Protein AF-A0A9P1G8L9-F1 (afdb_monomer)

Nearest PDB structures (foldseek):
  6yc7-assembly1_D  TM=3.463E-01  e=6.976E+00  Corynebacterium glutamicum

pLDDT: mean 70.39, std 19.51, range [21.55, 98.19]

Solvent-accessible surface area (backbone atoms only — not comparable to full-atom values): 61218 Å² total; per-residue (Å²): 138,84,86,86,83,90,83,84,93,76,90,81,83,85,87,85,67,85,74,64,67,78,70,70,84,87,84,86,82,92,80,80,90,84,84,86,83,83,81,86,87,84,83,91,85,89,87,85,90,84,83,79,79,57,65,69,50,53,53,49,44,68,73,42,54,93,75,53,59,66,52,57,49,41,47,47,60,55,50,14,64,71,43,99,50,31,71,60,47,26,41,53,48,47,55,57,40,43,45,65,48,100,84,68,49,78,41,82,36,67,81,44,66,70,48,48,54,41,50,74,68,52,66,58,70,54,72,50,82,42,73,50,66,39,46,62,71,59,50,27,50,75,77,42,73,61,37,67,66,64,46,52,50,36,41,74,70,63,65,33,40,82,43,81,75,84,80,89,55,74,23,37,27,36,77,44,78,51,75,55,77,60,86,90,87,87,87,90,90,90,92,88,90,81,94,70,79,55,77,63,56,54,50,54,46,52,53,38,28,57,74,72,69,48,79,87,73,82,56,77,78,62,62,74,48,54,42,91,92,46,70,67,52,70,67,53,53,54,40,42,48,53,50,36,54,50,33,51,51,51,28,53,54,39,50,52,50,63,74,65,57,84,68,68,80,81,37,68,64,55,46,50,50,54,51,50,36,51,50,27,53,53,50,39,53,40,41,49,42,30,67,74,70,36,42,54,54,94,84,45,70,54,40,68,69,54,51,53,50,54,51,44,54,51,37,48,50,51,49,58,48,48,53,50,48,52,56,52,46,44,61,67,63,62,66,76,66,68,79,77,77,68,91,69,74,66,92,81,71,83,78,58,72,68,61,57,47,52,52,48,52,56,50,49,69,72,40,49,42,84,44,96,51,49,82,70,11,49,65,39,40,50,49,46,45,50,52,44,52,51,50,32,58,73,69,72,48,81,74,65,41,48,80,85,67,49,66,69,66,77,64,66,78,56,20,67,80,50,60,56,94,83,26,47,45,74,78,69,58,75,49,68,64,59,47,70,68,37,90,85,50,71,82,29,61,64,59,68,38,92,90,47,49,73,82,78,65,73,68,43,40,39,58,19,40,28,67,39,39,46,23,30,54,52,9,24,52,50,48,42,44,20,72,72,59,41,91,56,56,48,70,61,29,32,49,54,53,39,52,52,35,53,52,40,41,66,74,67,64,52,91,46,66,73,91,76,69,80,53,69,74,44,19,57,56,95,69,50,27,39,38,70,73,53,50,62,32,47,58,56,36,40,63,39,51,40,54,52,45,69,72,60,54,54,84,86,41,66,71,46,47,49,54,52,51,33,40,50,36,55,36,49,58,52,49,57,50,62,74,47,62,88,42,71,31,35,56,65,70,57,16,51,53,46,30,51,42,52,38,52,32,50,49,47,47,51,57,52,20,64,76,28,52,90,76,36,40,43,81,89,51,75,33,51,40,48,45,53,53,43,31,72,38,15,53,75,36,24,58,80,77,40,39,49,65,70,56,52,54,46,51,50,51,50,50,50,49,48,53,52,62,36,60,80,54,60,83,69,84,61,57,89,77,42,64,59,58,45,53,68,32,64,30,43,34,39,38,39,26,58,78,83,59,54,22,59,38,99,83,83,46,75,36,41,62,54,59,44,32,51,72,75,61,39,45,66,44,68,48,55,39,77,77,50,89,54,97,44,61,68,46,15,53,55,54,49,48,52,46,38,60,71,74,42,41,71,65,49,64,75,48,94,51,60,47,52,34,39,43,42,37,64,56,66,47,45,45,98,52,85,78,70,48,73,86,75,64,95,58,43,35,58,55,53,32,50,52,51,48,60,48,47,78,58,45,91,57,84,46,42,37,38,36,37,46,55,62,76,71,78,86,65,90,47,76,56,25,54,46,40,50,54,21,42,54,55,30,43,75,72,73,43,45,43,31,67,67,55,66,69,59,49,53,43,39,68,47,45,76,54,97,83,70,59,101,78,66,56,30,59,51,69,56,38,41,54,50,52,52,50,52,56,50,50,55,50,50,50,58,49,41,73,75,42,60,69,74,44,56,50,32,59,54,60,32,80,88,43,96,50,20,75,47,49,34,62,73,50,11,81,78,26,53,37,70,54,59,71,74,57,51,55,58,42,54,75,69,73,59,58,89,67,51,49,78,44,80,44,79,47,76,44,80,49,103,90,47,78,43,85,44,81,47,74,50,36,28,36,68,82,50,28,62,53,40,32,54,49,47,43,66,75,42,46,88,48,34,43,65,62,44,69,34,90,78,70,54,33,63,59,39,23,30,43,53,16,24,50,44,37,51,27,53,56,50,40,48,33,65,96,75,67,73,58,88,89,40,93,67,57,41,56,57,55,43,50,64,56,32,51,56,56,58,49,51,61,72,75,72,67,71,99,72,79,75,85,80,124

Structure (mmCIF, N/CA/C/O backbone):
data_AF-A0A9P1G8L9-F1
#
_entry.id   AF-A0A9P1G8L9-F1
#
loop_
_atom_site.group_PDB
_atom_site.id
_atom_site.type_symbol
_atom_site.label_atom_id
_atom_site.label_alt_id
_atom_site.label_comp_id
_atom_site.label_asym_id
_atom_site.label_entity_id
_atom_site.label_seq_id
_atom_site.pdbx_PDB_ins_code
_atom_site.Cartn_x
_atom_site.Cartn_y
_atom_site.Cartn_z
_atom_site.occupancy
_atom_site.B_iso_or_equiv
_atom_site.auth_seq_id
_atom_site.auth_comp_id
_atom_site.auth_asym_id
_atom_site.auth_atom_id
_atom_site.pdbx_PDB_model_num
ATOM 1 N N . MET A 1 1 ? -54.704 58.137 37.198 1.00 26.12 1 MET A N 1
ATOM 2 C CA . MET A 1 1 ? -54.567 59.196 36.172 1.00 26.12 1 MET A CA 1
ATOM 3 C C . MET A 1 1 ? -53.340 60.053 36.486 1.00 26.12 1 MET A C 1
ATOM 5 O O . MET A 1 1 ? -53.222 60.488 37.615 1.00 26.12 1 MET A O 1
ATOM 9 N N . LYS A 1 2 ? -52.501 60.288 35.462 1.00 24.58 2 LYS A N 1
ATOM 10 C CA . LYS A 1 2 ? -51.560 61.413 35.222 1.00 24.58 2 LYS A CA 1
ATOM 11 C C . LYS A 1 2 ? -50.394 61.738 36.194 1.00 24.58 2 LYS A C 1
ATOM 13 O O . LYS A 1 2 ? -50.611 62.414 37.184 1.00 24.58 2 LYS A O 1
ATOM 18 N N . LYS A 1 3 ? -49.175 61.491 35.651 1.00 22.75 3 LYS A N 1
ATOM 19 C CA . LYS A 1 3 ? -47.882 62.244 35.734 1.00 22.75 3 LYS A CA 1
ATOM 20 C C . LYS A 1 3 ? -47.232 62.428 37.128 1.00 22.75 3 LYS A C 1
ATOM 22 O O . LYS A 1 3 ? -47.947 62.341 38.111 1.00 22.75 3 LYS A O 1
ATOM 27 N N . PRO A 1 4 ? -45.934 62.814 37.244 1.00 30.16 4 PRO A N 1
ATOM 28 C CA . PRO A 1 4 ? -44.795 62.863 36.293 1.00 30.16 4 PRO A CA 1
ATOM 29 C C . PRO A 1 4 ? -43.488 62.213 36.854 1.00 30.16 4 PRO A C 1
ATOM 31 O O . PRO A 1 4 ? -43.449 61.810 38.007 1.00 30.16 4 PRO A O 1
ATOM 34 N N . GLY A 1 5 ? -42.389 62.185 36.074 1.00 21.55 5 GLY A N 1
ATOM 35 C CA . GLY A 1 5 ? -41.017 62.166 36.638 1.00 21.55 5 GLY A CA 1
ATOM 36 C C . GLY A 1 5 ? -39.968 61.238 35.994 1.00 21.55 5 GLY A C 1
ATOM 37 O O . GLY A 1 5 ? -39.913 60.059 36.303 1.00 21.55 5 GLY A O 1
ATOM 38 N N . MET A 1 6 ? -39.110 61.826 35.148 1.00 22.94 6 MET A N 1
ATOM 39 C CA . MET A 1 6 ? -37.712 61.487 34.779 1.00 22.94 6 MET A CA 1
ATOM 40 C C . MET A 1 6 ? -37.234 60.017 34.665 1.00 22.94 6 MET A C 1
ATOM 42 O O . MET A 1 6 ? -37.011 59.343 35.666 1.00 22.94 6 MET A O 1
ATOM 46 N N . LYS A 1 7 ? -36.816 59.618 33.447 1.00 22.81 7 LYS A N 1
ATOM 47 C CA . LYS A 1 7 ? -35.600 58.806 33.198 1.00 22.81 7 LYS A CA 1
ATOM 48 C C . LYS A 1 7 ? -35.082 58.970 31.750 1.00 22.81 7 LYS A C 1
ATOM 50 O O . LYS A 1 7 ? -35.823 59.340 30.849 1.00 22.81 7 LYS A O 1
ATOM 55 N N . ARG A 1 8 ? -33.766 58.769 31.624 1.00 22.23 8 ARG A N 1
ATOM 56 C CA . ARG A 1 8 ? -32.777 59.076 30.561 1.00 22.23 8 ARG A CA 1
ATOM 57 C C . ARG A 1 8 ? -32.965 58.319 29.211 1.00 22.23 8 ARG A C 1
ATOM 59 O O . ARG A 1 8 ? -33.812 57.436 29.144 1.00 22.23 8 ARG A O 1
ATOM 66 N N . PRO A 1 9 ? -32.232 58.690 28.133 1.00 22.83 9 PRO A N 1
ATOM 67 C CA . PRO A 1 9 ? -32.719 58.683 26.749 1.00 22.83 9 PRO A CA 1
ATOM 68 C C . PRO A 1 9 ? -32.668 57.318 26.052 1.00 22.83 9 PRO A C 1
ATOM 70 O O . PRO A 1 9 ? -31.678 56.595 26.134 1.00 22.83 9 PRO A O 1
ATOM 73 N N . ALA A 1 10 ? -33.722 57.033 25.283 1.00 22.41 10 ALA A N 1
ATOM 74 C CA . ALA A 1 10 ? -33.802 55.949 24.313 1.00 22.41 10 ALA A CA 1
ATOM 75 C C . ALA A 1 10 ? -33.895 56.523 22.886 1.00 22.41 10 ALA A C 1
ATOM 77 O O . ALA A 1 10 ? -34.733 57.379 22.610 1.00 22.41 10 ALA A O 1
ATOM 78 N N . SER A 1 11 ? -33.000 56.041 22.019 1.00 24.95 11 SER A N 1
ATOM 79 C CA . SER A 1 11 ? -33.117 55.865 20.558 1.00 24.95 11 SER A CA 1
ATOM 80 C C . SER A 1 11 ? -34.188 56.690 19.815 1.00 24.95 11 SER A C 1
ATOM 82 O O . SER A 1 11 ? -35.309 56.226 19.603 1.00 24.95 11 SER A O 1
ATOM 84 N N . SER A 1 12 ? -33.822 57.883 19.342 1.00 22.23 12 SER A N 1
ATOM 85 C CA . SER A 1 12 ? -34.651 58.729 18.477 1.00 22.23 12 SER A CA 1
ATOM 86 C C . SER A 1 12 ? -34.354 58.487 16.988 1.00 22.23 12 SER A C 1
ATOM 88 O O . SER A 1 12 ? -33.398 58.992 16.400 1.00 22.23 12 SER A O 1
ATOM 90 N N . SER A 1 13 ? -35.214 57.691 16.363 1.00 25.95 13 SER A N 1
ATOM 91 C CA . SER A 1 13 ? -35.217 57.345 14.942 1.00 25.95 13 SER A CA 1
ATOM 92 C C . SER A 1 13 ? -35.844 58.454 14.084 1.00 25.95 13 SER A C 1
ATOM 94 O O . SER A 1 13 ? -37.048 58.526 13.871 1.00 25.95 13 SER A O 1
ATOM 96 N N . GLY A 1 14 ? -34.965 59.332 13.598 1.00 26.52 14 GLY A N 1
ATOM 97 C CA . GLY A 1 14 ? -34.888 59.847 12.226 1.00 26.52 14 GLY A CA 1
ATOM 98 C C . GLY A 1 14 ? -36.161 59.977 11.385 1.00 26.52 14 GLY A C 1
ATOM 99 O O . GLY A 1 14 ? -36.392 59.167 10.494 1.00 26.52 14 GLY A O 1
ATOM 100 N N . LEU A 1 15 ? -36.881 61.090 11.553 1.00 27.00 15 LEU A N 1
ATOM 101 C CA . LEU A 1 15 ? -37.718 61.691 10.506 1.00 27.00 15 LEU A CA 1
ATOM 102 C C . LEU A 1 15 ? -37.829 63.220 10.697 1.00 27.00 15 LEU A C 1
ATOM 104 O O . LEU A 1 15 ? -38.925 63.745 10.812 1.00 27.00 15 LEU A O 1
ATOM 108 N N . CYS A 1 16 ? -36.708 63.959 10.753 1.00 29.25 16 CYS A N 1
ATOM 109 C CA . CYS A 1 16 ? -36.703 65.416 10.498 1.00 29.25 16 CYS A CA 1
ATOM 110 C C . CYS A 1 16 ? -35.286 66.026 10.370 1.00 29.25 16 CYS A C 1
ATOM 112 O O . CYS A 1 16 ? -34.846 66.746 11.256 1.00 29.25 16 CYS A O 1
ATOM 114 N N . ILE A 1 17 ? -34.556 65.776 9.273 1.00 28.16 17 ILE A N 1
ATOM 115 C CA . ILE A 1 17 ? -33.399 66.627 8.873 1.00 28.16 17 ILE A CA 1
ATOM 116 C C . ILE A 1 17 ? -33.473 67.047 7.386 1.00 28.16 17 ILE A C 1
ATOM 118 O O . ILE A 1 17 ? -32.778 67.955 6.945 1.00 28.16 17 ILE A O 1
ATOM 122 N N . GLN A 1 18 ? -34.423 66.509 6.610 1.00 29.80 18 GLN A N 1
ATOM 123 C CA . GLN A 1 18 ? -34.611 66.868 5.194 1.00 29.80 18 GLN A CA 1
ATOM 124 C C . GLN A 1 18 ? -35.440 68.143 4.933 1.00 29.80 18 GLN A C 1
ATOM 126 O O . GLN A 1 18 ? -35.597 68.518 3.777 1.00 29.80 18 GLN A O 1
ATOM 131 N N . LYS A 1 19 ? -35.950 68.837 5.964 1.00 29.73 19 LYS A N 1
ATOM 132 C CA . LYS A 1 19 ? -36.752 70.076 5.801 1.00 29.73 19 LYS A CA 1
ATOM 133 C C . LYS A 1 19 ? -36.093 71.366 6.310 1.00 29.73 19 LYS A C 1
ATOM 135 O O . LYS A 1 19 ? -36.613 72.446 6.031 1.00 29.73 19 LYS A O 1
ATOM 140 N N . THR A 1 20 ? -34.943 71.278 6.982 1.00 28.62 20 THR A N 1
ATOM 141 C CA . THR A 1 20 ? -34.234 72.455 7.528 1.00 28.62 20 THR A CA 1
ATOM 142 C C . THR A 1 20 ? -33.013 72.845 6.688 1.00 28.62 20 THR A C 1
ATOM 144 O O . THR A 1 20 ? -32.718 74.029 6.567 1.00 28.62 20 THR A O 1
ATOM 147 N N . ILE A 1 21 ? -32.385 71.898 5.979 1.00 33.72 21 ILE A N 1
ATOM 148 C CA . ILE A 1 21 ? -31.283 72.187 5.034 1.00 33.72 21 ILE A CA 1
ATOM 149 C C . ILE A 1 21 ? -31.809 72.795 3.716 1.00 33.72 21 ILE A C 1
ATOM 151 O O . ILE A 1 21 ? -31.111 73.526 3.027 1.00 33.72 21 ILE A O 1
ATOM 155 N N . SER A 1 22 ? -33.099 72.628 3.416 1.00 27.98 22 SER A N 1
ATOM 156 C CA . SER A 1 22 ? -33.787 73.290 2.299 1.00 27.98 22 SER A CA 1
ATOM 157 C C . SER A 1 22 ? -34.132 74.773 2.538 1.00 27.98 22 SER A C 1
ATOM 159 O O . SER A 1 22 ? -34.905 75.338 1.763 1.00 27.98 22 SER A O 1
ATOM 161 N N . LYS A 1 23 ? -33.624 75.418 3.601 1.00 26.81 23 LYS A N 1
ATOM 162 C CA . LYS A 1 23 ? -34.001 76.803 3.955 1.00 26.81 23 LYS A CA 1
ATOM 163 C C . LYS A 1 23 ? -32.869 77.821 4.127 1.00 26.81 23 LYS A C 1
ATOM 165 O O . LYS A 1 23 ? -33.174 78.969 4.428 1.00 26.81 23 LYS A O 1
ATOM 170 N N . MET A 1 24 ? -31.616 77.490 3.836 1.00 24.78 24 MET A N 1
ATOM 171 C CA . MET A 1 24 ? -30.538 78.485 3.721 1.00 24.78 24 MET A CA 1
ATOM 172 C C . MET A 1 24 ? -29.550 77.982 2.657 1.00 24.78 24 MET A C 1
ATOM 174 O O . MET A 1 24 ? -28.929 76.961 2.885 1.00 24.78 24 MET A O 1
ATOM 178 N N . GLN A 1 25 ? -29.366 78.522 1.454 1.00 26.25 25 GLN A N 1
ATOM 179 C CA . GLN A 1 25 ? -29.788 79.747 0.782 1.00 26.25 25 GLN A CA 1
ATOM 180 C C . GLN A 1 25 ? -29.854 79.454 -0.737 1.00 26.25 25 GLN A C 1
ATOM 182 O O . GLN A 1 25 ? -29.190 78.554 -1.249 1.00 26.25 25 GLN A O 1
ATOM 187 N N . ARG A 1 26 ? -30.703 80.199 -1.451 1.00 25.12 26 ARG A N 1
ATOM 188 C CA . ARG A 1 26 ? -30.885 80.180 -2.914 1.00 25.12 26 ARG A CA 1
ATOM 189 C C . ARG A 1 26 ? -29.832 81.051 -3.609 1.00 25.12 26 ARG A C 1
ATOM 191 O O . ARG A 1 26 ? -29.510 82.100 -3.068 1.00 25.12 26 ARG A O 1
ATOM 198 N N . GLY A 1 27 ? -29.535 80.751 -4.880 1.00 25.25 27 GLY A N 1
ATOM 199 C CA . GLY A 1 27 ? -29.495 81.814 -5.896 1.00 25.25 27 GLY A CA 1
ATOM 200 C C . GLY A 1 27 ? -28.488 81.707 -7.050 1.00 25.25 27 GLY A C 1
ATOM 201 O O . GLY A 1 27 ? -27.353 82.110 -6.896 1.00 25.25 27 GLY A O 1
ATOM 202 N N . VAL A 1 28 ? -29.017 81.343 -8.228 1.00 23.45 28 VAL A N 1
ATOM 203 C CA . VAL A 1 28 ? -28.719 81.899 -9.575 1.00 23.45 28 VAL A CA 1
ATOM 204 C C . VAL A 1 28 ? -27.513 81.391 -10.414 1.00 23.45 28 VAL A C 1
ATOM 206 O O . VAL A 1 28 ? -26.353 81.659 -10.155 1.00 23.45 28 VAL A O 1
ATOM 209 N N . SER A 1 29 ? -27.927 80.683 -11.480 1.00 23.62 29 SER A N 1
ATOM 210 C CA . SER A 1 29 ? -27.497 80.505 -12.891 1.00 23.62 29 SER A CA 1
ATOM 211 C C . SER A 1 29 ? -26.047 80.421 -13.411 1.00 23.62 29 SER A C 1
ATOM 213 O O . SER A 1 29 ? -25.240 81.323 -13.249 1.00 23.62 29 SER A O 1
ATOM 215 N N . LYS A 1 30 ? -25.886 79.397 -14.276 1.00 32.19 30 LYS A N 1
ATOM 216 C CA . LYS A 1 30 ? -25.222 79.323 -15.604 1.00 32.19 30 LYS A CA 1
ATOM 217 C C . LYS A 1 30 ? -24.446 80.559 -16.103 1.00 32.19 30 LYS A C 1
ATOM 219 O O . LYS A 1 30 ? -25.089 81.552 -16.419 1.00 32.19 30 LYS A O 1
ATOM 224 N N . ALA A 1 31 ? -23.159 80.369 -16.404 1.00 22.95 31 ALA A N 1
ATOM 225 C CA . ALA A 1 31 ? -22.472 80.596 -17.694 1.00 22.95 31 ALA A CA 1
ATOM 226 C C . ALA A 1 31 ? -20.943 80.623 -17.464 1.00 22.95 31 ALA A C 1
ATOM 228 O O . ALA A 1 31 ? -20.515 80.899 -16.351 1.00 22.95 31 ALA A O 1
ATOM 229 N N . ASP A 1 32 ? -20.171 80.327 -18.515 1.00 24.55 32 ASP A N 1
ATOM 230 C CA . ASP A 1 32 ? -18.746 80.666 -18.705 1.00 24.55 32 ASP A CA 1
ATOM 231 C C . ASP A 1 32 ? -17.730 79.958 -17.774 1.00 24.55 32 ASP A C 1
ATOM 233 O O . ASP A 1 32 ? -17.583 80.248 -16.596 1.00 24.55 32 ASP A O 1
ATOM 237 N N . LEU A 1 33 ? -17.048 78.888 -18.213 1.00 27.33 33 LEU A N 1
ATOM 238 C CA . LEU A 1 33 ? -15.800 78.964 -18.994 1.00 27.33 33 LEU A CA 1
ATOM 239 C C . LEU A 1 33 ? -14.999 80.233 -18.679 1.00 27.33 33 LEU A C 1
ATOM 241 O O . LEU A 1 33 ? -15.436 81.311 -19.049 1.00 27.33 33 LEU A O 1
ATOM 245 N N . VAL A 1 34 ? -13.792 80.068 -18.123 1.00 25.80 34 VAL A N 1
ATOM 246 C CA . VAL A 1 34 ? -12.527 80.664 -18.603 1.00 25.80 34 VAL A CA 1
ATOM 247 C C . VAL A 1 34 ? -11.511 80.824 -17.453 1.00 25.80 34 VAL A C 1
ATOM 249 O O . VAL A 1 34 ? -11.786 81.403 -16.414 1.00 25.80 34 VAL A O 1
ATOM 252 N N . GLN A 1 35 ? -10.299 80.337 -17.745 1.00 25.34 35 GLN A N 1
ATOM 253 C CA . GLN A 1 35 ? -8.983 80.798 -17.277 1.00 25.34 35 GLN A CA 1
ATOM 254 C C . GLN A 1 35 ? -8.397 80.372 -15.919 1.00 25.34 35 GLN A C 1
ATOM 256 O O . GLN A 1 35 ? -8.675 80.916 -14.864 1.00 25.34 35 GLN A O 1
ATOM 261 N N . ASN A 1 36 ? -7.368 79.533 -16.086 1.00 23.81 36 ASN A N 1
ATOM 262 C CA . ASN A 1 36 ? -5.960 79.820 -15.793 1.00 23.81 36 ASN A CA 1
ATOM 263 C C . ASN A 1 36 ? -5.469 79.951 -14.343 1.00 23.81 36 ASN A C 1
ATOM 265 O O . ASN A 1 36 ? -5.773 80.894 -13.628 1.00 23.81 36 ASN A O 1
ATOM 269 N N . LYS A 1 37 ? -4.408 79.153 -14.153 1.00 23.31 37 LYS A N 1
ATOM 270 C CA . LYS A 1 37 ? -3.093 79.485 -13.580 1.00 23.31 37 LYS A CA 1
ATOM 271 C C . LYS A 1 37 ? -2.846 79.174 -12.098 1.00 23.31 37 LYS A C 1
ATOM 273 O O . LYS A 1 37 ? -3.229 79.914 -11.210 1.00 23.31 37 LYS A O 1
ATOM 278 N N . LYS A 1 38 ? -1.963 78.174 -11.982 1.00 24.56 38 LYS A N 1
ATOM 279 C CA . LYS A 1 38 ? -0.626 78.198 -11.361 1.00 24.56 38 LYS A CA 1
ATOM 280 C C . LYS A 1 38 ? -0.493 78.046 -9.844 1.00 24.56 38 LYS A C 1
ATOM 282 O O . LYS A 1 38 ? -0.969 78.856 -9.070 1.00 24.56 38 LYS A O 1
ATOM 287 N N . GLU A 1 39 ? 0.377 77.072 -9.563 1.00 22.75 39 GLU A N 1
ATOM 288 C CA . GLU A 1 39 ? 1.446 77.042 -8.556 1.00 22.75 39 GLU A CA 1
ATOM 289 C C . GLU A 1 39 ? 1.029 76.871 -7.082 1.00 22.75 39 GLU A C 1
ATOM 291 O O . GLU A 1 39 ? 0.601 77.785 -6.394 1.00 22.75 39 GLU A O 1
ATOM 296 N N . THR A 1 40 ? 1.219 75.615 -6.656 1.00 29.69 40 THR A N 1
ATOM 297 C CA . THR A 1 40 ? 1.504 75.040 -5.322 1.00 29.69 40 THR A CA 1
ATOM 298 C C . THR A 1 40 ? 2.103 76.000 -4.280 1.00 29.69 40 THR A C 1
ATOM 300 O O . THR A 1 40 ? 2.925 76.827 -4.678 1.00 29.69 40 THR A O 1
ATOM 303 N N . PRO A 1 41 ? 1.844 75.823 -2.955 1.00 33.78 41 PRO A N 1
ATOM 304 C CA . PRO A 1 41 ? 2.134 74.545 -2.277 1.00 33.78 41 PRO A CA 1
ATOM 305 C C . PRO A 1 41 ? 1.267 74.109 -1.066 1.00 33.78 41 PRO A C 1
ATOM 307 O O . PRO A 1 41 ? 0.615 74.897 -0.396 1.00 33.78 41 PRO A O 1
ATOM 310 N N . ASP A 1 42 ? 1.433 72.814 -0.783 1.00 24.75 42 ASP A N 1
ATOM 311 C CA . ASP A 1 42 ? 1.441 72.121 0.515 1.00 24.75 42 ASP A CA 1
ATOM 312 C C . ASP A 1 42 ? 0.175 71.465 1.120 1.00 24.75 42 ASP A C 1
ATOM 314 O O . ASP A 1 42 ? -0.905 72.038 1.224 1.00 24.75 42 ASP A O 1
ATOM 318 N N . SER A 1 43 ? 0.426 70.247 1.623 1.00 26.59 43 SER A N 1
ATOM 319 C CA . SER A 1 43 ? -0.336 69.379 2.543 1.00 26.59 43 SER A CA 1
ATOM 320 C C . SER A 1 43 ? -1.643 68.668 2.104 1.00 26.59 43 SER A C 1
ATOM 322 O O . SER A 1 43 ? -2.682 69.269 1.871 1.00 26.59 43 SER A O 1
ATOM 324 N N . THR A 1 44 ? -1.534 67.326 2.076 1.00 37.34 44 THR A N 1
ATOM 325 C CA . THR A 1 44 ? -2.486 66.260 2.493 1.00 37.34 44 THR A CA 1
ATOM 326 C C . THR A 1 44 ? -3.989 66.367 2.183 1.00 37.34 44 THR A C 1
ATOM 328 O O . THR A 1 44 ? -4.671 67.170 2.796 1.00 37.34 44 THR A O 1
ATOM 331 N N . GLU A 1 45 ? -4.528 65.418 1.394 1.00 27.28 45 GLU A N 1
ATOM 332 C CA . GLU A 1 45 ? -5.599 64.462 1.786 1.00 27.28 45 GLU A CA 1
ATOM 333 C C . GLU A 1 45 ? -6.116 63.613 0.597 1.00 27.28 45 GLU A C 1
ATOM 335 O O . GLU A 1 45 ? -5.997 63.966 -0.574 1.00 27.28 45 GLU A O 1
ATOM 340 N N . THR A 1 46 ? -6.638 62.433 0.932 1.00 44.12 46 THR A N 1
ATOM 341 C CA . THR A 1 46 ? -7.288 61.407 0.095 1.00 44.12 46 THR A CA 1
ATOM 342 C C . THR A 1 46 ? -8.646 61.840 -0.465 1.00 44.12 46 THR A C 1
ATOM 344 O O . THR A 1 46 ? -9.408 62.416 0.300 1.00 44.12 46 THR A O 1
ATOM 347 N N . ASP A 1 47 ? -9.041 61.411 -1.681 1.00 30.70 47 ASP A N 1
ATOM 348 C CA . ASP A 1 47 ? -10.474 61.176 -1.948 1.00 30.70 47 ASP A CA 1
ATOM 349 C C . ASP A 1 47 ? -10.842 60.261 -3.138 1.00 30.70 47 ASP A C 1
ATOM 351 O O . ASP A 1 47 ? -10.194 60.211 -4.184 1.00 30.70 47 ASP A O 1
ATOM 355 N N . THR A 1 48 ? -11.943 59.534 -2.935 1.00 40.00 48 THR A N 1
ATOM 356 C CA . THR A 1 48 ? -12.676 58.657 -3.865 1.00 40.00 48 THR A CA 1
ATOM 357 C C . THR A 1 48 ? -13.871 59.399 -4.474 1.00 40.00 48 THR A C 1
ATOM 359 O O . THR A 1 48 ? -14.789 59.757 -3.744 1.00 40.00 48 THR A O 1
ATOM 362 N N . GLU A 1 49 ? -13.953 59.551 -5.802 1.00 34.19 49 GLU A N 1
ATOM 363 C CA . GLU A 1 49 ? -15.148 60.127 -6.449 1.00 34.19 49 GLU A CA 1
ATOM 364 C C . GLU A 1 49 ? -16.268 59.094 -6.697 1.00 34.19 49 GLU A C 1
ATOM 366 O O . GLU A 1 49 ? -16.126 58.123 -7.447 1.00 34.19 49 GLU A O 1
ATOM 371 N N . VAL A 1 50 ? -17.437 59.360 -6.107 1.00 38.31 50 VAL A N 1
ATOM 372 C CA . VAL A 1 50 ? -18.713 58.666 -6.337 1.00 38.31 50 VAL A CA 1
ATOM 373 C C . VAL A 1 50 ? -19.477 59.375 -7.463 1.00 38.31 50 VAL A C 1
ATOM 375 O O . VAL A 1 50 ? -19.934 60.503 -7.299 1.00 38.31 50 VAL A O 1
ATOM 378 N N . THR A 1 51 ? -19.681 58.716 -8.608 1.00 48.84 51 THR A N 1
ATOM 379 C CA . THR A 1 51 ? -20.503 59.262 -9.708 1.00 48.84 51 THR A CA 1
ATOM 380 C C . THR A 1 51 ? -21.991 58.932 -9.526 1.00 48.84 51 THR A C 1
ATOM 382 O O . THR A 1 51 ? -22.383 57.779 -9.346 1.00 48.84 51 THR A O 1
ATOM 385 N N . GLY A 1 52 ? -22.849 59.957 -9.585 1.00 54.81 52 GLY A N 1
ATOM 386 C CA . GLY A 1 52 ? -24.305 59.839 -9.443 1.00 54.81 52 GLY A CA 1
ATOM 387 C C . GLY A 1 52 ? -25.019 59.094 -10.590 1.00 54.81 52 GLY A C 1
ATOM 388 O O . GLY A 1 52 ? -24.486 58.866 -11.676 1.00 54.81 52 GLY A O 1
ATOM 389 N N . ARG A 1 53 ? -26.278 58.702 -10.348 1.00 62.06 53 ARG A N 1
ATOM 390 C CA . ARG A 1 53 ? -27.116 57.896 -11.260 1.00 62.06 53 ARG A CA 1
ATOM 391 C C . ARG A 1 53 ? -27.517 58.648 -12.539 1.00 62.06 53 ARG A C 1
ATOM 393 O O . ARG A 1 53 ? -28.312 59.582 -12.466 1.00 62.06 53 ARG A O 1
ATOM 400 N N . ASP A 1 54 ? -27.100 58.168 -13.719 1.00 79.44 54 ASP A N 1
ATOM 401 C CA . ASP A 1 54 ? -27.593 58.681 -15.010 1.00 79.44 54 ASP A CA 1
ATOM 402 C C . ASP A 1 54 ? -29.004 58.127 -15.287 1.00 79.44 54 ASP A C 1
ATOM 404 O O . ASP A 1 54 ? -29.212 56.944 -15.589 1.00 79.44 54 ASP A O 1
ATOM 408 N N . LYS A 1 55 ? -30.011 58.999 -15.156 1.00 77.00 55 LYS A N 1
ATOM 409 C CA . LYS A 1 55 ? -31.433 58.642 -15.285 1.00 77.00 55 LYS A CA 1
ATOM 410 C C . LYS A 1 55 ? -31.787 58.137 -16.690 1.00 77.00 55 LYS A C 1
ATOM 412 O O . LYS A 1 55 ? -32.620 57.238 -16.801 1.00 77.00 55 LYS A O 1
ATOM 417 N N . ALA A 1 56 ? -31.142 58.651 -17.739 1.00 78.62 56 ALA A N 1
ATOM 418 C CA . ALA A 1 56 ? -31.412 58.247 -19.119 1.00 78.62 56 ALA A CA 1
ATOM 419 C C . ALA A 1 56 ? -30.855 56.845 -19.410 1.00 78.62 56 ALA A C 1
ATOM 421 O O . ALA A 1 56 ? -31.548 56.015 -20.006 1.00 78.62 56 ALA A O 1
ATOM 422 N N . LYS A 1 57 ? -29.645 56.541 -18.920 1.00 84.38 57 LYS A N 1
ATOM 423 C CA . LYS A 1 57 ? -29.065 55.187 -18.997 1.00 84.38 57 LYS A CA 1
ATOM 424 C C . LYS A 1 57 ? -29.871 54.184 -18.175 1.00 84.38 57 LYS A C 1
ATOM 426 O O . LYS A 1 57 ? -30.167 53.096 -18.660 1.00 84.38 57 LYS A O 1
ATOM 431 N N . GLY A 1 58 ? -30.316 54.578 -16.980 1.00 79.50 58 GLY A N 1
ATOM 432 C CA . GLY A 1 58 ? -31.187 53.757 -16.137 1.00 79.50 58 GLY A CA 1
ATOM 433 C C . GLY A 1 58 ? -32.541 53.431 -16.779 1.00 79.50 58 GLY A C 1
ATOM 434 O O . GLY A 1 58 ? -32.997 52.293 -16.698 1.00 79.50 58 GLY A O 1
ATOM 435 N N . GLN A 1 59 ? -33.173 54.397 -17.454 1.00 83.12 59 GLN A N 1
ATOM 436 C CA . GLN A 1 59 ? -34.426 54.169 -18.187 1.00 83.12 59 GLN A CA 1
ATOM 437 C C . GLN A 1 59 ? -34.222 53.295 -19.427 1.00 83.12 59 GLN A C 1
ATOM 439 O O . GLN A 1 59 ? -35.058 52.442 -19.721 1.00 83.12 59 GLN A O 1
ATOM 444 N N . LYS A 1 60 ? -33.106 53.471 -20.143 1.00 80.88 60 LYS A N 1
ATOM 445 C CA . LYS A 1 60 ? -32.783 52.634 -21.302 1.00 80.88 60 LYS A CA 1
ATOM 446 C C . LYS A 1 60 ? -32.473 51.193 -20.901 1.00 80.88 60 LYS A C 1
ATOM 448 O O . LYS A 1 60 ? -32.969 50.281 -21.552 1.00 80.88 60 LYS A O 1
ATOM 453 N N . TYR A 1 61 ? -31.744 50.995 -19.802 1.00 85.25 61 TYR A N 1
ATOM 454 C CA . TYR A 1 61 ? -31.556 49.677 -19.200 1.00 85.25 61 TYR A CA 1
ATOM 455 C C . TYR A 1 61 ? -32.900 49.019 -18.884 1.00 85.25 61 TYR A C 1
ATOM 457 O O . TYR A 1 61 ? -33.129 47.895 -19.304 1.00 85.25 61 TYR A O 1
ATOM 465 N N . ALA A 1 62 ? -33.816 49.734 -18.220 1.00 83.56 62 ALA A N 1
ATOM 466 C CA . ALA A 1 62 ? -35.130 49.191 -17.877 1.00 83.56 62 ALA A CA 1
ATOM 467 C C . ALA A 1 62 ? -35.941 48.752 -19.110 1.00 83.56 62 ALA A C 1
ATOM 469 O O . ALA A 1 62 ? -36.651 47.759 -19.031 1.00 83.56 62 ALA A O 1
ATOM 470 N N . LYS A 1 63 ? -35.803 49.450 -20.248 1.00 83.75 63 LYS A N 1
ATOM 471 C CA . LYS A 1 63 ? -36.455 49.074 -21.516 1.00 83.75 63 LYS A CA 1
ATOM 472 C C . LYS A 1 63 ? -35.764 47.927 -22.259 1.00 83.75 63 LYS A C 1
ATOM 474 O O . LYS A 1 63 ? -36.428 47.211 -22.991 1.00 83.75 63 LYS A O 1
ATOM 479 N N . MET A 1 64 ? -34.444 47.790 -22.126 1.00 77.69 64 MET A N 1
ATOM 480 C CA . MET A 1 64 ? -33.651 46.775 -22.837 1.00 77.69 64 MET A CA 1
ATOM 481 C C . MET A 1 64 ? -33.327 45.550 -21.985 1.00 77.69 64 MET A C 1
ATOM 483 O O . MET A 1 64 ? -32.704 44.625 -22.500 1.00 77.69 64 MET A O 1
ATOM 487 N N . LYS A 1 65 ? -33.718 45.538 -20.707 1.00 78.62 65 LYS A N 1
ATOM 488 C CA . LYS A 1 65 ? -33.340 44.517 -19.727 1.00 78.62 65 LYS A CA 1
ATOM 489 C C . LYS A 1 65 ? -33.543 43.104 -20.269 1.00 78.62 65 LYS A C 1
ATOM 491 O O . LYS A 1 65 ? -32.617 42.307 -20.209 1.00 78.62 65 LYS A O 1
ATOM 496 N N . ASP A 1 66 ? -34.687 42.847 -20.888 1.00 71.94 66 ASP A N 1
ATOM 497 C CA . ASP A 1 66 ? -35.060 41.509 -21.361 1.00 71.94 66 ASP A CA 1
ATOM 498 C C . ASP A 1 66 ? -34.352 41.099 -22.667 1.00 71.94 66 ASP A C 1
ATOM 500 O O . ASP A 1 66 ? -34.430 39.953 -23.087 1.00 71.94 66 ASP A O 1
ATOM 504 N N . SER A 1 67 ? -33.623 42.026 -23.298 1.00 71.38 67 SER A N 1
ATOM 505 C CA . SER A 1 67 ? -32.864 41.812 -24.542 1.00 71.38 67 SER A CA 1
ATOM 506 C C . SER A 1 67 ? -31.340 41.772 -24.345 1.00 71.38 67 SER A C 1
ATOM 508 O O . SER A 1 67 ? -30.594 41.668 -25.318 1.00 71.38 67 SER A O 1
ATOM 510 N N . LEU A 1 68 ? -30.852 41.900 -23.105 1.00 79.44 68 LEU A N 1
ATOM 511 C CA . LEU A 1 68 ? -29.417 41.909 -22.798 1.00 79.44 68 LEU A CA 1
ATOM 512 C C . LEU A 1 68 ? -28.864 40.488 -22.580 1.00 79.44 68 LEU A C 1
ATOM 514 O O . LEU A 1 68 ? -29.566 39.646 -22.025 1.00 79.44 68 LEU A O 1
ATOM 518 N N . PRO A 1 69 ? -27.586 40.222 -22.924 1.00 74.56 69 PRO A N 1
ATOM 519 C CA . PRO A 1 69 ? -26.962 38.921 -22.675 1.00 74.56 69 PRO A CA 1
ATOM 520 C C . PRO A 1 69 ? -26.969 38.527 -21.189 1.00 74.56 69 PRO A C 1
ATOM 522 O O . PRO A 1 69 ? -26.707 39.367 -20.323 1.00 74.56 69 PRO A O 1
ATOM 525 N N . GLU A 1 70 ? -27.177 37.242 -20.881 1.00 71.19 70 GLU A N 1
ATOM 526 C CA . GLU A 1 70 ? -27.378 36.783 -19.495 1.00 71.19 70 GLU A CA 1
ATOM 527 C C . GLU A 1 70 ? -26.214 37.118 -18.548 1.00 71.19 70 GLU A C 1
ATOM 529 O O . GLU A 1 70 ? -26.439 37.507 -17.402 1.00 71.19 70 GLU A O 1
ATOM 534 N N . HIS A 1 71 ? -24.968 37.055 -19.030 1.00 76.88 71 HIS A N 1
ATOM 535 C CA . HIS A 1 71 ? -23.788 37.413 -18.232 1.00 76.88 71 HIS A CA 1
ATOM 536 C C . HIS A 1 71 ? -23.776 38.888 -17.801 1.00 76.88 71 HIS A C 1
ATOM 538 O O . HIS A 1 71 ? -23.235 39.219 -16.746 1.00 76.88 71 HIS A O 1
ATOM 544 N N . VAL A 1 72 ? -24.380 39.779 -18.592 1.00 81.81 72 VAL A N 1
ATOM 545 C CA . VAL A 1 72 ? -24.517 41.206 -18.268 1.00 81.81 72 VAL A CA 1
ATOM 546 C C . VAL A 1 72 ? -25.613 41.394 -17.225 1.00 81.81 72 VAL A C 1
ATOM 548 O O . VAL A 1 72 ? -25.439 42.153 -16.272 1.00 81.81 72 VAL A O 1
ATOM 551 N N . LEU A 1 73 ? -26.730 40.675 -17.369 1.00 81.94 73 LEU A N 1
ATOM 552 C CA . LEU A 1 73 ? -27.819 40.699 -16.394 1.00 81.94 73 LEU A CA 1
ATOM 553 C C . LEU A 1 73 ? -27.390 40.130 -15.043 1.00 81.94 73 LEU A C 1
ATOM 555 O O . LEU A 1 73 ? -27.732 40.707 -14.012 1.00 81.94 73 LEU A O 1
ATOM 559 N N . ASP A 1 74 ? -26.605 39.055 -15.023 1.00 81.50 74 ASP A N 1
ATOM 560 C CA . ASP A 1 74 ? -26.051 38.510 -13.785 1.00 81.50 74 ASP A CA 1
ATOM 561 C C . ASP A 1 74 ? -25.151 39.526 -13.080 1.00 81.50 74 ASP A C 1
ATOM 563 O O . ASP A 1 74 ? -25.309 39.747 -11.879 1.00 81.50 74 ASP A O 1
ATOM 567 N N . LEU A 1 75 ? -24.296 40.235 -13.819 1.00 81.12 75 LEU A N 1
ATOM 568 C CA . LEU A 1 75 ? -23.449 41.266 -13.229 1.00 81.12 75 LEU A CA 1
ATOM 569 C C . LEU A 1 75 ? -24.271 42.443 -12.663 1.00 81.12 75 LEU A C 1
ATOM 571 O O . LEU A 1 75 ? -24.063 42.864 -11.519 1.00 81.12 75 LEU A O 1
ATOM 575 N N . VAL A 1 76 ? -25.239 42.953 -13.435 1.00 83.56 76 VAL A N 1
ATOM 576 C CA . VAL A 1 76 ? -26.050 44.130 -13.066 1.00 83.56 76 VAL A CA 1
ATOM 577 C C . VAL A 1 76 ? -27.071 43.828 -11.962 1.00 83.56 76 VAL A C 1
ATOM 579 O O . VAL A 1 76 ? -27.337 44.683 -11.120 1.00 83.56 76 VAL A O 1
ATOM 582 N N . GLU A 1 77 ? -27.673 42.639 -11.946 1.00 84.12 77 GLU A N 1
ATOM 583 C CA . GLU A 1 77 ? -28.761 42.310 -11.014 1.00 84.12 77 GLU A CA 1
ATOM 584 C C . GLU A 1 77 ? -28.298 41.423 -9.855 1.00 84.12 77 GLU A C 1
ATOM 586 O O . GLU A 1 77 ? -28.662 41.679 -8.708 1.00 84.12 77 GLU A O 1
ATOM 591 N N . LYS A 1 78 ? -27.478 40.399 -10.118 1.00 78.06 78 LYS A N 1
ATOM 592 C CA . LYS A 1 78 ? -27.137 39.367 -9.123 1.00 78.06 78 LYS A CA 1
ATOM 593 C C . LYS A 1 78 ? -25.819 39.634 -8.405 1.00 78.06 78 LYS A C 1
ATOM 595 O O . LYS A 1 78 ? -25.771 39.493 -7.186 1.00 78.06 78 LYS A O 1
ATOM 600 N N . GLN A 1 79 ? -24.755 40.015 -9.112 1.00 76.69 79 GLN A N 1
ATOM 601 C CA . GLN A 1 79 ? -23.474 40.332 -8.466 1.00 76.69 79 GLN A CA 1
ATOM 602 C C . GLN A 1 79 ? -23.520 41.691 -7.781 1.00 76.69 79 GLN A C 1
ATOM 604 O O . GLN A 1 79 ? -23.031 41.828 -6.663 1.00 76.69 79 GLN A O 1
ATOM 609 N N . SER A 1 80 ? -24.207 42.661 -8.390 1.00 80.81 80 SER A N 1
ATOM 610 C CA . SER A 1 80 ? -24.448 43.955 -7.753 1.00 80.81 80 SER A CA 1
ATOM 611 C C . SER A 1 80 ? -25.163 43.806 -6.404 1.00 80.81 80 SER A C 1
ATOM 613 O O . SER A 1 80 ? -24.793 44.481 -5.455 1.00 80.81 80 SER A O 1
ATOM 615 N N . ALA A 1 81 ? -26.109 42.867 -6.261 1.00 71.12 81 ALA A N 1
ATOM 616 C CA . ALA A 1 81 ? -26.796 42.592 -4.991 1.00 71.12 81 ALA A CA 1
ATOM 617 C C . ALA A 1 81 ? -25.883 42.048 -3.875 1.00 71.12 81 ALA A C 1
ATOM 619 O O . ALA A 1 81 ? -26.238 42.135 -2.702 1.00 71.12 81 ALA A O 1
ATOM 620 N N . LYS A 1 82 ? -24.726 41.482 -4.233 1.00 70.81 82 LYS A N 1
ATOM 621 C CA . LYS A 1 82 ? -23.743 40.929 -3.290 1.00 70.81 82 LYS A CA 1
ATOM 622 C C . LYS A 1 82 ? -22.632 41.916 -2.937 1.00 70.81 82 LYS A C 1
ATOM 624 O O . LYS A 1 82 ? -21.835 41.621 -2.051 1.00 70.81 82 LYS A O 1
ATOM 629 N N . ALA A 1 83 ? -22.541 43.044 -3.642 1.00 72.88 83 ALA A N 1
ATOM 630 C CA . ALA A 1 83 ? -21.582 44.089 -3.319 1.00 72.88 83 ALA A CA 1
ATOM 631 C C . ALA A 1 83 ? -21.939 44.741 -1.973 1.00 72.88 83 ALA A C 1
ATOM 633 O O . ALA A 1 83 ? -23.106 44.781 -1.588 1.00 72.88 83 ALA A O 1
ATOM 634 N N . SER A 1 84 ? -20.943 45.292 -1.278 1.00 68.81 84 SER A N 1
ATOM 635 C CA . SER A 1 84 ? -21.136 46.008 -0.006 1.00 68.81 84 SER A CA 1
ATOM 636 C C . SER A 1 84 ? -22.130 47.172 -0.122 1.00 68.81 84 SER A C 1
ATOM 638 O O . SER A 1 84 ? -22.894 47.414 0.809 1.00 68.81 84 SER A O 1
ATOM 640 N N . SER A 1 85 ? -22.180 47.823 -1.291 1.00 74.56 85 SER A N 1
ATOM 641 C CA . SER A 1 85 ? -23.124 48.900 -1.624 1.00 74.56 85 SER A CA 1
ATOM 642 C C . SER A 1 85 ? -23.924 48.551 -2.890 1.00 74.56 85 SER A C 1
ATOM 644 O O . SER A 1 85 ? -23.584 49.011 -3.986 1.00 74.56 85 SER A O 1
ATOM 646 N N . PRO A 1 86 ? -25.001 47.742 -2.793 1.00 77.25 86 PRO A N 1
ATOM 647 C CA . PRO A 1 86 ? -25.652 47.169 -3.972 1.00 77.25 86 PRO A CA 1
ATOM 648 C C . PRO A 1 86 ? -26.189 48.181 -4.981 1.00 77.25 86 PRO A C 1
ATOM 650 O O . PRO A 1 86 ? -26.112 47.983 -6.195 1.00 77.25 86 PRO A O 1
ATOM 653 N N . ARG A 1 87 ? -26.749 49.285 -4.478 1.00 73.94 87 ARG A N 1
ATOM 654 C CA . ARG A 1 87 ? -27.384 50.319 -5.300 1.00 73.94 87 ARG A CA 1
ATOM 655 C C . ARG A 1 87 ? -26.360 51.140 -6.082 1.00 73.94 87 ARG A C 1
ATOM 657 O O . ARG A 1 87 ? -26.608 51.457 -7.249 1.00 73.94 87 ARG A O 1
ATOM 664 N N . ASP A 1 88 ? -25.228 51.446 -5.462 1.00 77.00 88 ASP A N 1
ATOM 665 C CA . ASP A 1 88 ? -24.174 52.262 -6.065 1.00 77.00 88 ASP A CA 1
ATOM 666 C C . ASP A 1 88 ? -23.384 51.439 -7.073 1.00 77.00 88 ASP A C 1
ATOM 668 O O . ASP A 1 88 ? -23.179 51.880 -8.203 1.00 77.00 88 ASP A O 1
ATOM 672 N N . TYR A 1 89 ? -23.078 50.184 -6.731 1.00 80.44 89 TYR A N 1
ATOM 673 C CA . TYR A 1 89 ? -22.444 49.258 -7.660 1.00 80.44 89 TYR A CA 1
ATOM 674 C C . TYR A 1 89 ? -23.333 49.020 -8.887 1.00 80.44 89 TYR A C 1
ATOM 676 O O . TYR A 1 89 ? -22.883 49.210 -10.014 1.00 80.44 89 TYR A O 1
ATOM 684 N N . LYS A 1 90 ? -24.632 48.739 -8.698 1.00 85.06 90 LYS A N 1
ATOM 685 C CA . LYS A 1 90 ? -25.582 48.594 -9.815 1.00 85.06 90 LYS A CA 1
ATOM 686 C C . LYS A 1 90 ? -25.633 49.842 -10.701 1.00 85.06 90 LYS A C 1
ATOM 688 O O . LYS A 1 90 ? -25.691 49.737 -11.926 1.00 85.06 90 LYS A O 1
ATOM 693 N N . THR A 1 91 ? -25.600 51.024 -10.088 1.00 83.62 91 THR A N 1
ATOM 694 C CA . THR A 1 91 ? -25.592 52.303 -10.809 1.00 83.62 91 THR A CA 1
ATOM 695 C C . THR A 1 91 ? -24.310 52.474 -11.623 1.00 83.62 91 THR A C 1
ATOM 697 O O . THR A 1 91 ? -24.386 52.818 -12.802 1.00 83.62 91 THR A O 1
ATOM 700 N N . MET A 1 92 ? -23.153 52.153 -11.043 1.00 85.69 92 MET A N 1
ATOM 701 C CA . MET A 1 92 ? -21.861 52.163 -11.730 1.00 85.69 92 MET A CA 1
ATOM 702 C C . MET A 1 92 ? -21.856 51.205 -12.930 1.00 85.69 92 MET A C 1
ATOM 704 O O . MET A 1 92 ? -21.450 51.605 -14.023 1.00 85.69 92 MET A O 1
ATOM 708 N N . VAL A 1 93 ? -22.346 49.970 -12.766 1.00 85.12 93 VAL A N 1
ATOM 709 C CA . VAL A 1 93 ? -22.383 48.987 -13.862 1.00 85.12 93 VAL A CA 1
ATOM 710 C C . VAL A 1 93 ? -23.309 49.458 -14.991 1.00 85.12 93 VAL A C 1
ATOM 712 O O . VAL A 1 93 ? -22.904 49.456 -16.151 1.00 85.12 93 VAL A O 1
ATOM 715 N N . ILE A 1 94 ? -24.517 49.950 -14.687 1.00 87.12 94 ILE A N 1
ATOM 716 C CA . ILE A 1 94 ? -25.442 50.478 -15.712 1.00 87.12 94 ILE A CA 1
ATOM 717 C C . ILE A 1 94 ? -24.856 51.708 -16.423 1.00 87.12 94 ILE A C 1
ATOM 719 O O . ILE A 1 94 ? -25.028 51.862 -17.634 1.00 87.12 94 ILE A O 1
ATOM 723 N N . ASN A 1 95 ? -24.141 52.574 -15.699 1.00 86.12 95 ASN A N 1
ATOM 724 C CA . ASN A 1 95 ? -23.497 53.747 -16.286 1.00 86.12 95 ASN A CA 1
ATOM 725 C C . ASN A 1 95 ? -22.404 53.361 -17.296 1.00 86.12 95 ASN A C 1
ATOM 727 O O . ASN A 1 95 ? -22.262 54.057 -18.306 1.00 86.12 95 ASN A O 1
ATOM 731 N N . LYS A 1 96 ? -21.679 52.259 -17.053 1.00 83.62 96 LYS A N 1
ATOM 732 C CA . LYS A 1 96 ? -20.666 51.706 -17.970 1.00 83.62 96 LYS A CA 1
ATOM 733 C C . LYS A 1 96 ? -21.263 50.903 -19.128 1.00 83.62 96 LYS A C 1
ATOM 735 O O . LYS A 1 96 ? -20.677 50.875 -20.206 1.00 83.62 96 LYS A O 1
ATOM 740 N N . LEU A 1 97 ? -22.445 50.310 -18.938 1.00 85.44 97 LEU A N 1
ATOM 741 C CA . LEU A 1 97 ? -23.128 49.500 -19.953 1.00 85.44 97 LEU A CA 1
ATOM 742 C C . LEU A 1 97 ? -23.537 50.298 -21.199 1.00 85.44 97 LEU A C 1
ATOM 744 O O . LEU A 1 97 ? -23.656 49.730 -22.282 1.00 85.44 97 LEU A O 1
ATOM 748 N N . PHE A 1 98 ? -23.762 51.606 -21.058 1.00 86.38 98 PHE A N 1
ATOM 749 C CA . PHE A 1 98 ? -24.151 52.467 -22.172 1.00 86.38 98 PHE A CA 1
ATOM 750 C C . PHE A 1 98 ? -23.193 53.643 -22.346 1.00 86.38 98 PHE A C 1
ATOM 752 O O . PHE A 1 98 ? -22.950 54.408 -21.409 1.00 86.38 98 PHE A O 1
ATOM 759 N N . THR A 1 99 ? -22.736 53.856 -23.574 1.00 83.56 99 THR A N 1
ATOM 760 C CA . THR A 1 99 ? -21.989 55.048 -24.002 1.00 83.56 99 THR A CA 1
ATOM 761 C C . THR A 1 99 ? -22.872 55.911 -24.906 1.00 83.56 99 THR A C 1
ATOM 763 O O . THR A 1 99 ? -23.872 55.436 -25.438 1.00 83.56 99 THR A O 1
ATOM 766 N N . ARG A 1 100 ? -22.586 57.211 -25.028 1.00 81.81 100 ARG A N 1
ATOM 767 C CA . ARG A 1 100 ? -23.286 58.098 -25.974 1.00 81.81 100 ARG A CA 1
ATOM 768 C C . ARG A 1 100 ? -22.427 58.232 -27.223 1.00 81.81 100 ARG A C 1
ATOM 770 O O . ARG A 1 100 ? -21.228 58.452 -27.093 1.00 81.81 100 ARG A O 1
ATOM 777 N N . ASP A 1 101 ? -23.028 58.089 -28.397 1.00 77.44 101 ASP A N 1
ATOM 778 C CA . ASP A 1 101 ? -22.342 58.394 -29.651 1.00 77.44 101 ASP A CA 1
ATOM 779 C C . ASP A 1 101 ? -22.239 59.910 -29.891 1.00 77.44 101 ASP A C 1
ATOM 781 O O . ASP A 1 101 ? -22.784 60.719 -29.133 1.00 77.44 101 ASP A O 1
ATOM 785 N N . SER A 1 102 ? -21.550 60.299 -30.966 1.00 66.19 102 SER A N 1
ATOM 786 C CA . SER A 1 102 ? -21.361 61.699 -31.372 1.00 66.19 102 SER A CA 1
ATOM 787 C C . SER A 1 102 ? -22.667 62.448 -31.675 1.00 66.19 102 SER A C 1
ATOM 789 O O . SER A 1 102 ? -22.661 63.673 -31.738 1.00 66.19 102 SER A O 1
ATOM 791 N N . LYS A 1 103 ? -23.799 61.741 -31.812 1.00 66.06 103 LYS A N 1
ATOM 792 C CA . LYS A 1 103 ? -25.149 62.306 -31.986 1.00 66.06 103 LYS A CA 1
ATOM 793 C C . LYS A 1 103 ? -25.982 62.241 -30.694 1.00 66.06 103 LYS A C 1
ATOM 795 O O . LYS A 1 103 ? -27.186 62.487 -30.717 1.00 66.06 103 LYS A O 1
ATOM 800 N N . GLY A 1 104 ? -25.365 61.900 -29.560 1.00 68.06 104 GLY A N 1
ATOM 801 C CA . GLY A 1 104 ? -25.994 61.836 -28.239 1.00 68.06 104 GLY A CA 1
ATOM 802 C C . GLY A 1 104 ? -26.872 60.602 -27.999 1.00 68.06 104 GLY A C 1
ATOM 803 O O . GLY A 1 104 ? -27.480 60.488 -26.924 1.00 68.06 104 GLY A O 1
ATOM 804 N N . LYS A 1 105 ? -26.934 59.660 -28.952 1.00 73.88 105 LYS A N 1
ATOM 805 C CA . LYS A 1 105 ? -27.740 58.439 -28.852 1.00 73.88 105 LYS A CA 1
ATOM 806 C C . LYS A 1 105 ? -26.991 57.408 -28.012 1.00 73.88 105 LYS A C 1
ATOM 808 O O . LYS A 1 105 ? -25.804 57.161 -28.195 1.00 73.88 105 LYS A O 1
ATOM 813 N N . LEU A 1 106 ? -27.693 56.800 -27.057 1.00 82.25 106 LEU A N 1
ATOM 814 C CA . LEU A 1 106 ? -27.106 55.771 -26.198 1.00 82.25 106 LEU A CA 1
ATOM 815 C C . LEU A 1 106 ? -26.856 54.487 -27.003 1.00 82.25 106 LEU A C 1
ATOM 817 O O . LEU A 1 106 ? -27.794 53.964 -27.605 1.00 82.25 106 LEU A O 1
ATOM 821 N N . GLN A 1 107 ? -25.645 53.950 -26.967 1.00 78.88 107 GLN A N 1
ATOM 822 C CA . GLN A 1 107 ? -25.258 52.680 -27.579 1.00 78.88 107 GLN A CA 1
ATOM 823 C C . GLN A 1 107 ? -24.772 51.699 -26.507 1.00 78.88 107 GLN A C 1
ATOM 825 O O . GLN A 1 107 ? -24.321 52.109 -25.436 1.00 78.88 107 GLN A O 1
ATOM 830 N N . LEU A 1 108 ? -24.946 50.402 -26.764 1.00 81.81 108 LEU A N 1
ATOM 831 C CA . LEU A 1 108 ? -24.570 49.343 -25.832 1.00 81.81 108 LEU A CA 1
ATOM 832 C C . LEU A 1 108 ? -23.053 49.121 -25.886 1.00 81.81 108 LEU A C 1
ATOM 834 O O . LEU A 1 108 ? -22.514 48.868 -26.959 1.00 81.81 108 LEU A O 1
ATOM 838 N N . ASN A 1 109 ? -22.382 49.180 -24.738 1.00 81.94 109 ASN A N 1
ATOM 839 C CA . ASN A 1 109 ? -20.937 49.008 -24.629 1.00 81.94 109 ASN A CA 1
ATOM 840 C C . ASN A 1 109 ? -20.590 47.715 -23.879 1.00 81.94 109 ASN A C 1
ATOM 842 O O . ASN A 1 109 ? -20.319 47.723 -22.680 1.00 81.94 109 ASN A O 1
ATOM 846 N N . LEU A 1 110 ? -20.587 46.595 -24.601 1.00 79.31 110 LEU A N 1
ATOM 847 C CA . LEU A 1 110 ? -20.172 45.299 -24.050 1.00 79.31 110 LEU A CA 1
ATOM 848 C C . LEU A 1 110 ? -18.651 45.099 -24.065 1.00 79.31 110 LEU A C 1
ATOM 850 O O . LEU A 1 110 ? -18.171 44.107 -23.528 1.00 79.31 110 LEU A O 1
ATOM 854 N N . ASN A 1 111 ? -17.893 46.016 -24.669 1.00 74.12 111 ASN A N 1
ATOM 855 C CA . ASN A 1 111 ? -16.435 45.927 -24.778 1.00 74.12 111 ASN A CA 1
ATOM 856 C C . ASN A 1 111 ? -15.710 46.524 -23.564 1.00 74.12 111 ASN A C 1
ATOM 858 O O . ASN A 1 111 ? -14.491 46.408 -23.472 1.00 74.12 111 ASN A O 1
ATOM 862 N N . ASP A 1 112 ? -16.437 47.142 -22.625 1.00 79.50 112 ASP A N 1
ATOM 863 C CA . ASP A 1 112 ? -15.857 47.558 -21.350 1.00 79.50 112 ASP A CA 1
ATOM 864 C C . ASP A 1 112 ? -15.287 46.333 -20.619 1.00 79.50 112 ASP A C 1
ATOM 866 O O . ASP A 1 112 ? -15.923 45.274 -20.544 1.00 79.50 112 ASP A O 1
ATOM 870 N N . HIS A 1 113 ? -14.075 46.491 -20.085 1.00 74.88 113 HIS A N 1
ATOM 871 C CA . HIS A 1 113 ? -13.318 45.427 -19.427 1.00 74.88 113 HIS A CA 1
ATOM 872 C C . HIS A 1 113 ? -14.146 44.711 -18.351 1.00 74.88 113 HIS A C 1
ATOM 874 O O . HIS A 1 113 ? -14.053 43.494 -18.206 1.00 74.88 113 HIS A O 1
ATOM 880 N N . LEU A 1 114 ? -15.029 45.441 -17.661 1.00 78.50 114 LEU A N 1
ATOM 881 C CA . LEU A 1 114 ? -15.911 44.887 -16.643 1.00 78.50 114 LEU A CA 1
ATOM 882 C C . LEU A 1 114 ? -16.852 43.797 -17.197 1.00 78.50 114 LEU A C 1
ATOM 884 O O . LEU A 1 114 ? -17.043 42.766 -16.551 1.00 78.50 114 LEU A O 1
ATOM 888 N N . PHE A 1 115 ? -17.432 43.998 -18.385 1.00 81.31 115 PHE A N 1
ATOM 889 C CA . PHE A 1 115 ? -18.351 43.023 -18.982 1.00 81.31 115 PHE A CA 1
ATOM 890 C C . PHE A 1 115 ? -17.608 41.883 -19.674 1.00 81.31 115 PHE A C 1
ATOM 892 O O . PHE A 1 115 ? -18.067 40.747 -19.590 1.00 81.31 115 PHE A O 1
ATOM 899 N N . GLN A 1 116 ? -16.453 42.150 -20.290 1.00 75.69 116 GLN A N 1
ATOM 900 C CA . GLN A 1 116 ? -15.625 41.107 -20.910 1.00 75.69 116 GLN A CA 1
ATOM 901 C C . GLN A 1 116 ? -15.050 40.138 -19.870 1.00 75.69 116 GLN A C 1
ATOM 903 O O . GLN A 1 116 ? -15.088 38.923 -20.070 1.00 75.69 116 GLN A O 1
ATOM 908 N N . GLU A 1 117 ? -14.603 40.648 -18.723 1.00 68.81 117 GLU A N 1
ATOM 909 C CA . GLU A 1 117 ? -14.089 39.805 -17.644 1.00 68.81 117 GLU A CA 1
ATOM 910 C C . GLU A 1 117 ? -15.216 39.023 -16.961 1.00 68.81 117 GLU A C 1
ATOM 912 O O . GLU A 1 117 ? -15.098 37.819 -16.728 1.00 68.81 117 GLU A O 1
ATOM 917 N N . HIS A 1 118 ? -16.374 39.655 -16.735 1.00 69.75 118 HIS A N 1
ATOM 918 C CA . HIS A 1 118 ? -17.521 38.918 -16.216 1.00 69.75 118 HIS A CA 1
ATOM 919 C C . HIS A 1 118 ? -18.010 37.857 -17.207 1.00 69.75 118 HIS A C 1
ATOM 921 O O . HIS A 1 118 ? -18.340 36.754 -16.787 1.00 69.75 118 HIS A O 1
ATOM 927 N N . LYS A 1 119 ? -17.987 38.128 -18.519 1.00 72.19 119 LYS A N 1
ATOM 928 C CA . LYS A 1 119 ? -18.303 37.144 -19.567 1.00 72.19 119 LYS A CA 1
ATOM 929 C C . LYS A 1 119 ? -17.378 35.924 -19.513 1.00 72.19 119 LYS A C 1
ATOM 931 O O . LYS A 1 119 ? -17.854 34.814 -19.724 1.00 72.19 119 LYS A O 1
ATOM 936 N N . ARG A 1 120 ? -16.089 36.114 -19.201 1.00 60.00 120 ARG A N 1
ATOM 937 C CA . ARG A 1 120 ? -15.106 35.025 -19.036 1.00 60.00 120 ARG A CA 1
ATOM 938 C C . ARG A 1 120 ? -15.385 34.142 -17.820 1.00 60.00 120 ARG A C 1
ATOM 940 O O . ARG A 1 120 ? -15.153 32.938 -17.876 1.00 60.00 120 ARG A O 1
ATOM 947 N N . ILE A 1 121 ? -15.880 34.728 -16.731 1.00 56.00 121 ILE A N 1
ATOM 948 C CA . ILE A 1 121 ? -16.130 34.021 -15.463 1.00 56.00 121 ILE A CA 1
ATOM 949 C C . ILE A 1 121 ? -17.565 33.467 -15.394 1.00 56.00 121 ILE A C 1
ATOM 951 O O . ILE A 1 121 ? -17.846 32.534 -14.635 1.00 56.00 121 ILE A O 1
ATOM 955 N N . TYR A 1 122 ? -18.484 34.023 -16.183 1.00 54.72 122 TYR A N 1
ATOM 956 C CA . TYR A 1 122 ? -19.899 33.688 -16.151 1.00 54.72 122 TYR A CA 1
ATOM 957 C C . TYR A 1 122 ? -20.155 32.228 -16.554 1.00 54.72 122 TYR A C 1
ATOM 959 O O . TYR A 1 122 ? -19.891 31.809 -17.678 1.00 54.72 122 TYR A O 1
ATOM 967 N N . GLN A 1 123 ? -20.685 31.452 -15.605 1.00 52.16 123 GLN A N 1
ATOM 968 C CA . GLN A 1 123 ? -21.060 30.048 -15.772 1.00 52.16 123 GLN A CA 1
ATOM 969 C C . GLN A 1 123 ? -22.581 29.933 -15.859 1.00 52.16 123 GLN A C 1
ATOM 971 O O . GLN A 1 123 ? -23.278 30.190 -14.874 1.00 52.16 123 GLN A O 1
ATOM 976 N N . GLU A 1 124 ? -23.091 29.467 -16.994 1.00 42.00 124 GLU A N 1
ATOM 977 C CA . GLU A 1 124 ? -24.513 29.166 -17.142 1.00 42.00 124 GLU A CA 1
ATOM 978 C C . GLU A 1 124 ? -24.839 27.855 -16.401 1.00 42.00 124 GLU A C 1
ATOM 980 O O . GLU A 1 124 ? -24.211 26.808 -16.613 1.00 42.00 124 GLU A O 1
ATOM 985 N N . ARG A 1 125 ? -25.798 27.916 -15.470 1.00 40.56 125 ARG A N 1
ATOM 986 C CA . ARG A 1 125 ? -26.346 26.747 -14.770 1.00 40.56 125 ARG A CA 1
ATOM 987 C C . ARG A 1 125 ? -27.768 26.547 -15.257 1.00 40.56 125 ARG A C 1
ATOM 989 O O . ARG A 1 125 ? -28.634 27.336 -14.893 1.00 40.56 125 ARG A O 1
ATOM 996 N N . PHE A 1 126 ? -28.023 25.477 -15.996 1.00 45.84 126 PHE A N 1
ATOM 997 C CA . PHE A 1 126 ? -29.394 25.101 -16.324 1.00 45.84 126 PHE A CA 1
ATOM 998 C C . PHE A 1 126 ? -29.899 24.019 -15.366 1.00 45.84 126 PHE A C 1
ATOM 1000 O O . PHE A 1 126 ? -29.141 23.165 -14.892 1.00 45.84 126 PHE A O 1
ATOM 1007 N N . ALA A 1 127 ? -31.196 24.079 -15.077 1.00 33.03 127 ALA A N 1
ATOM 1008 C CA . ALA A 1 127 ? -31.977 22.976 -14.545 1.00 33.03 127 ALA A CA 1
ATOM 1009 C C . ALA A 1 127 ? -33.073 22.715 -15.576 1.00 33.03 127 ALA A C 1
ATOM 1011 O O . ALA A 1 127 ? -33.889 23.602 -15.813 1.00 33.03 127 ALA A O 1
ATOM 1012 N N . LYS A 1 128 ? -33.046 21.555 -16.233 1.00 41.09 128 LYS A N 1
ATOM 1013 C CA . LYS A 1 128 ? -34.115 21.164 -17.154 1.00 41.09 128 LYS A CA 1
ATOM 1014 C C . LYS A 1 128 ? -34.910 20.041 -16.508 1.00 41.09 128 LYS A C 1
ATOM 1016 O O . LYS A 1 128 ? -34.327 19.077 -16.007 1.00 41.09 128 LYS A O 1
ATOM 1021 N N . GLU A 1 129 ? -36.215 20.238 -16.480 1.00 41.97 129 GLU A N 1
ATOM 1022 C CA . GLU A 1 129 ? -37.200 19.237 -16.113 1.00 41.97 129 GLU A CA 1
ATOM 1023 C C . GLU A 1 129 ? -37.244 18.203 -17.252 1.00 41.97 129 GLU A C 1
ATOM 1025 O O . GLU A 1 129 ? -37.328 18.562 -18.430 1.00 41.97 129 GLU A O 1
ATOM 1030 N N . GLN A 1 130 ? -37.020 16.936 -16.918 1.00 50.84 130 GLN A N 1
ATOM 1031 C CA . GLN A 1 130 ? -37.071 15.807 -17.840 1.00 50.84 130 GLN A CA 1
ATOM 1032 C C . GLN A 1 130 ? -38.087 14.804 -17.311 1.00 50.84 130 GLN A C 1
ATOM 1034 O O . GLN A 1 130 ? -37.893 14.239 -16.230 1.00 50.84 130 GLN A O 1
ATOM 1039 N N . ASP A 1 131 ? -39.123 14.558 -18.104 1.00 54.69 131 ASP A N 1
ATOM 1040 C CA . ASP A 1 131 ? -40.046 13.453 -17.890 1.00 54.69 131 ASP A CA 1
ATOM 1041 C C . ASP A 1 131 ? -39.371 12.163 -18.354 1.00 54.69 131 ASP A C 1
ATOM 1043 O O . ASP A 1 131 ? -39.084 11.978 -19.539 1.00 54.69 131 ASP A O 1
ATOM 1047 N N . ASN A 1 132 ? -39.056 11.286 -17.403 1.00 66.62 132 ASN A N 1
ATOM 1048 C CA . ASN A 1 132 ? -38.513 9.968 -17.699 1.00 66.62 132 ASN A CA 1
ATOM 1049 C C . ASN A 1 132 ? -39.673 8.982 -17.766 1.00 66.62 132 ASN A C 1
ATOM 1051 O O . ASN A 1 132 ? -40.307 8.735 -16.745 1.00 66.62 132 ASN A O 1
ATOM 1055 N N . ALA A 1 133 ? -39.928 8.412 -18.943 1.00 74.94 133 ALA A N 1
ATOM 1056 C CA . ALA A 1 133 ? -40.889 7.331 -19.141 1.00 74.94 133 ALA A CA 1
ATOM 1057 C C . ALA A 1 133 ? -40.170 5.979 -19.206 1.00 74.94 133 ALA A C 1
ATOM 1059 O O . ALA A 1 133 ? -39.170 5.836 -19.911 1.00 74.94 133 ALA A O 1
ATOM 1060 N N . MET A 1 134 ? -40.654 4.990 -18.457 1.00 74.75 134 MET A N 1
ATOM 1061 C CA . MET A 1 134 ? -40.093 3.636 -18.444 1.00 74.75 134 MET A CA 1
ATOM 1062 C C . MET A 1 134 ? -41.170 2.566 -18.210 1.00 74.75 134 MET A C 1
ATOM 1064 O O . MET A 1 134 ? -42.232 2.887 -17.673 1.00 74.75 134 MET A O 1
ATOM 1068 N N . PRO A 1 135 ? -40.923 1.295 -18.589 1.00 80.19 135 PRO A N 1
ATOM 1069 C CA . PRO A 1 135 ? -41.895 0.224 -18.397 1.00 80.19 135 PRO A CA 1
ATOM 1070 C C . PRO A 1 135 ? -42.178 -0.023 -16.913 1.00 80.19 135 PRO A C 1
ATOM 1072 O O . PRO A 1 135 ? -41.287 0.113 -16.068 1.00 80.19 135 PRO A O 1
ATOM 1075 N N . GLU A 1 136 ? -43.399 -0.460 -16.602 1.00 81.81 136 GLU A N 1
ATOM 1076 C CA . GLU A 1 136 ? -43.883 -0.682 -15.232 1.00 81.81 136 GLU A CA 1
ATOM 1077 C C . GLU A 1 136 ? -42.931 -1.537 -14.380 1.00 81.81 136 GLU A C 1
ATOM 1079 O O . GLU A 1 136 ? -42.624 -1.186 -13.240 1.00 81.81 136 GLU A O 1
ATOM 1084 N N . SER A 1 137 ? -42.413 -2.634 -14.942 1.00 78.56 137 SER A N 1
ATOM 1085 C CA . SER A 1 137 ? -41.521 -3.568 -14.242 1.00 78.56 137 SER A CA 1
ATOM 1086 C C . SER A 1 137 ? -40.190 -2.932 -13.830 1.00 78.56 137 SER A C 1
ATOM 1088 O O . SER A 1 137 ? -39.678 -3.206 -12.745 1.00 78.56 137 SER A O 1
ATOM 1090 N N . ILE A 1 138 ? -39.645 -2.041 -14.661 1.00 73.31 138 ILE A N 1
ATOM 1091 C CA . ILE A 1 138 ? -38.379 -1.351 -14.393 1.00 73.31 138 ILE A CA 1
ATOM 1092 C C . ILE A 1 138 ? -38.587 -0.240 -13.363 1.00 73.31 138 ILE A C 1
ATOM 1094 O O . ILE A 1 138 ? -37.795 -0.119 -12.425 1.00 73.31 138 ILE A O 1
ATOM 1098 N N . LEU A 1 139 ? -39.675 0.527 -13.487 1.00 81.81 139 LEU A N 1
ATOM 1099 C CA . LEU A 1 139 ? -40.003 1.598 -12.545 1.00 81.81 139 LEU A CA 1
ATOM 1100 C C . LEU A 1 139 ? -40.249 1.040 -11.136 1.00 81.81 139 LEU A C 1
ATOM 1102 O O . LEU A 1 139 ? -39.689 1.546 -10.159 1.00 81.81 139 LEU A O 1
ATOM 1106 N N . LYS A 1 140 ? -41.010 -0.061 -11.039 1.00 80.25 140 LYS A N 1
ATOM 1107 C CA . LYS A 1 140 ? -41.239 -0.788 -9.783 1.00 80.25 140 LYS A CA 1
ATOM 1108 C C . LYS A 1 140 ? -39.943 -1.296 -9.168 1.00 80.25 140 LYS A C 1
ATOM 1110 O O . LYS A 1 140 ? -39.716 -1.072 -7.981 1.00 80.25 140 LYS A O 1
ATOM 1115 N N . GLY A 1 141 ? -39.085 -1.941 -9.957 1.00 68.25 141 GLY A N 1
ATOM 1116 C CA . GLY A 1 141 ? -37.835 -2.512 -9.459 1.00 68.25 141 GLY A CA 1
ATOM 1117 C C . GLY A 1 141 ? -36.854 -1.467 -8.934 1.00 68.25 141 GLY A C 1
ATOM 1118 O O . GLY A 1 141 ? -36.251 -1.667 -7.880 1.00 68.25 141 GLY A O 1
ATOM 1119 N N . LEU A 1 142 ? -36.717 -0.342 -9.637 1.00 60.94 142 LEU A N 1
ATOM 1120 C CA . LEU A 1 142 ? -35.731 0.684 -9.295 1.00 60.94 142 LEU A CA 1
ATOM 1121 C C . LEU A 1 142 ? -36.183 1.615 -8.168 1.00 60.94 142 LEU A C 1
ATOM 1123 O O . LEU A 1 142 ? -35.362 1.971 -7.325 1.00 60.94 142 LEU A O 1
ATOM 1127 N N . TYR A 1 143 ? -37.458 2.013 -8.150 1.00 73.44 143 TYR A N 1
ATOM 1128 C CA . TYR A 1 143 ? -37.920 3.103 -7.280 1.00 73.44 143 TYR A CA 1
ATOM 1129 C C . TYR A 1 143 ? -38.926 2.671 -6.217 1.00 73.44 143 TYR A C 1
ATOM 1131 O O . TYR A 1 143 ? -39.061 3.351 -5.203 1.00 73.44 143 TYR A O 1
ATOM 1139 N N . PHE A 1 144 ? -39.588 1.532 -6.411 1.00 79.06 144 PHE A N 1
ATOM 1140 C CA . PHE A 1 144 ? -40.560 0.992 -5.459 1.00 79.06 144 PHE A CA 1
ATOM 1141 C C . PHE A 1 144 ? -40.125 -0.361 -4.881 1.00 79.06 144 PHE A C 1
ATOM 1143 O O . PHE A 1 144 ? -40.902 -1.000 -4.186 1.00 79.06 144 PHE A O 1
ATOM 1150 N N . HIS A 1 145 ? -38.894 -0.816 -5.153 1.00 74.19 145 HIS A N 1
ATOM 1151 C CA . HIS A 1 145 ? -38.357 -2.105 -4.690 1.00 74.19 145 HIS A CA 1
ATOM 1152 C C . HIS A 1 145 ? -39.262 -3.318 -5.000 1.00 74.19 145 HIS A C 1
ATOM 1154 O O . HIS A 1 145 ? -39.302 -4.277 -4.233 1.00 74.19 145 HIS A O 1
ATOM 1160 N N . ASN A 1 146 ? -39.969 -3.283 -6.135 1.00 80.00 146 ASN A N 1
ATOM 1161 C CA . ASN A 1 146 ? -40.999 -4.249 -6.547 1.00 80.00 146 ASN A CA 1
ATOM 1162 C C . ASN A 1 146 ? -42.258 -4.307 -5.653 1.00 80.00 146 ASN A C 1
ATOM 1164 O O . ASN A 1 146 ? -43.024 -5.265 -5.751 1.00 80.00 146 ASN A O 1
ATOM 1168 N N . ASP A 1 147 ? -42.516 -3.294 -4.822 1.00 80.75 147 ASP A N 1
ATOM 1169 C CA . ASP A 1 147 ? -43.770 -3.162 -4.074 1.00 80.75 147 ASP A CA 1
ATOM 1170 C C . ASP A 1 147 ? -44.910 -2.675 -4.987 1.00 80.75 147 ASP A C 1
ATOM 1172 O O . ASP A 1 147 ? -44.972 -1.519 -5.422 1.00 80.75 147 ASP A O 1
ATOM 1176 N N . ASP A 1 148 ? -45.837 -3.589 -5.272 1.00 84.06 148 ASP A N 1
ATOM 1177 C CA . ASP A 1 148 ? -46.967 -3.370 -6.172 1.00 84.06 148 ASP A CA 1
ATOM 1178 C C . ASP A 1 148 ? -47.997 -2.369 -5.620 1.00 84.06 148 ASP A C 1
ATOM 1180 O O . ASP A 1 148 ? -48.625 -1.627 -6.383 1.00 84.06 148 ASP A O 1
ATOM 1184 N N . GLN A 1 149 ? -48.174 -2.325 -4.293 1.00 86.50 149 GLN A N 1
ATOM 1185 C CA . GLN A 1 149 ? -49.144 -1.438 -3.650 1.00 86.50 149 GLN A CA 1
ATOM 1186 C C . GLN A 1 149 ? -48.634 0.001 -3.613 1.00 86.50 149 GLN A C 1
ATOM 1188 O O . GLN A 1 149 ? -49.393 0.926 -3.921 1.00 86.50 149 GLN A O 1
ATOM 1193 N N . ALA A 1 150 ? -47.352 0.193 -3.297 1.00 81.69 150 ALA A N 1
ATOM 1194 C CA . ALA A 1 150 ? -46.727 1.513 -3.282 1.00 81.69 150 ALA A CA 1
ATOM 1195 C C . ALA A 1 150 ? -46.741 2.164 -4.677 1.00 81.69 150 ALA A C 1
ATOM 1197 O O . ALA A 1 150 ? -47.072 3.345 -4.806 1.00 81.69 150 ALA A O 1
ATOM 1198 N N . PHE A 1 151 ? -46.477 1.379 -5.727 1.00 88.50 151 PHE A N 1
ATOM 1199 C CA . PHE A 1 151 ? -46.546 1.848 -7.111 1.00 88.50 151 PHE A CA 1
ATOM 1200 C C . PHE A 1 151 ? -47.964 2.276 -7.515 1.00 88.50 151 PHE A C 1
ATOM 1202 O O . PHE A 1 151 ? -48.167 3.386 -8.007 1.00 88.50 151 PHE A O 1
ATOM 1209 N N . LYS A 1 152 ? -48.972 1.432 -7.252 1.00 86.31 152 LYS A N 1
ATOM 1210 C CA . LYS A 1 152 ? -50.381 1.756 -7.544 1.00 86.31 152 LYS A CA 1
ATOM 1211 C C . LYS A 1 152 ? -50.849 3.007 -6.795 1.00 86.31 152 LYS A C 1
ATOM 1213 O O . LYS A 1 152 ? -51.622 3.795 -7.341 1.00 86.31 152 LYS A O 1
ATOM 1218 N N . LEU A 1 153 ? -50.364 3.220 -5.571 1.00 87.31 153 LEU A N 1
ATOM 1219 C CA . LEU A 1 153 ? -50.646 4.425 -4.793 1.00 87.31 153 LEU A CA 1
ATOM 1220 C C . LEU A 1 153 ? -50.029 5.682 -5.434 1.00 87.31 153 LEU A C 1
ATOM 1222 O O . LEU A 1 153 ? -50.702 6.709 -5.491 1.00 87.31 153 LEU A O 1
ATOM 1226 N N . ALA A 1 154 ? -48.791 5.602 -5.933 1.00 80.38 154 ALA A N 1
ATOM 1227 C CA . ALA A 1 154 ? -48.115 6.710 -6.618 1.00 80.38 154 ALA A CA 1
ATOM 1228 C C . ALA A 1 154 ? -48.793 7.075 -7.950 1.00 80.38 154 ALA A C 1
ATOM 1230 O O . ALA A 1 154 ? -48.987 8.258 -8.237 1.00 80.38 154 ALA A O 1
ATOM 1231 N N . VAL A 1 155 ? -49.257 6.071 -8.708 1.00 85.94 155 VAL A N 1
ATOM 1232 C CA . VAL A 1 155 ? -50.075 6.284 -9.915 1.00 85.94 155 VAL A CA 1
ATOM 1233 C C . VAL A 1 155 ? -51.408 6.950 -9.563 1.00 85.94 155 VAL A C 1
ATOM 1235 O O . VAL A 1 155 ? -51.793 7.938 -10.182 1.00 85.94 155 VAL A O 1
ATOM 1238 N N . LYS A 1 156 ? -52.092 6.486 -8.507 1.00 86.62 156 LYS A N 1
ATOM 1239 C CA . LYS A 1 156 ? -53.358 7.083 -8.042 1.00 86.62 156 LYS A CA 1
ATOM 1240 C C . LYS A 1 156 ? -53.198 8.536 -7.578 1.00 86.62 156 LYS A C 1
ATOM 1242 O O . LYS A 1 156 ? -54.127 9.326 -7.722 1.00 86.62 156 LYS A O 1
ATOM 1247 N N . LYS A 1 157 ? -52.044 8.883 -7.005 1.00 80.94 157 LYS A N 1
ATOM 1248 C CA . LYS A 1 157 ? -51.713 10.252 -6.582 1.00 80.94 157 LYS A CA 1
ATOM 1249 C C . LYS A 1 157 ? -51.290 11.167 -7.737 1.00 80.94 157 LYS A C 1
ATOM 1251 O O . LYS A 1 157 ? -51.156 12.365 -7.514 1.00 80.94 157 LYS A O 1
ATOM 1256 N N . GLY A 1 158 ? -51.096 10.629 -8.944 1.00 73.75 158 GLY A N 1
ATOM 1257 C CA . GLY A 1 158 ? -50.674 11.386 -10.125 1.00 73.75 158 GLY A CA 1
ATOM 1258 C C . GLY A 1 158 ? -49.182 11.732 -10.161 1.00 73.75 158 GLY A C 1
ATOM 1259 O O . GLY A 1 158 ? -48.768 12.510 -11.017 1.00 73.75 158 G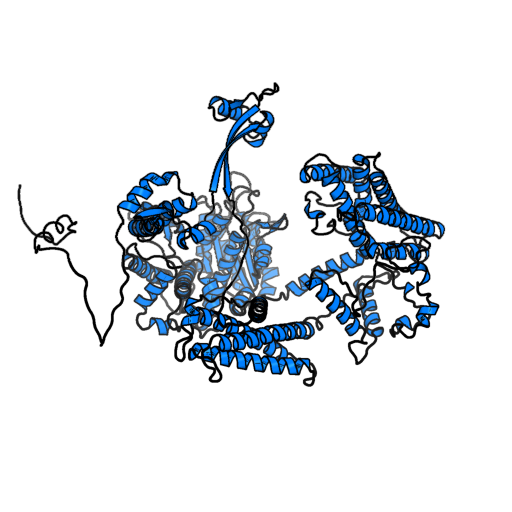LY A O 1
ATOM 1260 N N . GLU A 1 159 ? -48.383 11.159 -9.254 1.00 77.06 159 GLU A N 1
ATOM 1261 C CA . GLU A 1 159 ? -46.924 11.352 -9.172 1.00 77.06 159 GLU A CA 1
ATOM 1262 C C . GLU A 1 159 ? -46.179 10.550 -10.254 1.00 77.06 159 GLU A C 1
ATOM 1264 O O . GLU A 1 159 ? -45.078 10.913 -10.663 1.00 77.06 159 GLU A O 1
ATOM 1269 N N . VAL A 1 160 ? -46.803 9.467 -10.724 1.00 85.06 160 VAL A N 1
ATOM 1270 C CA . VAL A 1 160 ? -46.375 8.648 -11.861 1.00 85.06 160 VAL A CA 1
ATOM 1271 C C . VAL A 1 160 ? -47.565 8.519 -12.809 1.00 85.06 160 VAL A C 1
ATOM 1273 O O . VAL A 1 160 ? -48.670 8.219 -12.358 1.00 85.06 160 VAL A O 1
ATOM 1276 N N . GLN A 1 161 ? -47.371 8.731 -14.109 1.00 83.50 161 GLN A N 1
ATOM 1277 C CA . GLN A 1 161 ? -48.468 8.769 -15.084 1.00 83.50 161 GLN A CA 1
ATOM 1278 C C . GLN A 1 161 ? -48.221 7.806 -16.240 1.00 83.50 161 GLN A C 1
ATOM 1280 O O . GLN A 1 161 ? -47.101 7.685 -16.719 1.00 83.50 161 GLN A O 1
ATOM 1285 N N . ALA A 1 162 ? -49.260 7.106 -16.692 1.00 82.75 162 ALA A N 1
ATOM 1286 C CA . ALA A 1 162 ? -49.154 6.277 -17.887 1.00 82.75 162 ALA A CA 1
ATOM 1287 C C . ALA A 1 162 ? -49.102 7.178 -19.130 1.00 82.75 162 ALA A C 1
ATOM 1289 O O . ALA A 1 162 ? -49.943 8.063 -19.287 1.00 82.75 162 ALA A O 1
ATOM 1290 N N . VAL A 1 163 ? -48.126 6.948 -20.002 1.00 78.56 163 VAL A N 1
ATOM 1291 C CA . VAL A 1 163 ? -47.945 7.667 -21.262 1.00 78.56 163 VAL A CA 1
ATOM 1292 C C . VAL A 1 163 ? -47.919 6.647 -22.389 1.00 78.56 163 VAL A C 1
ATOM 1294 O O . VAL A 1 163 ? -47.166 5.673 -22.346 1.00 78.56 163 VAL A O 1
ATOM 1297 N N . ASP A 1 164 ? -48.764 6.880 -23.388 1.00 73.31 164 ASP A N 1
ATOM 1298 C CA . ASP A 1 164 ? -48.790 6.102 -24.620 1.00 73.31 164 ASP A CA 1
ATOM 1299 C C . ASP A 1 164 ? -47.718 6.642 -25.574 1.00 73.31 164 ASP A C 1
ATOM 1301 O O . ASP A 1 164 ? -47.726 7.823 -25.935 1.00 73.31 164 ASP A O 1
ATOM 1305 N N . CYS A 1 165 ? -46.758 5.791 -25.933 1.00 64.00 165 CYS A N 1
ATOM 1306 C CA . CYS A 1 165 ? -45.643 6.149 -26.807 1.00 64.00 165 CYS A CA 1
ATOM 1307 C C . CYS A 1 165 ? -45.919 5.867 -28.296 1.00 64.00 165 CYS A C 1
ATOM 1309 O O . CYS A 1 165 ? -45.039 6.103 -29.124 1.00 64.00 165 CYS A O 1
ATOM 1311 N N . GLY A 1 166 ? -47.133 5.432 -28.658 1.00 55.34 166 GLY A N 1
ATOM 1312 C CA . GLY A 1 166 ? -47.566 5.278 -30.051 1.00 55.34 166 GLY A CA 1
ATOM 1313 C C . GLY A 1 166 ? -47.125 3.981 -30.741 1.00 55.34 166 GLY A C 1
ATOM 1314 O O . GLY A 1 166 ? -47.407 3.803 -31.923 1.00 55.34 166 GLY A O 1
ATOM 1315 N N . ASP A 1 167 ? -46.471 3.063 -30.026 1.00 53.72 167 ASP A N 1
ATOM 1316 C CA . ASP A 1 167 ? -46.022 1.741 -30.495 1.00 53.72 167 ASP A CA 1
ATOM 1317 C C . ASP A 1 167 ? -46.779 0.566 -29.837 1.00 53.72 167 ASP A C 1
ATOM 1319 O O . ASP A 1 167 ? -46.433 -0.600 -30.033 1.00 53.72 167 ASP A O 1
ATOM 1323 N N . GLY A 1 168 ? -47.846 0.856 -29.082 1.00 61.75 168 GLY A N 1
ATOM 1324 C CA . GLY A 1 168 ? -48.691 -0.146 -28.423 1.00 61.75 168 GLY A CA 1
ATOM 1325 C C . GLY A 1 168 ? -48.159 -0.655 -27.077 1.00 61.75 168 GLY A C 1
ATOM 1326 O O . GLY A 1 168 ? -48.760 -1.568 -26.508 1.00 61.75 168 GLY A O 1
ATOM 1327 N N . GLN A 1 169 ? -47.069 -0.084 -26.545 1.00 58.16 169 GLN A N 1
ATOM 1328 C CA . GLN A 1 169 ? -46.590 -0.351 -25.184 1.00 58.16 169 GLN A CA 1
ATOM 1329 C C . GLN A 1 169 ? -46.864 0.828 -24.243 1.00 58.16 169 GLN A C 1
ATOM 1331 O O . GLN A 1 169 ? -46.414 1.951 -24.461 1.00 58.16 169 GLN A O 1
ATOM 1336 N N . THR A 1 170 ? -47.572 0.552 -23.144 1.00 75.88 170 THR A N 1
ATOM 1337 C CA . THR A 1 170 ? -47.842 1.541 -22.093 1.00 75.88 170 THR A CA 1
ATOM 1338 C C . THR A 1 170 ? -46.605 1.742 -21.219 1.00 75.88 170 THR A C 1
ATOM 1340 O O . THR A 1 170 ? -46.176 0.828 -20.508 1.00 75.88 170 THR A O 1
ATOM 1343 N N . MET A 1 171 ? -46.052 2.953 -21.234 1.00 83.69 171 MET A N 1
ATOM 1344 C CA . MET A 1 171 ? -44.934 3.359 -20.380 1.00 83.69 171 MET A CA 1
ATOM 1345 C C . MET A 1 171 ? -45.440 4.204 -19.211 1.00 83.69 171 MET A C 1
ATOM 1347 O O . MET A 1 171 ? -46.504 4.808 -19.289 1.00 83.69 171 MET A O 1
ATOM 1351 N N . TYR A 1 172 ? -44.677 4.279 -18.122 1.00 83.94 172 TYR A N 1
ATOM 1352 C CA . TYR A 1 172 ? -45.001 5.116 -16.967 1.00 83.94 172 TYR A CA 1
ATOM 1353 C C . TYR A 1 172 ? -43.944 6.205 -16.793 1.00 83.94 172 TYR A C 1
ATOM 1355 O O . TYR A 1 172 ? -42.756 5.910 -16.639 1.00 83.94 172 TYR A O 1
ATOM 1363 N N . SER A 1 173 ? -44.375 7.463 -16.855 1.00 81.19 173 SER A N 1
ATOM 1364 C CA . SER A 1 173 ? -43.534 8.645 -16.740 1.00 81.19 173 SER A CA 1
ATOM 1365 C C . SER A 1 173 ? -43.565 9.262 -15.350 1.00 81.19 173 SER A C 1
ATOM 1367 O O . SER A 1 173 ? -44.571 9.226 -14.640 1.00 81.19 173 SER A O 1
ATOM 1369 N N . PHE A 1 174 ? -42.426 9.823 -14.960 1.00 78.25 174 PHE A N 1
ATOM 1370 C CA . PHE A 1 174 ? -42.278 10.640 -13.766 1.00 78.25 174 PHE A CA 1
ATOM 1371 C C . PHE A 1 174 ? -41.229 11.722 -14.018 1.00 78.25 174 PHE A C 1
ATOM 1373 O O . PHE A 1 174 ? -40.245 11.530 -14.743 1.00 78.25 174 PHE A O 1
ATOM 1380 N N . THR A 1 175 ? -41.444 12.881 -13.416 1.00 70.56 175 THR A N 1
ATOM 1381 C CA . THR A 1 175 ? -40.656 14.074 -13.703 1.00 70.56 175 THR A CA 1
ATOM 1382 C C . THR A 1 175 ? -39.412 14.143 -12.821 1.00 70.56 175 THR A C 1
ATOM 1384 O O . THR A 1 175 ? -39.469 13.983 -11.601 1.00 70.56 175 THR A O 1
ATOM 1387 N N . THR A 1 176 ? -38.253 14.402 -13.428 1.00 54.97 176 THR A N 1
ATOM 1388 C CA . THR A 1 176 ? -36.973 14.560 -12.722 1.00 54.97 176 THR A CA 1
ATOM 1389 C C . THR A 1 176 ? -36.258 15.840 -13.140 1.00 54.97 176 THR A C 1
ATOM 1391 O O . THR A 1 176 ? -36.436 16.341 -14.246 1.00 54.97 176 THR A O 1
ATOM 1394 N N . TYR A 1 177 ? -35.398 16.375 -12.272 1.00 43.53 177 TYR A N 1
ATOM 1395 C CA . TYR A 1 177 ? -34.637 17.594 -12.556 1.00 43.53 177 TYR A CA 1
ATOM 1396 C C . TYR A 1 177 ? -33.142 17.300 -12.684 1.00 43.53 177 TYR A C 1
ATOM 1398 O O . TYR A 1 177 ? -32.505 16.855 -11.726 1.00 43.53 177 TYR A O 1
ATOM 1406 N N . LYS A 1 178 ? -32.546 17.631 -13.836 1.00 38.84 178 LYS A N 1
ATOM 1407 C CA . LYS A 1 178 ? -31.093 17.524 -14.054 1.00 38.84 178 LYS A CA 1
ATOM 1408 C C . LYS A 1 178 ? -30.434 18.904 -14.014 1.00 38.84 178 LYS A C 1
ATOM 1410 O O . LYS A 1 178 ? -30.850 19.809 -14.734 1.00 38.84 178 LYS A O 1
ATOM 1415 N N . LYS A 1 179 ? -29.378 19.060 -13.202 1.00 37.53 179 LYS A N 1
ATOM 1416 C CA . LYS A 1 179 ? -28.538 20.275 -13.130 1.00 37.53 179 LYS A CA 1
ATOM 1417 C C . LYS A 1 179 ? -27.126 20.012 -13.659 1.00 37.53 179 LYS A C 1
ATOM 1419 O O . LYS A 1 179 ? -26.491 19.045 -13.247 1.00 37.53 179 LYS A O 1
ATOM 1424 N N . GLY A 1 180 ? -26.621 20.901 -14.518 1.00 43.03 180 GLY A N 1
ATOM 1425 C CA . GLY A 1 180 ? -25.266 20.845 -15.095 1.00 43.03 180 GLY A CA 1
ATOM 1426 C C . GLY A 1 180 ? -24.644 22.233 -15.334 1.00 43.03 180 GLY A C 1
ATOM 1427 O O . GLY A 1 180 ? -25.305 23.249 -15.117 1.00 43.03 180 GLY A O 1
ATOM 1428 N N . LYS A 1 181 ? -23.363 22.274 -15.747 1.00 37.00 181 LYS A N 1
ATOM 1429 C CA . LYS A 1 181 ? -22.569 23.495 -16.034 1.00 37.00 181 LYS A CA 1
ATOM 1430 C C . LYS A 1 181 ? -21.815 23.366 -17.369 1.00 37.00 181 LYS A C 1
ATOM 1432 O O . LYS A 1 181 ? -21.296 22.285 -17.642 1.00 37.00 181 LYS A O 1
ATOM 1437 N N . LYS A 1 182 ? -21.703 24.446 -18.158 1.00 40.44 182 LYS A N 1
ATOM 1438 C CA . LYS A 1 182 ? -20.925 24.506 -19.421 1.00 40.44 182 LYS A CA 1
ATOM 1439 C C . LYS A 1 182 ? -20.005 25.747 -19.444 1.00 40.44 182 LYS A C 1
ATOM 1441 O O . LYS A 1 182 ? -20.376 26.774 -18.884 1.00 40.44 182 LYS A O 1
ATOM 1446 N N . HIS A 1 183 ? -18.824 25.645 -20.066 1.00 35.78 183 HIS A N 1
ATOM 1447 C CA . HIS A 1 183 ? -17.833 26.730 -20.232 1.00 35.78 183 HIS A CA 1
ATOM 1448 C C . HIS A 1 183 ? -17.653 27.094 -21.719 1.00 35.78 183 HIS A C 1
ATOM 1450 O O . HIS A 1 183 ? -17.875 26.237 -22.573 1.00 35.78 183 HIS A O 1
ATOM 1456 N N . ALA A 1 184 ? -17.249 28.335 -22.025 1.00 35.41 184 ALA A N 1
ATOM 1457 C CA . ALA A 1 184 ? -17.037 28.834 -23.392 1.00 35.41 184 ALA A CA 1
ATOM 1458 C C . ALA A 1 184 ? -15.541 29.038 -23.726 1.00 35.41 184 ALA A C 1
ATOM 1460 O O . ALA A 1 184 ? -14.773 29.473 -22.870 1.00 35.41 184 ALA A O 1
ATOM 1461 N N . THR A 1 185 ? -15.158 28.763 -24.977 1.00 37.03 185 THR A N 1
ATOM 1462 C CA . THR A 1 185 ? -13.789 28.816 -25.539 1.00 37.03 185 THR A CA 1
ATOM 1463 C C . THR A 1 185 ? -13.710 29.873 -26.646 1.00 37.03 185 THR A C 1
ATOM 1465 O O . THR A 1 185 ? -14.592 29.854 -27.498 1.00 37.03 185 THR A O 1
ATOM 1468 N N . VAL A 1 186 ? -12.671 30.729 -26.689 1.00 31.25 186 VAL A N 1
ATOM 1469 C CA . VAL A 1 186 ? -12.246 31.480 -27.903 1.00 31.25 186 VAL A CA 1
ATOM 1470 C C . VAL A 1 186 ? -10.725 31.767 -27.895 1.00 31.25 186 VAL A C 1
ATOM 1472 O O . VAL A 1 186 ? -10.148 32.006 -26.834 1.00 31.25 186 VAL A O 1
ATOM 1475 N N . GLU A 1 187 ? -10.149 31.720 -29.106 1.00 28.47 187 GLU A N 1
ATOM 1476 C CA . GLU A 1 187 ? -8.757 31.821 -29.599 1.00 28.47 187 GLU A CA 1
ATOM 1477 C C . GLU A 1 187 ? -8.105 33.241 -29.620 1.00 28.47 187 GLU A C 1
ATOM 1479 O O . GLU A 1 187 ? -8.712 34.236 -29.231 1.00 28.47 187 GLU A O 1
ATOM 1484 N N . GLU A 1 188 ? -6.829 33.281 -30.047 1.00 26.70 188 GLU A N 1
ATOM 1485 C CA . GLU A 1 188 ? -5.731 34.276 -29.914 1.00 26.70 188 GLU A CA 1
ATOM 1486 C C . GLU A 1 188 ? -5.791 35.626 -30.700 1.00 26.70 188 GLU A C 1
ATOM 1488 O O . GLU A 1 188 ? -6.404 35.693 -31.758 1.00 26.70 188 GLU A O 1
ATOM 1493 N N . GLN A 1 189 ? -5.047 36.676 -30.252 1.00 24.14 189 GLN A N 1
ATOM 1494 C CA . GLN A 1 189 ? -3.777 37.224 -30.849 1.00 24.14 189 GLN A CA 1
ATOM 1495 C C . GLN A 1 189 ? -3.389 38.706 -30.480 1.00 24.14 189 GLN A C 1
ATOM 1497 O O . GLN A 1 189 ? -4.152 39.639 -30.689 1.00 24.14 189 GLN A O 1
ATOM 1502 N N . ILE A 1 190 ? -2.129 38.873 -30.006 1.00 27.33 190 ILE A N 1
ATOM 1503 C CA . ILE A 1 190 ? -1.014 39.823 -30.365 1.00 27.33 190 ILE A CA 1
ATOM 1504 C C . ILE A 1 190 ? -0.950 41.356 -29.983 1.00 27.33 190 ILE A C 1
ATOM 1506 O O . ILE A 1 190 ? -1.553 42.205 -30.623 1.00 27.33 190 ILE A O 1
ATOM 1510 N N . VAL A 1 191 ? -0.019 41.657 -29.030 1.00 26.09 191 VAL A N 1
ATOM 1511 C CA . VAL A 1 191 ? 1.177 42.593 -28.935 1.00 26.09 191 VAL A CA 1
ATOM 1512 C C . VAL A 1 191 ? 1.107 44.153 -28.886 1.00 26.09 191 VAL A C 1
ATOM 1514 O O . VAL A 1 191 ? 0.632 44.786 -29.819 1.00 26.09 191 VAL A O 1
ATOM 1517 N N . LYS A 1 192 ? 1.790 44.761 -27.871 1.00 24.23 192 LYS A N 1
ATOM 1518 C CA . LYS A 1 192 ? 2.970 45.713 -27.904 1.00 24.23 192 LYS A CA 1
ATOM 1519 C C . LYS A 1 192 ? 3.362 46.172 -26.466 1.00 24.23 192 LYS A C 1
ATOM 1521 O O . LYS A 1 192 ? 2.519 46.697 -25.758 1.00 24.23 192 LYS A O 1
ATOM 1526 N N . SER A 1 193 ? 4.480 45.702 -25.886 1.00 26.50 193 SER A N 1
ATOM 1527 C CA . SER A 1 193 ? 5.859 46.262 -25.768 1.00 26.50 193 SER A CA 1
ATOM 1528 C C . SER A 1 193 ? 6.131 47.245 -24.604 1.00 26.50 193 SER A C 1
ATOM 1530 O O . SER A 1 193 ? 5.715 48.394 -24.680 1.00 26.50 193 SER A O 1
ATOM 1532 N N . SER A 1 194 ? 6.961 46.837 -23.630 1.00 26.94 194 SER A N 1
ATOM 1533 C CA . SER A 1 194 ? 8.204 47.538 -23.231 1.00 26.94 194 SER A CA 1
ATOM 1534 C C . SER A 1 194 ? 9.030 46.704 -22.225 1.00 26.94 194 SER A C 1
ATOM 1536 O O . SER A 1 194 ? 8.509 46.166 -21.252 1.00 26.94 194 SER A O 1
ATOM 1538 N N . SER A 1 195 ? 10.318 46.545 -22.554 1.00 39.16 195 SER A N 1
ATOM 1539 C CA . SER A 1 195 ? 11.475 46.225 -21.694 1.00 39.16 195 SER A CA 1
ATOM 1540 C C . SER A 1 195 ? 11.271 45.322 -20.467 1.00 39.16 195 SER A C 1
ATOM 1542 O O . SER A 1 195 ? 11.385 45.817 -19.352 1.00 39.16 195 SER A O 1
ATOM 1544 N N . LYS A 1 196 ? 11.052 44.008 -20.636 1.00 43.00 196 LYS A N 1
ATOM 1545 C CA . LYS A 1 196 ? 11.270 43.002 -19.573 1.00 43.00 196 LYS A CA 1
ATOM 1546 C C . LYS A 1 196 ? 11.725 41.670 -20.171 1.00 43.00 196 LYS A C 1
ATOM 1548 O O . LYS A 1 196 ? 11.330 41.358 -21.292 1.00 43.00 196 LYS A O 1
ATOM 1553 N N . ILE A 1 197 ? 12.574 40.976 -19.405 1.00 46.31 197 ILE A N 1
ATOM 1554 C CA . ILE A 1 197 ? 13.043 39.574 -19.468 1.00 46.31 197 ILE A CA 1
ATOM 1555 C C . ILE A 1 197 ? 12.482 38.749 -20.642 1.00 46.31 197 ILE A C 1
ATOM 1557 O O . ILE A 1 197 ? 11.269 38.682 -20.851 1.00 46.31 197 ILE A O 1
ATOM 1561 N N . SER A 1 198 ? 13.360 38.074 -21.396 1.00 51.00 198 SER A N 1
ATOM 1562 C CA . SER A 1 198 ? 12.941 37.311 -22.580 1.00 51.00 198 SER A CA 1
ATOM 1563 C C . SER A 1 198 ? 11.888 36.248 -22.220 1.00 51.00 198 SER A C 1
ATOM 1565 O O . SER A 1 198 ? 11.898 35.677 -21.128 1.00 51.00 198 SER A O 1
ATOM 1567 N N . LYS A 1 199 ? 10.972 35.932 -23.150 1.00 54.16 199 LYS A N 1
ATOM 1568 C CA . LYS A 1 199 ? 9.971 34.859 -22.954 1.00 54.16 199 LYS A CA 1
ATOM 1569 C C . LYS A 1 199 ? 10.609 33.530 -22.535 1.00 54.16 199 LYS A C 1
ATOM 1571 O O . LYS A 1 199 ? 9.967 32.732 -21.860 1.00 54.16 199 LYS A O 1
ATOM 1576 N N . GLU A 1 200 ? 11.843 33.295 -22.957 1.00 53.81 200 GLU A N 1
ATOM 1577 C CA . GLU A 1 200 ? 12.616 32.104 -22.631 1.00 53.81 200 GLU A CA 1
ATOM 1578 C C . GLU A 1 200 ? 13.125 32.136 -21.188 1.00 53.81 200 GLU A C 1
ATOM 1580 O O . GLU A 1 200 ? 12.896 31.187 -20.446 1.00 53.81 200 GLU A O 1
ATOM 1585 N N . GLN A 1 201 ? 13.662 33.269 -20.733 1.00 52.62 201 GLN A N 1
ATOM 1586 C CA . GLN A 1 201 ? 14.064 33.463 -19.340 1.00 52.62 201 GLN A CA 1
ATOM 1587 C C . GLN A 1 201 ? 12.872 33.373 -18.373 1.00 52.62 201 GLN A C 1
ATOM 1589 O O . GLN A 1 201 ? 12.978 32.702 -17.352 1.00 52.62 201 GLN A O 1
ATOM 1594 N N . CYS A 1 202 ? 11.704 33.943 -18.705 1.00 53.44 202 CYS A N 1
ATOM 1595 C CA . CYS A 1 202 ? 10.498 33.774 -17.880 1.00 53.44 202 CYS A CA 1
ATOM 1596 C C . CYS A 1 202 ? 10.023 32.312 -17.805 1.00 53.44 202 CYS A C 1
ATOM 1598 O O . CYS A 1 202 ? 9.530 31.886 -16.762 1.00 53.44 202 CYS A O 1
ATOM 1600 N N . ARG A 1 203 ? 10.170 31.534 -18.889 1.00 59.28 203 ARG A N 1
ATOM 1601 C CA . ARG A 1 203 ? 9.846 30.097 -18.893 1.00 59.28 203 ARG A CA 1
ATOM 1602 C C . ARG A 1 203 ? 10.832 29.290 -18.055 1.00 59.28 203 ARG A C 1
ATOM 1604 O O . ARG A 1 203 ? 10.395 28.433 -17.296 1.00 59.28 203 ARG A O 1
ATOM 1611 N N . MET A 1 204 ? 12.129 29.580 -18.161 1.00 57.09 204 MET A N 1
ATOM 1612 C CA . MET A 1 204 ? 13.166 28.934 -17.347 1.00 57.09 204 MET A CA 1
ATOM 1613 C C . MET A 1 204 ? 12.958 29.205 -15.856 1.00 57.09 204 MET A C 1
ATOM 1615 O O . MET A 1 204 ? 13.097 28.307 -15.035 1.00 57.09 204 MET A O 1
ATOM 1619 N N . LEU A 1 205 ? 12.564 30.430 -15.521 1.00 56.62 205 LEU A N 1
ATOM 1620 C CA . LEU A 1 205 ? 12.347 30.884 -14.155 1.00 56.62 205 LEU A CA 1
ATOM 1621 C C . LEU A 1 205 ? 11.087 30.263 -13.532 1.00 56.62 205 LEU A C 1
ATOM 1623 O O . LEU A 1 205 ? 11.139 29.768 -12.410 1.00 56.62 205 LEU A O 1
ATOM 1627 N N . ALA A 1 206 ? 9.994 30.167 -14.296 1.00 60.91 206 ALA A N 1
ATOM 1628 C CA . ALA A 1 206 ? 8.806 29.424 -13.877 1.00 60.91 206 ALA A CA 1
ATOM 1629 C C . ALA A 1 206 ? 9.094 27.923 -13.685 1.00 60.91 206 ALA A C 1
ATOM 1631 O O . ALA A 1 206 ? 8.678 27.348 -12.684 1.00 60.91 206 ALA A O 1
ATOM 1632 N N . ALA A 1 207 ? 9.850 27.306 -14.600 1.00 62.09 207 ALA A N 1
ATOM 1633 C CA . ALA A 1 207 ? 10.206 25.891 -14.514 1.00 62.09 207 ALA A CA 1
ATOM 1634 C C . ALA A 1 207 ? 11.131 25.586 -13.322 1.00 62.09 207 ALA A C 1
ATOM 1636 O O . ALA A 1 207 ? 10.926 24.589 -12.631 1.00 62.09 207 ALA A O 1
ATOM 1637 N N . ALA A 1 208 ? 12.120 26.445 -13.050 1.00 57.16 208 ALA A N 1
ATOM 1638 C CA . ALA A 1 208 ? 13.029 26.287 -11.917 1.00 57.16 208 ALA A CA 1
ATOM 1639 C C . ALA A 1 208 ? 12.287 26.390 -10.576 1.00 57.16 208 ALA A C 1
ATOM 1641 O O . ALA A 1 208 ? 12.496 25.552 -9.702 1.00 57.16 208 ALA A O 1
ATOM 1642 N N . PHE A 1 209 ? 11.380 27.363 -10.426 1.00 65.88 209 PHE A N 1
ATOM 1643 C CA . PHE A 1 209 ? 10.586 27.531 -9.205 1.00 65.88 209 PHE A CA 1
ATOM 1644 C C . PHE A 1 209 ? 9.530 26.451 -9.011 1.00 65.88 209 PHE A C 1
ATOM 1646 O O . PHE A 1 209 ? 9.374 25.971 -7.892 1.00 65.88 209 PHE A O 1
ATOM 1653 N N . GLU A 1 210 ? 8.877 25.990 -10.079 1.00 66.94 210 GLU A N 1
ATOM 1654 C CA . GLU A 1 210 ? 7.976 24.838 -10.002 1.00 66.94 210 GLU A CA 1
ATOM 1655 C C . GLU A 1 210 ? 8.723 23.578 -9.536 1.00 66.94 210 GLU A C 1
ATOM 1657 O O . GLU A 1 210 ? 8.214 22.830 -8.701 1.00 66.94 210 GLU A O 1
ATOM 1662 N N . HIS A 1 211 ? 9.961 23.380 -10.002 1.00 60.12 211 HIS A N 1
ATOM 1663 C CA . HIS A 1 211 ? 10.773 22.221 -9.635 1.00 60.12 211 HIS A CA 1
ATOM 1664 C C . HIS A 1 211 ? 11.169 22.196 -8.149 1.00 60.12 211 HIS A C 1
ATOM 1666 O O . HIS A 1 211 ? 11.191 21.126 -7.540 1.00 60.12 211 HIS A O 1
ATOM 1672 N N . VAL A 1 212 ? 11.447 23.360 -7.546 1.00 63.06 212 VAL A N 1
ATOM 1673 C CA . VAL A 1 212 ? 11.774 23.481 -6.108 1.00 63.06 212 VAL A CA 1
ATOM 1674 C C . VAL A 1 212 ? 10.562 23.818 -5.225 1.00 63.06 212 VAL A C 1
ATOM 1676 O O . VAL A 1 212 ? 10.696 23.890 -4.005 1.00 63.06 212 VAL A O 1
ATOM 1679 N N . GLY A 1 213 ? 9.374 23.973 -5.820 1.00 65.50 213 GLY A N 1
ATOM 1680 C CA . GLY A 1 213 ? 8.111 24.223 -5.122 1.00 65.50 213 GLY A CA 1
ATOM 1681 C C . GLY A 1 213 ? 7.912 25.658 -4.624 1.00 65.50 213 GLY A C 1
ATOM 1682 O O . GLY A 1 213 ? 7.192 25.846 -3.648 1.00 65.50 213 GLY A O 1
ATOM 1683 N N . TRP A 1 214 ? 8.548 26.650 -5.251 1.00 75.31 214 TRP A N 1
ATOM 1684 C CA . TRP A 1 214 ? 8.404 28.071 -4.906 1.00 75.31 214 TRP A CA 1
ATOM 1685 C C . TRP A 1 214 ? 7.263 28.716 -5.706 1.00 75.31 214 TRP A C 1
ATOM 1687 O O . TRP A 1 214 ? 7.169 28.551 -6.926 1.00 75.31 214 TRP A O 1
ATOM 1697 N N . SER A 1 215 ? 6.388 29.471 -5.038 1.00 66.19 215 SER A N 1
ATOM 1698 C CA . SER A 1 215 ? 5.222 30.102 -5.666 1.00 66.19 215 SER A CA 1
ATOM 1699 C C . SER A 1 215 ? 5.574 31.457 -6.288 1.00 66.19 215 SER A C 1
ATOM 1701 O O . SER A 1 215 ? 5.658 32.479 -5.609 1.00 66.19 215 SER A O 1
ATOM 1703 N N . TRP A 1 216 ? 5.722 31.490 -7.615 1.00 64.75 216 TRP A N 1
ATOM 1704 C CA . TRP A 1 216 ? 6.085 32.700 -8.359 1.00 64.75 216 TRP A CA 1
ATOM 1705 C C . TRP A 1 216 ? 4.873 33.428 -8.960 1.00 64.75 216 TRP A C 1
ATOM 1707 O O . TRP A 1 216 ? 4.484 33.182 -10.105 1.00 64.75 216 TRP A O 1
ATOM 1717 N N . THR A 1 217 ? 4.269 34.356 -8.209 1.00 57.59 217 THR A N 1
ATOM 1718 C CA . THR A 1 217 ? 3.176 35.211 -8.714 1.00 57.59 217 THR A CA 1
ATOM 1719 C C . THR A 1 217 ? 3.231 36.629 -8.144 1.00 57.59 217 THR A C 1
ATOM 1721 O O . THR A 1 217 ? 3.013 36.824 -6.950 1.00 57.59 217 THR A O 1
ATOM 1724 N N . TYR A 1 218 ? 3.421 37.633 -9.006 1.00 60.78 218 TYR A N 1
ATOM 1725 C CA . TYR A 1 218 ? 3.321 39.056 -8.649 1.00 60.78 218 TYR A CA 1
ATOM 1726 C C . TYR A 1 218 ? 2.187 39.732 -9.417 1.00 60.78 218 TYR A C 1
ATOM 1728 O O . TYR A 1 218 ? 1.911 39.377 -10.564 1.00 60.78 218 TYR A O 1
ATOM 1736 N N . LYS A 1 219 ? 1.542 40.739 -8.818 1.00 57.34 219 LYS A N 1
ATOM 1737 C CA . LYS A 1 219 ? 0.601 41.612 -9.536 1.00 57.34 219 LYS A CA 1
ATOM 1738 C C . LYS A 1 219 ? 1.386 42.770 -10.154 1.00 57.34 219 LYS A C 1
ATOM 1740 O O . LYS A 1 219 ? 2.283 43.307 -9.513 1.00 57.34 219 LYS A O 1
ATOM 1745 N N . ASP A 1 220 ? 1.017 43.229 -11.352 1.00 52.12 220 ASP A N 1
ATOM 1746 C CA . ASP A 1 220 ? 1.722 44.333 -12.040 1.00 52.12 220 ASP A CA 1
ATOM 1747 C C . ASP A 1 220 ? 1.827 45.622 -11.200 1.00 52.12 220 ASP A C 1
ATOM 1749 O O . ASP A 1 220 ? 2.777 46.388 -11.340 1.00 52.12 220 ASP A O 1
ATOM 1753 N N . LYS A 1 221 ? 0.888 45.822 -10.265 1.00 56.78 221 LYS A N 1
ATOM 1754 C CA . LYS A 1 221 ? 0.862 46.940 -9.308 1.00 56.78 221 LYS A CA 1
ATOM 1755 C C . LYS A 1 221 ? 1.944 46.866 -8.219 1.00 56.78 221 LYS A C 1
ATOM 1757 O O . LYS A 1 221 ? 2.285 47.897 -7.640 1.00 56.78 221 LYS A O 1
ATOM 1762 N N . ASP A 1 222 ? 2.461 45.673 -7.932 1.00 56.19 222 ASP A N 1
ATOM 1763 C CA . ASP A 1 222 ? 3.513 45.446 -6.932 1.00 56.19 222 ASP A CA 1
ATOM 1764 C C . ASP A 1 222 ? 4.906 45.696 -7.535 1.00 56.19 222 ASP A C 1
ATOM 1766 O O . ASP A 1 222 ? 5.816 46.140 -6.842 1.00 56.19 222 ASP A O 1
ATOM 1770 N N . VAL A 1 223 ? 5.044 45.519 -8.855 1.00 53.66 223 VAL A N 1
ATOM 1771 C CA . VAL A 1 223 ? 6.277 45.775 -9.621 1.00 53.66 223 VAL A CA 1
ATOM 1772 C C . VAL A 1 223 ? 6.554 47.274 -9.791 1.00 53.66 223 VAL A C 1
ATOM 1774 O O . VAL A 1 223 ? 7.706 47.686 -9.838 1.00 53.66 223 VAL A O 1
ATOM 1777 N N . THR A 1 224 ? 5.519 48.114 -9.841 1.00 53.41 224 THR A N 1
ATOM 1778 C CA . THR A 1 224 ? 5.655 49.583 -9.917 1.00 53.41 224 THR A CA 1
ATOM 1779 C C . THR A 1 224 ? 6.137 50.243 -8.619 1.00 53.41 224 THR A C 1
ATOM 1781 O O . THR A 1 224 ? 6.427 51.434 -8.629 1.00 53.41 224 THR A O 1
ATOM 1784 N N . LYS A 1 225 ? 6.219 49.495 -7.507 1.00 54.03 225 LYS A N 1
ATOM 1785 C CA . LYS A 1 225 ? 6.711 49.982 -6.203 1.00 54.03 225 LYS A CA 1
ATOM 1786 C C . LYS A 1 225 ? 8.201 49.710 -5.968 1.00 54.03 225 LYS A C 1
ATOM 1788 O O . LYS A 1 225 ? 8.734 50.139 -4.955 1.00 54.03 225 LYS A O 1
ATOM 1793 N N . PHE A 1 226 ? 8.858 49.024 -6.900 1.00 57.81 226 PHE A N 1
ATOM 1794 C CA . PHE A 1 226 ? 10.300 48.786 -6.915 1.00 57.81 226 PHE A CA 1
ATOM 1795 C C . PHE A 1 226 ? 11.008 50.041 -7.470 1.00 57.81 226 PHE A C 1
ATOM 1797 O O . PHE A 1 226 ? 11.383 50.101 -8.639 1.00 57.81 226 PHE A O 1
ATOM 1804 N N . LEU A 1 227 ? 11.079 51.099 -6.658 1.00 53.00 227 LEU A N 1
ATOM 1805 C CA . LEU A 1 227 ? 11.859 52.315 -6.927 1.00 53.00 227 LEU A CA 1
ATOM 1806 C C . LEU A 1 227 ? 13.017 52.404 -5.917 1.00 53.00 227 LEU A C 1
ATOM 1808 O O . LEU A 1 227 ? 12.886 51.852 -4.821 1.00 53.00 227 LEU A O 1
ATOM 1812 N N . PRO A 1 228 ? 14.129 53.091 -6.246 1.00 45.22 228 PRO A N 1
ATOM 1813 C CA . PRO A 1 228 ? 15.272 53.226 -5.342 1.00 45.22 228 PRO A CA 1
ATOM 1814 C C . PRO A 1 228 ? 14.820 53.784 -3.982 1.00 45.22 228 PRO A C 1
ATOM 1816 O O . PRO A 1 228 ? 14.319 54.906 -3.915 1.00 45.22 228 PRO A O 1
ATOM 1819 N N . GLY A 1 229 ? 14.949 52.986 -2.915 1.00 50.22 229 GLY A N 1
ATOM 1820 C CA . GLY A 1 229 ? 14.569 53.360 -1.544 1.00 50.22 229 GLY A CA 1
ATOM 1821 C C . GLY A 1 229 ? 13.170 52.932 -1.064 1.00 50.22 229 GLY A C 1
ATOM 1822 O O . GLY A 1 229 ? 12.739 53.400 -0.013 1.00 50.22 229 GLY A O 1
ATOM 1823 N N . ALA A 1 230 ? 12.444 52.070 -1.788 1.00 55.59 230 ALA A N 1
ATOM 1824 C CA . ALA A 1 230 ? 11.135 51.554 -1.362 1.00 55.59 230 ALA A CA 1
ATOM 1825 C C . ALA A 1 230 ? 11.179 50.086 -0.882 1.00 55.59 230 ALA A C 1
ATOM 1827 O O . ALA A 1 230 ? 11.889 49.252 -1.436 1.00 55.59 230 ALA A O 1
ATOM 1828 N N . THR A 1 231 ? 10.374 49.777 0.142 1.00 58.72 231 THR A N 1
ATOM 1829 C CA . THR A 1 231 ? 10.318 48.485 0.847 1.00 58.72 231 THR A CA 1
ATOM 1830 C C . THR A 1 231 ? 9.805 47.318 -0.009 1.00 58.72 231 THR A C 1
ATOM 1832 O O . THR A 1 231 ? 8.881 47.461 -0.814 1.00 58.72 231 THR A O 1
ATOM 1835 N N . ILE A 1 232 ? 10.372 46.124 0.219 1.00 62.94 232 ILE A N 1
ATOM 1836 C CA . ILE A 1 232 ? 10.002 44.868 -0.459 1.00 62.94 232 ILE A CA 1
ATOM 1837 C C . ILE A 1 232 ? 8.500 44.528 -0.259 1.00 62.94 232 ILE A C 1
ATOM 1839 O O . ILE A 1 232 ? 8.044 44.411 0.880 1.00 62.94 232 ILE A O 1
ATOM 1843 N N . PRO A 1 233 ? 7.719 44.309 -1.340 1.00 65.12 233 PRO A N 1
ATOM 1844 C CA . PRO A 1 233 ? 6.309 43.911 -1.283 1.00 65.12 233 PRO A CA 1
ATOM 1845 C C . PRO A 1 233 ? 6.038 42.582 -0.539 1.00 65.12 233 PRO A C 1
ATOM 1847 O O . PRO A 1 233 ? 6.828 41.645 -0.661 1.00 65.12 233 PRO A O 1
ATOM 1850 N N . PRO A 1 234 ? 4.867 42.414 0.114 1.00 66.06 234 PRO A N 1
ATOM 1851 C CA . PRO A 1 234 ? 4.519 41.197 0.866 1.00 66.06 234 PRO A CA 1
ATOM 1852 C C . PRO A 1 234 ? 4.602 39.888 0.063 1.00 66.06 234 PRO A C 1
ATOM 1854 O O . PRO A 1 234 ? 5.067 38.878 0.573 1.00 66.06 234 PRO A O 1
ATOM 1857 N N . ALA A 1 235 ? 4.234 39.908 -1.223 1.00 63.78 235 ALA A N 1
ATOM 1858 C CA . ALA A 1 235 ? 4.329 38.728 -2.090 1.00 63.78 235 ALA A CA 1
ATOM 1859 C C . ALA A 1 235 ? 5.782 38.264 -2.327 1.00 63.78 235 ALA A C 1
ATOM 1861 O O . ALA A 1 235 ? 6.027 37.090 -2.588 1.00 63.78 235 ALA A O 1
ATOM 1862 N N . ILE A 1 236 ? 6.756 39.177 -2.235 1.00 70.56 236 ILE A N 1
ATOM 1863 C CA . ILE A 1 236 ? 8.185 38.844 -2.305 1.00 70.56 236 ILE A CA 1
ATOM 1864 C C . ILE A 1 236 ? 8.668 38.317 -0.948 1.00 70.56 236 ILE A C 1
ATOM 1866 O O . ILE A 1 236 ? 9.494 37.413 -0.920 1.00 70.56 236 ILE A O 1
ATOM 1870 N N . GLN A 1 237 ? 8.120 38.804 0.170 1.00 73.94 237 GLN A N 1
ATOM 1871 C CA . GLN A 1 237 ? 8.435 38.274 1.503 1.00 73.94 237 GLN A CA 1
ATOM 1872 C C . GLN A 1 237 ? 8.003 36.809 1.665 1.00 73.94 237 GLN A C 1
ATOM 1874 O O . GLN A 1 237 ? 8.744 36.020 2.254 1.00 73.94 237 GLN A O 1
ATOM 1879 N N . ASP A 1 238 ? 6.852 36.429 1.105 1.00 76.56 238 ASP A N 1
ATOM 1880 C CA . ASP A 1 238 ? 6.398 35.034 1.087 1.00 76.56 238 ASP A CA 1
ATOM 1881 C C . ASP A 1 238 ? 7.359 34.144 0.285 1.00 76.56 238 ASP A C 1
ATOM 1883 O O . ASP A 1 238 ? 7.779 33.091 0.765 1.00 76.56 238 ASP A O 1
ATOM 1887 N N . LEU A 1 239 ? 7.805 34.611 -0.884 1.00 78.75 239 LEU A N 1
ATOM 1888 C CA . LEU A 1 239 ? 8.794 33.898 -1.690 1.00 78.75 239 LEU A CA 1
ATOM 1889 C C . LEU A 1 239 ? 10.165 33.797 -0.994 1.00 78.75 239 LEU A C 1
ATOM 1891 O O . LEU A 1 239 ? 10.784 32.734 -1.000 1.00 78.75 239 LEU A O 1
ATOM 1895 N N . ILE A 1 240 ? 10.645 34.881 -0.374 1.00 81.00 240 ILE A N 1
ATOM 1896 C CA . ILE A 1 240 ? 11.894 34.888 0.407 1.00 81.00 240 ILE A CA 1
ATOM 1897 C C . ILE A 1 240 ? 11.799 33.873 1.546 1.00 81.00 240 ILE A C 1
ATOM 1899 O O . ILE A 1 240 ? 12.767 33.160 1.817 1.00 81.00 240 ILE A O 1
ATOM 1903 N N . LYS A 1 241 ? 10.638 33.769 2.200 1.00 82.31 241 LYS A N 1
ATOM 1904 C CA . LYS A 1 241 ? 10.396 32.782 3.253 1.00 82.31 241 LYS A CA 1
ATOM 1905 C C . LYS A 1 241 ? 10.450 31.351 2.711 1.00 82.31 241 LYS A C 1
ATOM 1907 O O . LYS A 1 241 ? 11.167 30.534 3.281 1.00 82.31 241 LYS A O 1
ATOM 1912 N N . GLU A 1 242 ? 9.774 31.063 1.599 1.00 80.81 242 GLU A N 1
ATOM 1913 C CA . GLU A 1 242 ? 9.813 29.743 0.947 1.00 80.81 242 GLU A CA 1
ATOM 1914 C C . GLU A 1 242 ? 11.238 29.349 0.522 1.00 80.81 242 GLU A C 1
ATOM 1916 O O . GLU A 1 242 ? 11.679 28.215 0.755 1.00 80.81 242 GLU A O 1
ATOM 1921 N N . ALA A 1 243 ? 11.994 30.299 -0.033 1.00 82.69 243 ALA A N 1
ATOM 1922 C CA . ALA A 1 243 ? 13.392 30.104 -0.395 1.00 82.69 243 ALA A CA 1
ATOM 1923 C C . ALA A 1 243 ? 14.283 29.880 0.835 1.00 82.69 243 ALA A C 1
ATOM 1925 O O . ALA A 1 243 ? 15.127 28.981 0.823 1.00 82.69 243 ALA A O 1
ATOM 1926 N N . THR A 1 244 ? 14.066 30.634 1.918 1.00 85.81 244 THR A N 1
ATOM 1927 C CA . THR A 1 244 ? 14.819 30.492 3.177 1.00 85.81 244 THR A CA 1
ATOM 1928 C C . THR A 1 244 ? 14.588 29.115 3.791 1.00 85.81 244 THR A C 1
ATOM 1930 O O . THR A 1 244 ? 15.553 28.424 4.121 1.00 85.81 244 THR A O 1
ATOM 1933 N N . ASP A 1 245 ? 13.331 28.673 3.873 1.00 82.19 245 ASP A N 1
ATOM 1934 C CA . ASP A 1 245 ? 12.970 27.361 4.417 1.00 82.19 245 ASP A CA 1
ATOM 1935 C C . ASP A 1 245 ? 13.566 26.224 3.567 1.00 82.19 245 ASP A C 1
ATOM 1937 O O . ASP A 1 245 ? 14.090 25.240 4.101 1.00 82.19 245 ASP A O 1
ATOM 1941 N N . SER A 1 246 ? 13.559 26.385 2.239 1.00 82.31 246 SER A N 1
ATOM 1942 C CA . SER A 1 246 ? 14.140 25.421 1.299 1.00 82.31 246 SER A CA 1
ATOM 1943 C C . SER A 1 246 ? 15.660 25.302 1.454 1.00 82.31 246 SER A C 1
ATOM 1945 O O . SER A 1 246 ? 16.174 24.190 1.589 1.00 82.31 246 SER A O 1
ATOM 1947 N N . GLN A 1 247 ? 16.386 26.427 1.497 1.00 87.06 247 GLN A N 1
ATOM 1948 C CA . GLN A 1 247 ? 17.843 26.433 1.691 1.00 87.06 247 GLN A CA 1
ATOM 1949 C C . GLN A 1 247 ? 18.233 25.900 3.079 1.00 87.06 247 GLN A C 1
ATOM 1951 O O . GLN A 1 247 ? 19.180 25.120 3.188 1.00 87.06 247 GLN A O 1
ATOM 1956 N N . ALA A 1 248 ? 17.494 26.264 4.134 1.00 84.81 248 ALA A N 1
ATOM 1957 C CA . ALA A 1 248 ? 17.757 25.817 5.505 1.00 84.81 248 ALA A CA 1
ATOM 1958 C C . ALA A 1 248 ? 17.567 24.306 5.670 1.00 84.81 248 ALA A C 1
ATOM 1960 O O . ALA A 1 248 ? 18.405 23.628 6.276 1.00 84.81 248 ALA A O 1
ATOM 1961 N N . LYS A 1 249 ? 16.499 23.755 5.083 1.00 82.94 249 LYS A N 1
ATOM 1962 C CA . LYS A 1 249 ? 16.269 22.310 5.048 1.00 82.94 249 LYS A CA 1
ATOM 1963 C C . LYS A 1 249 ? 17.410 21.590 4.329 1.00 82.94 249 LYS A C 1
ATOM 1965 O O . LYS A 1 249 ? 17.970 20.638 4.874 1.00 82.94 249 LYS A O 1
ATOM 1970 N N . LEU A 1 250 ? 17.785 22.069 3.143 1.00 82.25 250 LEU A N 1
ATOM 1971 C CA . LEU A 1 250 ? 18.819 21.449 2.316 1.00 82.25 250 LEU A CA 1
ATOM 1972 C C . LEU A 1 250 ? 20.208 21.506 2.976 1.00 82.25 250 LEU A C 1
ATOM 1974 O O . LEU A 1 250 ? 20.937 20.512 2.976 1.00 82.25 250 LEU A O 1
ATOM 1978 N N . ALA A 1 251 ? 20.543 22.628 3.622 1.00 86.31 251 ALA A N 1
ATOM 1979 C CA . ALA A 1 251 ? 21.762 22.781 4.414 1.00 86.31 251 ALA A CA 1
ATOM 1980 C C . ALA A 1 251 ? 21.798 21.795 5.592 1.00 86.31 251 ALA A C 1
ATOM 1982 O O . ALA A 1 251 ? 22.782 21.076 5.772 1.00 86.31 251 ALA A O 1
ATOM 1983 N N . LYS A 1 252 ? 20.712 21.691 6.367 1.00 85.12 252 LYS A N 1
ATOM 1984 C CA . LYS A 1 252 ? 20.620 20.752 7.498 1.00 85.12 252 LYS A CA 1
ATOM 1985 C C . LYS A 1 252 ? 20.808 19.306 7.041 1.00 85.12 252 LYS A C 1
ATOM 1987 O O . LYS A 1 252 ? 21.569 18.544 7.641 1.00 85.12 252 LYS A O 1
ATOM 1992 N N . GLU A 1 253 ? 20.137 18.942 5.959 1.00 81.38 253 GLU A N 1
ATOM 1993 C CA . GLU A 1 253 ? 20.193 17.616 5.359 1.00 81.38 253 GLU A CA 1
ATOM 1994 C C . GLU A 1 253 ? 21.590 17.254 4.847 1.00 81.38 253 GLU A C 1
ATOM 1996 O O . GLU A 1 253 ? 22.099 16.174 5.160 1.00 81.38 253 GLU A O 1
ATOM 2001 N N . ALA A 1 254 ? 22.244 18.168 4.133 1.00 84.81 254 ALA A N 1
ATOM 2002 C CA . ALA A 1 254 ? 23.626 17.999 3.714 1.00 84.81 254 ALA A CA 1
ATOM 2003 C C . ALA A 1 254 ? 24.592 17.909 4.903 1.00 84.81 254 ALA A C 1
ATOM 2005 O O . ALA A 1 254 ? 25.478 17.060 4.902 1.00 84.81 254 ALA A O 1
ATOM 2006 N N . SER A 1 255 ? 24.404 18.727 5.943 1.00 87.56 255 SER A N 1
ATOM 2007 C CA . SER A 1 255 ? 25.243 18.719 7.149 1.00 87.56 255 SER A CA 1
ATOM 2008 C C . SER A 1 255 ? 25.242 17.353 7.838 1.00 87.56 255 SER A C 1
ATOM 2010 O O . SER A 1 255 ? 26.296 16.850 8.228 1.00 87.56 255 SER A O 1
ATOM 2012 N N . MET A 1 256 ? 24.076 16.705 7.934 1.00 80.44 256 MET A N 1
ATOM 2013 C CA . MET A 1 256 ? 23.966 15.348 8.482 1.00 80.44 256 MET A CA 1
ATOM 2014 C C . MET A 1 256 ? 24.737 14.322 7.643 1.00 80.44 256 MET A C 1
ATOM 2016 O O . MET A 1 256 ? 25.420 13.469 8.202 1.00 80.44 256 MET A O 1
ATOM 2020 N N . ILE A 1 257 ? 24.665 14.423 6.313 1.00 80.00 257 ILE A N 1
ATOM 2021 C CA . ILE A 1 257 ? 25.382 13.535 5.385 1.00 80.00 257 ILE A CA 1
ATOM 2022 C C . ILE A 1 257 ? 26.896 13.768 5.474 1.00 80.00 257 ILE A C 1
ATOM 2024 O O . ILE A 1 257 ? 27.646 12.801 5.547 1.00 80.00 257 ILE A O 1
ATOM 2028 N N . ILE A 1 258 ? 27.347 15.026 5.542 1.00 85.00 258 ILE A N 1
ATOM 2029 C CA . ILE A 1 258 ? 28.762 15.390 5.726 1.00 85.00 258 ILE A CA 1
ATOM 2030 C C . ILE A 1 258 ? 29.296 14.811 7.043 1.00 85.00 258 ILE A C 1
ATOM 2032 O O . ILE A 1 258 ? 30.384 14.240 7.057 1.00 85.00 258 ILE A O 1
ATOM 2036 N N . LYS A 1 259 ? 28.536 14.930 8.142 1.00 82.75 259 LYS A N 1
ATOM 2037 C CA . LYS A 1 259 ? 28.914 14.388 9.462 1.00 82.75 259 LYS A CA 1
ATOM 2038 C C . LYS A 1 259 ? 28.958 12.860 9.482 1.00 82.75 259 LYS A C 1
ATOM 2040 O O . LYS A 1 259 ? 29.789 12.294 10.181 1.00 82.75 259 LYS A O 1
ATOM 2045 N N . ALA A 1 260 ? 28.079 12.209 8.724 1.00 73.06 260 ALA A N 1
ATOM 2046 C CA . ALA A 1 260 ? 28.004 10.754 8.611 1.00 73.06 260 ALA A CA 1
ATOM 2047 C C . ALA A 1 260 ? 28.910 10.170 7.506 1.00 73.06 260 ALA A C 1
ATOM 2049 O O . ALA A 1 260 ? 28.872 8.965 7.261 1.00 73.06 260 ALA A O 1
ATOM 2050 N N . TRP A 1 261 ? 29.700 10.997 6.811 1.00 78.56 261 TRP A N 1
ATOM 2051 C CA . TRP A 1 261 ? 30.554 10.547 5.715 1.00 78.56 261 TRP A CA 1
ATOM 2052 C C . TRP A 1 261 ? 31.750 9.750 6.240 1.00 78.56 261 TRP A C 1
ATOM 2054 O O . TRP A 1 261 ? 32.668 10.308 6.839 1.00 78.56 261 TRP A O 1
ATOM 2064 N N . ALA A 1 262 ? 31.752 8.445 5.973 1.00 69.00 262 ALA A N 1
ATOM 2065 C CA . ALA A 1 262 ? 32.845 7.536 6.324 1.00 69.00 262 ALA A CA 1
ATOM 2066 C C . ALA A 1 262 ? 33.838 7.282 5.166 1.00 69.00 262 ALA A C 1
ATOM 2068 O O . ALA A 1 262 ? 34.806 6.550 5.348 1.00 69.00 262 ALA A O 1
ATOM 2069 N N . GLY A 1 263 ? 33.591 7.846 3.975 1.00 66.44 263 GLY A N 1
ATOM 2070 C CA . GLY A 1 263 ? 34.460 7.705 2.798 1.00 66.44 263 GLY A CA 1
ATOM 2071 C C . GLY A 1 263 ? 35.641 8.685 2.785 1.00 66.44 263 GLY A C 1
ATOM 2072 O O . GLY A 1 263 ? 35.774 9.535 3.665 1.00 66.44 263 GLY A O 1
ATOM 2073 N N . ASP A 1 264 ? 36.483 8.614 1.749 1.00 73.81 264 ASP A N 1
ATOM 2074 C CA . ASP A 1 264 ? 37.611 9.541 1.589 1.00 73.81 264 ASP A CA 1
ATOM 2075 C C . ASP A 1 264 ? 37.118 10.996 1.449 1.00 73.81 264 ASP A C 1
ATOM 2077 O O . ASP A 1 264 ? 36.183 11.299 0.704 1.00 73.81 264 ASP A O 1
ATOM 2081 N N . LYS A 1 265 ? 37.761 11.913 2.177 1.00 77.19 265 LYS A N 1
ATOM 2082 C CA . LYS A 1 265 ? 37.496 13.359 2.129 1.00 77.19 265 LYS A CA 1
ATOM 2083 C C . LYS A 1 265 ? 38.009 14.003 0.837 1.00 77.19 265 LYS A C 1
ATOM 2085 O O . LYS A 1 265 ? 37.672 15.155 0.553 1.00 77.19 265 LYS A O 1
ATOM 2090 N N . SER A 1 266 ? 38.824 13.289 0.063 1.00 75.06 266 SER A N 1
ATOM 2091 C CA . SER A 1 266 ? 39.273 13.716 -1.259 1.00 75.06 266 SER A CA 1
ATOM 2092 C C . SER A 1 266 ? 38.216 13.503 -2.360 1.00 75.06 266 SER A C 1
ATOM 2094 O O . SER A 1 266 ? 38.345 14.134 -3.417 1.00 75.06 266 SER A O 1
ATOM 2096 N N . ASP A 1 267 ? 37.161 12.710 -2.093 1.00 80.69 267 ASP A N 1
ATOM 2097 C CA . ASP A 1 267 ? 36.081 12.380 -3.037 1.00 80.69 267 ASP A CA 1
ATOM 2098 C C . ASP A 1 267 ? 35.408 13.653 -3.574 1.00 80.69 267 ASP A C 1
ATOM 2100 O O . ASP A 1 267 ? 35.028 14.567 -2.832 1.00 80.69 267 ASP A O 1
ATOM 2104 N N . GLU A 1 268 ? 35.258 13.713 -4.896 1.00 82.31 268 GLU A N 1
ATOM 2105 C CA . GLU A 1 268 ? 34.683 14.856 -5.602 1.00 82.31 268 GLU A CA 1
ATOM 2106 C C . GLU A 1 268 ? 33.249 15.163 -5.137 1.00 82.31 268 GLU A C 1
ATOM 2108 O O . GLU A 1 268 ? 32.863 16.328 -5.031 1.00 82.31 268 GLU A O 1
ATOM 2113 N N . ARG A 1 269 ? 32.468 14.137 -4.781 1.00 79.50 269 ARG A N 1
ATOM 2114 C CA . ARG A 1 269 ? 31.102 14.285 -4.259 1.00 79.50 269 ARG A CA 1
ATOM 2115 C C . ARG A 1 269 ? 31.109 14.868 -2.860 1.00 79.50 269 ARG A C 1
ATOM 2117 O O . ARG A 1 269 ? 30.313 15.759 -2.593 1.00 79.50 269 ARG A O 1
ATOM 2124 N N . PHE A 1 270 ? 32.027 14.435 -1.995 1.00 83.25 270 PHE A N 1
ATOM 2125 C CA . PHE A 1 270 ? 32.176 15.012 -0.657 1.00 83.25 270 PHE A CA 1
ATOM 2126 C C . PHE A 1 270 ? 32.581 16.490 -0.730 1.00 83.25 270 PHE A C 1
ATOM 2128 O O . PHE A 1 270 ? 32.019 17.326 -0.020 1.00 83.25 270 PHE A O 1
ATOM 2135 N N . LYS A 1 271 ? 33.498 16.836 -1.644 1.00 88.06 271 LYS A N 1
ATOM 2136 C CA . LYS A 1 271 ? 33.876 18.231 -1.921 1.00 88.06 271 LYS A CA 1
ATOM 2137 C C . LYS A 1 271 ? 32.679 19.050 -2.405 1.00 88.06 271 LYS A C 1
ATOM 2139 O O . LYS A 1 271 ? 32.411 20.101 -1.831 1.00 88.06 271 LYS A O 1
ATOM 2144 N N . LYS A 1 272 ? 31.917 18.550 -3.385 1.00 88.06 272 LYS A N 1
ATOM 2145 C CA . LYS A 1 272 ? 30.694 19.210 -3.882 1.00 88.06 272 LYS A CA 1
ATOM 2146 C C . LYS A 1 272 ? 29.623 19.348 -2.793 1.00 88.06 272 LYS A C 1
ATOM 2148 O O . LYS A 1 272 ? 29.001 20.401 -2.702 1.00 88.06 272 LYS A O 1
ATOM 2153 N N . LEU A 1 273 ? 29.469 18.348 -1.922 1.00 87.06 273 LEU A N 1
ATOM 2154 C CA . LEU A 1 273 ? 28.569 18.378 -0.765 1.00 87.06 273 LEU A CA 1
ATOM 2155 C C . LEU A 1 273 ? 28.986 19.472 0.235 1.00 87.06 273 LEU A C 1
ATOM 2157 O O . LEU A 1 273 ? 28.176 20.273 0.686 1.00 87.06 273 LEU A O 1
ATOM 2161 N N . LYS A 1 274 ? 30.277 19.583 0.554 1.00 90.00 274 LYS A N 1
ATOM 2162 C CA . LYS A 1 274 ? 30.763 20.630 1.463 1.00 90.00 274 LYS A CA 1
ATOM 2163 C C . LYS A 1 274 ? 30.622 22.032 0.860 1.00 90.00 274 LYS A C 1
ATOM 2165 O O . LYS A 1 274 ? 30.198 22.951 1.561 1.00 90.00 274 LYS A O 1
ATOM 2170 N N . THR A 1 275 ? 30.945 22.189 -0.423 1.00 90.81 275 THR A N 1
ATOM 2171 C CA . THR A 1 275 ? 30.817 23.465 -1.139 1.00 90.81 275 THR A CA 1
ATOM 2172 C C . THR A 1 275 ? 29.357 23.901 -1.237 1.00 90.81 275 THR A C 1
ATOM 2174 O O . THR A 1 275 ? 29.045 25.023 -0.848 1.00 90.81 275 THR A O 1
ATOM 2177 N N . GLY A 1 276 ? 28.446 23.016 -1.656 1.00 88.69 276 GLY A N 1
ATOM 2178 C CA . GLY A 1 276 ? 27.018 23.335 -1.758 1.00 88.69 276 GLY A CA 1
ATOM 2179 C C . GLY A 1 276 ? 26.370 23.635 -0.403 1.00 88.69 276 GLY A C 1
ATOM 2180 O O . GLY A 1 276 ? 25.568 24.559 -0.300 1.00 88.69 276 GLY A O 1
ATOM 2181 N N . HIS A 1 277 ? 26.797 22.966 0.678 1.00 91.38 277 HIS A N 1
ATOM 2182 C CA . HIS A 1 277 ? 26.402 23.336 2.044 1.00 91.38 277 HIS A CA 1
ATOM 2183 C C . HIS A 1 277 ? 26.835 24.769 2.402 1.00 91.38 277 HIS A C 1
ATOM 2185 O O . HIS A 1 277 ? 26.075 25.507 3.029 1.00 91.38 277 HIS A O 1
ATOM 2191 N N . GLY A 1 278 ? 28.041 25.180 1.994 1.00 89.50 278 GLY A N 1
ATOM 2192 C CA . GLY A 1 278 ? 28.513 26.561 2.135 1.00 89.50 278 GLY A CA 1
ATOM 2193 C C . GLY A 1 278 ? 27.627 27.555 1.382 1.00 89.50 278 GLY A C 1
ATOM 2194 O O . GLY A 1 278 ? 27.169 28.528 1.975 1.00 89.50 278 GLY A O 1
ATOM 2195 N N . VAL A 1 279 ? 27.309 27.259 0.119 1.00 89.88 279 VAL A N 1
ATOM 2196 C CA . VAL A 1 279 ? 26.447 28.103 -0.724 1.00 89.88 279 VAL A CA 1
ATOM 2197 C C . VAL A 1 279 ? 25.033 28.226 -0.147 1.00 89.88 279 VAL A C 1
ATOM 2199 O O . VAL A 1 279 ? 24.492 29.329 -0.119 1.00 89.88 279 VAL A O 1
ATOM 2202 N N . CYS A 1 280 ? 24.446 27.151 0.395 1.00 88.81 280 CYS A N 1
ATOM 2203 C CA . CYS A 1 280 ? 23.151 27.235 1.079 1.00 88.81 280 CYS A CA 1
ATOM 2204 C C . CYS A 1 280 ? 23.194 28.203 2.272 1.00 88.81 280 CYS A C 1
ATOM 2206 O O . CYS A 1 280 ? 22.285 29.013 2.419 1.00 88.81 280 CYS A O 1
ATOM 2208 N N . ASN A 1 281 ? 24.254 28.176 3.089 1.00 90.38 281 ASN A N 1
ATOM 2209 C CA . ASN A 1 281 ? 24.394 29.107 4.216 1.00 90.38 281 ASN A CA 1
ATOM 2210 C C . ASN A 1 281 ? 24.579 30.558 3.754 1.00 90.38 281 ASN A C 1
ATOM 2212 O O . ASN A 1 281 ? 23.991 31.466 4.340 1.00 90.38 281 ASN A O 1
ATOM 2216 N N . THR A 1 282 ? 25.331 30.783 2.673 1.00 90.31 282 THR A N 1
ATOM 2217 C CA . THR A 1 282 ? 25.440 32.107 2.045 1.00 90.31 282 THR A CA 1
ATOM 2218 C C . THR A 1 282 ? 24.086 32.591 1.524 1.00 90.31 282 THR A C 1
ATOM 2220 O O . THR A 1 282 ? 23.718 33.739 1.763 1.00 90.31 282 THR A O 1
ATOM 2223 N N . ASN A 1 283 ? 23.304 31.725 0.874 1.00 89.56 283 ASN A N 1
ATOM 2224 C CA . ASN A 1 283 ? 21.966 32.071 0.390 1.00 89.56 283 ASN A CA 1
ATOM 2225 C C . ASN A 1 283 ? 21.003 32.379 1.545 1.00 89.56 283 ASN A C 1
ATOM 2227 O O . ASN A 1 283 ? 20.251 33.343 1.452 1.00 89.56 283 ASN A O 1
ATOM 2231 N N . ILE A 1 284 ? 21.060 31.629 2.651 1.00 88.25 284 ILE A N 1
ATOM 2232 C CA . ILE A 1 284 ? 20.277 31.915 3.866 1.00 88.25 284 ILE A CA 1
ATOM 2233 C C . ILE A 1 284 ? 20.637 33.295 4.428 1.00 88.25 284 ILE A C 1
ATOM 2235 O O . ILE A 1 284 ? 19.739 34.064 4.757 1.00 88.25 284 ILE A O 1
ATOM 2239 N N . ALA A 1 285 ? 21.926 33.644 4.495 1.00 87.00 285 ALA A N 1
ATOM 2240 C CA . ALA A 1 285 ? 22.356 34.966 4.952 1.00 87.00 285 ALA A CA 1
ATOM 2241 C C . ALA A 1 285 ? 21.829 36.088 4.040 1.00 87.00 285 ALA A C 1
ATOM 2243 O O . ALA A 1 285 ? 21.306 37.085 4.533 1.00 87.00 285 ALA A O 1
ATOM 2244 N N . LYS A 1 286 ? 21.887 35.895 2.715 1.00 86.62 286 LYS A N 1
ATOM 2245 C CA . LYS A 1 286 ? 21.339 36.840 1.729 1.00 86.62 286 LYS A CA 1
ATOM 2246 C C . LYS A 1 286 ? 19.823 37.008 1.856 1.00 86.62 286 LYS A C 1
ATOM 2248 O O . LYS A 1 286 ? 19.332 38.130 1.813 1.00 86.62 286 LYS A O 1
ATOM 2253 N N . LEU A 1 287 ? 19.085 35.917 2.045 1.00 87.56 287 LEU A N 1
ATOM 2254 C CA . LEU A 1 287 ? 1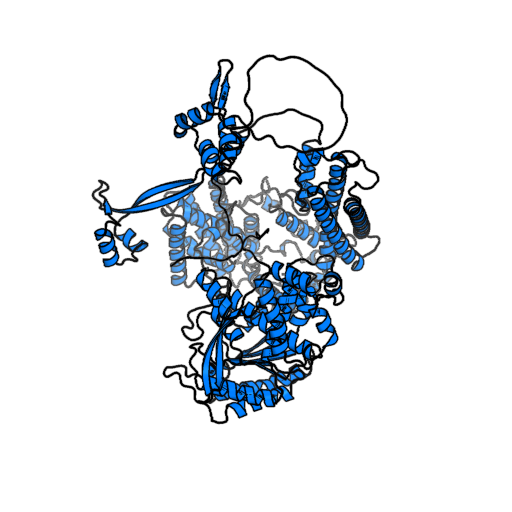7.628 35.945 2.206 1.00 87.56 287 LEU A CA 1
ATOM 2255 C C . LEU A 1 287 ? 17.204 36.566 3.547 1.00 87.56 287 LEU A C 1
ATOM 2257 O O . LEU A 1 287 ? 16.235 37.322 3.590 1.00 87.56 287 LEU A O 1
ATOM 2261 N N . ASN A 1 288 ? 17.955 36.321 4.626 1.00 84.25 288 ASN A N 1
ATOM 2262 C CA . ASN A 1 288 ? 17.734 36.985 5.913 1.00 84.25 288 ASN A CA 1
ATOM 2263 C C . ASN A 1 288 ? 18.024 38.488 5.828 1.00 84.25 288 ASN A C 1
ATOM 2265 O O . ASN A 1 288 ? 17.231 39.271 6.337 1.00 84.25 288 ASN A O 1
ATOM 2269 N N . HIS A 1 289 ? 19.075 38.900 5.109 1.00 83.88 289 HIS A N 1
ATOM 2270 C CA . HIS A 1 289 ? 19.335 40.316 4.839 1.00 83.88 289 HIS A CA 1
ATOM 2271 C C . HIS A 1 289 ? 18.158 40.973 4.101 1.00 83.88 289 HIS A C 1
ATOM 2273 O O . HIS A 1 289 ? 17.674 42.019 4.528 1.00 83.88 289 HIS A O 1
ATOM 2279 N N . MET A 1 290 ? 17.633 40.329 3.049 1.00 81.44 290 MET A N 1
ATOM 2280 C CA . MET A 1 290 ? 16.435 40.820 2.351 1.00 81.44 290 MET A CA 1
ATOM 2281 C C . MET A 1 290 ? 15.221 40.929 3.279 1.00 81.44 290 MET A C 1
ATOM 2283 O O . MET A 1 290 ? 14.418 41.849 3.148 1.00 81.44 290 MET A O 1
ATOM 2287 N N . LYS A 1 291 ? 15.076 39.998 4.223 1.00 78.31 291 LYS A N 1
ATOM 2288 C CA . LYS A 1 291 ? 13.966 39.971 5.178 1.00 78.31 291 LYS A CA 1
ATOM 2289 C C . LYS A 1 291 ? 14.080 41.048 6.262 1.00 78.31 291 LYS A C 1
ATOM 2291 O O . LYS A 1 291 ? 13.064 41.613 6.652 1.00 78.31 291 LYS A O 1
ATOM 2296 N N . GLU A 1 292 ? 15.282 41.298 6.768 1.00 79.06 292 GLU A N 1
ATOM 2297 C CA . GLU A 1 292 ? 15.532 42.231 7.873 1.00 79.06 292 GLU A CA 1
ATOM 2298 C C . GLU A 1 292 ? 15.588 43.677 7.379 1.00 79.06 292 GLU A C 1
ATOM 2300 O O . GLU A 1 292 ? 14.876 44.542 7.892 1.00 79.06 292 GLU A O 1
ATOM 2305 N N . PHE A 1 293 ? 16.368 43.927 6.330 1.00 74.31 293 PHE A N 1
ATOM 2306 C CA . PHE A 1 293 ? 16.643 45.276 5.840 1.00 74.31 293 PHE A CA 1
ATOM 2307 C C . PHE A 1 293 ? 15.703 45.712 4.717 1.00 74.31 293 PHE A C 1
ATOM 2309 O O . PHE A 1 293 ? 15.693 46.881 4.360 1.00 74.31 293 PHE A O 1
ATOM 2316 N N . HIS A 1 294 ? 14.859 44.807 4.206 1.00 69.50 294 HIS A N 1
ATOM 2317 C CA . HIS A 1 294 ? 13.930 45.086 3.105 1.00 69.50 294 HIS A CA 1
ATOM 2318 C C . HIS A 1 294 ? 14.640 45.619 1.844 1.00 69.50 294 HIS A C 1
ATOM 2320 O O . HIS A 1 294 ? 14.061 46.400 1.092 1.00 69.50 294 HIS A O 1
ATOM 2326 N N . GLU A 1 295 ? 15.873 45.161 1.605 1.00 73.50 295 GLU A N 1
ATOM 2327 C CA . GLU A 1 295 ? 16.751 45.560 0.499 1.00 73.50 295 GLU A CA 1
ATOM 2328 C C . GLU A 1 295 ? 17.441 44.335 -0.124 1.00 73.50 295 GLU A C 1
ATOM 2330 O O . GLU A 1 295 ? 17.633 43.306 0.533 1.00 73.50 295 GLU A O 1
ATOM 2335 N N . LEU A 1 296 ? 17.835 44.422 -1.399 1.00 72.88 296 LEU A N 1
ATOM 2336 C CA . LEU A 1 296 ? 18.611 43.358 -2.043 1.00 72.88 296 LEU A CA 1
ATOM 2337 C C . LEU A 1 296 ? 20.034 43.267 -1.445 1.00 72.88 296 LEU A C 1
ATOM 2339 O O . LEU A 1 296 ? 20.617 44.281 -1.069 1.00 72.88 296 LEU A O 1
ATOM 2343 N N . PRO A 1 297 ? 20.614 42.058 -1.340 1.00 71.19 297 PRO A N 1
ATOM 2344 C CA . PRO A 1 297 ? 21.953 41.848 -0.799 1.00 71.19 297 PRO A CA 1
ATOM 2345 C C . PRO A 1 297 ? 23.032 42.379 -1.755 1.00 71.19 297 PRO A C 1
ATOM 2347 O O . PRO A 1 297 ? 22.768 42.652 -2.925 1.00 71.19 297 PRO A O 1
ATOM 2350 N N . ASP A 1 298 ? 24.271 42.461 -1.267 1.00 72.69 298 ASP A N 1
ATOM 2351 C CA . ASP A 1 298 ? 25.465 42.824 -2.050 1.00 72.69 298 ASP A CA 1
ATOM 2352 C C . ASP A 1 298 ? 25.404 44.226 -2.703 1.00 72.69 298 ASP A C 1
ATOM 2354 O O . ASP A 1 298 ? 26.002 44.447 -3.755 1.00 72.69 298 ASP A O 1
ATOM 2358 N N . ASN A 1 299 ? 24.689 45.180 -2.089 1.00 67.56 299 ASN A N 1
ATOM 2359 C CA . ASN A 1 299 ? 24.470 46.546 -2.599 1.00 67.56 299 ASN A CA 1
ATOM 2360 C C . ASN A 1 299 ? 23.804 46.601 -3.989 1.00 67.56 299 ASN A C 1
ATOM 2362 O O . ASN A 1 299 ? 23.978 47.575 -4.725 1.00 67.56 299 ASN A O 1
ATOM 2366 N N . MET A 1 300 ? 23.061 45.561 -4.380 1.00 70.69 300 MET A N 1
ATOM 2367 C CA . MET A 1 300 ? 22.345 45.569 -5.653 1.00 70.69 300 MET A CA 1
ATOM 2368 C C . MET A 1 300 ? 21.215 46.599 -5.628 1.00 70.69 300 MET A C 1
ATOM 2370 O O . MET A 1 300 ? 20.440 46.672 -4.673 1.00 70.69 300 MET A O 1
ATOM 2374 N N . GLU A 1 301 ? 21.068 47.357 -6.716 1.00 70.06 301 GLU A N 1
ATOM 2375 C CA . GLU A 1 301 ? 19.910 48.233 -6.880 1.00 70.06 301 GLU A CA 1
ATOM 2376 C C . GLU A 1 301 ? 18.626 47.405 -6.813 1.00 70.06 301 GLU A C 1
ATOM 2378 O O . GLU A 1 301 ? 18.520 46.368 -7.479 1.00 70.06 301 GLU A O 1
ATOM 2383 N N . SER A 1 302 ? 17.654 47.883 -6.030 1.00 67.88 302 SER A N 1
ATOM 2384 C CA . SER A 1 302 ? 16.337 47.265 -5.851 1.00 67.88 302 SER A CA 1
ATOM 2385 C C . SER A 1 302 ? 15.515 47.380 -7.134 1.00 67.88 302 SER A C 1
ATOM 2387 O O . SER A 1 302 ? 14.595 48.189 -7.240 1.00 67.88 302 SER A O 1
ATOM 2389 N N . THR A 1 303 ? 15.879 46.566 -8.125 1.00 70.56 303 THR A N 1
ATOM 2390 C CA . THR A 1 303 ? 15.208 46.390 -9.415 1.00 70.56 303 THR A CA 1
ATOM 2391 C C . THR A 1 303 ? 14.634 44.980 -9.506 1.00 70.56 303 THR A C 1
ATOM 2393 O O . THR A 1 303 ? 15.127 44.035 -8.880 1.00 70.56 303 THR A O 1
ATOM 2396 N N . LYS A 1 304 ? 13.565 44.825 -10.292 1.00 70.25 304 LYS A N 1
ATOM 2397 C CA . LYS A 1 304 ? 12.929 43.520 -10.497 1.00 70.25 304 LYS A CA 1
ATOM 2398 C C . LYS A 1 304 ? 13.904 42.545 -11.160 1.00 70.25 304 LYS A C 1
ATOM 2400 O O . LYS A 1 304 ? 13.967 41.381 -10.792 1.00 70.25 304 LYS A O 1
ATOM 2405 N N . GLU A 1 305 ? 14.674 43.032 -12.121 1.00 71.94 305 GLU A N 1
ATOM 2406 C CA . GLU A 1 305 ? 15.625 42.240 -12.887 1.00 71.94 305 GLU A CA 1
ATOM 2407 C C . GLU A 1 305 ? 16.717 41.637 -11.987 1.00 71.94 305 GLU A C 1
ATOM 2409 O O . GLU A 1 305 ? 17.035 40.456 -12.135 1.00 71.94 305 GLU A O 1
ATOM 2414 N N . ASN A 1 306 ? 17.226 42.397 -11.010 1.00 75.06 306 ASN A N 1
ATOM 2415 C CA . ASN A 1 306 ? 18.225 41.907 -10.054 1.00 75.06 306 ASN A CA 1
ATOM 2416 C C . ASN A 1 306 ? 17.639 40.879 -9.071 1.00 75.06 306 ASN A C 1
ATOM 2418 O O . ASN A 1 306 ? 18.283 39.869 -8.782 1.00 75.06 306 ASN A O 1
ATOM 2422 N N . LEU A 1 307 ? 16.406 41.092 -8.594 1.00 76.31 307 LEU A N 1
ATOM 2423 C CA . LEU A 1 307 ? 15.702 40.118 -7.751 1.00 76.31 307 LEU A CA 1
ATOM 2424 C C . LEU A 1 307 ? 15.449 38.805 -8.508 1.00 76.31 307 LEU A C 1
ATOM 2426 O O . LEU A 1 307 ? 15.738 37.726 -7.988 1.00 76.31 307 LEU A O 1
ATOM 2430 N N . ASP A 1 308 ? 14.949 38.895 -9.742 1.00 74.62 308 ASP A N 1
ATOM 2431 C CA . ASP A 1 308 ? 14.645 37.741 -10.590 1.00 74.62 308 ASP A CA 1
ATOM 2432 C C . ASP A 1 308 ? 15.921 36.922 -10.867 1.00 74.62 308 ASP A C 1
ATOM 2434 O O . ASP A 1 308 ? 15.905 35.693 -10.766 1.00 74.62 308 ASP A O 1
ATOM 2438 N N . GLN A 1 309 ? 17.052 37.584 -11.137 1.00 78.94 309 GLN A N 1
ATOM 2439 C CA . GLN A 1 309 ? 18.346 36.916 -11.321 1.00 78.94 309 GLN A CA 1
ATOM 2440 C C . GLN A 1 309 ? 18.869 36.258 -10.038 1.00 78.94 309 GLN A C 1
ATOM 2442 O O . GLN A 1 309 ? 19.332 35.113 -10.082 1.00 78.94 309 GLN A O 1
ATOM 2447 N N . ALA A 1 310 ? 18.773 36.942 -8.894 1.00 78.00 310 ALA A N 1
ATOM 2448 C CA . ALA A 1 310 ? 19.202 36.395 -7.609 1.00 78.00 310 ALA A CA 1
ATOM 2449 C C . ALA A 1 310 ? 18.393 35.141 -7.237 1.00 78.00 310 ALA A C 1
ATOM 2451 O O . ALA A 1 310 ? 18.974 34.105 -6.904 1.00 78.00 310 ALA A O 1
ATOM 2452 N N . MET A 1 311 ? 17.064 35.195 -7.368 1.00 81.06 311 MET A N 1
ATOM 2453 C CA . MET A 1 311 ? 16.185 34.069 -7.044 1.00 81.06 311 MET A CA 1
ATOM 2454 C C . MET A 1 311 ? 16.358 32.899 -8.022 1.00 81.06 311 MET A C 1
ATOM 2456 O O . MET A 1 311 ? 16.381 31.748 -7.586 1.00 81.06 311 MET A O 1
ATOM 2460 N N . LEU A 1 312 ? 16.556 33.165 -9.320 1.00 79.81 312 LEU A N 1
ATOM 2461 C CA . LEU A 1 312 ? 16.825 32.125 -10.321 1.00 79.81 312 LEU A CA 1
ATOM 2462 C C . LEU A 1 312 ? 18.123 31.366 -10.027 1.00 79.81 312 LEU A C 1
ATOM 2464 O O . LEU A 1 312 ? 18.148 30.134 -10.079 1.00 79.81 312 LEU A O 1
ATOM 2468 N N . SER A 1 313 ? 19.190 32.095 -9.697 1.00 81.06 313 SER A N 1
ATOM 2469 C CA . SER A 1 313 ? 20.476 31.502 -9.319 1.00 81.06 313 SER A CA 1
ATOM 2470 C C . SER A 1 313 ? 20.327 30.605 -8.085 1.00 81.06 313 SER A C 1
ATOM 2472 O O . SER A 1 313 ? 20.775 29.456 -8.081 1.00 81.06 313 SER A O 1
ATOM 2474 N N . MET A 1 314 ? 19.595 31.079 -7.069 1.00 85.94 314 MET A N 1
ATOM 2475 C CA . MET A 1 314 ? 19.334 30.310 -5.851 1.00 85.94 314 MET A CA 1
ATOM 2476 C C . MET A 1 314 ? 18.494 29.054 -6.103 1.00 85.94 314 MET A C 1
ATOM 2478 O O . MET A 1 314 ? 18.843 27.999 -5.577 1.00 85.94 314 MET A O 1
ATOM 2482 N N . ALA A 1 315 ? 17.426 29.134 -6.903 1.00 77.75 315 ALA A N 1
ATOM 2483 C CA . ALA A 1 315 ? 16.588 27.975 -7.220 1.00 77.75 315 ALA A CA 1
ATOM 2484 C C . ALA A 1 315 ? 17.320 26.935 -8.070 1.00 77.75 315 ALA A C 1
ATOM 2486 O O . ALA A 1 315 ? 17.195 25.739 -7.809 1.00 77.75 315 ALA A O 1
ATOM 2487 N N . THR A 1 316 ? 18.126 27.380 -9.039 1.00 79.19 316 THR A N 1
ATOM 2488 C CA . THR A 1 316 ? 18.939 26.483 -9.875 1.00 79.19 316 THR A CA 1
ATOM 2489 C C . THR A 1 316 ? 19.937 25.718 -9.008 1.00 79.19 316 THR A C 1
ATOM 2491 O O . THR A 1 316 ? 19.963 24.488 -9.040 1.00 79.19 316 THR A O 1
ATOM 2494 N N . HIS A 1 317 ? 20.660 26.423 -8.128 1.00 86.44 317 HIS A N 1
ATOM 2495 C CA . HIS A 1 317 ? 21.549 25.783 -7.160 1.00 86.44 317 HIS A CA 1
ATOM 2496 C C . HIS A 1 317 ? 20.795 24.827 -6.223 1.00 86.44 317 HIS A C 1
ATOM 2498 O O . HIS A 1 317 ? 21.244 23.708 -6.002 1.00 86.44 317 HIS A O 1
ATOM 2504 N N . THR A 1 318 ? 19.644 25.229 -5.672 1.00 80.75 318 THR A N 1
ATOM 2505 C CA . THR A 1 318 ? 18.830 24.367 -4.795 1.00 80.75 318 THR A CA 1
ATOM 2506 C C . THR A 1 318 ? 18.394 23.089 -5.498 1.00 80.75 318 THR A C 1
ATOM 2508 O O . THR A 1 318 ? 18.454 22.025 -4.888 1.00 80.75 318 THR A O 1
ATOM 2511 N N . SER A 1 319 ? 17.999 23.177 -6.766 1.00 77.12 319 SER A N 1
ATOM 2512 C CA . SER A 1 319 ? 17.612 22.024 -7.576 1.00 77.12 319 SER A CA 1
ATOM 2513 C C . SER A 1 319 ? 18.780 21.054 -7.772 1.00 77.12 319 SER A C 1
ATOM 2515 O O . SER A 1 319 ? 18.684 19.885 -7.394 1.00 77.12 319 SER A O 1
ATOM 2517 N N . GLU A 1 320 ? 19.902 21.543 -8.307 1.00 78.81 320 GLU A N 1
ATOM 2518 C CA . GLU A 1 320 ? 21.098 20.729 -8.575 1.00 78.81 320 GLU A CA 1
ATOM 2519 C C . GLU A 1 320 ? 21.672 20.121 -7.288 1.00 78.81 320 GLU A C 1
ATOM 2521 O O . GLU A 1 320 ? 22.075 18.956 -7.239 1.00 78.81 320 GLU A O 1
ATOM 2526 N N . TYR A 1 321 ? 21.675 20.901 -6.208 1.00 85.00 321 TYR A N 1
ATOM 2527 C CA . TYR A 1 321 ? 22.219 20.466 -4.934 1.00 85.00 321 TYR A CA 1
ATOM 2528 C C . TYR A 1 321 ? 21.310 19.456 -4.221 1.00 85.00 321 TYR A C 1
ATOM 2530 O O . TYR A 1 321 ? 21.808 18.528 -3.581 1.00 85.00 321 TYR A O 1
ATOM 2538 N N . ASN A 1 322 ? 19.988 19.569 -4.375 1.00 78.00 322 ASN A N 1
ATOM 2539 C CA . ASN A 1 322 ? 19.039 18.580 -3.867 1.00 78.00 322 ASN A CA 1
ATOM 2540 C C . ASN A 1 322 ? 19.201 17.220 -4.554 1.00 78.00 322 ASN A C 1
ATOM 2542 O O . ASN A 1 322 ? 19.207 16.194 -3.874 1.00 78.00 322 ASN A O 1
ATOM 2546 N N . GLU A 1 323 ? 19.427 17.203 -5.869 1.00 75.81 323 GLU A N 1
ATOM 2547 C CA . GLU A 1 323 ? 19.760 15.969 -6.587 1.00 75.81 323 GLU A CA 1
ATOM 2548 C C . GLU A 1 323 ? 21.042 15.329 -6.030 1.00 75.81 323 GLU A C 1
ATOM 2550 O O . GLU A 1 323 ? 21.056 14.139 -5.699 1.00 75.81 323 GLU A O 1
ATOM 2555 N N . LEU A 1 324 ? 22.100 16.124 -5.830 1.00 77.56 324 LEU A N 1
ATOM 2556 C CA . LEU A 1 324 ? 23.350 15.638 -5.242 1.00 77.56 324 LEU A CA 1
ATOM 2557 C C . LEU A 1 324 ? 23.143 15.070 -3.827 1.00 77.56 324 LEU A C 1
ATOM 2559 O O . LEU A 1 324 ? 23.673 13.999 -3.517 1.00 77.56 324 LEU A O 1
ATOM 2563 N N . VAL A 1 325 ? 22.384 15.759 -2.970 1.00 74.06 325 VAL A N 1
ATOM 2564 C CA . VAL A 1 325 ? 22.077 15.331 -1.594 1.00 74.06 325 VAL A CA 1
ATOM 2565 C C . VAL A 1 325 ? 21.306 14.010 -1.586 1.00 74.06 325 VAL A C 1
ATOM 2567 O O . VAL A 1 325 ? 21.665 13.116 -0.817 1.00 74.06 325 VAL A O 1
ATOM 2570 N N . GLU A 1 326 ? 20.308 13.841 -2.453 1.00 71.12 326 GLU A N 1
ATOM 2571 C CA . GLU A 1 326 ? 19.510 12.612 -2.543 1.00 71.12 326 GLU A CA 1
ATOM 2572 C C . GLU A 1 326 ? 20.307 11.428 -3.099 1.00 71.12 326 GLU A C 1
ATOM 2574 O O . GLU A 1 326 ? 20.278 10.337 -2.522 1.00 71.12 326 GLU A O 1
ATOM 2579 N N . VAL A 1 327 ? 21.099 11.635 -4.156 1.00 63.12 327 VAL A N 1
ATOM 2580 C CA . VAL A 1 327 ? 21.992 10.596 -4.696 1.00 63.12 327 VAL A CA 1
ATOM 2581 C C . VAL A 1 327 ? 23.009 10.166 -3.637 1.00 63.12 327 VAL A C 1
ATOM 2583 O O . VAL A 1 327 ? 23.208 8.972 -3.400 1.00 63.12 327 VAL A O 1
ATOM 2586 N N . THR A 1 328 ? 23.612 11.129 -2.939 1.00 66.50 328 THR A N 1
ATOM 2587 C CA . THR A 1 328 ? 24.614 10.865 -1.896 1.00 66.50 328 THR A CA 1
ATOM 2588 C C . THR A 1 328 ? 23.994 10.172 -0.679 1.00 66.50 328 THR A C 1
ATOM 2590 O O . THR A 1 328 ? 24.565 9.227 -0.135 1.00 66.50 328 THR A O 1
ATOM 2593 N N . ARG A 1 329 ? 22.782 10.570 -0.281 1.00 64.06 329 ARG A N 1
ATOM 2594 C CA . ARG A 1 329 ? 21.990 9.900 0.760 1.00 64.06 329 ARG A CA 1
ATOM 2595 C C . ARG A 1 329 ? 21.656 8.463 0.380 1.00 64.06 329 ARG A C 1
ATOM 2597 O O . ARG A 1 329 ? 21.765 7.587 1.235 1.00 64.06 329 ARG A O 1
ATOM 2604 N N . GLY A 1 330 ? 21.271 8.223 -0.872 1.00 53.31 330 GLY A N 1
ATOM 2605 C CA . GLY A 1 330 ? 21.026 6.886 -1.408 1.00 53.31 330 GLY A CA 1
ATOM 2606 C C . GLY A 1 330 ? 22.258 5.992 -1.284 1.00 53.31 330 GLY A C 1
ATOM 2607 O O . GLY A 1 330 ? 22.152 4.879 -0.777 1.00 53.31 330 GLY A O 1
ATOM 2608 N N . LEU A 1 331 ? 23.436 6.511 -1.636 1.00 56.28 331 LEU A N 1
ATOM 2609 C CA . LEU A 1 331 ? 24.706 5.790 -1.512 1.00 56.28 331 LEU A CA 1
ATOM 2610 C C . LEU A 1 331 ? 25.058 5.448 -0.054 1.00 56.28 331 LEU A C 1
ATOM 2612 O O . LEU A 1 331 ? 25.467 4.325 0.222 1.00 56.28 331 LEU A O 1
ATOM 2616 N N . ILE A 1 332 ? 24.859 6.380 0.885 1.00 56.84 332 ILE A N 1
ATOM 2617 C CA . ILE A 1 332 ? 25.204 6.172 2.305 1.00 56.84 332 ILE A CA 1
ATOM 2618 C C . ILE A 1 332 ? 24.175 5.291 3.035 1.00 56.84 332 ILE A C 1
ATOM 2620 O O . ILE A 1 332 ? 24.554 4.477 3.875 1.00 56.84 332 ILE A O 1
ATOM 2624 N N . LYS A 1 333 ? 22.871 5.446 2.754 1.00 47.78 333 LYS A N 1
ATOM 2625 C CA . LYS A 1 333 ? 21.793 4.764 3.499 1.00 47.78 333 LYS A CA 1
ATOM 2626 C C . LYS A 1 333 ? 21.295 3.471 2.856 1.00 47.78 333 LYS A C 1
ATOM 2628 O O . LYS A 1 333 ? 20.912 2.563 3.588 1.00 47.78 333 LYS A O 1
ATOM 2633 N N . ALA A 1 334 ? 21.243 3.374 1.528 1.00 42.94 334 ALA A N 1
ATOM 2634 C CA . ALA A 1 334 ? 20.612 2.230 0.865 1.00 42.94 334 ALA A CA 1
ATOM 2635 C C . ALA A 1 334 ? 21.580 1.065 0.609 1.00 42.94 334 ALA A C 1
ATOM 2637 O O . ALA A 1 334 ? 21.122 -0.061 0.438 1.00 42.94 334 ALA A O 1
ATOM 2638 N N . TRP A 1 335 ? 22.897 1.299 0.570 1.00 43.31 335 TRP A N 1
ATOM 2639 C CA . TRP A 1 335 ? 23.864 0.269 0.151 1.00 43.31 335 TRP A CA 1
ATOM 2640 C C . TRP A 1 335 ? 24.630 -0.387 1.307 1.00 43.31 335 TRP A C 1
ATOM 2642 O O . TRP A 1 335 ? 25.319 -1.375 1.086 1.00 43.31 335 TRP A O 1
ATOM 2652 N N . CYS A 1 336 ? 24.440 0.070 2.549 1.00 36.88 336 CYS A N 1
ATOM 2653 C CA . CYS A 1 336 ? 25.009 -0.572 3.744 1.00 36.88 336 CYS A CA 1
ATOM 2654 C C . CYS A 1 336 ? 24.051 -1.566 4.435 1.00 36.88 336 CYS A C 1
ATOM 2656 O O . CYS A 1 336 ? 24.465 -2.283 5.338 1.00 36.88 336 CYS A O 1
ATOM 2658 N N . ALA A 1 337 ? 22.786 -1.649 4.008 1.00 37.22 337 ALA A N 1
ATOM 2659 C CA . ALA A 1 337 ? 21.783 -2.583 4.538 1.00 37.22 337 ALA A CA 1
ATOM 2660 C C . ALA A 1 337 ? 21.404 -3.658 3.502 1.00 37.22 337 ALA A C 1
ATOM 2662 O O . ALA A 1 337 ? 20.230 -3.981 3.310 1.00 37.22 337 ALA A O 1
ATOM 2663 N N . LEU A 1 338 ? 22.407 -4.183 2.791 1.00 42.28 338 LEU A N 1
ATOM 2664 C CA . LEU A 1 338 ? 22.259 -5.271 1.825 1.00 42.28 338 LEU A CA 1
ATOM 2665 C C . LEU A 1 338 ? 21.795 -6.555 2.540 1.00 42.28 338 LEU A C 1
ATOM 2667 O O . LEU A 1 338 ? 22.588 -7.438 2.844 1.00 42.28 338 LEU A O 1
ATOM 2671 N N . MET A 1 339 ? 20.480 -6.733 2.704 1.00 35.91 339 MET A N 1
ATOM 2672 C CA . MET A 1 339 ? 19.907 -8.061 2.467 1.00 35.91 339 MET A CA 1
ATOM 2673 C C . MET A 1 339 ? 20.008 -8.314 0.965 1.00 35.91 339 MET A C 1
ATOM 2675 O O . MET A 1 339 ? 19.044 -8.150 0.216 1.00 35.91 339 MET A O 1
ATOM 2679 N N . ALA A 1 340 ? 21.207 -8.679 0.520 1.00 41.72 340 ALA A N 1
ATOM 2680 C CA . ALA A 1 340 ? 21.414 -9.266 -0.785 1.00 41.72 340 ALA A CA 1
ATOM 2681 C C . ALA A 1 340 ? 20.663 -10.604 -0.816 1.00 41.72 340 ALA A C 1
ATOM 2683 O O . ALA A 1 340 ? 21.182 -11.654 -0.452 1.00 41.72 340 ALA A O 1
ATOM 2684 N N . THR A 1 341 ? 19.383 -10.554 -1.173 1.00 38.88 341 THR A N 1
ATOM 2685 C CA . THR A 1 341 ? 18.616 -11.753 -1.490 1.00 38.88 341 THR A CA 1
ATOM 2686 C C . THR A 1 341 ? 18.928 -12.066 -2.942 1.00 38.88 341 THR A C 1
ATOM 2688 O O . THR A 1 341 ? 18.314 -11.518 -3.857 1.00 38.88 341 THR A O 1
ATOM 2691 N N . PHE A 1 342 ? 19.941 -12.897 -3.165 1.00 41.72 342 PHE A N 1
ATOM 2692 C CA . PHE A 1 342 ? 20.178 -13.447 -4.488 1.00 41.72 342 PHE A CA 1
ATOM 2693 C C . PHE A 1 342 ? 19.131 -14.527 -4.734 1.00 41.72 342 PHE A C 1
ATOM 2695 O O . PHE A 1 342 ? 19.117 -15.563 -4.077 1.00 41.72 342 PHE A O 1
ATOM 2702 N N . SER A 1 343 ? 18.250 -14.297 -5.708 1.00 42.28 343 SER A N 1
ATOM 2703 C CA . SER A 1 343 ? 17.373 -15.337 -6.258 1.00 42.28 343 SER A CA 1
ATOM 2704 C C . SER A 1 343 ? 18.179 -16.297 -7.143 1.00 42.28 343 SER A C 1
ATOM 2706 O O . SER A 1 343 ? 17.813 -16.565 -8.283 1.00 42.28 343 SER A O 1
ATOM 2708 N N . MET A 1 344 ? 19.317 -16.777 -6.649 1.00 42.62 344 MET A N 1
ATOM 2709 C CA . MET A 1 344 ? 19.947 -17.962 -7.199 1.00 42.62 344 MET A CA 1
ATOM 2710 C C . MET A 1 344 ? 19.444 -19.123 -6.352 1.00 42.62 344 MET A C 1
ATOM 2712 O O . MET A 1 344 ? 19.505 -19.089 -5.127 1.00 42.62 344 MET A O 1
ATOM 2716 N N . CYS A 1 345 ? 18.864 -20.114 -7.006 1.00 45.59 345 CYS A N 1
ATOM 2717 C CA . CYS A 1 345 ? 18.502 -21.393 -6.423 1.00 45.59 345 CYS A CA 1
ATOM 2718 C C . CYS A 1 345 ? 19.170 -22.453 -7.290 1.00 45.59 345 CYS A C 1
ATOM 2720 O O . CYS A 1 345 ? 19.036 -22.429 -8.512 1.00 45.59 345 CYS A O 1
ATOM 2722 N N . SER A 1 346 ? 19.931 -23.354 -6.673 1.00 42.72 346 SER A N 1
ATOM 2723 C CA . SER A 1 346 ? 20.470 -24.499 -7.399 1.00 42.72 346 SER A CA 1
ATOM 2724 C C . SER A 1 346 ? 19.312 -25.420 -7.786 1.00 42.72 346 SER A C 1
ATOM 2726 O O . SER A 1 346 ? 18.529 -25.825 -6.928 1.00 42.72 346 SER A O 1
ATOM 2728 N N . MET A 1 347 ? 19.211 -25.748 -9.076 1.00 40.84 347 MET A N 1
ATOM 2729 C CA . MET A 1 347 ? 18.149 -26.591 -9.654 1.00 40.84 347 MET A CA 1
ATOM 2730 C C . MET A 1 347 ? 18.191 -28.043 -9.151 1.00 40.84 347 MET A C 1
ATOM 2732 O O . MET A 1 347 ? 17.256 -28.804 -9.378 1.00 40.84 347 MET A O 1
ATOM 2736 N N . VAL A 1 348 ? 19.270 -28.417 -8.457 1.00 42.06 348 VAL A N 1
ATOM 2737 C CA . VAL A 1 348 ? 19.522 -29.757 -7.909 1.00 42.06 348 VAL A CA 1
ATOM 2738 C C . VAL A 1 348 ? 19.662 -29.766 -6.383 1.00 42.06 348 VAL A C 1
ATOM 2740 O O . VAL A 1 348 ? 19.827 -30.833 -5.790 1.00 42.06 348 VAL A O 1
ATOM 2743 N N . ALA A 1 349 ? 19.605 -28.605 -5.722 1.00 50.53 349 ALA A N 1
ATOM 2744 C CA . ALA A 1 349 ? 19.777 -28.542 -4.277 1.00 50.53 349 ALA A CA 1
ATOM 2745 C C . ALA A 1 349 ? 18.550 -29.101 -3.543 1.00 50.53 349 ALA A C 1
ATOM 2747 O O . ALA A 1 349 ? 17.410 -28.711 -3.791 1.00 50.53 349 ALA A O 1
ATOM 2748 N N . LYS A 1 350 ? 18.811 -30.011 -2.602 1.00 47.59 350 LYS A N 1
ATOM 2749 C CA . LYS A 1 350 ? 17.836 -30.541 -1.646 1.00 47.59 350 LYS A CA 1
ATOM 2750 C C . LYS A 1 350 ? 18.254 -30.068 -0.253 1.00 47.59 350 LYS A C 1
ATOM 2752 O O . LYS A 1 350 ? 19.388 -30.314 0.144 1.00 47.59 350 LYS A O 1
ATOM 2757 N N . GLY A 1 351 ? 17.374 -29.380 0.472 1.00 58.28 351 GLY A N 1
ATOM 2758 C CA . GLY A 1 351 ? 17.665 -28.880 1.820 1.00 58.28 351 GLY A CA 1
ATOM 2759 C C . GLY A 1 351 ? 16.719 -27.768 2.271 1.00 58.28 351 GLY A C 1
ATOM 2760 O O . GLY A 1 351 ? 15.844 -27.339 1.515 1.00 58.28 351 GLY A O 1
ATOM 2761 N N . GLU A 1 352 ? 16.887 -27.294 3.507 1.00 49.06 352 GLU A N 1
ATOM 2762 C CA . GLU A 1 352 ? 16.145 -26.135 4.002 1.00 49.06 352 GLU A CA 1
ATOM 2763 C C . GLU A 1 352 ? 16.585 -24.859 3.274 1.00 49.06 352 GLU A C 1
ATOM 2765 O O . GLU A 1 352 ? 17.759 -24.645 2.969 1.00 49.06 352 GLU A O 1
ATOM 2770 N N . THR A 1 353 ? 15.626 -23.971 3.008 1.00 51.41 353 THR A N 1
ATOM 2771 C CA . THR A 1 353 ? 15.850 -22.715 2.282 1.00 51.41 353 THR A CA 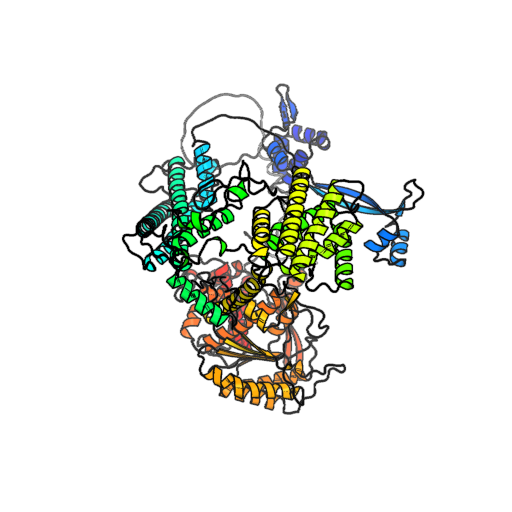1
ATOM 2772 C C . THR A 1 353 ? 16.993 -21.882 2.865 1.00 51.41 353 THR A C 1
ATOM 2774 O O . THR A 1 353 ? 17.745 -21.271 2.109 1.00 51.41 353 THR A O 1
ATOM 2777 N N . ARG A 1 354 ? 17.137 -21.868 4.195 1.00 49.34 354 ARG A N 1
ATOM 2778 C CA . ARG A 1 354 ? 18.204 -21.142 4.892 1.00 49.34 354 ARG A CA 1
ATOM 2779 C C . ARG A 1 354 ? 19.587 -21.621 4.453 1.00 49.34 354 ARG A C 1
ATOM 2781 O O . ARG A 1 354 ? 20.433 -20.801 4.112 1.00 49.34 354 ARG A O 1
ATOM 2788 N N . ASP A 1 355 ? 19.788 -22.930 4.428 1.00 53.38 355 ASP A N 1
ATOM 2789 C CA . ASP A 1 355 ? 21.102 -23.532 4.215 1.00 53.38 355 ASP A CA 1
ATOM 2790 C C . ASP A 1 355 ? 21.511 -23.428 2.738 1.00 53.38 355 ASP A C 1
ATOM 2792 O O . ASP A 1 355 ? 22.653 -23.092 2.420 1.00 53.38 355 ASP A O 1
ATOM 2796 N N . MET A 1 356 ? 20.543 -23.582 1.824 1.00 55.00 356 MET A N 1
ATOM 2797 C CA . MET A 1 356 ? 20.755 -23.334 0.394 1.00 55.00 356 MET A CA 1
ATOM 2798 C C . MET A 1 356 ? 21.147 -21.874 0.119 1.00 55.00 356 MET A C 1
ATOM 2800 O O . MET A 1 356 ? 22.083 -21.615 -0.633 1.00 55.00 356 MET A O 1
ATOM 2804 N N . GLN A 1 357 ? 20.466 -20.911 0.749 1.00 53.19 357 GLN A N 1
ATOM 2805 C CA . GLN A 1 357 ? 20.750 -19.481 0.577 1.00 53.19 357 GLN A CA 1
ATOM 2806 C C . GLN A 1 357 ? 22.094 -19.066 1.184 1.00 53.19 357 GLN A C 1
ATOM 2808 O O . GLN A 1 357 ? 22.790 -18.235 0.606 1.00 53.19 357 GLN A O 1
ATOM 2813 N N . PHE A 1 358 ? 22.490 -19.663 2.311 1.00 50.62 358 PHE A N 1
ATOM 2814 C CA . PHE A 1 358 ? 23.784 -19.399 2.940 1.00 50.62 358 PHE A CA 1
ATOM 2815 C C . PHE A 1 358 ? 24.956 -19.842 2.047 1.00 50.62 358 PHE A C 1
ATOM 2817 O O . PHE A 1 358 ? 25.894 -19.075 1.830 1.00 50.62 358 PHE A O 1
ATOM 2824 N N . MET A 1 359 ? 24.860 -21.035 1.448 1.00 51.88 359 MET A N 1
ATOM 2825 C CA . MET A 1 359 ? 25.821 -21.523 0.448 1.00 51.88 359 MET A CA 1
ATOM 2826 C C . MET A 1 359 ? 25.895 -20.602 -0.777 1.00 51.88 359 MET A C 1
ATOM 2828 O O . MET A 1 359 ? 26.979 -20.214 -1.205 1.00 51.88 359 MET A O 1
ATOM 2832 N N . ILE A 1 360 ? 24.742 -20.196 -1.311 1.00 52.78 360 ILE A N 1
ATOM 2833 C CA . ILE A 1 360 ? 24.648 -19.315 -2.484 1.00 52.78 360 ILE A CA 1
ATOM 2834 C C . ILE A 1 360 ? 25.251 -17.931 -2.206 1.00 52.78 360 ILE A C 1
ATOM 2836 O O . ILE A 1 360 ? 25.942 -17.379 -3.063 1.00 52.78 360 ILE A O 1
ATOM 2840 N N . TYR A 1 361 ? 25.047 -17.393 -1.002 1.00 51.53 361 TYR A N 1
ATOM 2841 C CA . TYR A 1 361 ? 25.655 -16.134 -0.573 1.00 51.53 361 TYR A CA 1
ATOM 2842 C C . TYR A 1 361 ? 27.186 -16.235 -0.483 1.00 51.53 361 TYR A C 1
ATOM 2844 O O . TYR A 1 361 ? 27.893 -15.361 -0.989 1.00 51.53 361 TYR A O 1
ATOM 2852 N N . GLY A 1 362 ? 27.705 -17.324 0.097 1.00 48.72 362 GLY A N 1
ATOM 2853 C CA . GLY A 1 362 ? 29.146 -17.586 0.164 1.00 48.72 362 GLY A CA 1
ATOM 2854 C C . GLY A 1 362 ? 29.793 -17.693 -1.220 1.00 48.72 362 GLY A C 1
ATOM 2855 O O . GLY A 1 362 ? 30.859 -17.118 -1.448 1.00 48.72 362 GLY A O 1
ATOM 2856 N N . VAL A 1 363 ? 29.109 -18.352 -2.160 1.00 53.97 363 VAL A N 1
ATOM 2857 C CA . VAL A 1 363 ? 29.528 -18.472 -3.563 1.00 53.97 363 VAL A CA 1
ATOM 2858 C C . VAL A 1 363 ? 29.525 -17.107 -4.262 1.00 53.97 363 VAL A C 1
ATOM 2860 O O . VAL A 1 363 ? 30.514 -16.760 -4.901 1.00 53.97 363 VAL A O 1
ATOM 2863 N N . PHE A 1 364 ? 28.480 -16.287 -4.107 1.00 54.06 364 PHE A N 1
ATOM 2864 C CA . PHE A 1 364 ? 28.416 -14.961 -4.739 1.00 54.06 364 PHE A CA 1
ATOM 2865 C C . PHE A 1 364 ? 29.592 -14.054 -4.343 1.00 54.06 364 PHE A C 1
ATOM 2867 O O . PHE A 1 364 ? 30.219 -13.455 -5.218 1.00 54.06 364 PHE A O 1
ATOM 2874 N N . GLU A 1 365 ? 29.931 -13.973 -3.052 1.00 57.22 365 GLU A N 1
ATOM 2875 C CA . GLU A 1 365 ? 31.053 -13.130 -2.611 1.00 57.22 365 GLU A CA 1
ATOM 2876 C C . GLU A 1 365 ? 32.418 -13.615 -3.114 1.00 57.22 365 GLU A C 1
ATOM 2878 O O . GLU A 1 365 ? 33.318 -12.802 -3.339 1.00 57.22 365 GLU A O 1
ATOM 2883 N N . HIS A 1 366 ? 32.568 -14.920 -3.348 1.00 58.78 366 HIS A N 1
ATOM 2884 C CA . HIS A 1 366 ? 33.783 -15.491 -3.936 1.00 58.78 366 HIS A CA 1
ATOM 2885 C C . HIS A 1 366 ? 33.840 -15.330 -5.461 1.00 58.78 366 HIS A C 1
ATOM 2887 O O . HIS A 1 366 ? 34.925 -15.239 -6.030 1.00 58.78 366 HIS A O 1
ATOM 2893 N N . LEU A 1 367 ? 32.688 -15.266 -6.131 1.00 56.00 367 LEU A N 1
ATOM 2894 C CA . LEU A 1 367 ? 32.586 -15.104 -7.585 1.00 56.00 367 LEU A CA 1
ATOM 2895 C C . LEU A 1 367 ? 32.575 -13.641 -8.045 1.00 56.00 367 LEU A C 1
ATOM 2897 O O . LEU A 1 367 ? 32.657 -13.365 -9.247 1.00 56.00 367 LEU A O 1
ATOM 2901 N N . ARG A 1 368 ? 32.471 -12.696 -7.108 1.00 64.69 368 ARG A N 1
ATOM 2902 C CA . ARG A 1 368 ? 32.493 -11.264 -7.387 1.00 64.69 368 ARG A CA 1
ATOM 2903 C C . ARG A 1 368 ? 33.838 -10.857 -7.988 1.00 64.69 368 ARG A C 1
ATOM 2905 O O . ARG A 1 368 ? 34.880 -10.994 -7.351 1.00 64.69 368 ARG A O 1
ATOM 2912 N N . VAL A 1 369 ? 33.817 -10.265 -9.181 1.00 69.88 369 VAL A N 1
ATOM 2913 C CA . VAL A 1 369 ? 34.978 -9.536 -9.709 1.00 69.88 369 VAL A CA 1
ATOM 2914 C C . VAL A 1 369 ? 35.081 -8.228 -8.940 1.00 69.88 369 VAL A C 1
ATOM 2916 O O . VAL A 1 369 ? 34.199 -7.375 -9.068 1.00 69.88 369 VAL A O 1
ATOM 2919 N N . LYS A 1 370 ? 36.133 -8.119 -8.125 1.00 74.19 370 LYS A N 1
ATOM 2920 C CA . LYS A 1 370 ? 36.494 -6.916 -7.374 1.00 74.19 370 LYS A CA 1
ATOM 2921 C C . LYS A 1 370 ? 37.451 -6.096 -8.230 1.00 74.19 370 LYS A C 1
ATOM 2923 O O . LYS A 1 370 ? 38.544 -6.569 -8.530 1.00 74.19 370 LYS A O 1
ATOM 2928 N N . ASP A 1 371 ? 37.037 -4.899 -8.627 1.00 73.81 371 ASP A N 1
ATOM 2929 C CA . ASP A 1 371 ? 37.854 -3.981 -9.428 1.00 73.81 371 ASP A CA 1
ATOM 2930 C C . ASP A 1 371 ? 37.903 -2.605 -8.738 1.00 73.81 371 ASP A C 1
ATOM 2932 O O . ASP A 1 371 ? 36.883 -2.168 -8.197 1.00 73.81 371 ASP A O 1
ATOM 2936 N N . PRO A 1 372 ? 39.061 -1.918 -8.709 1.00 70.62 372 PRO A N 1
ATOM 2937 C CA . PRO A 1 372 ? 39.160 -0.563 -8.165 1.00 70.62 372 PRO A CA 1
ATOM 2938 C C . PRO A 1 372 ? 38.263 0.452 -8.883 1.00 70.62 372 PRO A C 1
ATOM 2940 O O . PRO A 1 372 ? 37.854 1.437 -8.269 1.00 70.62 372 PRO A O 1
ATOM 2943 N N . ASP A 1 373 ? 37.962 0.234 -10.168 1.00 69.94 373 ASP A N 1
ATOM 2944 C CA . ASP A 1 373 ? 36.980 1.012 -10.916 1.00 69.94 373 ASP A CA 1
ATOM 2945 C C . ASP A 1 373 ? 35.571 0.448 -10.650 1.00 69.94 373 ASP A C 1
ATOM 2947 O O . ASP A 1 373 ? 35.243 -0.651 -11.115 1.00 69.94 373 ASP A O 1
ATOM 2951 N N . PRO A 1 374 ? 34.676 1.198 -9.975 1.00 61.56 374 PRO A N 1
ATOM 2952 C CA . PRO A 1 374 ? 33.316 0.741 -9.702 1.00 61.56 374 PRO A CA 1
ATOM 2953 C C . PRO A 1 374 ? 32.530 0.407 -10.976 1.00 61.56 374 PRO A C 1
ATOM 2955 O O . PRO A 1 374 ? 31.578 -0.362 -10.933 1.00 61.56 374 PRO A O 1
ATOM 2958 N N . LYS A 1 375 ? 32.905 0.948 -12.141 1.00 61.41 375 LYS A N 1
ATOM 2959 C CA . LYS A 1 375 ? 32.242 0.609 -13.411 1.00 61.41 375 LYS A CA 1
ATOM 2960 C C . LYS A 1 375 ? 32.636 -0.770 -13.949 1.00 61.41 375 LYS A C 1
ATOM 2962 O O . LYS A 1 375 ? 31.995 -1.246 -14.885 1.00 61.41 375 LYS A O 1
ATOM 2967 N N . LYS A 1 376 ? 33.679 -1.387 -13.392 1.00 63.97 376 LYS A N 1
ATOM 2968 C CA . LYS A 1 376 ? 34.196 -2.717 -13.749 1.00 63.97 376 LYS A CA 1
ATOM 2969 C C . LYS A 1 376 ? 34.000 -3.741 -12.627 1.00 63.97 376 LYS A C 1
ATOM 2971 O O . LYS A 1 376 ? 34.010 -4.939 -12.902 1.00 63.97 376 LYS A O 1
ATOM 2976 N N . ASP A 1 377 ? 33.770 -3.281 -11.397 1.00 76.06 377 ASP A N 1
ATOM 2977 C CA . ASP A 1 377 ? 33.366 -4.114 -10.263 1.00 76.06 377 ASP A CA 1
ATOM 2978 C C . ASP A 1 377 ? 31.963 -4.711 -10.474 1.00 76.06 377 ASP A C 1
ATOM 2980 O O . ASP A 1 377 ? 31.051 -4.060 -10.986 1.00 76.06 377 ASP A O 1
ATOM 2984 N N . THR A 1 378 ? 31.766 -5.960 -10.051 1.00 65.06 378 THR A N 1
ATOM 2985 C CA . THR A 1 378 ? 30.494 -6.682 -10.254 1.00 65.06 378 THR A CA 1
ATOM 2986 C C . THR A 1 378 ? 29.302 -5.979 -9.596 1.00 65.06 378 THR A C 1
ATOM 2988 O O . THR A 1 378 ? 28.230 -5.894 -10.202 1.00 65.06 378 THR A O 1
ATOM 2991 N N . LEU A 1 379 ? 29.465 -5.448 -8.379 1.00 63.75 379 LEU A N 1
ATOM 2992 C CA . LEU A 1 379 ? 28.399 -4.712 -7.695 1.00 63.75 379 LEU A CA 1
ATOM 2993 C C . LEU A 1 379 ? 28.212 -3.331 -8.311 1.00 63.75 379 LEU A C 1
ATOM 2995 O O . LEU A 1 379 ? 27.076 -2.888 -8.465 1.00 63.75 379 LEU A O 1
ATOM 2999 N N . GLY A 1 380 ? 29.287 -2.657 -8.709 1.00 67.69 380 GLY A N 1
ATOM 3000 C CA . GLY A 1 380 ? 29.156 -1.347 -9.338 1.00 67.69 380 GLY A CA 1
ATOM 3001 C C . GLY A 1 380 ? 28.526 -1.397 -10.743 1.00 67.69 380 GLY A C 1
ATOM 3002 O O . GLY A 1 380 ? 27.708 -0.531 -11.073 1.00 67.69 380 GLY A O 1
ATOM 3003 N N . VAL A 1 381 ? 28.750 -2.464 -11.524 1.00 69.81 381 VAL A N 1
ATOM 3004 C CA . VAL A 1 381 ? 27.983 -2.751 -12.755 1.00 69.81 381 VAL A CA 1
ATOM 3005 C C . VAL A 1 381 ? 26.513 -3.022 -12.428 1.00 69.81 381 VAL A C 1
ATOM 3007 O O . VAL A 1 381 ? 25.627 -2.425 -13.043 1.00 69.81 381 VAL A O 1
ATOM 3010 N N . PHE A 1 382 ? 26.233 -3.869 -11.432 1.00 61.88 382 PHE A N 1
ATOM 3011 C CA . PHE A 1 382 ? 24.866 -4.154 -10.985 1.00 61.88 382 PHE A CA 1
ATOM 3012 C C . PHE A 1 382 ? 24.112 -2.877 -10.577 1.00 61.88 382 PHE A C 1
ATOM 3014 O O . PHE A 1 382 ? 22.999 -2.632 -11.047 1.00 61.88 382 PHE A O 1
ATOM 3021 N N . PHE A 1 383 ? 24.729 -2.019 -9.764 1.00 58.91 383 PHE A N 1
ATOM 3022 C CA . PHE A 1 383 ? 24.129 -0.756 -9.340 1.00 58.91 383 PHE A CA 1
ATOM 3023 C C . PHE A 1 383 ? 23.981 0.246 -10.486 1.00 58.91 383 PHE A C 1
ATOM 3025 O O . PHE A 1 383 ? 23.027 1.023 -10.482 1.00 58.91 383 PHE A O 1
ATOM 3032 N N . SER A 1 384 ? 24.849 0.198 -11.497 1.00 62.78 384 SER A N 1
ATOM 3033 C CA . SER A 1 384 ? 24.687 0.996 -12.718 1.00 62.78 384 SER A CA 1
ATOM 3034 C C . SER A 1 384 ? 23.440 0.574 -13.506 1.00 62.78 384 SER A C 1
ATOM 3036 O O . SER A 1 384 ? 22.657 1.426 -13.929 1.00 62.78 384 SER A O 1
ATOM 3038 N N . ILE A 1 385 ? 23.194 -0.736 -13.634 1.00 60.56 385 ILE A N 1
ATOM 3039 C CA . ILE A 1 385 ? 21.979 -1.290 -14.260 1.00 60.56 385 ILE A CA 1
ATOM 3040 C C . ILE A 1 385 ? 20.731 -0.937 -13.439 1.00 60.56 385 ILE A C 1
ATOM 3042 O O . ILE A 1 385 ? 19.696 -0.554 -13.996 1.00 60.56 385 ILE A O 1
ATOM 3046 N N . LEU A 1 386 ? 20.817 -1.035 -12.110 1.00 53.53 386 LEU A N 1
ATOM 3047 C CA . LEU A 1 386 ? 19.718 -0.687 -11.210 1.00 53.53 386 LEU A CA 1
ATOM 3048 C C . LEU A 1 386 ? 19.393 0.812 -11.278 1.00 53.53 386 LEU A C 1
ATOM 3050 O O . LEU A 1 386 ? 18.226 1.177 -11.406 1.00 53.53 386 LEU A O 1
ATOM 3054 N N . GLY A 1 387 ? 20.411 1.675 -11.268 1.00 58.19 387 GLY A N 1
ATOM 3055 C CA . GLY A 1 387 ? 20.266 3.121 -11.433 1.00 58.19 387 GLY A CA 1
ATOM 3056 C C . GLY A 1 387 ? 19.640 3.492 -12.779 1.00 58.19 387 GLY A C 1
ATOM 3057 O O . GLY A 1 387 ? 18.711 4.298 -12.822 1.00 58.19 387 GLY A O 1
ATOM 3058 N N . TRP A 1 388 ? 20.063 2.839 -13.867 1.00 77.19 388 TRP A N 1
ATOM 3059 C CA . TRP A 1 388 ? 19.416 2.967 -15.177 1.00 77.19 388 TRP A CA 1
ATOM 3060 C C . TRP A 1 388 ? 17.935 2.557 -15.124 1.00 77.19 388 TRP A C 1
ATOM 3062 O O . TRP A 1 388 ? 17.075 3.302 -15.591 1.00 77.19 388 TRP A O 1
ATOM 3072 N N . SER A 1 389 ? 17.619 1.422 -14.495 1.00 49.69 389 SER A N 1
ATOM 3073 C CA . SER A 1 389 ? 16.243 0.910 -14.397 1.00 49.69 389 SER A CA 1
ATOM 3074 C C . SER A 1 389 ? 15.332 1.866 -13.620 1.00 49.69 389 SER A C 1
ATOM 3076 O O . SER A 1 389 ? 14.215 2.159 -14.048 1.00 49.69 389 SER A O 1
ATOM 3078 N N . LEU A 1 390 ? 15.818 2.388 -12.489 1.00 50.72 390 LEU A N 1
ATOM 3079 C CA . LEU A 1 390 ? 15.083 3.332 -11.645 1.00 50.72 390 LEU A CA 1
ATOM 3080 C C . LEU A 1 390 ? 14.882 4.685 -12.329 1.00 50.72 390 LEU A C 1
ATOM 3082 O O . LEU A 1 390 ? 13.812 5.275 -12.193 1.00 50.72 390 LEU A O 1
ATOM 3086 N N . ARG A 1 391 ? 15.862 5.149 -13.113 1.00 53.72 391 ARG A N 1
ATOM 3087 C CA . ARG A 1 391 ? 15.738 6.366 -13.923 1.00 53.72 391 ARG A CA 1
ATOM 3088 C C . ARG A 1 391 ? 14.588 6.259 -14.924 1.00 53.72 391 ARG A C 1
ATOM 3090 O O . ARG A 1 391 ? 13.752 7.154 -14.981 1.00 53.72 391 ARG A O 1
ATOM 3097 N N . TRP A 1 392 ? 14.504 5.166 -15.680 1.00 54.03 392 TRP A N 1
ATOM 3098 C CA . TRP A 1 392 ? 13.410 4.967 -16.641 1.00 54.03 392 TRP A CA 1
ATOM 3099 C C . TRP A 1 392 ? 12.052 4.772 -15.967 1.00 54.03 392 TRP A C 1
ATOM 3101 O O . TRP A 1 392 ? 11.042 5.286 -16.450 1.00 54.03 392 TRP A O 1
ATOM 3111 N N . LEU A 1 393 ? 12.031 4.107 -14.808 1.00 45.97 393 LEU A N 1
ATOM 3112 C CA . LEU A 1 393 ? 10.828 3.981 -13.988 1.00 45.97 393 LEU A CA 1
ATOM 3113 C C . LEU A 1 393 ? 10.329 5.345 -13.488 1.00 45.97 393 LEU A C 1
ATOM 3115 O O . LEU A 1 393 ? 9.131 5.608 -13.558 1.00 45.97 393 LEU A O 1
ATOM 3119 N N . TYR A 1 394 ? 11.236 6.208 -13.021 1.00 48.22 394 TYR A N 1
ATOM 3120 C CA . TYR A 1 394 ? 10.927 7.576 -12.600 1.00 48.22 394 TYR A CA 1
ATOM 3121 C C . TYR A 1 394 ? 10.360 8.413 -13.753 1.00 48.22 394 TYR A C 1
ATOM 3123 O O . TYR A 1 394 ? 9.354 9.097 -13.584 1.00 48.22 394 TYR A O 1
ATOM 3131 N N . LEU A 1 395 ? 10.953 8.296 -14.945 1.00 48.25 395 LEU A N 1
ATOM 3132 C CA . LEU A 1 395 ? 10.481 8.981 -16.151 1.00 48.25 395 LEU A CA 1
ATOM 3133 C C . LEU A 1 395 ? 9.147 8.426 -16.682 1.00 48.25 395 LEU A C 1
ATOM 3135 O O . LEU A 1 395 ? 8.500 9.073 -17.503 1.00 48.25 395 LEU A O 1
ATOM 3139 N N . GLY A 1 396 ? 8.728 7.234 -16.242 1.00 40.34 396 GLY A N 1
ATOM 3140 C CA . GLY A 1 396 ? 7.493 6.588 -16.692 1.00 40.34 396 GLY A CA 1
ATOM 3141 C C . GLY A 1 396 ? 7.508 6.181 -18.170 1.00 40.34 396 GLY A C 1
ATOM 3142 O O . GLY A 1 396 ? 6.443 6.027 -18.770 1.00 40.34 396 GLY A O 1
ATOM 3143 N N . GLN A 1 397 ? 8.694 6.021 -18.762 1.00 48.47 397 GLN A N 1
ATOM 3144 C CA . GLN A 1 397 ? 8.901 5.710 -20.179 1.00 48.47 397 GLN A CA 1
ATOM 3145 C C . GLN A 1 397 ? 9.618 4.366 -20.342 1.00 48.47 397 GLN A C 1
ATOM 3147 O O . GLN A 1 397 ? 10.397 3.953 -19.482 1.00 48.47 397 GLN A O 1
ATOM 3152 N N . TRP A 1 398 ? 9.362 3.677 -21.457 1.00 46.47 398 TRP A N 1
ATOM 3153 C CA . TRP A 1 398 ? 10.141 2.492 -21.816 1.00 46.47 398 TRP A CA 1
ATOM 3154 C C . TRP A 1 398 ? 11.550 2.909 -22.260 1.00 46.47 398 TRP A C 1
ATOM 3156 O O . TRP A 1 398 ? 11.659 3.866 -23.027 1.00 46.47 398 TRP A O 1
ATOM 3166 N N . PRO A 1 399 ? 12.611 2.205 -21.824 1.00 53.03 399 PRO A N 1
ATOM 3167 C CA . PRO A 1 399 ? 13.970 2.552 -22.209 1.00 53.03 399 PRO A CA 1
ATOM 3168 C C . PRO A 1 399 ? 14.171 2.430 -23.719 1.00 53.03 399 PRO A C 1
ATOM 3170 O O . PRO A 1 399 ? 14.021 1.347 -24.286 1.00 53.03 399 PRO A O 1
ATOM 3173 N N . ASP A 1 400 ? 14.552 3.527 -24.368 1.00 50.00 400 ASP A N 1
ATOM 3174 C CA . ASP A 1 400 ? 14.950 3.529 -25.781 1.00 50.00 400 ASP A CA 1
ATOM 3175 C C . ASP A 1 400 ? 16.414 3.084 -25.968 1.00 50.00 400 ASP A C 1
ATOM 3177 O O . ASP A 1 400 ? 16.848 2.763 -27.080 1.00 50.00 400 ASP A O 1
ATOM 3181 N N . ARG A 1 401 ? 17.174 3.046 -24.867 1.00 56.34 401 ARG A N 1
ATOM 3182 C CA . ARG A 1 401 ? 18.581 2.658 -24.787 1.00 56.34 401 ARG A CA 1
ATOM 3183 C C . ARG A 1 401 ? 18.837 1.772 -23.579 1.00 56.34 401 ARG A C 1
ATOM 3185 O O . ARG A 1 401 ? 18.302 2.037 -22.504 1.00 56.34 401 ARG A O 1
ATOM 3192 N N . ASP A 1 402 ? 19.686 0.767 -23.746 1.00 68.31 402 ASP A N 1
ATOM 3193 C CA . ASP A 1 402 ? 20.157 -0.088 -22.661 1.00 68.31 402 ASP A CA 1
ATOM 3194 C C . ASP A 1 402 ? 21.010 0.686 -21.636 1.00 68.31 402 ASP A C 1
ATOM 3196 O O . ASP A 1 402 ? 21.291 1.882 -21.778 1.00 68.31 402 ASP A O 1
ATOM 3200 N N . TRP A 1 403 ? 21.432 0.001 -20.573 1.00 66.69 403 TRP A N 1
ATOM 3201 C CA . TRP A 1 403 ? 22.251 0.583 -19.505 1.00 66.69 403 TRP A CA 1
ATOM 3202 C C . TRP A 1 403 ? 23.657 1.014 -19.955 1.00 66.69 403 TRP A C 1
ATOM 3204 O O . TRP A 1 403 ? 24.338 1.726 -19.219 1.00 66.69 403 TRP A O 1
ATOM 3214 N N . LYS A 1 404 ? 24.076 0.636 -21.170 1.00 66.81 404 LYS A N 1
ATOM 3215 C CA . LYS A 1 404 ? 25.313 1.077 -21.830 1.00 66.81 404 LYS A CA 1
ATOM 3216 C C . LYS A 1 404 ? 25.070 2.205 -22.843 1.00 66.81 404 LYS A C 1
ATOM 3218 O O . LYS A 1 404 ? 26.004 2.631 -23.519 1.00 66.81 404 LYS A O 1
ATOM 3223 N N . GLY A 1 405 ? 23.837 2.705 -22.961 1.00 54.62 405 GLY A N 1
ATOM 3224 C CA . GLY A 1 405 ? 23.464 3.779 -23.882 1.00 54.62 405 GLY A CA 1
ATOM 3225 C C . GLY A 1 405 ? 23.227 3.330 -25.330 1.00 54.62 405 GLY A C 1
ATOM 3226 O O . GLY A 1 405 ? 23.008 4.182 -26.204 1.00 54.62 405 GLY A O 1
ATOM 3227 N N . GLN A 1 406 ? 23.232 2.024 -25.608 1.00 56.94 406 GLN A N 1
ATOM 3228 C CA . GLN A 1 406 ? 22.976 1.474 -26.938 1.00 56.94 406 GLN A CA 1
ATOM 3229 C C . GLN A 1 406 ? 21.473 1.408 -27.204 1.00 56.94 406 GLN A C 1
ATOM 3231 O O . GLN A 1 406 ? 20.708 0.954 -26.360 1.00 56.94 406 GLN A O 1
ATOM 3236 N N . LYS A 1 407 ? 21.022 1.857 -28.382 1.00 46.25 407 LYS A N 1
ATOM 3237 C CA . LYS A 1 407 ? 19.599 1.780 -28.747 1.00 46.25 407 LYS A CA 1
ATOM 3238 C C . LYS A 1 407 ? 19.163 0.321 -28.894 1.00 46.25 407 LYS A C 1
ATOM 3240 O O . LYS A 1 407 ? 19.697 -0.386 -29.747 1.00 46.25 407 LYS A O 1
ATOM 3245 N N . CYS A 1 408 ? 18.140 -0.088 -28.150 1.00 48.22 408 CYS A N 1
ATOM 3246 C CA . CYS A 1 408 ? 17.484 -1.380 -28.341 1.00 48.22 408 CYS A CA 1
ATOM 3247 C C . CYS A 1 408 ? 16.677 -1.330 -29.648 1.00 48.22 408 CYS A C 1
ATOM 3249 O O . CYS A 1 408 ? 15.618 -0.707 -29.701 1.00 48.22 408 CYS A O 1
ATOM 3251 N N . LYS A 1 409 ? 17.168 -1.939 -30.733 1.00 49.09 409 LYS A N 1
ATOM 3252 C CA . LYS A 1 409 ? 16.465 -1.915 -32.027 1.00 49.09 409 LYS A CA 1
ATOM 3253 C C . LYS A 1 409 ? 15.574 -3.152 -32.171 1.00 49.09 409 LYS A C 1
ATOM 3255 O O . LYS A 1 409 ? 16.071 -4.263 -32.283 1.00 49.09 409 LYS A O 1
ATOM 3260 N N . GLY A 1 410 ? 14.254 -2.955 -32.182 1.00 51.31 410 GLY A N 1
ATOM 3261 C CA . GLY A 1 410 ? 13.251 -3.993 -32.486 1.00 51.31 410 GLY A CA 1
ATOM 3262 C C . GLY A 1 410 ? 12.957 -4.189 -33.977 1.00 51.31 410 GLY A C 1
ATOM 3263 O O . GLY A 1 410 ? 11.887 -4.674 -34.316 1.00 51.31 410 GLY A O 1
ATOM 3264 N N . HIS A 1 411 ? 13.860 -3.750 -34.858 1.00 57.34 411 HIS A N 1
ATOM 3265 C CA . HIS A 1 411 ? 13.699 -3.791 -36.314 1.00 57.34 411 HIS A CA 1
ATOM 3266 C C . HIS A 1 411 ? 15.060 -4.068 -36.973 1.00 57.34 411 HIS A C 1
ATOM 3268 O O . HIS A 1 411 ? 16.088 -3.603 -36.471 1.00 57.34 411 HIS A O 1
ATOM 3274 N N . GLY A 1 412 ? 15.068 -4.785 -38.102 1.00 65.75 412 GLY A N 1
ATOM 3275 C CA . GLY A 1 412 ? 16.274 -5.131 -38.869 1.00 65.75 412 GLY A CA 1
ATOM 3276 C C . GLY A 1 412 ? 16.441 -6.641 -39.108 1.00 65.75 412 GLY A C 1
ATOM 3277 O O . GLY A 1 412 ? 15.596 -7.423 -38.673 1.00 65.75 412 GLY A O 1
ATOM 3278 N N . PRO A 1 413 ? 17.530 -7.071 -39.776 1.00 67.00 413 PRO A N 1
ATOM 3279 C CA . PRO A 1 413 ? 17.747 -8.473 -40.164 1.00 67.00 413 PRO A CA 1
ATOM 3280 C C . PRO A 1 413 ? 17.893 -9.445 -38.978 1.00 67.00 413 PRO A C 1
ATOM 3282 O O . PRO A 1 413 ? 17.695 -10.642 -39.144 1.00 67.00 413 PRO A O 1
ATOM 3285 N N . VAL A 1 414 ? 18.190 -8.939 -37.776 1.00 71.50 414 VAL A N 1
ATOM 3286 C CA . VAL A 1 414 ? 18.289 -9.706 -36.517 1.00 71.50 414 VAL A CA 1
ATOM 3287 C C . VAL A 1 414 ? 17.195 -9.314 -35.514 1.00 71.50 414 VAL A C 1
ATOM 3289 O O . VAL A 1 414 ? 17.421 -9.298 -34.306 1.00 71.50 414 VAL A O 1
ATOM 3292 N N . SER A 1 415 ? 16.011 -8.927 -36.001 1.00 77.50 415 SER A N 1
ATOM 3293 C CA . SER A 1 415 ? 14.920 -8.487 -35.126 1.00 77.50 415 SER A CA 1
ATOM 3294 C C . SER A 1 415 ? 14.469 -9.589 -34.167 1.00 77.50 415 SER A C 1
ATOM 3296 O O . SER A 1 415 ? 14.120 -10.686 -34.594 1.00 77.50 415 SER A O 1
ATOM 3298 N N . TRP A 1 416 ? 14.378 -9.269 -32.875 1.00 79.31 416 TRP A N 1
ATOM 3299 C CA . TRP A 1 416 ? 13.878 -10.190 -31.848 1.00 79.31 416 TRP A CA 1
ATOM 3300 C C . TRP A 1 416 ? 12.369 -10.477 -31.969 1.00 79.31 416 TRP A C 1
ATOM 3302 O O . TRP A 1 416 ? 11.868 -11.395 -31.324 1.00 79.31 416 TRP A O 1
ATOM 3312 N N . THR A 1 417 ? 11.640 -9.711 -32.789 1.00 83.31 417 THR A N 1
ATOM 3313 C CA . THR A 1 417 ? 10.212 -9.927 -33.088 1.00 83.31 417 THR A CA 1
ATOM 3314 C C . THR A 1 417 ? 9.964 -10.945 -34.207 1.00 83.31 417 THR A C 1
ATOM 3316 O O . THR A 1 417 ? 8.813 -11.304 -34.448 1.00 83.31 417 THR A O 1
ATOM 3319 N N . ASP A 1 418 ? 11.010 -11.417 -34.896 1.00 86.06 418 ASP A N 1
ATOM 3320 C CA . ASP A 1 418 ? 10.889 -12.439 -35.937 1.00 86.06 418 ASP A CA 1
ATOM 3321 C C . ASP A 1 418 ? 10.965 -13.842 -35.324 1.00 86.06 418 ASP A C 1
ATOM 3323 O O . ASP A 1 418 ? 12.029 -14.285 -34.904 1.00 86.06 418 ASP A O 1
ATOM 3327 N N . PHE A 1 419 ? 9.846 -14.563 -35.267 1.00 90.31 419 PHE A N 1
ATOM 3328 C CA . PHE A 1 419 ? 9.795 -15.899 -34.657 1.00 90.31 419 PHE A CA 1
ATOM 3329 C C . PHE A 1 419 ? 9.981 -17.048 -35.655 1.00 90.31 419 PHE A C 1
ATOM 3331 O O . PHE A 1 419 ? 9.946 -18.211 -35.252 1.00 90.31 419 PHE A O 1
ATOM 3338 N N . ARG A 1 420 ? 10.204 -16.759 -36.945 1.00 89.88 420 ARG A N 1
ATOM 3339 C CA . ARG A 1 420 ? 10.381 -17.793 -37.977 1.00 89.88 420 ARG A CA 1
ATOM 3340 C C . ARG A 1 420 ? 11.607 -18.663 -37.683 1.00 89.88 420 ARG A C 1
ATOM 3342 O O . ARG A 1 420 ? 12.576 -18.225 -37.063 1.00 89.88 420 ARG A O 1
ATOM 3349 N N . THR A 1 421 ? 11.591 -19.896 -38.177 1.00 85.88 421 THR A N 1
ATOM 3350 C CA . THR A 1 421 ? 12.721 -20.834 -38.050 1.00 85.88 421 THR A CA 1
ATOM 3351 C C . THR A 1 421 ? 13.999 -20.305 -38.708 1.00 85.88 421 THR A C 1
ATOM 3353 O O . THR A 1 421 ? 15.085 -20.552 -38.201 1.00 85.88 421 THR A O 1
ATOM 3356 N N . GLY A 1 422 ? 13.873 -19.510 -39.777 1.00 85.81 422 GLY A N 1
ATOM 3357 C CA . GLY A 1 422 ? 14.982 -18.822 -40.450 1.00 85.81 422 GLY A CA 1
ATOM 3358 C C . GLY A 1 422 ? 15.287 -17.405 -39.944 1.00 85.81 422 GLY A C 1
ATOM 3359 O O . GLY A 1 422 ? 15.928 -16.642 -40.665 1.00 85.81 422 GLY A O 1
ATOM 3360 N N . ALA A 1 423 ? 14.794 -17.001 -38.768 1.00 85.38 423 ALA A N 1
ATOM 3361 C CA . ALA A 1 423 ? 15.012 -15.650 -38.248 1.00 85.38 423 ALA A CA 1
ATOM 3362 C C . ALA A 1 423 ? 16.507 -15.362 -38.013 1.00 85.38 423 ALA A C 1
ATOM 3364 O O . ALA A 1 423 ? 17.210 -16.156 -37.388 1.00 85.38 423 ALA A O 1
ATOM 3365 N N . GLY A 1 424 ? 16.993 -14.196 -38.452 1.00 79.94 424 GLY A N 1
ATOM 3366 C CA . GLY A 1 424 ? 18.429 -13.886 -38.443 1.00 79.94 424 GLY A CA 1
ATOM 3367 C C . GLY A 1 424 ? 19.076 -13.876 -37.054 1.00 79.94 424 GLY A C 1
ATOM 3368 O O . GLY A 1 424 ? 20.263 -14.168 -36.939 1.00 79.94 424 GLY A O 1
ATOM 3369 N N . TRP A 1 425 ? 18.311 -13.620 -35.984 1.00 80.25 425 TRP A N 1
ATOM 3370 C CA . TRP A 1 425 ? 18.836 -13.692 -34.615 1.00 80.25 425 TRP A CA 1
ATOM 3371 C C . TRP A 1 425 ? 19.226 -15.120 -34.194 1.00 80.25 425 TRP A C 1
ATOM 3373 O O . TRP A 1 425 ? 20.085 -15.282 -33.330 1.00 80.25 425 TRP A O 1
ATOM 3383 N N . ARG A 1 426 ? 18.631 -16.161 -34.801 1.00 82.31 426 ARG A N 1
ATOM 3384 C CA . ARG A 1 426 ? 18.982 -17.564 -34.523 1.00 82.31 426 ARG A CA 1
ATOM 3385 C C . ARG A 1 426 ? 20.401 -17.895 -35.000 1.00 82.31 426 ARG A C 1
ATOM 3387 O O . ARG A 1 426 ? 21.067 -18.705 -34.372 1.00 82.31 426 ARG A O 1
ATOM 3394 N N . ASN A 1 427 ? 20.886 -17.209 -36.038 1.00 79.25 427 ASN A N 1
ATOM 3395 C CA . ASN A 1 427 ? 22.218 -17.425 -36.619 1.00 79.25 427 ASN A CA 1
ATOM 3396 C C . ASN A 1 427 ? 23.339 -16.647 -35.913 1.00 79.25 427 ASN A C 1
ATOM 3398 O O . ASN A 1 427 ? 24.507 -16.880 -36.193 1.00 79.25 427 ASN A O 1
ATOM 3402 N N . VAL A 1 428 ? 22.997 -15.701 -35.034 1.00 73.75 428 VAL A N 1
ATOM 3403 C CA . VAL A 1 428 ? 23.971 -14.872 -34.295 1.00 73.75 428 VAL A CA 1
ATOM 3404 C C . VAL A 1 428 ? 24.026 -15.235 -32.810 1.00 73.75 428 VAL A C 1
ATOM 3406 O O . VAL A 1 428 ? 24.549 -14.476 -31.994 1.00 73.75 428 VAL A O 1
ATOM 3409 N N . GLN A 1 429 ? 23.443 -16.378 -32.439 1.00 71.69 429 GLN A N 1
ATOM 3410 C CA . GLN A 1 429 ? 23.552 -16.917 -31.091 1.00 71.69 429 GLN A CA 1
ATOM 3411 C C . GLN A 1 429 ? 24.993 -17.347 -30.824 1.00 71.69 429 GLN A C 1
ATOM 3413 O O . GLN A 1 429 ? 25.607 -18.025 -31.637 1.00 71.69 429 GLN A O 1
ATOM 3418 N N . TRP A 1 430 ? 25.513 -16.981 -29.658 1.00 68.25 430 TRP A N 1
ATOM 3419 C CA . TRP A 1 430 ? 26.859 -17.358 -29.244 1.00 68.25 430 TRP A CA 1
ATOM 3420 C C . TRP A 1 430 ? 26.984 -18.864 -29.049 1.00 68.25 430 TRP A C 1
ATOM 3422 O O . TRP A 1 430 ? 26.357 -19.391 -28.139 1.00 68.25 430 TRP A O 1
ATOM 3432 N N . THR A 1 431 ? 27.863 -19.570 -29.755 1.00 77.44 431 THR A N 1
ATOM 3433 C CA . THR A 1 431 ? 28.234 -20.913 -29.279 1.00 77.44 431 THR A CA 1
ATOM 3434 C C . THR A 1 431 ? 29.015 -20.816 -27.962 1.00 77.44 431 THR A C 1
ATOM 3436 O O . THR A 1 431 ? 29.636 -19.794 -27.650 1.00 77.44 431 THR A O 1
ATOM 3439 N N . ALA A 1 432 ? 29.007 -21.887 -27.157 1.00 73.25 432 ALA A N 1
ATOM 3440 C CA . ALA A 1 432 ? 29.809 -21.928 -25.930 1.00 73.25 432 ALA A CA 1
ATOM 3441 C C . ALA A 1 432 ? 31.304 -21.690 -26.220 1.00 73.25 432 ALA A C 1
ATOM 3443 O O . ALA A 1 432 ? 31.985 -21.031 -25.439 1.00 73.25 432 ALA A O 1
ATOM 3444 N N . HIS A 1 433 ? 31.793 -22.185 -27.361 1.00 81.12 433 HIS A N 1
ATOM 3445 C CA . HIS A 1 433 ? 33.166 -21.990 -27.811 1.00 81.12 433 HIS A CA 1
ATOM 3446 C C . HIS A 1 433 ? 33.451 -20.533 -28.204 1.00 81.12 433 HIS A C 1
ATOM 3448 O O . HIS A 1 433 ? 34.366 -19.927 -27.649 1.00 81.12 433 HIS A O 1
ATOM 3454 N N . GLU A 1 434 ? 32.643 -19.936 -29.085 1.00 77.38 434 GLU A N 1
ATOM 3455 C CA . GLU A 1 434 ? 32.833 -18.545 -29.526 1.00 77.38 434 GLU A CA 1
ATOM 3456 C C . GLU A 1 434 ? 32.751 -17.559 -28.360 1.00 77.38 434 GLU A C 1
ATOM 3458 O O . GLU A 1 434 ? 33.560 -16.639 -28.272 1.00 77.38 434 GLU A O 1
ATOM 3463 N N . TRP A 1 435 ? 31.828 -17.769 -27.415 1.00 76.38 435 TRP A N 1
ATOM 3464 C CA . TRP A 1 435 ? 31.740 -16.906 -26.239 1.00 76.38 435 TRP A CA 1
ATOM 3465 C C . TRP A 1 435 ? 32.970 -17.024 -25.332 1.00 76.38 435 TRP A C 1
ATOM 3467 O O . TRP A 1 435 ? 33.378 -16.039 -24.718 1.00 76.38 435 TRP A O 1
ATOM 3477 N N . ARG A 1 436 ? 33.598 -18.204 -25.249 1.00 76.31 436 ARG A N 1
ATOM 3478 C CA . ARG A 1 436 ? 34.851 -18.374 -24.494 1.00 76.31 436 ARG A CA 1
ATOM 3479 C C . ARG A 1 436 ? 36.025 -17.667 -25.157 1.00 76.31 436 ARG A C 1
ATOM 3481 O O . ARG A 1 436 ? 36.903 -17.184 -24.451 1.00 76.31 436 ARG A O 1
ATOM 3488 N N . LEU A 1 437 ? 36.028 -17.592 -26.482 1.00 80.69 437 LEU A N 1
ATOM 3489 C CA . LEU A 1 437 ? 37.036 -16.856 -27.244 1.00 80.69 437 LEU A CA 1
ATOM 3490 C C . LEU A 1 437 ? 36.755 -15.350 -27.308 1.00 80.69 437 LEU A C 1
ATOM 3492 O O . LEU A 1 437 ? 37.589 -14.592 -27.791 1.00 80.69 437 LEU A O 1
ATOM 3496 N N . TRP A 1 438 ? 35.598 -14.894 -26.826 1.00 77.62 438 TRP A N 1
ATOM 3497 C CA . TRP A 1 438 ? 35.259 -13.482 -26.843 1.00 77.62 438 TRP A CA 1
ATOM 3498 C C . TRP A 1 438 ? 36.056 -12.705 -25.790 1.00 77.62 438 TRP A C 1
ATOM 3500 O O . TRP A 1 438 ? 35.801 -12.820 -24.591 1.00 77.62 438 TRP A O 1
ATOM 3510 N N . ASP A 1 439 ? 36.958 -11.833 -26.244 1.00 74.75 439 ASP A N 1
ATOM 3511 C CA . ASP A 1 439 ? 37.800 -10.986 -25.381 1.00 74.75 439 ASP A CA 1
ATOM 3512 C C . ASP A 1 439 ? 37.000 -10.117 -24.392 1.00 74.75 439 ASP A C 1
ATOM 3514 O O . ASP A 1 439 ? 37.492 -9.748 -23.324 1.00 74.75 439 ASP A O 1
ATOM 3518 N N . GLY A 1 440 ? 35.746 -9.796 -24.732 1.00 70.25 440 GLY A N 1
ATOM 3519 C CA . GLY A 1 440 ? 34.830 -9.013 -23.901 1.00 70.25 440 GLY A CA 1
ATOM 3520 C C . GLY A 1 440 ? 34.040 -9.816 -22.861 1.00 70.25 440 GLY A C 1
ATOM 3521 O O . GLY A 1 440 ? 33.202 -9.228 -22.169 1.00 70.25 440 GLY A O 1
ATOM 3522 N N . ARG A 1 441 ? 34.252 -11.137 -22.750 1.00 67.38 441 ARG A N 1
ATOM 3523 C CA . ARG A 1 441 ? 33.511 -11.994 -21.811 1.00 67.38 441 ARG A CA 1
ATOM 3524 C C . ARG A 1 441 ? 33.764 -11.604 -20.354 1.00 67.38 441 ARG A C 1
ATOM 3526 O O . ARG A 1 441 ? 34.801 -11.048 -19.993 1.00 67.38 441 ARG A O 1
ATOM 3533 N N . SER A 1 442 ? 32.798 -11.922 -19.493 1.00 65.75 442 SER A N 1
ATOM 3534 C CA . SER A 1 442 ? 32.898 -11.629 -18.062 1.00 65.75 442 SER A CA 1
ATOM 3535 C C . SER A 1 442 ? 34.111 -12.325 -17.439 1.00 65.75 442 SER A C 1
ATOM 3537 O O . SER A 1 442 ? 34.299 -13.529 -17.599 1.00 65.75 442 SER A O 1
ATOM 3539 N N . LYS A 1 443 ? 34.903 -11.567 -16.674 1.00 72.31 443 LYS A N 1
ATOM 3540 C CA . LYS A 1 443 ? 36.075 -12.069 -15.937 1.00 72.31 443 LYS A CA 1
ATOM 3541 C C . LYS A 1 443 ? 35.713 -12.774 -14.624 1.00 72.31 443 LYS A C 1
ATOM 3543 O O . LYS A 1 443 ? 36.597 -13.069 -13.828 1.00 72.31 443 LYS A O 1
ATOM 3548 N N . CYS A 1 444 ? 34.424 -13.021 -14.376 1.00 65.44 444 CYS A N 1
ATOM 3549 C CA . CYS A 1 444 ? 33.968 -13.783 -13.215 1.00 65.44 444 CYS A CA 1
ATOM 3550 C C . CYS A 1 444 ? 34.655 -15.159 -13.193 1.00 65.44 444 CYS A C 1
ATOM 3552 O O . CYS A 1 444 ? 34.633 -15.828 -14.229 1.00 65.44 444 CYS A O 1
ATOM 3554 N N . PRO A 1 445 ? 35.213 -15.606 -12.050 1.00 67.50 445 PRO A N 1
ATOM 3555 C CA . PRO A 1 445 ? 35.850 -16.918 -11.934 1.00 67.50 445 PRO A CA 1
ATOM 3556 C C . PRO A 1 445 ? 34.955 -18.073 -12.402 1.00 67.50 445 PRO A C 1
ATOM 3558 O O . PRO A 1 445 ? 35.439 -18.985 -13.060 1.00 67.50 445 PRO A O 1
ATOM 3561 N N . LEU A 1 446 ? 33.638 -17.980 -12.174 1.00 62.91 446 LEU A N 1
ATOM 3562 C CA . LEU A 1 446 ? 32.657 -18.966 -12.644 1.00 62.91 446 LEU A CA 1
ATOM 3563 C C . LEU A 1 446 ? 32.681 -19.133 -14.166 1.00 62.91 446 LEU A C 1
ATOM 3565 O O . LEU A 1 446 ? 32.508 -20.223 -14.679 1.00 62.91 446 LEU A O 1
ATOM 3569 N N . PHE A 1 447 ? 32.896 -18.041 -14.894 1.00 67.88 447 PHE A N 1
ATOM 3570 C CA . PHE A 1 447 ? 32.913 -18.001 -16.354 1.00 67.88 447 PHE A CA 1
ATOM 3571 C C . PHE A 1 447 ? 34.303 -18.265 -16.952 1.00 67.88 447 PHE A C 1
ATOM 3573 O O . PHE A 1 447 ? 34.446 -18.270 -18.177 1.00 67.88 447 PHE A O 1
ATOM 3580 N N . GLN A 1 448 ? 35.315 -18.483 -16.102 1.00 73.19 448 GLN A N 1
ATOM 3581 C CA . GLN A 1 448 ? 36.627 -18.997 -16.505 1.00 73.19 448 GLN A CA 1
ATOM 3582 C C . GLN A 1 448 ? 36.671 -20.529 -16.514 1.00 73.19 448 GLN A C 1
ATOM 3584 O O . GLN A 1 448 ? 37.548 -21.102 -17.157 1.00 73.19 448 GLN A O 1
ATOM 3589 N N . ASP A 1 449 ? 35.727 -21.180 -15.833 1.00 74.25 449 ASP A N 1
ATOM 3590 C CA . ASP A 1 449 ? 35.618 -22.631 -15.795 1.00 74.25 449 ASP A CA 1
ATOM 3591 C C . ASP A 1 449 ? 35.180 -23.191 -17.172 1.00 74.25 449 ASP A C 1
ATOM 3593 O O . ASP A 1 449 ? 34.231 -22.673 -17.781 1.00 74.25 449 ASP A O 1
ATOM 3597 N N . PRO A 1 450 ? 35.865 -24.225 -17.704 1.00 74.81 450 PRO A N 1
ATOM 3598 C CA . PRO A 1 450 ? 35.565 -24.817 -19.006 1.00 74.81 450 PRO A CA 1
ATOM 3599 C C . PRO A 1 450 ? 34.240 -25.590 -19.060 1.00 74.81 450 PRO A C 1
ATOM 3601 O O . PRO A 1 450 ? 33.824 -25.955 -20.161 1.00 74.81 450 PRO A O 1
ATOM 3604 N N . ASP A 1 451 ? 33.544 -25.791 -17.945 1.00 73.50 451 ASP A N 1
ATOM 3605 C CA . ASP A 1 451 ? 32.204 -26.383 -17.912 1.00 73.50 451 ASP A CA 1
ATOM 3606 C C . ASP A 1 451 ? 31.101 -25.313 -17.876 1.00 73.50 451 ASP A C 1
ATOM 3608 O O . ASP A 1 451 ? 29.927 -25.604 -18.115 1.00 73.50 451 ASP A O 1
ATOM 3612 N N . PHE A 1 452 ? 31.464 -24.038 -17.691 1.00 67.25 452 PHE A N 1
ATOM 3613 C CA . PHE A 1 452 ? 30.517 -22.927 -17.660 1.00 67.25 452 PHE A CA 1
ATOM 3614 C C . PHE A 1 452 ? 30.413 -22.176 -18.998 1.00 67.25 452 PHE A C 1
ATOM 3616 O O . PHE A 1 452 ? 31.366 -22.028 -19.772 1.00 67.25 452 PHE A O 1
ATOM 3623 N N . SER A 1 453 ? 29.199 -21.712 -19.307 1.00 69.50 453 SER A N 1
ATOM 3624 C CA . SER A 1 453 ? 28.893 -20.849 -20.455 1.00 69.50 453 SER A CA 1
ATOM 3625 C C . SER A 1 453 ? 27.612 -20.032 -20.195 1.00 69.50 453 SER A C 1
ATOM 3627 O O . SER A 1 453 ? 26.870 -20.356 -19.262 1.00 69.50 453 SER A O 1
ATOM 3629 N N . PRO A 1 454 ? 27.293 -19.000 -21.004 1.00 61.31 454 PRO A N 1
ATOM 3630 C CA . PRO A 1 454 ? 26.068 -18.213 -20.863 1.00 61.31 454 PRO A CA 1
ATOM 3631 C C . PRO A 1 454 ? 24.805 -19.048 -21.011 1.00 61.31 454 PRO A C 1
ATOM 3633 O O . PRO A 1 454 ? 23.767 -18.656 -20.500 1.00 61.31 454 PRO A O 1
ATOM 3636 N N . TRP A 1 455 ? 24.895 -20.203 -21.671 1.00 67.25 455 TRP A N 1
ATOM 3637 C CA . TRP A 1 455 ? 23.779 -21.126 -21.850 1.00 67.25 455 TRP A CA 1
ATOM 3638 C C . TRP A 1 455 ? 23.299 -21.761 -20.542 1.00 67.25 455 TRP A C 1
ATOM 3640 O O . TRP A 1 455 ? 22.167 -22.229 -20.475 1.00 67.25 455 TRP A O 1
ATOM 3650 N N . LEU A 1 456 ? 24.115 -21.723 -19.482 1.00 65.12 456 LEU A N 1
ATOM 3651 C CA . LEU A 1 456 ? 23.686 -22.095 -18.130 1.00 65.12 456 LEU A CA 1
ATOM 3652 C C . LEU A 1 456 ? 22.815 -21.013 -17.471 1.00 65.12 456 LEU A C 1
ATOM 3654 O O . LEU A 1 456 ? 22.138 -21.282 -16.480 1.00 65.12 456 LEU A O 1
ATOM 3658 N N . VAL A 1 457 ? 22.803 -19.791 -18.013 1.00 64.69 457 VAL A N 1
ATOM 3659 C CA . VAL A 1 457 ? 21.923 -18.708 -17.569 1.00 64.69 457 VAL A CA 1
ATOM 3660 C C . VAL A 1 457 ? 20.618 -18.806 -18.350 1.00 64.69 457 VAL A C 1
ATOM 3662 O O . VAL A 1 457 ? 20.501 -18.350 -19.484 1.00 64.69 457 VAL A O 1
ATOM 3665 N N . SER A 1 458 ? 19.624 -19.428 -17.729 1.00 66.50 458 SER A N 1
ATOM 3666 C CA . SER A 1 458 ? 18.314 -19.634 -18.338 1.00 66.50 458 SER A CA 1
ATOM 3667 C C . SER A 1 458 ? 17.322 -18.528 -17.974 1.00 66.50 458 SER A C 1
ATOM 3669 O O . SER A 1 458 ? 17.356 -17.961 -16.881 1.00 66.50 458 SER A O 1
ATOM 3671 N N . MET A 1 459 ? 16.421 -18.223 -18.908 1.00 75.25 459 MET A N 1
ATOM 3672 C CA . MET A 1 459 ? 15.396 -17.195 -18.728 1.00 75.25 459 MET A CA 1
ATOM 3673 C C . MET A 1 459 ? 14.219 -17.734 -17.916 1.00 75.25 459 MET A C 1
ATOM 3675 O O . MET A 1 459 ? 13.741 -18.841 -18.155 1.00 75.25 459 MET A O 1
ATOM 3679 N N . ASP A 1 460 ? 13.711 -16.926 -16.986 1.00 81.81 460 ASP A N 1
ATOM 3680 C CA . ASP A 1 460 ? 12.593 -17.338 -16.140 1.00 81.81 460 ASP A CA 1
ATOM 3681 C C . ASP A 1 460 ? 11.274 -17.412 -16.921 1.00 81.81 460 ASP A C 1
ATOM 3683 O O . ASP A 1 460 ? 10.715 -16.400 -17.368 1.00 81.81 460 ASP A O 1
ATOM 3687 N N . TRP A 1 461 ? 10.736 -18.629 -17.009 1.00 88.44 461 TRP A N 1
ATOM 3688 C CA . TRP A 1 461 ? 9.463 -18.914 -17.661 1.00 88.44 461 TRP A CA 1
ATOM 3689 C C . TRP A 1 461 ? 8.291 -18.171 -17.010 1.00 88.44 461 TRP A C 1
ATOM 3691 O O . TRP A 1 461 ? 7.399 -17.691 -17.711 1.00 88.44 461 TRP A O 1
ATOM 3701 N N . MET A 1 462 ? 8.286 -18.014 -15.681 1.00 90.50 462 MET A N 1
ATOM 3702 C CA . MET A 1 462 ? 7.177 -17.382 -14.961 1.00 90.50 462 MET A CA 1
ATOM 3703 C C . MET A 1 462 ? 7.027 -15.903 -15.334 1.00 90.50 462 MET A C 1
ATOM 3705 O O . MET A 1 462 ? 5.922 -15.434 -15.640 1.00 90.50 462 MET A O 1
ATOM 3709 N N . HIS A 1 463 ? 8.135 -15.159 -15.317 1.00 87.12 463 HIS A N 1
ATOM 3710 C CA . HIS A 1 463 ? 8.144 -13.749 -15.683 1.00 87.12 463 HIS A CA 1
ATOM 3711 C C . HIS A 1 463 ? 8.020 -13.526 -17.186 1.00 87.12 463 HIS A C 1
ATOM 3713 O O . HIS A 1 463 ? 7.451 -12.495 -17.568 1.00 87.12 463 HIS A O 1
ATOM 3719 N N . ALA A 1 464 ? 8.551 -14.427 -18.020 1.00 86.94 464 ALA A N 1
ATOM 3720 C CA . ALA A 1 464 ? 8.463 -14.324 -19.473 1.00 86.94 464 ALA A CA 1
ATOM 3721 C C . ALA A 1 464 ? 7.040 -14.629 -19.968 1.00 86.94 464 ALA A C 1
ATOM 3723 O O . ALA A 1 464 ? 6.418 -13.779 -20.611 1.00 86.94 464 ALA A O 1
ATOM 3724 N N . LYS A 1 465 ? 6.487 -15.784 -19.580 1.00 93.62 465 LYS A N 1
ATOM 3725 C CA . LYS A 1 465 ? 5.160 -16.237 -19.998 1.00 93.62 465 LYS A CA 1
ATOM 3726 C C . LYS A 1 465 ? 4.041 -15.596 -19.187 1.00 93.62 465 LYS A C 1
ATOM 3728 O O . LYS A 1 465 ? 3.369 -14.705 -19.696 1.00 93.62 465 LYS A O 1
ATOM 3733 N N . TYR A 1 466 ? 3.863 -15.962 -17.918 1.00 94.94 466 TYR A N 1
ATOM 3734 C CA . TYR A 1 466 ? 2.655 -15.580 -17.171 1.00 94.94 466 TYR A CA 1
ATOM 3735 C C . TYR A 1 466 ? 2.578 -14.076 -16.877 1.00 94.94 466 TYR A C 1
ATOM 3737 O O . TYR A 1 466 ? 1.598 -13.419 -17.218 1.00 94.94 466 TYR A O 1
ATOM 3745 N N . LEU A 1 467 ? 3.613 -13.493 -16.262 1.00 91.19 467 LEU A N 1
ATOM 3746 C CA . LEU A 1 467 ? 3.629 -12.061 -15.893 1.00 91.19 467 LEU A CA 1
ATOM 3747 C C . LEU A 1 467 ? 4.075 -11.137 -17.038 1.00 91.19 467 LEU A C 1
ATOM 3749 O O . LEU A 1 467 ? 4.159 -9.912 -16.882 1.00 91.19 467 LEU A O 1
ATOM 3753 N N . GLY A 1 468 ? 4.438 -11.727 -18.172 1.00 88.06 468 GLY A N 1
ATOM 3754 C CA . GLY A 1 468 ? 4.969 -11.037 -19.332 1.00 88.06 468 GLY A CA 1
ATOM 3755 C C . GLY A 1 468 ? 3.999 -11.047 -20.490 1.00 88.06 468 GLY A C 1
ATOM 3756 O O . GLY A 1 468 ? 3.338 -10.042 -20.747 1.00 88.06 468 GLY A O 1
ATOM 3757 N N . HIS A 1 469 ? 3.967 -12.188 -21.166 1.00 92.62 469 HIS A N 1
ATOM 3758 C CA . HIS A 1 469 ? 3.197 -12.445 -22.369 1.00 92.62 469 HIS A CA 1
ATOM 3759 C C . HIS A 1 469 ? 1.696 -12.606 -22.081 1.00 92.62 469 HIS A C 1
ATOM 3761 O O . HIS A 1 469 ? 0.899 -11.784 -22.530 1.00 92.62 469 HIS A O 1
ATOM 3767 N N . ASP A 1 470 ? 1.312 -13.582 -21.255 1.00 96.25 470 ASP A N 1
ATOM 3768 C CA . ASP A 1 470 ? -0.090 -13.959 -21.029 1.00 96.25 470 ASP A CA 1
ATOM 3769 C C . ASP A 1 470 ? -0.909 -12.813 -20.423 1.00 96.25 470 ASP A C 1
ATOM 3771 O O . ASP A 1 470 ? -2.040 -12.572 -20.833 1.00 96.25 470 ASP A O 1
ATOM 3775 N N . GLN A 1 471 ? -0.346 -12.035 -19.490 1.00 95.88 471 GLN A N 1
ATOM 3776 C CA . GLN A 1 471 ? -1.040 -10.859 -18.950 1.00 95.88 471 GLN A CA 1
ATOM 3777 C C . GLN A 1 471 ? -1.412 -9.827 -20.019 1.00 95.88 471 GLN A C 1
ATOM 3779 O O . GLN A 1 471 ? -2.452 -9.177 -19.884 1.00 95.88 471 GLN A O 1
ATOM 3784 N N . GLN A 1 472 ? -0.568 -9.629 -21.036 1.00 93.75 472 GLN A N 1
ATOM 3785 C CA . GLN A 1 472 ? -0.895 -8.710 -22.125 1.00 93.75 472 GLN A CA 1
ATOM 3786 C C . GLN A 1 472 ? -1.964 -9.336 -23.009 1.00 93.75 472 GLN A C 1
ATOM 3788 O O . GLN A 1 472 ? -3.057 -8.784 -23.099 1.00 93.75 472 GLN A O 1
ATOM 3793 N N . THR A 1 473 ? -1.721 -10.540 -23.529 1.00 95.62 473 THR A N 1
ATOM 3794 C CA . THR A 1 473 ? -2.648 -11.167 -24.474 1.00 95.62 473 THR A CA 1
ATOM 3795 C C . THR A 1 473 ? -4.025 -11.432 -23.867 1.00 95.62 473 THR A C 1
ATOM 3797 O O . THR A 1 473 ? -5.042 -11.139 -24.493 1.00 95.62 473 THR A O 1
ATOM 3800 N N . TYR A 1 474 ? -4.106 -11.909 -22.622 1.00 97.81 474 TYR A N 1
ATOM 3801 C CA . TYR A 1 474 ? -5.392 -12.099 -21.939 1.00 97.81 474 TYR A CA 1
ATOM 3802 C C . TYR A 1 474 ? -6.093 -10.772 -21.663 1.00 97.81 474 TYR A C 1
ATOM 3804 O O . TYR A 1 474 ? -7.319 -10.701 -21.737 1.00 97.81 474 TYR A O 1
ATOM 3812 N N . GLY A 1 475 ? -5.336 -9.708 -21.380 1.00 96.88 475 GLY A N 1
ATOM 3813 C CA . GLY A 1 475 ? -5.892 -8.363 -21.272 1.00 96.88 475 GLY A CA 1
ATOM 3814 C C . GLY A 1 475 ? -6.548 -7.913 -22.578 1.00 96.88 475 GLY A C 1
ATOM 3815 O O . GLY A 1 475 ? -7.663 -7.390 -22.548 1.00 96.88 475 GLY A O 1
ATOM 3816 N N . SER A 1 476 ? -5.893 -8.164 -23.711 1.00 97.31 476 SER A N 1
ATOM 3817 C CA . SER A 1 476 ? -6.380 -7.837 -25.056 1.00 97.31 476 SER A CA 1
ATOM 3818 C C . SER A 1 476 ? -7.628 -8.633 -25.424 1.00 97.31 476 SER A C 1
ATOM 3820 O O . SER A 1 476 ? -8.623 -8.051 -25.850 1.00 97.31 476 SER A O 1
ATOM 3822 N N . VAL A 1 477 ? -7.619 -9.945 -25.173 1.00 97.81 477 VAL A N 1
ATOM 3823 C CA . VAL A 1 477 ? -8.769 -10.832 -25.413 1.00 97.81 477 VAL A CA 1
ATOM 3824 C C . VAL A 1 477 ? -9.976 -10.411 -24.572 1.00 97.81 477 VAL A C 1
ATOM 3826 O O . VAL A 1 477 ? -11.086 -10.326 -25.095 1.00 97.81 477 VAL A O 1
ATOM 3829 N N . LEU A 1 478 ? -9.778 -10.089 -23.288 1.00 97.81 478 LEU A N 1
ATOM 3830 C CA . LEU A 1 478 ? -10.852 -9.571 -22.434 1.00 97.81 478 LEU A CA 1
ATOM 3831 C C . LEU A 1 478 ? -11.371 -8.216 -22.931 1.00 97.81 478 LEU A C 1
ATOM 3833 O O . LEU A 1 478 ? -12.577 -7.990 -22.909 1.00 97.81 478 LEU A O 1
ATOM 3837 N N . SER A 1 479 ? -10.489 -7.337 -23.417 1.00 96.69 479 SER A N 1
ATOM 3838 C CA . SER A 1 479 ? -10.891 -6.058 -24.010 1.00 96.69 479 SER A CA 1
ATOM 3839 C C . SER A 1 479 ? -11.735 -6.259 -25.270 1.00 96.69 479 SER A C 1
ATOM 3841 O O . SER A 1 479 ? -12.778 -5.625 -25.403 1.00 96.69 479 SER A O 1
ATOM 3843 N N . LEU A 1 480 ? -11.346 -7.186 -26.150 1.00 96.56 480 LEU A N 1
ATOM 3844 C CA . LEU A 1 480 ? -12.148 -7.554 -27.317 1.00 96.56 480 LEU A CA 1
ATOM 3845 C C . LEU A 1 480 ? -13.521 -8.087 -26.912 1.00 96.56 480 LEU A C 1
ATOM 3847 O O . LEU A 1 480 ? -14.538 -7.580 -27.383 1.00 96.56 480 LEU A O 1
ATOM 3851 N N . LEU A 1 481 ? -13.559 -9.068 -26.005 1.00 97.38 481 LEU A N 1
ATOM 3852 C CA . LEU A 1 481 ? -14.808 -9.677 -25.547 1.00 97.38 481 LEU A CA 1
ATOM 3853 C C . LEU A 1 481 ? -15.789 -8.640 -24.996 1.00 97.38 481 LEU A C 1
ATOM 3855 O O . LEU A 1 481 ? -16.981 -8.695 -25.289 1.00 97.38 481 LEU A O 1
ATOM 3859 N N . VAL A 1 482 ? -15.272 -7.704 -24.204 1.00 97.12 482 VAL A N 1
ATOM 3860 C CA . VAL A 1 482 ? -16.073 -6.725 -23.473 1.00 97.12 482 VAL A CA 1
ATOM 3861 C C . VAL A 1 482 ? -16.539 -5.560 -24.344 1.00 97.12 482 VAL A C 1
ATOM 3863 O O . VAL A 1 482 ? -17.667 -5.111 -24.157 1.00 97.12 482 VAL A O 1
ATOM 3866 N N . HIS A 1 483 ? -15.700 -5.063 -25.257 1.00 94.69 483 HIS A N 1
ATOM 3867 C CA . HIS A 1 483 ? -15.992 -3.840 -26.024 1.00 94.69 483 HIS A CA 1
ATOM 3868 C C . HIS A 1 483 ? -16.503 -4.094 -27.439 1.00 94.69 483 HIS A C 1
ATOM 3870 O O . HIS A 1 483 ? -17.165 -3.224 -27.994 1.00 94.69 483 HIS A O 1
ATOM 3876 N N . PHE A 1 484 ? -16.194 -5.252 -28.027 1.00 93.50 484 PHE A N 1
ATOM 3877 C CA . PHE A 1 484 ? -16.410 -5.480 -29.459 1.00 93.50 484 PHE A CA 1
ATOM 3878 C C . PHE A 1 484 ? -17.177 -6.765 -29.784 1.00 93.50 484 PHE A C 1
ATOM 3880 O O . PHE A 1 484 ? -17.848 -6.819 -30.810 1.00 93.50 484 PHE A O 1
ATOM 3887 N N . VAL A 1 485 ? -17.084 -7.809 -28.951 1.00 95.25 485 VAL A N 1
ATOM 3888 C CA . VAL A 1 485 ? -17.728 -9.105 -29.243 1.00 95.25 485 VAL A CA 1
ATOM 3889 C C . VAL A 1 485 ? -19.113 -9.220 -28.615 1.00 95.25 485 VAL A C 1
ATOM 3891 O O . VAL A 1 485 ? -20.058 -9.625 -29.288 1.00 95.25 485 VAL A O 1
ATOM 3894 N N . LEU A 1 486 ? -19.249 -8.906 -27.325 1.00 95.31 486 LEU A N 1
ATOM 3895 C CA . LEU A 1 486 ? -20.537 -8.978 -26.641 1.00 95.31 486 LEU A CA 1
ATOM 3896 C C . LEU A 1 486 ? -21.356 -7.690 -26.861 1.00 95.31 486 LEU A C 1
ATOM 3898 O O . LEU A 1 486 ? -20.790 -6.599 -26.840 1.00 95.31 486 LEU A O 1
ATOM 3902 N N . PRO A 1 487 ? -22.689 -7.790 -27.030 1.00 92.00 487 PRO A N 1
ATOM 3903 C CA . PRO A 1 487 ? -23.527 -6.659 -27.444 1.00 92.00 487 PRO A CA 1
ATOM 3904 C C . PRO A 1 487 ? -23.916 -5.692 -26.312 1.00 92.00 487 PRO A C 1
ATOM 3906 O O . PRO A 1 487 ? -24.491 -4.641 -26.583 1.00 92.00 487 PRO A O 1
ATOM 3909 N N . GLY A 1 488 ? -23.683 -6.052 -25.045 1.00 93.12 488 GLY A N 1
ATOM 3910 C CA . GLY A 1 488 ? -24.062 -5.235 -23.891 1.00 93.12 488 GLY A CA 1
ATOM 3911 C C . GLY A 1 488 ? -23.083 -4.096 -23.597 1.00 93.12 488 GLY A C 1
ATOM 3912 O O . GLY A 1 488 ? -22.099 -3.893 -24.303 1.00 93.12 488 GLY A O 1
ATOM 3913 N N . GLN A 1 489 ? -23.337 -3.361 -22.512 1.00 94.50 489 GLN A N 1
ATOM 3914 C CA . GLN A 1 489 ? -22.367 -2.392 -21.995 1.00 94.50 489 GLN A CA 1
ATOM 3915 C C . GLN A 1 489 ? -21.140 -3.115 -21.413 1.00 94.50 489 GLN A C 1
ATOM 3917 O O . GLN A 1 489 ? -21.293 -4.219 -20.877 1.00 94.50 489 GLN A O 1
ATOM 3922 N N . PRO A 1 490 ? -19.939 -2.508 -21.458 1.00 95.44 490 PRO A N 1
ATOM 3923 C CA . PRO A 1 490 ? -18.701 -3.147 -21.022 1.00 95.44 490 PRO A CA 1
ATOM 3924 C C . PRO A 1 490 ? -18.759 -3.808 -19.634 1.00 95.44 490 PRO A C 1
ATOM 3926 O O . PRO A 1 490 ? -18.295 -4.934 -19.441 1.00 95.44 490 PRO A O 1
ATOM 3929 N N . GLU A 1 491 ? -19.356 -3.143 -18.649 1.00 95.25 491 GLU A N 1
ATOM 3930 C CA . GLU A 1 491 ? -19.503 -3.672 -17.293 1.00 95.25 491 GLU A CA 1
ATOM 3931 C C . GLU A 1 491 ? -20.402 -4.916 -17.256 1.00 95.25 491 GLU A C 1
ATOM 3933 O O . GLU A 1 491 ? -20.023 -5.927 -16.664 1.00 95.25 491 GLU A O 1
ATOM 3938 N N . SER A 1 492 ? -21.545 -4.881 -17.946 1.00 95.94 492 SER A N 1
ATOM 3939 C CA . SER A 1 492 ? -22.474 -6.015 -18.037 1.00 95.94 492 SER A CA 1
ATOM 3940 C C . SER A 1 492 ? -21.866 -7.193 -18.804 1.00 95.94 492 SER A C 1
ATOM 3942 O O . SER A 1 492 ? -22.015 -8.347 -18.402 1.00 95.94 492 SER A O 1
ATOM 3944 N N . ASN A 1 493 ? -21.117 -6.917 -19.874 1.00 97.69 493 ASN A N 1
ATOM 3945 C CA . ASN A 1 493 ? -20.389 -7.939 -20.626 1.00 97.69 493 ASN A CA 1
ATOM 3946 C C . ASN A 1 493 ? -19.339 -8.628 -19.747 1.00 97.69 493 ASN A C 1
ATOM 3948 O O . ASN A 1 493 ? -19.205 -9.853 -19.777 1.00 97.69 493 ASN A O 1
ATOM 3952 N N . LEU A 1 494 ? -18.628 -7.861 -18.913 1.00 97.56 494 LEU A N 1
ATOM 3953 C CA . LEU A 1 494 ? -17.660 -8.417 -17.972 1.00 97.56 494 LEU A CA 1
ATOM 3954 C C . LEU A 1 494 ? -18.323 -9.308 -16.911 1.00 97.56 494 LEU A C 1
ATOM 3956 O O . LEU A 1 494 ? -17.749 -10.334 -16.546 1.00 97.56 494 LEU A O 1
ATOM 3960 N N . GLU A 1 495 ? -19.522 -8.969 -16.435 1.00 96.38 495 GLU A N 1
ATOM 3961 C CA . GLU A 1 495 ? -20.281 -9.823 -15.510 1.00 96.38 495 GLU A CA 1
ATOM 3962 C C . GLU A 1 495 ? -20.651 -11.173 -16.140 1.00 96.38 495 GLU A C 1
ATOM 3964 O O . GLU A 1 495 ? -20.493 -12.216 -15.496 1.00 96.38 495 GLU A O 1
ATOM 3969 N N . ILE A 1 496 ? -21.070 -11.173 -17.411 1.00 96.88 496 ILE A N 1
ATOM 3970 C CA . ILE A 1 496 ? -21.367 -12.396 -18.175 1.00 96.88 496 ILE A CA 1
ATOM 3971 C C . ILE A 1 496 ? -20.108 -13.262 -18.304 1.00 96.88 496 ILE A C 1
ATOM 3973 O O . ILE A 1 496 ? -20.126 -14.446 -17.954 1.00 96.88 496 ILE A O 1
ATOM 3977 N N . ILE A 1 497 ? -18.998 -12.660 -18.743 1.00 97.56 497 ILE A N 1
ATOM 3978 C CA . ILE A 1 497 ? -17.700 -13.336 -18.876 1.00 97.56 497 ILE A CA 1
ATOM 3979 C C . ILE A 1 497 ? -17.260 -13.925 -17.533 1.00 97.56 497 ILE A C 1
ATOM 3981 O O . ILE A 1 497 ? -16.840 -15.082 -17.461 1.00 97.56 497 ILE A O 1
ATOM 3985 N N . TRP A 1 498 ? -17.375 -13.152 -16.452 1.00 97.44 498 TRP A N 1
ATOM 3986 C CA . TRP A 1 498 ? -16.961 -13.599 -15.128 1.00 97.44 498 TRP A CA 1
ATOM 3987 C C . TRP A 1 498 ? -17.793 -14.785 -14.634 1.00 97.44 498 TRP A C 1
ATOM 3989 O O . TRP A 1 498 ? -17.231 -15.745 -14.101 1.00 97.44 498 TRP A O 1
ATOM 3999 N N . LYS A 1 499 ? -19.108 -14.777 -14.877 1.00 96.94 499 LYS A N 1
ATOM 4000 C CA . LYS A 1 499 ? -19.997 -15.899 -14.547 1.00 96.94 499 LYS A CA 1
ATOM 4001 C C . LYS A 1 499 ? -19.615 -17.179 -15.299 1.00 96.94 499 LYS A C 1
ATOM 4003 O O . LYS A 1 499 ? -19.622 -18.263 -14.705 1.00 96.94 499 LYS A O 1
ATOM 4008 N N . ASP A 1 500 ? -19.241 -17.071 -16.572 1.00 97.12 500 ASP A N 1
ATOM 4009 C CA . ASP A 1 500 ? -18.778 -18.216 -17.364 1.00 97.12 500 ASP A CA 1
ATOM 4010 C C . ASP A 1 500 ? -17.435 -18.763 -16.850 1.00 97.12 500 ASP A C 1
ATOM 4012 O O . ASP A 1 500 ? -17.290 -19.978 -16.680 1.00 97.12 500 ASP A O 1
ATOM 4016 N N . ILE A 1 501 ? -16.492 -17.883 -16.490 1.00 97.50 501 ILE A N 1
ATOM 4017 C CA . ILE A 1 501 ? -15.217 -18.271 -15.861 1.00 97.50 501 ILE A CA 1
ATOM 4018 C C . ILE A 1 501 ? -15.462 -18.990 -14.526 1.00 97.50 501 ILE A C 1
ATOM 4020 O O . ILE A 1 501 ? -14.903 -20.062 -14.287 1.00 97.50 501 ILE A O 1
ATOM 4024 N N . GLN A 1 502 ? -16.332 -18.457 -13.662 1.00 96.25 502 GLN A N 1
ATOM 4025 C CA . GLN A 1 502 ? -16.684 -19.098 -12.388 1.00 96.25 502 GLN A CA 1
ATOM 4026 C C . GLN A 1 502 ? -17.324 -20.478 -12.596 1.00 96.25 502 GLN A C 1
ATOM 4028 O O . GLN A 1 502 ? -17.020 -21.428 -11.867 1.00 96.25 502 GLN A O 1
ATOM 4033 N N . SER A 1 503 ? -18.173 -20.606 -13.615 1.00 96.12 503 SER A N 1
ATOM 4034 C CA . SER A 1 503 ? -18.813 -21.873 -13.978 1.00 96.12 503 SER A CA 1
ATOM 4035 C C . SER A 1 503 ? -17.796 -22.898 -14.484 1.00 96.12 503 SER A C 1
ATOM 4037 O O . SER A 1 503 ? -17.903 -24.084 -14.165 1.00 96.12 503 SER A O 1
ATOM 4039 N N . TYR A 1 504 ? -16.783 -22.459 -15.234 1.00 97.00 504 TYR A N 1
ATOM 4040 C CA . TYR A 1 504 ? -15.661 -23.305 -15.639 1.00 97.00 504 TYR A CA 1
ATOM 4041 C C . TYR A 1 504 ? -14.829 -23.756 -14.433 1.00 97.00 504 TYR A C 1
ATOM 4043 O O . TYR A 1 504 ? -14.561 -24.949 -14.292 1.00 97.00 504 TYR A O 1
ATOM 4051 N N . TYR A 1 505 ? -14.475 -22.836 -13.529 1.00 96.50 505 TYR A N 1
ATOM 4052 C CA . TYR A 1 505 ? -13.717 -23.155 -12.315 1.00 96.50 505 TYR A CA 1
ATOM 4053 C C . TYR A 1 505 ? -14.418 -24.190 -11.431 1.00 96.50 505 TYR A C 1
ATOM 4055 O O . TYR A 1 505 ? -13.751 -25.048 -10.849 1.00 96.50 505 TYR A O 1
ATOM 4063 N N . LYS A 1 506 ? -15.752 -24.114 -11.320 1.00 92.75 506 LYS A N 1
ATOM 4064 C CA . LYS A 1 506 ? -16.547 -25.080 -10.552 1.00 92.75 506 LYS A CA 1
ATOM 4065 C C . LYS A 1 506 ? -16.535 -26.466 -11.201 1.00 92.75 506 LYS A C 1
ATOM 4067 O O . LYS A 1 506 ? -16.361 -27.446 -10.487 1.00 92.75 506 LYS A O 1
ATOM 4072 N N . ARG A 1 507 ? -16.703 -26.540 -12.526 1.00 95.81 507 ARG A N 1
ATOM 4073 C CA . ARG A 1 507 ? -16.756 -27.811 -13.269 1.00 95.81 507 ARG A CA 1
ATOM 4074 C C . ARG A 1 507 ? -15.407 -28.524 -13.333 1.00 95.81 507 ARG A C 1
ATOM 4076 O O . ARG A 1 507 ? -15.359 -29.722 -13.105 1.00 95.81 507 ARG A O 1
ATOM 4083 N N . ASN A 1 508 ? -14.329 -27.790 -13.597 1.00 92.81 508 ASN A N 1
ATOM 4084 C CA . ASN A 1 508 ? -13.010 -28.368 -13.886 1.00 92.81 508 ASN A CA 1
ATOM 4085 C C . ASN A 1 508 ? -12.058 -28.377 -12.680 1.00 92.81 508 ASN A C 1
ATOM 4087 O O . ASN A 1 508 ? -10.861 -28.571 -12.852 1.00 92.81 508 ASN A O 1
ATOM 4091 N N . GLN A 1 509 ? -12.562 -28.089 -11.473 1.00 90.25 509 GLN A N 1
ATOM 4092 C CA . GLN A 1 509 ? -11.786 -28.079 -10.224 1.00 90.25 509 GLN A CA 1
ATOM 4093 C C . GLN A 1 509 ? -10.443 -27.331 -10.325 1.00 90.25 509 GLN A C 1
ATOM 4095 O O . GLN A 1 509 ? -9.435 -27.750 -9.765 1.00 90.25 509 GLN A O 1
ATOM 4100 N N . THR A 1 510 ? -10.428 -26.184 -11.012 1.00 90.69 510 THR A N 1
ATOM 4101 C CA . THR A 1 510 ? -9.182 -25.471 -11.322 1.00 90.69 510 THR A CA 1
ATOM 4102 C C . THR A 1 510 ? -8.383 -25.153 -10.044 1.00 90.69 510 THR A C 1
ATOM 4104 O O . THR A 1 510 ? -8.977 -24.551 -9.134 1.00 90.69 510 THR A O 1
ATOM 4107 N N . PRO A 1 511 ? -7.080 -25.516 -9.967 1.00 88.12 511 PRO A N 1
ATOM 4108 C CA . PRO A 1 511 ? -6.293 -25.446 -8.731 1.00 88.12 511 PRO A CA 1
ATOM 4109 C C . PRO A 1 511 ? -6.172 -24.042 -8.135 1.00 88.12 511 PRO A C 1
ATOM 4111 O O . PRO A 1 511 ? -6.400 -23.846 -6.943 1.00 88.12 511 PRO A O 1
ATOM 4114 N N . VAL A 1 512 ? -5.840 -23.047 -8.963 1.00 92.50 512 VAL A N 1
ATOM 4115 C CA . VAL A 1 512 ? -5.733 -21.641 -8.552 1.00 92.50 512 VAL A CA 1
ATOM 4116 C C . VAL A 1 512 ? -6.701 -20.815 -9.382 1.00 92.50 512 VAL A C 1
ATOM 4118 O O . VAL A 1 512 ? -6.812 -20.993 -10.592 1.00 92.50 512 VAL A O 1
ATOM 4121 N N . ARG A 1 513 ? -7.434 -19.915 -8.724 1.00 94.81 513 ARG A N 1
ATOM 4122 C CA . ARG A 1 513 ? -8.535 -19.159 -9.327 1.00 94.81 513 ARG A CA 1
ATOM 4123 C C . ARG A 1 513 ? -8.360 -17.682 -9.046 1.00 94.81 513 ARG A C 1
ATOM 4125 O O . ARG A 1 513 ? -7.951 -17.303 -7.947 1.00 94.81 513 ARG A O 1
ATOM 4132 N N . TYR A 1 514 ? -8.764 -16.849 -9.997 1.00 94.81 514 TYR A N 1
ATOM 4133 C CA . TYR A 1 514 ? -8.978 -15.438 -9.709 1.00 94.81 514 TYR A CA 1
ATOM 4134 C C . TYR A 1 514 ? -10.034 -15.278 -8.609 1.00 94.81 514 TYR A C 1
ATOM 4136 O O . TYR A 1 514 ? -11.079 -15.927 -8.633 1.00 94.81 514 TYR A O 1
ATOM 4144 N N . LYS A 1 515 ? -9.782 -14.390 -7.640 1.00 87.31 515 LYS A N 1
ATOM 4145 C CA . LYS A 1 515 ? -10.776 -14.072 -6.599 1.00 87.31 515 LYS A CA 1
ATOM 4146 C C . LYS A 1 515 ? -11.894 -13.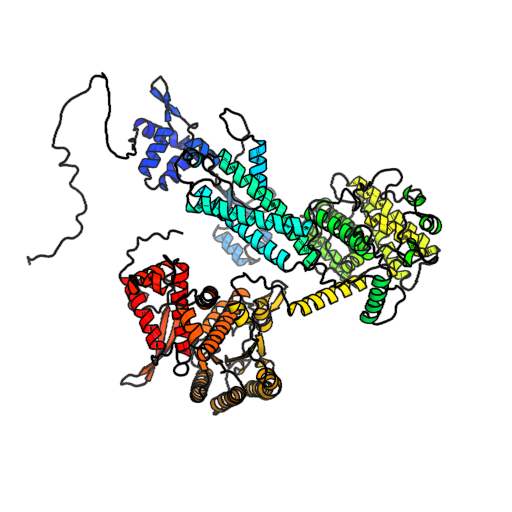171 -7.134 1.00 87.31 515 LYS A C 1
ATOM 4148 O O . LYS A 1 515 ? -13.031 -13.269 -6.683 1.00 87.31 515 LYS A O 1
ATOM 4153 N N . TYR A 1 516 ? -11.555 -12.270 -8.051 1.00 89.38 516 TYR A N 1
ATOM 4154 C CA . TYR A 1 516 ? -12.482 -11.349 -8.700 1.00 89.38 516 TYR A CA 1
ATOM 4155 C C . TYR A 1 516 ? -11.929 -10.919 -10.063 1.00 89.38 516 TYR A C 1
ATOM 4157 O O . TYR A 1 516 ? -10.737 -10.642 -10.191 1.00 89.38 516 TYR A O 1
ATOM 4165 N N . LEU A 1 517 ? -12.811 -10.818 -11.057 1.00 91.00 517 LEU A N 1
ATOM 4166 C CA . LEU A 1 517 ? -12.543 -10.223 -12.369 1.00 91.00 517 LEU A CA 1
ATOM 4167 C C . LEU A 1 517 ? -13.789 -9.445 -12.824 1.00 91.00 517 LEU A C 1
ATOM 4169 O O . LEU A 1 517 ? -14.398 -9.743 -13.838 1.00 91.00 517 LEU A O 1
ATOM 4173 N N . ASN A 1 518 ? -14.214 -8.480 -12.009 1.00 86.25 518 ASN A N 1
ATOM 4174 C CA . ASN A 1 518 ? -15.489 -7.768 -12.162 1.00 86.25 518 ASN A CA 1
ATOM 4175 C C . ASN A 1 518 ? -15.324 -6.251 -12.357 1.00 86.25 518 ASN A C 1
ATOM 4177 O O . ASN A 1 518 ? -16.255 -5.487 -12.131 1.00 86.25 518 ASN A O 1
ATOM 4181 N N . ARG A 1 519 ? -14.118 -5.786 -12.701 1.00 92.88 519 ARG A N 1
ATOM 4182 C CA . ARG A 1 519 ? -13.834 -4.368 -12.963 1.00 92.88 519 ARG A CA 1
ATOM 4183 C C . ARG A 1 519 ? -12.993 -4.227 -14.221 1.00 92.88 519 ARG A C 1
ATOM 4185 O O . ARG A 1 519 ? -11.960 -4.885 -14.327 1.00 92.88 519 ARG A O 1
ATOM 4192 N N . LEU A 1 520 ? -13.359 -3.297 -15.104 1.00 94.19 520 LEU A N 1
ATOM 4193 C CA . LEU A 1 520 ? -12.615 -3.026 -16.342 1.00 94.19 520 LEU A CA 1
ATOM 4194 C C . LEU A 1 520 ? -11.150 -2.624 -16.085 1.00 94.19 520 LEU A C 1
ATOM 4196 O O . LEU A 1 520 ? -10.244 -3.006 -16.823 1.00 94.19 520 LEU A O 1
ATOM 4200 N N . SER A 1 521 ? -10.879 -1.948 -14.962 1.00 93.38 521 SER A N 1
ATOM 4201 C CA . SER A 1 521 ? -9.524 -1.550 -14.544 1.00 93.38 521 SER A CA 1
ATOM 4202 C C . SER A 1 521 ? -8.561 -2.724 -14.284 1.00 93.38 521 SER A C 1
ATOM 4204 O O . SER A 1 521 ? -7.339 -2.518 -14.187 1.00 93.38 521 SER A O 1
ATOM 4206 N N . MET A 1 522 ? -9.080 -3.956 -14.202 1.00 94.56 522 MET A N 1
ATOM 4207 C CA . MET A 1 522 ? -8.276 -5.177 -14.121 1.00 94.56 522 MET A CA 1
ATOM 4208 C C . MET A 1 522 ? -7.420 -5.378 -15.369 1.00 94.56 522 MET A C 1
ATOM 4210 O O . MET A 1 522 ? -6.274 -5.794 -15.219 1.00 94.56 522 MET A O 1
ATOM 4214 N N . PHE A 1 523 ? -7.912 -5.022 -16.557 1.00 94.62 523 PHE A N 1
ATOM 4215 C CA . PHE A 1 523 ? -7.197 -5.226 -17.822 1.00 94.62 523 PHE A CA 1
ATOM 4216 C C . PHE A 1 523 ? -7.061 -3.964 -18.685 1.00 94.62 523 PHE A C 1
ATOM 4218 O O . PHE A 1 523 ? -6.164 -3.918 -19.518 1.00 94.62 523 PHE A O 1
ATOM 4225 N N . GLN A 1 524 ? -7.834 -2.902 -18.452 1.00 91.38 524 GLN A N 1
ATOM 4226 C CA . GLN A 1 524 ? -7.664 -1.643 -19.187 1.00 91.38 524 GLN A CA 1
ATOM 4227 C C . GLN A 1 524 ? -6.470 -0.810 -18.681 1.00 91.38 524 GLN A C 1
ATOM 4229 O O . GLN A 1 524 ? -6.286 -0.595 -17.472 1.00 91.38 524 GLN A O 1
ATOM 4234 N N . ARG A 1 525 ? -5.656 -0.311 -19.618 1.00 87.44 525 ARG A N 1
ATOM 4235 C CA . ARG A 1 525 ? -4.530 0.618 -19.399 1.00 87.44 525 ARG A CA 1
ATOM 4236 C C . ARG A 1 525 ? -4.557 1.718 -20.459 1.00 87.44 525 ARG A C 1
ATOM 4238 O O . ARG A 1 525 ? -5.314 1.627 -21.411 1.00 87.44 525 ARG A O 1
ATOM 4245 N N . LYS A 1 526 ? -3.718 2.745 -20.278 1.00 78.06 526 LYS A N 1
ATOM 4246 C CA . LYS A 1 526 ? -3.604 3.879 -21.210 1.00 78.06 526 LYS A CA 1
ATOM 4247 C C . LYS A 1 526 ? -3.008 3.506 -22.573 1.00 78.06 526 LYS A C 1
ATOM 4249 O O . LYS A 1 526 ? -3.290 4.199 -23.534 1.00 78.06 526 LYS A O 1
ATOM 4254 N N . THR A 1 527 ? -2.149 2.488 -22.622 1.00 84.69 527 THR A N 1
ATOM 4255 C CA . THR A 1 527 ? -1.460 2.056 -23.846 1.00 84.69 527 THR A CA 1
ATOM 4256 C C . THR A 1 527 ? -2.074 0.761 -24.366 1.00 84.69 527 THR A C 1
ATOM 4258 O O . THR A 1 527 ? -3.063 0.814 -25.076 1.00 84.69 527 THR A O 1
ATOM 4261 N N . TYR A 1 528 ? -1.557 -0.390 -23.936 1.00 90.69 528 TYR A N 1
ATOM 4262 C CA . TYR A 1 528 ? -2.072 -1.710 -24.298 1.00 90.69 528 TYR A CA 1
ATOM 4263 C C . TYR A 1 528 ? -2.845 -2.331 -23.133 1.00 90.69 528 TYR A C 1
ATOM 4265 O O . TYR A 1 528 ? -2.407 -2.199 -21.979 1.00 90.69 528 TYR A O 1
ATOM 4273 N N . PRO A 1 529 ? -3.952 -3.052 -23.387 1.00 94.94 529 PRO A N 1
ATOM 4274 C CA . PRO A 1 529 ? -4.600 -3.865 -22.371 1.00 94.94 529 PRO A CA 1
ATOM 4275 C C . PRO A 1 529 ? -3.599 -4.792 -21.661 1.00 94.94 529 PRO A C 1
ATOM 4277 O O . PRO A 1 529 ? -2.771 -5.456 -22.278 1.00 94.94 529 PRO A O 1
ATOM 4280 N N . LYS A 1 530 ? -3.654 -4.824 -20.327 1.00 95.25 530 LYS A N 1
ATOM 4281 C CA . LYS A 1 530 ? -2.818 -5.697 -19.496 1.00 95.25 530 LYS A CA 1
ATOM 4282 C C . LYS A 1 530 ? -3.553 -6.125 -18.236 1.00 95.25 530 LYS A C 1
ATOM 4284 O O . LYS A 1 530 ? -3.798 -5.309 -17.330 1.00 95.25 530 LYS A O 1
ATOM 4289 N N . LEU A 1 531 ? -3.828 -7.423 -18.165 1.00 96.56 531 LEU A N 1
ATOM 4290 C CA . LEU A 1 531 ? -4.470 -8.087 -17.043 1.00 96.56 531 LEU A CA 1
ATOM 4291 C C . LEU A 1 531 ? -3.592 -8.021 -15.787 1.00 96.56 531 LEU A C 1
ATOM 4293 O O . LEU A 1 531 ? -2.417 -8.377 -15.795 1.00 96.56 531 LEU A O 1
ATOM 4297 N N . ARG A 1 532 ? -4.180 -7.576 -14.677 1.00 93.81 532 ARG A N 1
ATOM 4298 C CA . ARG A 1 532 ? -3.600 -7.702 -13.337 1.00 93.81 532 ARG A CA 1
ATOM 4299 C C . ARG A 1 532 ? -3.913 -9.079 -12.772 1.00 93.81 532 ARG A C 1
ATOM 4301 O O . ARG A 1 532 ? -5.057 -9.516 -12.807 1.00 93.81 532 ARG A O 1
ATOM 4308 N N . GLY A 1 533 ? -2.916 -9.715 -12.179 1.00 90.69 533 GLY A N 1
ATOM 4309 C CA . GLY A 1 533 ? -3.073 -10.936 -11.397 1.00 90.69 533 GLY A CA 1
ATOM 4310 C C . GLY A 1 533 ? -1.725 -11.501 -10.988 1.00 90.69 533 GLY A C 1
ATOM 4311 O O . GLY A 1 533 ? -0.687 -11.064 -11.489 1.00 90.69 533 GLY A O 1
ATOM 4312 N N . LYS A 1 534 ? -1.735 -12.459 -10.066 1.00 91.50 534 LYS A N 1
ATOM 4313 C CA . LYS A 1 534 ? -0.534 -13.227 -9.715 1.00 91.50 534 LYS A CA 1
ATOM 4314 C C . LYS A 1 534 ? -0.204 -14.213 -10.831 1.00 91.50 534 LYS A C 1
ATOM 4316 O O . LYS A 1 534 ? -1.113 -14.684 -11.510 1.00 91.50 534 LYS A O 1
ATOM 4321 N N . ALA A 1 535 ? 1.065 -14.598 -10.958 1.00 90.69 535 ALA A N 1
ATOM 4322 C CA . ALA A 1 535 ? 1.507 -15.546 -11.982 1.00 90.69 535 ALA A CA 1
ATOM 4323 C C . ALA A 1 535 ? 0.680 -16.844 -11.974 1.00 90.69 535 ALA A C 1
ATOM 4325 O O . ALA A 1 535 ? 0.258 -17.314 -13.024 1.00 90.69 535 ALA A O 1
ATOM 4326 N N . ALA A 1 536 ? 0.366 -17.371 -10.784 1.00 91.19 536 ALA A N 1
ATOM 4327 C CA . ALA A 1 536 ? -0.419 -18.594 -10.644 1.00 91.19 536 ALA A CA 1
ATOM 4328 C C . ALA A 1 536 ? -1.877 -18.401 -11.095 1.00 91.19 536 ALA A C 1
ATOM 4330 O O . ALA A 1 536 ? -2.437 -19.272 -11.746 1.00 91.19 536 ALA A O 1
ATOM 4331 N N . GLU A 1 537 ? -2.490 -17.252 -10.797 1.00 95.06 537 GLU A N 1
ATOM 4332 C CA . GLU A 1 537 ? -3.853 -16.945 -11.255 1.00 95.06 537 GLU A CA 1
ATOM 4333 C C . GLU A 1 537 ? -3.900 -16.838 -12.786 1.00 95.06 537 GLU A C 1
ATOM 4335 O O . GLU A 1 537 ? -4.819 -17.367 -13.406 1.00 95.06 537 GLU A O 1
ATOM 4340 N N . VAL A 1 538 ? -2.887 -16.204 -13.391 1.00 96.25 538 VAL A N 1
ATOM 4341 C CA . VAL A 1 538 ? -2.762 -16.053 -14.850 1.00 96.25 538 VAL A CA 1
ATOM 4342 C C . VAL A 1 538 ? -2.530 -17.404 -15.527 1.00 96.25 538 VAL A C 1
ATOM 4344 O O . VAL A 1 538 ? -3.234 -17.717 -16.483 1.00 96.25 538 VAL A O 1
ATOM 4347 N N . LYS A 1 539 ? -1.614 -18.233 -15.006 1.00 94.62 539 LYS A N 1
ATOM 4348 C CA . LYS A 1 539 ? -1.334 -19.585 -15.518 1.00 94.62 539 LYS A CA 1
ATOM 4349 C C . LYS A 1 539 ? -2.618 -20.401 -15.687 1.00 94.62 539 LYS A C 1
ATOM 4351 O O . LYS A 1 539 ? -2.905 -20.915 -16.762 1.00 94.62 539 LYS A O 1
ATOM 4356 N N . TYR A 1 540 ? -3.429 -20.474 -14.633 1.00 95.50 540 TYR A N 1
ATOM 4357 C CA . TYR A 1 540 ? -4.656 -21.276 -14.629 1.00 95.50 540 TYR A CA 1
ATOM 4358 C C . TYR A 1 540 ? -5.865 -20.583 -15.291 1.00 95.50 540 TYR A C 1
ATOM 4360 O O . TYR A 1 540 ? -6.969 -21.132 -15.278 1.00 95.50 540 TYR A O 1
ATOM 4368 N N . LEU A 1 541 ? -5.688 -19.394 -15.884 1.00 96.94 541 LEU A N 1
ATOM 4369 C CA . LEU A 1 541 ? -6.737 -18.700 -16.638 1.00 96.94 541 LEU A CA 1
ATOM 4370 C C . LEU A 1 541 ? -6.828 -19.152 -18.107 1.00 96.94 541 LEU A C 1
ATOM 4372 O O . LEU A 1 541 ? -7.874 -18.937 -18.715 1.00 96.94 541 LEU A O 1
ATOM 4376 N N . ALA A 1 542 ? -5.800 -19.816 -18.652 1.00 95.50 542 ALA A N 1
ATOM 4377 C CA . ALA A 1 542 ? -5.756 -20.256 -20.052 1.00 95.50 542 ALA A CA 1
ATOM 4378 C C . ALA A 1 542 ? -7.016 -21.042 -20.472 1.00 95.50 542 ALA A C 1
ATOM 4380 O O . ALA A 1 542 ? -7.738 -20.632 -21.381 1.00 95.50 542 ALA A O 1
ATOM 4381 N N . GLY A 1 543 ? -7.340 -22.118 -19.743 1.00 96.81 543 GLY A N 1
ATOM 4382 C CA . GLY A 1 543 ? -8.523 -22.951 -19.996 1.00 96.81 543 GLY A CA 1
ATOM 4383 C C . GLY A 1 543 ? -9.860 -22.199 -19.888 1.00 96.81 543 GLY A C 1
ATOM 4384 O O . GLY A 1 543 ? -10.643 -22.221 -20.840 1.00 96.81 543 GLY A O 1
ATOM 4385 N N . PRO A 1 544 ? -10.144 -21.490 -18.776 1.00 97.62 544 PRO A N 1
ATOM 4386 C CA . PRO A 1 544 ? -11.362 -20.691 -18.657 1.00 97.62 544 PRO A CA 1
ATOM 4387 C C . PRO A 1 544 ? -11.513 -19.622 -19.749 1.00 97.62 544 PRO A C 1
ATOM 4389 O O . PRO A 1 544 ? -12.619 -19.419 -20.246 1.00 97.62 544 PRO A O 1
ATOM 4392 N N . LEU A 1 545 ? -10.431 -18.939 -20.136 1.00 97.88 545 LEU A N 1
ATOM 4393 C CA . LEU A 1 545 ? -10.493 -17.898 -21.163 1.00 97.88 545 LEU A CA 1
ATOM 4394 C C . LEU A 1 545 ? -10.723 -18.491 -22.558 1.00 97.88 545 LEU A C 1
ATOM 4396 O O . LEU A 1 545 ? -11.534 -17.951 -23.311 1.00 97.88 545 LEU A O 1
ATOM 4400 N N . LEU A 1 546 ? -10.087 -19.626 -22.873 1.00 98.12 546 LEU A N 1
ATOM 4401 C CA . LEU A 1 546 ? -10.373 -20.394 -24.086 1.00 98.12 546 LEU A CA 1
ATOM 4402 C C . LEU A 1 546 ? -11.852 -20.799 -24.145 1.00 98.12 546 LEU A C 1
ATOM 4404 O O . LEU A 1 546 ? -12.491 -20.612 -25.178 1.00 98.12 546 LEU A O 1
ATOM 4408 N N . HIS A 1 547 ? -12.415 -21.284 -23.034 1.00 97.69 547 HIS A N 1
ATOM 4409 C CA . HIS A 1 547 ? -13.829 -21.658 -22.956 1.00 97.69 547 HIS A CA 1
ATOM 4410 C C . HIS A 1 547 ? -14.768 -20.478 -23.244 1.00 97.69 547 HIS A C 1
ATOM 4412 O O . HIS A 1 547 ? -15.728 -20.615 -24.003 1.00 97.69 547 HIS A O 1
ATOM 4418 N N . VAL A 1 548 ? -14.483 -19.306 -22.669 1.00 97.88 548 VAL A N 1
ATOM 4419 C CA . VAL A 1 548 ? -15.267 -18.089 -22.924 1.00 97.88 548 VAL A CA 1
ATOM 4420 C C . VAL A 1 548 ? -15.132 -17.647 -24.380 1.00 97.88 548 VAL A C 1
ATOM 4422 O O . VAL A 1 548 ? -16.138 -17.340 -25.018 1.00 97.88 548 VAL A O 1
ATOM 4425 N N . TRP A 1 549 ? -13.917 -17.638 -24.933 1.00 98.12 549 TRP A N 1
ATOM 4426 C CA . TRP A 1 549 ? -13.704 -17.240 -26.325 1.00 98.12 549 TRP A CA 1
ATOM 4427 C C . TRP A 1 549 ? -14.427 -18.180 -27.294 1.00 98.12 549 TRP A C 1
ATOM 4429 O O . TRP A 1 549 ? -15.140 -17.719 -28.180 1.00 98.12 549 TRP A O 1
ATOM 4439 N N . GLN A 1 550 ? -14.340 -19.495 -27.079 1.00 97.50 550 GLN A N 1
ATOM 4440 C CA . GLN A 1 550 ? -15.075 -20.492 -27.864 1.00 97.50 550 GLN A CA 1
ATOM 4441 C C . GLN A 1 550 ? -16.580 -20.223 -27.887 1.00 97.50 550 GLN A C 1
ATOM 4443 O O . GLN A 1 550 ? -17.201 -20.366 -28.937 1.00 97.50 550 GLN A O 1
ATOM 4448 N N . LYS A 1 551 ? -17.150 -19.789 -26.760 1.00 97.31 551 LYS A N 1
ATOM 4449 C CA . LYS A 1 551 ? -18.581 -19.508 -26.636 1.00 97.31 551 LYS A CA 1
ATOM 4450 C C . LYS A 1 551 ? -19.034 -18.280 -27.433 1.00 97.31 551 LYS A C 1
ATOM 4452 O O . LYS A 1 551 ? -20.142 -18.298 -27.958 1.00 97.31 551 LYS A O 1
ATOM 4457 N N . TYR A 1 552 ? -18.211 -17.232 -27.512 1.00 97.50 552 TYR A N 1
ATOM 4458 C CA . TYR A 1 552 ? -18.643 -15.930 -28.045 1.00 97.50 552 TYR A CA 1
ATOM 4459 C C . TYR A 1 552 ? -17.962 -15.493 -29.345 1.00 97.50 552 TYR A C 1
ATOM 4461 O O . TYR A 1 552 ? -18.423 -14.547 -29.978 1.00 97.50 552 TYR A O 1
ATOM 4469 N N . HIS A 1 553 ? -16.870 -16.134 -29.765 1.00 96.81 553 HIS A N 1
ATOM 4470 C CA . HIS A 1 553 ? -16.190 -15.747 -30.998 1.00 96.81 553 HIS A CA 1
ATOM 4471 C C . HIS A 1 553 ? -17.084 -15.943 -32.234 1.00 96.81 553 HIS A C 1
ATOM 4473 O O . HIS A 1 553 ? -17.899 -16.861 -32.301 1.00 96.81 553 HIS A O 1
ATOM 4479 N N . ASN A 1 554 ? -16.887 -15.103 -33.252 1.00 95.44 554 ASN A N 1
ATOM 4480 C CA . ASN A 1 554 ? -17.552 -15.258 -34.536 1.00 95.44 554 ASN A CA 1
ATOM 4481 C C . ASN A 1 554 ? -16.701 -16.152 -35.458 1.00 95.44 554 ASN A C 1
ATOM 4483 O O . ASN A 1 554 ? -15.647 -15.706 -35.922 1.00 95.44 554 ASN A O 1
ATOM 4487 N N . PRO A 1 555 ? -17.143 -17.379 -35.791 1.00 94.94 555 PRO A N 1
ATOM 4488 C CA . PRO A 1 555 ? -16.357 -18.307 -36.598 1.00 94.94 555 PRO A CA 1
ATOM 4489 C C . PRO A 1 555 ? -16.212 -17.864 -38.056 1.00 94.94 555 PRO A C 1
ATOM 4491 O O . PRO A 1 555 ? -15.397 -18.441 -38.771 1.00 94.94 555 PRO A O 1
ATOM 4494 N N . ARG A 1 556 ? -16.966 -16.859 -38.527 1.00 95.50 556 ARG A N 1
ATOM 4495 C CA . ARG A 1 556 ? -16.843 -16.324 -39.895 1.00 95.50 556 ARG A CA 1
ATOM 4496 C C . ARG A 1 556 ? -15.642 -15.388 -40.048 1.00 95.50 556 ARG A C 1
ATOM 4498 O O . ARG A 1 556 ? -15.089 -15.311 -41.143 1.00 95.50 556 ARG A O 1
ATOM 4505 N N . LEU A 1 557 ? -15.196 -14.745 -38.967 1.00 94.94 557 LEU A N 1
ATOM 4506 C CA . LEU A 1 557 ? -14.072 -13.807 -38.981 1.00 94.94 557 LEU A CA 1
ATOM 4507 C C . LEU A 1 557 ? -12.737 -14.551 -38.841 1.00 94.94 557 LEU A C 1
ATOM 4509 O O . LEU A 1 557 ? -12.526 -15.283 -37.875 1.00 94.94 557 LEU A O 1
ATOM 4513 N N . SER A 1 558 ? -11.817 -14.343 -39.789 1.00 95.50 558 SER A N 1
ATOM 4514 C CA . SER A 1 558 ? -10.484 -14.970 -39.778 1.00 95.50 558 SER A CA 1
ATOM 4515 C C . SER A 1 558 ? -9.702 -14.640 -38.509 1.00 95.50 558 SER A C 1
ATOM 4517 O O . SER A 1 558 ? -9.221 -15.555 -37.850 1.00 95.50 558 SER A O 1
ATOM 4519 N N . ILE A 1 559 ? -9.680 -13.369 -38.101 1.00 96.19 559 ILE A N 1
ATOM 4520 C CA . ILE A 1 559 ? -8.961 -12.929 -36.901 1.00 96.19 559 ILE A CA 1
ATOM 4521 C C . ILE A 1 559 ? -9.492 -13.583 -35.613 1.00 96.19 559 ILE A C 1
ATOM 4523 O O . ILE A 1 559 ? -8.722 -13.928 -34.721 1.00 96.19 559 ILE A O 1
ATOM 4527 N N . HIS A 1 560 ? -10.801 -13.848 -35.522 1.00 97.50 560 HIS A N 1
ATOM 4528 C CA . HIS A 1 560 ? -11.376 -14.555 -34.373 1.00 97.50 560 HIS A CA 1
ATOM 4529 C C . HIS A 1 560 ? -10.942 -16.023 -34.318 1.00 97.50 560 HIS A C 1
ATOM 4531 O O . HIS A 1 560 ? -10.735 -16.560 -33.224 1.00 97.50 560 HIS A O 1
ATOM 4537 N N . ARG A 1 561 ? -10.806 -16.666 -35.487 1.00 97.38 561 ARG A N 1
ATOM 4538 C CA . ARG A 1 561 ? -10.267 -18.027 -35.606 1.00 97.38 561 ARG A CA 1
ATOM 4539 C C . ARG A 1 561 ? -8.779 -18.063 -35.257 1.00 97.38 561 ARG A C 1
ATOM 4541 O O . ARG A 1 561 ? -8.367 -18.979 -34.553 1.00 97.38 561 ARG A O 1
ATOM 4548 N N . ASP A 1 562 ? -8.014 -17.050 -35.663 1.00 97.00 562 ASP A N 1
ATOM 4549 C CA . ASP A 1 562 ? -6.597 -16.915 -35.306 1.00 97.00 562 ASP A CA 1
ATOM 4550 C C . ASP A 1 562 ? -6.425 -16.767 -33.779 1.00 97.00 562 ASP A C 1
ATOM 4552 O O . ASP A 1 562 ? -5.634 -17.495 -33.181 1.00 97.00 562 ASP A O 1
ATOM 4556 N N . ILE A 1 563 ? -7.230 -15.921 -33.112 1.00 97.88 563 ILE A N 1
ATOM 4557 C CA . ILE A 1 563 ? -7.228 -15.789 -31.637 1.00 97.88 563 ILE A CA 1
ATOM 4558 C C . ILE A 1 563 ? -7.643 -17.102 -30.959 1.00 97.88 563 ILE A C 1
ATOM 4560 O O . ILE A 1 563 ? -7.052 -17.497 -29.952 1.00 97.88 563 ILE A O 1
ATOM 4564 N N . LEU A 1 564 ? -8.644 -17.805 -31.502 1.00 98.12 564 LEU A N 1
ATOM 4565 C CA . LEU A 1 564 ? -9.061 -19.103 -30.972 1.00 98.12 564 LEU A CA 1
ATOM 4566 C C . LEU A 1 564 ? -7.920 -20.129 -31.050 1.00 98.12 564 LEU A C 1
ATOM 4568 O O . LEU A 1 564 ? -7.687 -20.850 -30.080 1.00 98.12 564 LEU A O 1
ATOM 4572 N N . LEU A 1 565 ? -7.222 -20.199 -32.185 1.00 97.88 565 LEU A N 1
ATOM 4573 C CA . LEU A 1 565 ? -6.086 -21.100 -32.373 1.00 97.88 565 LEU A CA 1
ATOM 4574 C C . LEU A 1 565 ? -4.917 -20.724 -31.455 1.00 97.88 565 LEU A C 1
ATOM 4576 O O . LEU A 1 565 ? -4.347 -21.607 -30.819 1.00 97.88 565 LEU A O 1
ATOM 4580 N N . TYR A 1 566 ? -4.628 -19.429 -31.305 1.00 98.00 566 TYR A N 1
ATOM 4581 C CA . TYR A 1 566 ? -3.643 -18.938 -30.342 1.00 98.00 566 TYR A CA 1
ATOM 4582 C C . TYR A 1 566 ? -3.963 -19.409 -28.912 1.00 98.00 566 TYR A C 1
ATOM 4584 O O . TYR A 1 566 ? -3.089 -19.944 -28.235 1.00 98.00 566 TYR A O 1
ATOM 4592 N N . LEU A 1 567 ? -5.214 -19.266 -28.449 1.00 98.19 567 LEU A N 1
ATOM 4593 C CA . LEU A 1 567 ? -5.610 -19.687 -27.097 1.00 98.19 567 LEU A CA 1
ATOM 4594 C C . LEU A 1 567 ? -5.523 -21.209 -26.905 1.00 98.19 567 LEU A C 1
ATOM 4596 O O . LEU A 1 567 ? -5.190 -21.659 -25.810 1.00 98.19 567 LEU A O 1
ATOM 4600 N N . LYS A 1 568 ? -5.790 -21.998 -27.956 1.00 98.12 568 LYS A N 1
ATOM 4601 C CA . LYS A 1 568 ? -5.591 -23.456 -27.936 1.00 98.12 568 LYS A CA 1
ATOM 4602 C C . LYS A 1 568 ? -4.115 -23.818 -27.789 1.00 98.12 568 LYS A C 1
ATOM 4604 O O . LYS A 1 568 ? -3.786 -24.599 -26.905 1.00 98.12 568 LYS A O 1
ATOM 4609 N N . LEU A 1 569 ? -3.242 -23.216 -28.598 1.00 98.00 569 LEU A N 1
ATOM 4610 C CA . LEU A 1 569 ? -1.796 -23.448 -28.523 1.00 98.00 569 LEU A CA 1
ATOM 4611 C C . LEU A 1 569 ? -1.225 -23.008 -27.170 1.00 98.00 569 LEU A C 1
ATOM 4613 O O . LEU A 1 569 ? -0.409 -23.716 -26.591 1.00 98.00 569 LEU A O 1
ATOM 4617 N N . ASN A 1 570 ? -1.695 -21.882 -26.624 1.00 97.12 570 ASN A N 1
ATOM 4618 C CA . ASN A 1 570 ? -1.275 -21.412 -25.303 1.00 97.12 570 ASN A CA 1
ATOM 4619 C C . ASN A 1 570 ? -1.628 -22.427 -24.198 1.00 97.12 570 ASN A C 1
ATOM 4621 O O . ASN A 1 570 ? -0.789 -22.724 -23.349 1.00 97.12 570 ASN A O 1
ATOM 4625 N N . LEU A 1 571 ? -2.833 -23.011 -24.234 1.00 96.56 571 LEU A N 1
ATOM 4626 C CA . LEU A 1 571 ? -3.215 -24.077 -23.302 1.00 96.56 571 LEU A CA 1
ATOM 4627 C C . LEU A 1 571 ? -2.399 -25.362 -23.524 1.00 96.56 571 LEU A C 1
ATOM 4629 O O . LEU A 1 571 ? -1.923 -25.939 -22.552 1.00 96.56 571 LEU A O 1
ATOM 4633 N N . GLN A 1 572 ? -2.179 -25.762 -24.778 1.00 97.00 572 GLN A N 1
ATOM 4634 C CA . GLN A 1 572 ? -1.387 -26.947 -25.122 1.00 97.00 572 GLN A CA 1
ATOM 4635 C C . GLN A 1 572 ? 0.052 -26.855 -24.590 1.00 97.00 572 GLN A C 1
ATOM 4637 O O . GLN A 1 572 ? 0.577 -27.828 -24.062 1.00 97.00 572 GLN A O 1
ATOM 4642 N N . ILE A 1 573 ? 0.679 -25.677 -24.665 1.00 96.38 573 ILE A N 1
ATOM 4643 C CA . ILE A 1 573 ? 2.014 -25.424 -24.095 1.00 96.38 573 ILE A CA 1
ATOM 4644 C C . ILE A 1 573 ? 2.023 -25.674 -22.577 1.00 96.38 573 ILE A C 1
ATOM 4646 O O . ILE A 1 573 ? 2.995 -26.206 -22.043 1.00 96.38 573 ILE A O 1
ATOM 4650 N N . GLU A 1 574 ? 0.951 -25.314 -21.863 1.00 94.50 574 GLU A N 1
ATOM 4651 C CA . GLU A 1 574 ? 0.832 -25.604 -20.428 1.00 94.50 574 GLU A CA 1
ATOM 4652 C C . GLU A 1 574 ? 0.670 -27.098 -20.149 1.00 94.50 574 GLU A C 1
ATOM 4654 O O . GLU A 1 574 ? 1.288 -27.610 -19.214 1.00 94.50 574 GLU A O 1
ATOM 4659 N N . GLU A 1 575 ? -0.133 -27.790 -20.955 1.00 94.50 575 GLU A N 1
ATOM 4660 C CA . GLU A 1 575 ? -0.344 -29.238 -20.859 1.00 94.50 575 GLU A CA 1
ATOM 4661 C C . GLU A 1 575 ? 0.966 -29.994 -21.107 1.00 94.50 575 GLU A C 1
ATOM 4663 O O . GLU A 1 575 ? 1.367 -30.787 -20.262 1.00 94.50 575 GLU A O 1
ATOM 4668 N N . GLN A 1 576 ? 1.733 -29.623 -22.137 1.00 95.12 576 GLN A N 1
ATOM 4669 C CA . GLN A 1 576 ? 3.054 -30.202 -22.421 1.00 95.12 576 GLN A CA 1
ATOM 4670 C C . GLN A 1 576 ? 4.033 -30.070 -21.237 1.00 95.12 576 GLN A C 1
ATOM 4672 O O . GLN A 1 576 ? 4.806 -30.990 -20.962 1.00 95.12 576 GLN A O 1
ATOM 4677 N N . ILE A 1 577 ? 3.991 -28.957 -20.491 1.00 93.62 577 ILE A N 1
ATOM 4678 C CA . ILE A 1 577 ? 4.798 -28.774 -19.268 1.00 93.62 577 ILE A CA 1
ATOM 4679 C C . ILE A 1 577 ? 4.288 -29.643 -18.110 1.00 93.62 577 ILE A C 1
ATOM 4681 O O . ILE A 1 577 ? 5.081 -30.096 -17.281 1.00 93.62 577 ILE A O 1
ATOM 4685 N N . VAL A 1 578 ? 2.974 -29.851 -18.013 1.00 91.81 578 VAL A N 1
ATOM 4686 C CA . VAL A 1 578 ? 2.352 -30.704 -16.987 1.00 91.81 578 VAL A CA 1
ATOM 4687 C C . VAL A 1 578 ? 2.584 -32.190 -17.269 1.00 91.81 578 VAL A C 1
ATOM 4689 O O . VAL A 1 578 ? 2.781 -32.954 -16.324 1.00 91.81 578 VAL A O 1
ATOM 4692 N N . ASP A 1 579 ? 2.622 -32.592 -18.531 1.00 93.25 579 ASP A N 1
ATOM 4693 C CA . ASP A 1 579 ? 2.885 -33.974 -18.931 1.00 93.25 579 ASP A CA 1
ATOM 4694 C C . ASP A 1 579 ? 4.357 -34.339 -18.690 1.00 93.25 579 ASP A C 1
ATOM 4696 O O . ASP A 1 579 ? 4.665 -35.415 -18.185 1.00 93.25 579 ASP A O 1
ATOM 4700 N N . ASN A 1 580 ? 5.271 -33.389 -18.917 1.00 92.19 580 ASN A N 1
ATOM 4701 C CA . ASN A 1 580 ? 6.716 -33.552 -18.706 1.00 92.19 580 ASN A CA 1
ATOM 4702 C C . ASN A 1 580 ? 7.198 -33.022 -17.346 1.00 92.19 580 ASN A C 1
ATOM 4704 O O . ASN A 1 580 ? 8.343 -32.588 -17.185 1.00 92.19 580 ASN A O 1
ATOM 4708 N N . LYS A 1 581 ? 6.317 -33.006 -16.344 1.00 87.56 581 LYS A N 1
ATOM 4709 C CA . LYS A 1 581 ? 6.550 -32.265 -15.099 1.00 87.56 581 LYS A CA 1
ATOM 4710 C C . LYS A 1 581 ? 7.727 -32.798 -14.270 1.00 87.56 581 LYS A C 1
ATOM 4712 O O . LYS A 1 581 ? 8.304 -32.024 -13.507 1.00 87.56 581 LYS A O 1
ATOM 4717 N N . ASP A 1 582 ? 8.034 -34.087 -14.372 1.00 87.00 582 ASP A N 1
ATOM 4718 C CA . ASP A 1 582 ? 9.056 -34.763 -13.561 1.00 87.00 582 ASP A CA 1
ATOM 4719 C C . ASP A 1 582 ? 10.393 -34.918 -14.315 1.00 87.00 582 ASP A C 1
ATOM 4721 O O . ASP A 1 582 ? 11.385 -35.368 -13.742 1.00 87.00 582 ASP A O 1
ATOM 4725 N N . SER A 1 583 ? 10.443 -34.496 -15.582 1.00 87.19 583 SER A N 1
ATOM 4726 C CA . SER A 1 583 ? 11.622 -34.601 -16.440 1.00 87.19 583 SER A CA 1
ATOM 4727 C C . SER A 1 583 ? 12.586 -33.431 -16.214 1.00 87.19 583 SER A C 1
ATOM 4729 O O . SER A 1 583 ? 12.175 -32.268 -16.187 1.00 87.19 583 SER A O 1
ATOM 4731 N N . LEU A 1 584 ? 13.888 -33.724 -16.089 1.00 86.81 584 LEU A N 1
ATOM 4732 C CA . LEU A 1 584 ? 14.937 -32.695 -15.985 1.00 86.81 584 LEU A CA 1
ATOM 4733 C C . LEU A 1 584 ? 15.056 -31.865 -17.268 1.00 86.81 584 LEU A C 1
ATOM 4735 O O . LEU A 1 584 ? 15.255 -30.654 -17.209 1.00 86.81 584 LEU A O 1
ATOM 4739 N N . ALA A 1 585 ? 14.874 -32.520 -18.409 1.00 91.56 585 ALA A N 1
ATOM 4740 C CA . ALA A 1 585 ? 14.738 -31.939 -19.732 1.00 91.56 585 ALA A CA 1
ATOM 4741 C C . ALA A 1 585 ? 13.647 -32.702 -20.489 1.00 91.56 585 ALA A C 1
ATOM 4743 O O . ALA A 1 585 ? 13.338 -33.843 -20.139 1.00 91.56 585 ALA A O 1
ATOM 4744 N N . PHE A 1 586 ? 13.025 -32.076 -21.483 1.00 92.62 586 PHE A N 1
ATOM 4745 C CA . PHE A 1 586 ? 11.999 -32.750 -22.274 1.00 92.62 586 PHE A CA 1
ATOM 4746 C C . PHE A 1 586 ? 12.648 -33.836 -23.145 1.00 92.62 586 PHE A C 1
ATOM 4748 O O . PHE A 1 586 ? 13.735 -33.598 -23.677 1.00 92.62 586 PHE A O 1
ATOM 4755 N N . PRO A 1 587 ? 12.004 -35.007 -23.317 1.00 94.31 587 PRO A N 1
ATOM 4756 C CA . PRO A 1 587 ? 12.406 -35.971 -24.338 1.00 94.31 587 PRO A CA 1
ATOM 4757 C C . PRO A 1 587 ? 12.510 -35.290 -25.706 1.00 94.31 587 PRO A C 1
ATOM 4759 O O . PRO A 1 587 ? 11.700 -34.413 -25.994 1.00 94.31 587 PRO A O 1
ATOM 4762 N N . GLU A 1 588 ? 13.460 -35.699 -26.550 1.00 92.81 588 GLU A N 1
ATOM 4763 C CA . GLU A 1 588 ? 13.768 -35.005 -27.815 1.00 92.81 588 GLU A CA 1
ATOM 4764 C C . GLU A 1 588 ? 12.513 -34.739 -28.665 1.00 92.81 588 GLU A C 1
ATOM 4766 O O . GLU A 1 588 ? 12.275 -33.610 -29.089 1.00 92.81 588 GLU A O 1
ATOM 4771 N N . GLU A 1 589 ? 11.647 -35.743 -28.836 1.00 94.44 589 GLU A N 1
ATOM 4772 C CA . GLU A 1 589 ? 10.394 -35.583 -29.583 1.00 94.44 589 GLU A CA 1
ATOM 4773 C C . GLU A 1 589 ? 9.436 -34.564 -28.951 1.00 94.44 589 GLU A C 1
ATOM 4775 O O . GLU A 1 589 ? 8.837 -33.752 -29.653 1.00 94.44 589 GLU A O 1
ATOM 4780 N N . GLU A 1 590 ? 9.281 -34.591 -27.627 1.00 94.94 590 GLU A N 1
ATOM 4781 C CA . GLU A 1 590 ? 8.409 -33.658 -26.905 1.00 94.94 590 GLU A CA 1
ATOM 4782 C C . GLU A 1 590 ? 8.999 -32.244 -26.882 1.00 94.94 590 GLU A C 1
ATOM 4784 O O . GLU A 1 590 ? 8.256 -31.265 -26.932 1.00 94.94 590 GLU A O 1
ATOM 4789 N N . ALA A 1 591 ? 10.328 -32.113 -26.862 1.00 95.06 591 ALA A N 1
ATOM 4790 C CA . ALA A 1 591 ? 11.020 -30.834 -26.959 1.00 95.06 591 ALA A CA 1
ATOM 4791 C C . ALA A 1 591 ? 10.800 -30.179 -28.331 1.00 95.06 591 ALA A C 1
ATOM 4793 O O . ALA A 1 591 ? 10.483 -28.990 -28.386 1.00 95.06 591 ALA A O 1
ATOM 4794 N N . VAL A 1 592 ? 10.888 -30.954 -29.420 1.00 95.56 592 VAL A N 1
ATOM 4795 C CA . VAL A 1 592 ? 10.575 -30.478 -30.779 1.00 95.56 592 VAL A CA 1
ATOM 4796 C C . VAL A 1 592 ? 9.114 -30.039 -30.867 1.00 95.56 592 VAL A C 1
ATOM 4798 O O . VAL A 1 592 ? 8.839 -28.906 -31.262 1.00 95.56 592 VAL A O 1
ATOM 4801 N N . ARG A 1 593 ? 8.173 -30.874 -30.403 1.00 95.88 593 ARG A N 1
ATOM 4802 C CA . ARG A 1 593 ? 6.742 -30.517 -30.384 1.00 95.88 593 ARG A CA 1
ATOM 4803 C C . ARG A 1 593 ? 6.466 -29.274 -29.538 1.00 95.88 593 ARG A C 1
ATOM 4805 O O . ARG A 1 593 ? 5.585 -28.483 -29.868 1.00 95.88 593 ARG A O 1
ATOM 4812 N N . PHE A 1 594 ? 7.183 -29.091 -28.433 1.00 96.50 594 PHE A N 1
ATOM 4813 C CA . PHE A 1 594 ? 7.062 -27.905 -27.590 1.00 96.50 594 PHE A CA 1
ATOM 4814 C C . PHE A 1 594 ? 7.595 -26.647 -28.293 1.00 96.50 594 PHE A C 1
ATOM 4816 O O . PHE A 1 594 ? 6.925 -25.610 -28.277 1.00 96.50 594 PHE A O 1
ATOM 4823 N N . GLU A 1 595 ? 8.754 -26.730 -28.958 1.00 95.31 595 GLU A N 1
ATOM 4824 C CA . GLU A 1 595 ? 9.284 -25.635 -29.781 1.00 95.31 595 GLU A CA 1
ATOM 4825 C C . GLU A 1 595 ? 8.305 -25.253 -30.897 1.00 95.31 595 GLU A C 1
ATOM 4827 O O . GLU A 1 595 ? 8.033 -24.065 -31.096 1.00 95.31 595 GLU A O 1
ATOM 4832 N N . GLU A 1 596 ? 7.746 -26.234 -31.603 1.00 95.88 596 GLU A N 1
ATOM 4833 C CA . GLU A 1 596 ? 6.776 -26.016 -32.678 1.00 95.88 596 GLU A CA 1
ATOM 4834 C C . GLU A 1 596 ? 5.501 -25.332 -32.173 1.00 95.88 596 GLU A C 1
ATOM 4836 O O . GLU A 1 596 ? 5.042 -24.362 -32.789 1.00 95.88 596 GLU A O 1
ATOM 4841 N N . SER A 1 597 ? 4.962 -25.769 -31.028 1.00 97.19 597 SER A N 1
ATOM 4842 C CA . SER A 1 597 ? 3.800 -25.144 -30.382 1.00 97.19 597 SER A CA 1
ATOM 4843 C C . SER A 1 597 ? 4.065 -23.680 -30.025 1.00 97.19 597 SER A C 1
ATOM 4845 O O . SER A 1 597 ? 3.261 -22.806 -30.363 1.00 97.19 597 SER A O 1
ATOM 4847 N N . VAL A 1 598 ? 5.203 -23.388 -29.379 1.00 96.38 598 VAL A N 1
ATOM 4848 C CA . VAL A 1 598 ? 5.585 -22.017 -28.993 1.00 96.38 598 VAL A CA 1
ATOM 4849 C C . VAL A 1 598 ? 5.800 -21.150 -30.233 1.00 96.38 598 VAL A C 1
ATOM 4851 O O . VAL A 1 598 ? 5.245 -20.054 -30.312 1.00 96.38 598 VAL A O 1
ATOM 4854 N N . THR A 1 599 ? 6.526 -21.657 -31.229 1.00 95.75 599 THR A N 1
ATOM 4855 C CA . THR A 1 599 ? 6.798 -20.945 -32.485 1.00 95.75 599 THR A CA 1
ATOM 4856 C C . THR A 1 599 ? 5.499 -20.606 -33.213 1.00 95.75 599 THR A C 1
ATOM 4858 O O . THR A 1 599 ? 5.272 -19.454 -33.585 1.00 95.75 599 THR A O 1
ATOM 4861 N N . SER A 1 600 ? 4.605 -21.586 -33.361 1.00 96.44 600 SER A N 1
ATOM 4862 C CA . SER A 1 600 ? 3.307 -21.409 -34.020 1.00 96.44 600 SER A CA 1
ATOM 4863 C C . SER A 1 600 ? 2.433 -20.398 -33.280 1.00 96.44 600 SER A C 1
ATOM 4865 O O . SER A 1 600 ? 1.833 -19.520 -33.905 1.00 96.44 600 SER A O 1
ATOM 4867 N N . MET A 1 601 ? 2.403 -20.468 -31.945 1.00 97.19 601 MET A N 1
ATOM 4868 C CA . MET A 1 601 ? 1.677 -19.515 -31.107 1.00 97.19 601 MET A CA 1
ATOM 4869 C C . MET A 1 601 ? 2.207 -18.085 -31.291 1.00 97.19 601 MET A C 1
ATOM 4871 O O . MET A 1 601 ? 1.416 -17.148 -31.410 1.00 97.19 601 MET A O 1
ATOM 4875 N N . LEU A 1 602 ? 3.530 -17.900 -31.330 1.00 95.81 602 LEU A N 1
ATOM 4876 C CA . LEU A 1 602 ? 4.143 -16.580 -31.475 1.00 95.81 602 LEU A CA 1
ATOM 4877 C C . LEU A 1 602 ? 3.986 -16.002 -32.887 1.00 95.81 602 LEU A C 1
ATOM 4879 O O . LEU A 1 602 ? 3.714 -14.811 -33.011 1.00 95.81 602 LEU A O 1
ATOM 4883 N N . LEU A 1 603 ? 4.063 -16.826 -33.936 1.00 94.94 603 LEU A N 1
ATOM 4884 C CA . LEU A 1 603 ? 3.767 -16.398 -35.310 1.00 94.94 603 LEU A CA 1
ATOM 4885 C C . LEU A 1 603 ? 2.302 -15.965 -35.472 1.00 94.94 603 LEU A C 1
ATOM 4887 O O . LEU A 1 603 ? 2.024 -14.944 -36.105 1.00 94.94 603 LEU A O 1
ATOM 4891 N N . LEU A 1 604 ? 1.367 -16.697 -34.856 1.00 95.12 604 LEU A N 1
ATOM 4892 C CA . LEU A 1 604 ? -0.040 -16.294 -34.795 1.00 95.12 604 LEU A CA 1
ATOM 4893 C C . LEU A 1 604 ? -0.214 -14.972 -34.051 1.00 95.12 604 LEU A C 1
ATOM 4895 O O . LEU A 1 604 ? -0.952 -14.109 -34.522 1.00 95.12 604 LEU A O 1
ATOM 4899 N N . LEU A 1 605 ? 0.484 -14.781 -32.926 1.00 95.38 605 LEU A N 1
ATOM 4900 C CA . LEU A 1 605 ? 0.447 -13.505 -32.216 1.00 95.38 605 LEU A CA 1
ATOM 4901 C C . LEU A 1 605 ? 0.975 -12.361 -33.083 1.00 95.38 605 LEU A C 1
ATOM 4903 O O . LEU A 1 605 ? 0.372 -11.294 -33.052 1.00 95.38 605 LEU A O 1
ATOM 4907 N N . THR A 1 606 ? 2.047 -12.561 -33.857 1.00 92.50 606 THR A N 1
ATOM 4908 C CA . THR A 1 606 ? 2.563 -11.526 -34.766 1.00 92.50 606 THR A CA 1
ATOM 4909 C C . THR A 1 606 ? 1.483 -11.069 -35.737 1.00 92.50 606 THR A C 1
ATOM 4911 O O . THR A 1 606 ? 1.189 -9.879 -35.806 1.00 92.50 606 THR A O 1
ATOM 4914 N N . ARG A 1 607 ? 0.797 -12.016 -36.384 1.00 93.88 607 ARG A N 1
ATOM 4915 C CA . ARG A 1 607 ? -0.314 -11.715 -37.295 1.00 93.88 607 ARG A CA 1
ATOM 4916 C C . ARG A 1 607 ? -1.484 -11.011 -36.596 1.00 93.88 607 ARG A C 1
ATOM 4918 O O . ARG A 1 607 ? -2.072 -10.090 -37.158 1.00 93.88 607 ARG A O 1
ATOM 4925 N N . ILE A 1 608 ? -1.834 -11.431 -35.376 1.00 96.06 608 ILE A N 1
ATOM 4926 C CA . ILE A 1 608 ? -2.902 -10.796 -34.585 1.00 96.06 608 ILE A CA 1
ATOM 4927 C C . ILE A 1 608 ? -2.506 -9.367 -34.181 1.00 96.06 608 ILE A C 1
ATOM 4929 O O . ILE A 1 608 ? -3.333 -8.461 -34.244 1.00 96.06 608 ILE A O 1
ATOM 4933 N N . ALA A 1 609 ? -1.255 -9.154 -33.774 1.00 93.19 609 ALA A N 1
ATOM 4934 C CA . ALA A 1 609 ? -0.739 -7.848 -33.379 1.00 93.19 609 ALA A CA 1
ATOM 4935 C C . ALA A 1 609 ? -0.671 -6.873 -34.558 1.00 93.19 609 ALA A C 1
ATOM 4937 O O . ALA A 1 609 ? -1.060 -5.721 -34.403 1.00 93.19 609 ALA A O 1
ATOM 4938 N N . GLU A 1 610 ? -0.255 -7.340 -35.736 1.00 91.94 610 GLU A N 1
ATOM 4939 C CA . GLU A 1 610 ? -0.285 -6.552 -36.973 1.00 91.94 610 GLU A CA 1
ATOM 4940 C C . GLU A 1 610 ? -1.709 -6.122 -37.344 1.00 91.94 610 GLU A C 1
ATOM 4942 O O . GLU A 1 610 ? -1.915 -4.976 -37.734 1.00 91.94 610 GLU A O 1
ATOM 4947 N N . HIS A 1 611 ? -2.701 -7.005 -37.173 1.00 93.25 611 HIS A N 1
ATOM 4948 C CA . HIS A 1 611 ? -4.101 -6.680 -37.455 1.00 93.25 611 HIS A CA 1
ATOM 4949 C C . HIS A 1 611 ? -4.664 -5.580 -36.544 1.00 93.25 611 HIS A C 1
ATOM 4951 O O . HIS A 1 611 ? -5.483 -4.796 -37.004 1.00 93.25 611 HIS A O 1
ATOM 4957 N N . PHE A 1 612 ? -4.234 -5.522 -35.278 1.00 93.00 612 PHE A N 1
ATOM 4958 C CA . PHE A 1 612 ? -4.737 -4.568 -34.279 1.00 93.00 612 PHE A CA 1
ATOM 4959 C C . PHE A 1 612 ? -3.726 -3.473 -33.897 1.00 93.00 612 PHE A C 1
ATOM 4961 O O . PHE A 1 612 ? -3.709 -2.989 -32.753 1.00 93.00 612 PHE A O 1
ATOM 4968 N N . LEU A 1 613 ? -2.822 -3.137 -34.819 1.00 87.06 613 LEU A N 1
ATOM 4969 C CA . LEU A 1 613 ? -1.738 -2.194 -34.560 1.00 87.06 613 LEU A CA 1
ATOM 4970 C C . LEU A 1 613 ? -2.268 -0.771 -34.317 1.00 87.06 613 LEU A C 1
ATOM 4972 O O . LEU A 1 613 ? -1.780 -0.082 -33.421 1.00 87.06 613 LEU A O 1
ATOM 4976 N N . GLU A 1 614 ? -3.285 -0.345 -35.070 1.00 85.56 614 GLU A N 1
ATOM 4977 C CA . GLU A 1 614 ? -3.871 0.999 -34.964 1.00 85.56 614 GLU A CA 1
ATOM 4978 C C . GLU A 1 614 ? -4.654 1.178 -33.654 1.00 85.56 614 GLU A C 1
ATOM 4980 O O . GLU A 1 614 ? -4.555 2.209 -32.983 1.00 85.56 614 GLU A O 1
ATOM 4985 N N . GLU A 1 615 ? -5.371 0.139 -33.228 1.00 86.62 615 GLU A N 1
ATOM 4986 C CA . GLU A 1 615 ? -6.179 0.129 -32.009 1.00 86.62 615 GLU A CA 1
ATOM 4987 C C . GLU A 1 615 ? -5.348 -0.097 -30.740 1.00 86.62 615 GLU A C 1
ATOM 4989 O O . GLU A 1 615 ? -5.882 -0.008 -29.632 1.00 86.62 615 GLU A O 1
ATOM 4994 N N . ASN A 1 616 ? -4.048 -0.389 -30.879 1.00 88.00 616 ASN A N 1
ATOM 4995 C CA . ASN A 1 616 ? -3.148 -0.737 -29.779 1.00 88.00 616 ASN A CA 1
ATOM 4996 C C . ASN A 1 616 ? -3.728 -1.841 -28.869 1.00 88.00 616 ASN A C 1
ATOM 4998 O O . ASN A 1 616 ? -3.636 -1.772 -27.637 1.00 88.00 616 ASN A O 1
ATOM 5002 N N . LEU A 1 617 ? -4.353 -2.872 -29.458 1.00 90.00 617 LEU A N 1
ATOM 5003 C CA . LEU A 1 617 ? -4.964 -3.951 -28.673 1.00 90.00 617 LEU A CA 1
ATOM 5004 C C . LEU A 1 617 ? -3.981 -5.075 -28.362 1.00 90.00 617 LEU A C 1
ATOM 5006 O O . LEU A 1 617 ? -3.945 -5.513 -27.216 1.00 90.00 617 LEU A O 1
ATOM 5010 N N . PHE A 1 618 ? -3.176 -5.534 -29.322 1.00 93.50 618 PHE A N 1
ATOM 5011 C CA . PHE A 1 618 ? -2.221 -6.636 -29.135 1.00 93.50 618 PHE A CA 1
ATOM 5012 C C . PHE A 1 618 ? -0.785 -6.157 -29.335 1.00 93.50 618 PHE A C 1
ATOM 5014 O O . PHE A 1 618 ? -0.518 -5.324 -30.191 1.00 93.50 618 PHE A O 1
ATOM 5021 N N . ASN A 1 619 ? 0.144 -6.689 -28.537 1.00 88.38 619 ASN A N 1
ATOM 5022 C CA . ASN A 1 619 ? 1.541 -6.261 -28.530 1.00 88.38 619 ASN A CA 1
ATOM 5023 C C . ASN A 1 619 ? 2.499 -7.458 -28.504 1.00 88.38 619 ASN A C 1
ATOM 5025 O O . ASN A 1 619 ? 2.268 -8.434 -27.785 1.00 88.38 619 ASN A O 1
ATOM 5029 N N . ILE A 1 620 ? 3.618 -7.340 -29.221 1.00 88.12 620 ILE A N 1
ATOM 5030 C CA . ILE A 1 620 ? 4.723 -8.302 -29.186 1.00 88.12 620 ILE A CA 1
ATOM 5031 C C . ILE A 1 620 ? 5.776 -7.788 -28.204 1.00 88.12 620 ILE A C 1
ATOM 5033 O O . ILE A 1 620 ? 6.376 -6.732 -28.383 1.00 88.12 620 ILE A O 1
ATOM 5037 N N . THR A 1 621 ? 6.021 -8.550 -27.141 1.00 85.75 621 THR A N 1
ATOM 5038 C CA . THR A 1 621 ? 6.962 -8.155 -26.083 1.00 85.75 621 THR A CA 1
ATOM 5039 C C . THR A 1 621 ? 8.292 -8.884 -26.219 1.00 85.75 621 THR A C 1
ATOM 5041 O O . THR A 1 621 ? 8.326 -10.027 -26.663 1.00 85.75 621 THR A O 1
ATOM 5044 N N . GLN A 1 622 ? 9.386 -8.291 -25.729 1.00 82.88 622 GLN A N 1
ATOM 5045 C CA . GLN A 1 622 ? 10.689 -8.980 -25.628 1.00 82.88 622 GLN A CA 1
ATOM 5046 C C . GLN A 1 622 ? 10.598 -10.291 -24.835 1.00 82.88 622 GLN A C 1
ATOM 5048 O O . GLN A 1 622 ? 11.345 -11.234 -25.061 1.00 82.88 622 GLN A O 1
ATOM 5053 N N . LYS A 1 623 ? 9.628 -10.383 -23.923 1.00 86.00 623 LYS A N 1
ATOM 5054 C CA . LYS A 1 623 ? 9.372 -11.594 -23.150 1.00 86.00 623 LYS A CA 1
ATOM 5055 C C . LYS A 1 623 ? 8.838 -12.748 -24.000 1.00 86.00 623 LYS A C 1
ATOM 5057 O O . LYS A 1 623 ? 9.138 -13.890 -23.681 1.00 86.00 623 LYS A O 1
ATOM 5062 N N . ALA A 1 624 ? 8.128 -12.464 -25.094 1.00 85.56 624 ALA A N 1
ATOM 5063 C CA . ALA A 1 624 ? 7.754 -13.477 -26.081 1.00 85.56 624 ALA A CA 1
ATOM 5064 C C . ALA A 1 624 ? 8.998 -14.081 -26.754 1.00 85.56 624 ALA A C 1
ATOM 5066 O O . ALA A 1 624 ? 9.108 -15.292 -26.895 1.00 85.56 624 ALA A O 1
ATOM 5067 N N . HIS A 1 625 ? 9.989 -13.247 -27.073 1.00 86.62 625 HIS A N 1
ATOM 5068 C CA . HIS A 1 625 ? 11.278 -13.707 -27.586 1.00 86.62 625 HIS A CA 1
ATOM 5069 C C . HIS A 1 625 ? 12.051 -14.553 -26.566 1.00 86.62 625 HIS A C 1
ATOM 5071 O O . HIS A 1 625 ? 12.589 -15.604 -26.907 1.00 86.62 625 HIS A O 1
ATOM 5077 N N . PHE A 1 626 ? 12.027 -14.177 -25.288 1.00 85.75 626 PHE A N 1
ATOM 5078 C CA . PHE A 1 626 ? 12.617 -15.008 -24.237 1.00 85.75 626 PHE A CA 1
ATOM 5079 C C . PHE A 1 626 ? 11.911 -16.360 -24.079 1.00 85.75 626 PHE A C 1
ATOM 5081 O O . PHE A 1 626 ? 12.585 -17.361 -23.858 1.00 85.75 626 PHE A O 1
ATOM 5088 N N . MET A 1 627 ? 10.587 -16.426 -24.258 1.00 89.19 627 MET A N 1
ATOM 5089 C CA . MET A 1 627 ? 9.870 -17.707 -24.291 1.00 89.19 627 MET A CA 1
ATOM 5090 C C . MET A 1 627 ? 10.340 -18.601 -25.443 1.00 89.19 627 MET A C 1
ATOM 5092 O O . MET A 1 627 ? 10.509 -19.798 -25.233 1.00 89.19 627 MET A O 1
ATOM 5096 N N . GLN A 1 628 ? 10.601 -18.032 -26.625 1.00 89.81 628 GLN A N 1
ATOM 5097 C CA . GLN A 1 628 ? 11.138 -18.786 -27.762 1.00 89.81 628 GLN A CA 1
ATOM 5098 C C . GLN A 1 628 ? 12.509 -19.402 -27.442 1.00 89.81 628 GLN A C 1
ATOM 5100 O O . GLN A 1 628 ? 12.761 -20.556 -27.779 1.00 89.81 628 GLN A O 1
ATOM 5105 N N . HIS A 1 629 ? 13.383 -18.662 -26.753 1.00 85.00 629 HIS A N 1
ATOM 5106 C CA . HIS A 1 629 ? 14.665 -19.194 -26.282 1.00 85.00 629 HIS A CA 1
ATOM 5107 C C . HIS A 1 629 ? 14.501 -20.319 -25.255 1.00 85.00 629 HIS A C 1
ATOM 5109 O O . HIS A 1 629 ? 15.214 -21.315 -25.332 1.00 85.00 629 HIS A O 1
ATOM 5115 N N . VAL A 1 630 ? 13.556 -20.196 -24.318 1.00 87.81 630 VAL A N 1
ATOM 5116 C CA . VAL A 1 630 ? 13.279 -21.278 -23.358 1.00 87.81 630 VAL A CA 1
ATOM 5117 C C . VAL A 1 630 ? 12.759 -22.527 -24.073 1.00 87.81 630 VAL A C 1
ATOM 5119 O O . VAL A 1 630 ? 13.151 -23.631 -23.715 1.00 87.81 630 VAL A O 1
ATOM 5122 N N . ALA A 1 631 ? 11.940 -22.368 -25.116 1.00 91.75 631 ALA A N 1
ATOM 5123 C CA . ALA A 1 631 ? 11.456 -23.491 -25.913 1.00 91.75 631 ALA A CA 1
ATOM 5124 C C . ALA A 1 631 ? 12.594 -24.225 -26.645 1.00 91.75 631 ALA A C 1
ATOM 5126 O O . ALA A 1 631 ? 12.666 -25.447 -26.579 1.00 91.75 631 ALA A O 1
ATOM 5127 N N . LEU A 1 632 ? 13.542 -23.488 -27.237 1.00 87.75 632 LEU A N 1
ATOM 5128 C CA . LEU A 1 632 ? 14.749 -24.052 -27.866 1.00 87.75 632 LEU A CA 1
ATOM 5129 C C . LEU A 1 632 ? 15.622 -24.865 -26.896 1.00 87.75 632 LEU A C 1
ATOM 5131 O O . LEU A 1 632 ? 16.286 -25.827 -27.295 1.00 87.75 632 LEU A O 1
ATOM 5135 N N . LEU A 1 633 ? 15.642 -24.448 -25.628 1.00 87.25 633 LEU A N 1
ATOM 5136 C CA . LEU A 1 633 ? 16.413 -25.078 -24.560 1.00 87.25 633 LEU A CA 1
ATOM 5137 C C . LEU A 1 633 ? 15.643 -26.192 -23.839 1.00 87.25 633 LEU A C 1
ATOM 5139 O O . LEU A 1 633 ? 16.239 -26.851 -22.993 1.00 87.25 633 LEU A O 1
ATOM 5143 N N . ALA A 1 634 ? 14.377 -26.456 -24.182 1.00 90.94 634 ALA A N 1
ATOM 5144 C CA . ALA A 1 634 ? 13.543 -27.441 -23.486 1.00 90.94 634 ALA A CA 1
ATOM 5145 C C . ALA A 1 634 ? 14.145 -28.862 -23.493 1.00 90.94 634 ALA A C 1
ATOM 5147 O O . ALA A 1 634 ? 14.005 -29.594 -22.513 1.00 90.94 634 ALA A O 1
ATOM 5148 N N . ARG A 1 635 ? 14.877 -29.222 -24.559 1.00 91.44 635 ARG A N 1
ATOM 5149 C CA . ARG A 1 635 ? 15.656 -30.475 -24.685 1.00 91.44 635 ARG A CA 1
ATOM 5150 C C . ARG A 1 635 ? 16.858 -30.574 -23.744 1.00 91.44 635 ARG A C 1
ATOM 5152 O O . ARG A 1 635 ? 17.329 -31.665 -23.456 1.00 91.44 635 ARG A O 1
ATOM 5159 N N . CYS A 1 636 ? 17.362 -29.437 -23.269 1.00 86.12 636 CYS A N 1
ATOM 5160 C CA . CYS A 1 636 ? 18.486 -29.362 -22.336 1.00 86.12 636 CYS A CA 1
ATOM 5161 C C . CYS A 1 636 ? 18.006 -29.160 -20.896 1.00 86.12 636 CYS A C 1
ATOM 5163 O O . CYS A 1 636 ? 18.647 -29.628 -19.958 1.00 86.12 636 CYS A O 1
ATOM 5165 N N . ILE A 1 637 ? 16.896 -28.442 -20.714 1.00 87.12 637 ILE A N 1
ATOM 5166 C CA . ILE A 1 637 ? 16.324 -28.133 -19.411 1.00 87.12 637 ILE A CA 1
ATOM 5167 C C . ILE A 1 637 ? 14.818 -27.883 -19.496 1.00 87.12 637 ILE A C 1
ATOM 5169 O O . ILE A 1 637 ? 14.332 -27.095 -20.302 1.00 87.12 637 ILE A O 1
ATOM 5173 N N . SER A 1 638 ? 14.069 -28.513 -18.598 1.00 89.62 638 SER A N 1
ATOM 5174 C CA . SER A 1 638 ? 12.625 -28.340 -18.499 1.00 89.62 638 SER A CA 1
ATOM 5175 C C . SER A 1 638 ? 12.266 -26.891 -18.131 1.00 89.62 638 SER A C 1
ATOM 5177 O O . SER A 1 638 ? 12.744 -26.389 -17.106 1.00 89.62 638 SER A O 1
ATOM 5179 N N . PRO A 1 639 ? 11.347 -26.224 -18.866 1.00 89.12 639 PRO A N 1
ATOM 5180 C CA . PRO A 1 639 ? 10.839 -24.894 -18.508 1.00 89.12 639 PRO A CA 1
ATOM 5181 C C . PRO A 1 639 ? 10.252 -24.831 -17.091 1.00 89.12 639 PRO A C 1
ATOM 5183 O O . PRO A 1 639 ? 10.235 -23.773 -16.460 1.00 89.12 639 PRO A O 1
ATOM 5186 N N . ARG A 1 640 ? 9.799 -25.979 -16.563 1.00 86.38 640 ARG A N 1
ATOM 5187 C CA . ARG A 1 640 ? 9.305 -26.117 -15.189 1.00 86.38 640 ARG A CA 1
ATOM 5188 C C . ARG A 1 640 ? 10.388 -25.842 -14.150 1.00 86.38 640 ARG A C 1
ATOM 5190 O O . ARG A 1 640 ? 10.081 -25.338 -13.080 1.00 86.38 640 ARG A O 1
ATOM 5197 N N . LEU A 1 641 ? 11.642 -26.175 -14.430 1.00 81.94 641 LEU A N 1
ATOM 5198 C CA . LEU A 1 641 ? 12.747 -25.943 -13.496 1.00 81.94 641 LEU A CA 1
ATOM 5199 C C . LEU A 1 641 ? 13.226 -24.489 -13.517 1.00 81.94 641 LEU A C 1
ATOM 5201 O O . LEU A 1 641 ? 13.884 -24.045 -12.582 1.00 81.94 641 LEU A O 1
ATOM 5205 N N . LEU A 1 642 ? 12.845 -23.742 -14.553 1.00 78.88 642 LEU A N 1
ATOM 5206 C CA . LEU A 1 642 ? 13.244 -22.356 -14.764 1.00 78.88 642 LEU A CA 1
ATOM 5207 C C . LEU A 1 642 ? 12.288 -21.339 -14.138 1.00 78.88 642 LEU A C 1
ATOM 5209 O O . LEU A 1 642 ? 12.571 -20.146 -14.179 1.00 78.88 642 LEU A O 1
ATOM 5213 N N . TRP A 1 643 ? 11.145 -21.772 -13.596 1.00 82.69 643 TRP A N 1
ATOM 5214 C CA . TRP A 1 643 ? 10.124 -20.852 -13.105 1.00 82.69 643 TRP A CA 1
ATOM 5215 C C . TRP A 1 643 ? 10.375 -20.344 -11.669 1.00 82.69 643 TRP A C 1
ATOM 5217 O O . TRP A 1 643 ? 10.719 -21.090 -10.754 1.00 82.69 643 TRP A O 1
ATOM 5227 N N . CYS A 1 644 ? 10.131 -19.062 -11.409 1.00 79.19 644 CYS A N 1
ATOM 5228 C CA . CYS A 1 644 ? 10.445 -18.454 -10.105 1.00 79.19 644 CYS A CA 1
ATOM 5229 C C . CYS A 1 644 ? 9.325 -18.515 -9.039 1.00 79.19 644 CYS A C 1
ATOM 5231 O O . CYS A 1 644 ? 9.359 -17.742 -8.083 1.00 79.19 644 CYS A O 1
ATOM 5233 N N . PHE A 1 645 ? 8.345 -19.426 -9.140 1.00 79.75 645 PHE A N 1
ATOM 5234 C CA . PHE A 1 645 ? 7.209 -19.482 -8.196 1.00 79.75 645 PHE A CA 1
ATOM 5235 C C . PHE A 1 645 ? 7.637 -19.623 -6.726 1.00 79.75 645 PHE A C 1
ATOM 5237 O O . PHE A 1 645 ? 7.169 -18.874 -5.869 1.00 79.75 645 PHE A O 1
ATOM 5244 N N . MET A 1 646 ? 8.549 -20.557 -6.432 1.00 67.50 646 MET A N 1
ATOM 5245 C CA . MET A 1 646 ? 9.060 -20.760 -5.068 1.00 67.50 646 MET A CA 1
ATOM 5246 C C . MET A 1 646 ? 9.879 -19.557 -4.585 1.00 67.50 646 MET A C 1
ATOM 5248 O O . MET A 1 646 ? 9.794 -19.178 -3.416 1.00 67.50 646 MET A O 1
ATOM 5252 N N . GLY A 1 647 ? 10.637 -18.939 -5.497 1.00 64.81 647 GLY A N 1
ATOM 5253 C CA . GLY A 1 647 ? 11.424 -17.739 -5.230 1.00 64.81 647 GLY A CA 1
ATOM 5254 C C . GLY A 1 647 ? 10.551 -16.542 -4.857 1.00 64.81 647 GLY A C 1
ATOM 5255 O O . GLY A 1 647 ? 10.834 -15.878 -3.864 1.00 64.81 647 GLY A O 1
ATOM 5256 N N . GLU A 1 648 ? 9.447 -16.299 -5.572 1.00 68.50 648 GLU A N 1
ATOM 5257 C CA . GLU A 1 648 ? 8.501 -15.225 -5.229 1.00 68.50 648 GLU A CA 1
ATOM 5258 C C . GLU A 1 648 ? 7.791 -15.468 -3.892 1.00 68.50 648 GLU A C 1
ATOM 5260 O O . GLU A 1 648 ? 7.644 -14.540 -3.089 1.00 68.50 648 GLU A O 1
ATOM 5265 N N . ASP A 1 649 ? 7.369 -16.705 -3.616 1.00 66.31 649 ASP A N 1
ATOM 5266 C CA . ASP A 1 649 ? 6.756 -17.044 -2.331 1.00 66.31 649 ASP A CA 1
ATOM 5267 C C . ASP A 1 649 ? 7.741 -16.834 -1.178 1.00 66.31 649 ASP A C 1
ATOM 5269 O O . ASP A 1 649 ? 7.381 -16.248 -0.148 1.00 66.31 649 ASP A O 1
ATOM 5273 N N . MET A 1 650 ? 9.000 -17.239 -1.364 1.00 59.34 650 MET A N 1
ATOM 5274 C CA . MET A 1 650 ? 10.075 -16.961 -0.419 1.00 59.34 650 MET A CA 1
ATOM 5275 C C . MET A 1 650 ? 10.310 -15.456 -0.280 1.00 59.34 650 MET A C 1
ATOM 5277 O O . MET A 1 650 ? 10.300 -14.963 0.843 1.00 59.34 650 MET A O 1
ATOM 5281 N N . GLN A 1 651 ? 10.464 -14.702 -1.371 1.00 59.62 651 GLN A N 1
ATOM 5282 C CA . GLN A 1 651 ? 10.669 -13.251 -1.334 1.00 59.62 651 GLN A CA 1
ATOM 5283 C C . GLN A 1 651 ? 9.520 -12.556 -0.605 1.00 59.62 651 GLN A C 1
ATOM 5285 O O . GLN A 1 651 ? 9.747 -11.630 0.171 1.00 59.62 651 GLN A O 1
ATOM 5290 N N . LYS A 1 652 ? 8.277 -13.004 -0.793 1.00 56.50 652 LYS A N 1
ATOM 5291 C CA . LYS A 1 652 ? 7.120 -12.468 -0.078 1.00 56.50 652 LYS A CA 1
ATOM 5292 C C . LYS A 1 652 ? 7.158 -12.813 1.409 1.00 56.50 652 LYS A C 1
ATOM 5294 O O . LYS A 1 652 ? 6.872 -11.933 2.226 1.00 56.50 652 LYS A O 1
ATOM 5299 N N . ARG A 1 653 ? 7.508 -14.051 1.777 1.00 54.06 653 ARG A N 1
ATOM 5300 C CA . ARG A 1 653 ? 7.690 -14.467 3.180 1.00 54.06 653 ARG A CA 1
ATOM 5301 C C . ARG A 1 653 ? 8.828 -13.692 3.836 1.00 54.06 653 ARG A C 1
ATOM 5303 O O . ARG A 1 653 ? 8.603 -13.109 4.886 1.00 54.06 653 ARG A O 1
ATOM 5310 N N . MET A 1 654 ? 9.975 -13.575 3.175 1.00 48.91 654 MET A N 1
ATOM 5311 C CA . MET A 1 654 ? 11.132 -12.792 3.610 1.00 48.91 654 MET A CA 1
ATOM 5312 C C . MET A 1 654 ? 10.822 -11.303 3.676 1.00 48.91 654 MET A C 1
ATOM 5314 O O . MET A 1 654 ? 11.175 -10.668 4.651 1.00 48.91 654 MET A O 1
ATOM 5318 N N . SER A 1 655 ? 10.101 -10.730 2.712 1.00 47.28 655 SER A N 1
ATOM 5319 C CA . SER A 1 655 ? 9.641 -9.338 2.771 1.00 47.28 655 SER A CA 1
ATOM 5320 C C . SER A 1 655 ? 8.689 -9.131 3.940 1.00 47.28 655 SER A C 1
ATOM 5322 O O . SER A 1 655 ? 8.746 -8.095 4.586 1.00 47.28 655 SER A O 1
ATOM 5324 N N . THR A 1 656 ? 7.815 -10.096 4.228 1.00 47.03 656 THR A N 1
ATOM 5325 C CA . THR A 1 656 ? 6.896 -10.035 5.372 1.00 47.03 656 THR A CA 1
ATOM 5326 C C . THR A 1 656 ? 7.654 -10.167 6.690 1.00 47.03 656 THR A C 1
ATOM 5328 O O . THR A 1 656 ? 7.402 -9.380 7.597 1.00 47.03 656 THR A O 1
ATOM 5331 N N . LEU A 1 657 ? 8.617 -11.089 6.765 1.00 45.09 657 LEU A N 1
ATOM 5332 C CA . LEU A 1 657 ? 9.497 -11.303 7.909 1.00 45.09 657 LEU A CA 1
ATOM 5333 C C . LEU A 1 657 ? 10.384 -10.080 8.145 1.00 45.09 657 LEU A C 1
ATOM 5335 O O . LEU A 1 657 ? 10.380 -9.529 9.233 1.00 45.09 657 LEU A O 1
ATOM 5339 N N . ALA A 1 658 ? 11.051 -9.573 7.114 1.00 43.09 658 ALA A N 1
ATOM 5340 C CA . ALA A 1 658 ? 11.810 -8.332 7.152 1.00 43.09 658 ALA A CA 1
ATOM 5341 C C . ALA A 1 658 ? 10.903 -7.165 7.546 1.00 43.09 658 ALA A C 1
ATOM 5343 O O . ALA A 1 658 ? 11.240 -6.434 8.458 1.00 43.09 658 ALA A O 1
ATOM 5344 N N . LYS A 1 659 ? 9.697 -7.029 6.981 1.00 42.53 659 LYS A N 1
ATOM 5345 C CA . LYS A 1 659 ? 8.715 -6.033 7.446 1.00 42.53 659 LYS A CA 1
ATOM 5346 C C . LYS A 1 659 ? 8.332 -6.230 8.910 1.00 42.53 659 LYS A C 1
ATOM 5348 O O . LYS A 1 659 ? 8.008 -5.240 9.546 1.00 42.53 659 LYS A O 1
ATOM 5353 N N . SER A 1 660 ? 8.345 -7.451 9.448 1.00 40.31 660 SER A N 1
ATOM 5354 C CA . SER A 1 660 ? 8.116 -7.705 10.875 1.00 40.31 660 SER A CA 1
ATOM 5355 C C . SER A 1 660 ? 9.345 -7.447 11.752 1.00 40.31 660 SER A C 1
ATOM 5357 O O . SER A 1 660 ? 9.192 -6.900 12.836 1.00 40.31 660 SER A O 1
ATOM 5359 N N . CYS A 1 661 ? 10.559 -7.700 11.268 1.00 36.47 661 CYS A N 1
ATOM 5360 C CA . CYS A 1 661 ? 11.802 -7.346 11.958 1.00 36.47 661 CYS A CA 1
ATOM 5361 C C . CYS A 1 661 ? 12.009 -5.820 11.955 1.00 36.47 661 CYS A C 1
ATOM 5363 O O . CYS A 1 661 ? 12.367 -5.223 12.961 1.00 36.47 661 CYS A O 1
ATOM 5365 N N . VAL A 1 662 ? 11.646 -5.165 10.851 1.00 34.97 662 VAL A N 1
ATOM 5366 C CA . VAL A 1 662 ? 11.577 -3.707 10.681 1.00 34.97 662 VAL A CA 1
ATOM 5367 C C . VAL A 1 662 ? 10.280 -3.146 11.292 1.00 34.97 662 VAL A C 1
ATOM 5369 O O . VAL A 1 662 ? 10.127 -1.941 11.411 1.00 34.97 662 VAL A O 1
ATOM 5372 N N . ARG A 1 663 ? 9.329 -3.967 11.770 1.00 35.84 663 ARG A N 1
ATOM 5373 C CA . ARG A 1 663 ? 8.261 -3.465 12.663 1.00 35.84 663 ARG A CA 1
ATOM 5374 C C . ARG A 1 663 ? 8.810 -3.154 14.053 1.00 35.84 663 ARG A C 1
ATOM 5376 O O . ARG A 1 663 ? 8.244 -2.276 14.691 1.00 35.84 663 ARG A O 1
ATOM 5383 N N . GLY A 1 664 ? 9.920 -3.781 14.460 1.00 32.66 664 GLY A N 1
ATOM 5384 C CA . GLY A 1 664 ? 10.716 -3.346 15.613 1.00 32.66 664 GLY A CA 1
ATOM 5385 C C . GLY A 1 664 ? 11.479 -2.034 15.371 1.00 32.66 664 GLY A C 1
ATOM 5386 O O . GLY A 1 664 ? 11.851 -1.360 16.321 1.00 32.66 664 GLY A O 1
ATOM 5387 N N . GLN A 1 665 ? 11.661 -1.629 14.107 1.00 33.91 665 GLN A N 1
ATOM 5388 C CA . GLN A 1 665 ? 12.279 -0.360 13.706 1.00 33.91 665 GLN A CA 1
ATOM 5389 C C . GLN A 1 665 ? 11.588 0.227 12.466 1.00 33.91 665 GLN A C 1
ATOM 5391 O O . GLN A 1 665 ? 12.142 0.228 11.365 1.00 33.91 665 GLN A O 1
ATOM 5396 N N . ARG A 1 666 ? 10.352 0.731 12.588 1.00 28.61 666 ARG A N 1
ATOM 5397 C CA . ARG A 1 666 ? 9.816 1.562 11.495 1.00 28.61 666 ARG A CA 1
ATOM 5398 C C . ARG A 1 666 ? 10.689 2.823 11.408 1.00 28.61 666 ARG A C 1
ATOM 5400 O O . ARG A 1 666 ? 11.054 3.349 12.461 1.00 28.61 666 ARG A O 1
ATOM 5407 N N . PRO A 1 667 ? 10.954 3.388 10.211 1.00 31.88 667 PRO A N 1
ATOM 5408 C CA . PRO A 1 667 ? 11.240 4.805 10.141 1.00 31.88 667 PRO A CA 1
ATOM 5409 C C . PRO A 1 667 ? 9.984 5.474 10.679 1.00 31.88 667 PRO A C 1
ATOM 5411 O O . PRO A 1 667 ? 8.944 5.526 10.017 1.00 31.88 667 PRO A O 1
ATOM 5414 N N . LEU A 1 668 ? 10.063 5.921 11.928 1.00 35.25 668 LEU A N 1
ATOM 5415 C CA . LEU A 1 668 ? 9.229 6.998 12.398 1.00 35.25 668 LEU A CA 1
ATOM 5416 C C . LEU A 1 668 ? 9.312 8.041 11.285 1.00 35.25 668 LEU A C 1
ATOM 5418 O O . LEU A 1 668 ? 10.379 8.611 11.051 1.00 35.25 668 LEU A O 1
ATOM 5422 N N . VAL A 1 669 ? 8.204 8.340 10.613 1.00 31.94 669 VAL A N 1
ATOM 5423 C CA . VAL A 1 669 ? 8.027 9.716 10.164 1.00 31.94 669 VAL A CA 1
ATOM 5424 C C . VAL A 1 669 ? 7.886 10.506 11.463 1.00 31.94 669 VAL A C 1
ATOM 5426 O O . VAL A 1 669 ? 6.794 10.871 11.882 1.00 31.94 669 VAL A O 1
ATOM 5429 N N . ARG A 1 670 ? 9.014 10.686 12.164 1.00 35.34 670 ARG A N 1
ATOM 5430 C CA . ARG A 1 670 ? 9.194 11.730 13.146 1.00 35.34 670 ARG A CA 1
ATOM 5431 C C . ARG A 1 670 ? 9.022 12.974 12.299 1.00 35.34 670 ARG A C 1
ATOM 5433 O O . ARG A 1 670 ? 9.923 13.371 11.565 1.00 35.34 670 ARG A O 1
ATOM 5440 N N . LYS A 1 671 ? 7.852 13.602 12.399 1.00 35.66 671 LYS A N 1
ATOM 5441 C CA . LYS A 1 671 ? 7.887 15.059 12.401 1.00 35.66 671 LYS A CA 1
ATOM 5442 C C . LYS A 1 671 ? 8.911 15.382 13.484 1.00 35.66 671 LYS A C 1
ATOM 5444 O O . LYS A 1 671 ? 8.784 14.860 14.586 1.00 35.66 671 LYS A O 1
ATOM 5449 N N . GLU A 1 672 ? 9.963 16.131 13.162 1.00 34.72 672 GLU A N 1
ATOM 5450 C CA . GLU A 1 672 ? 11.057 16.434 14.106 1.00 34.72 672 GLU A CA 1
ATOM 5451 C C . GLU A 1 672 ? 10.535 16.953 15.461 1.00 34.72 672 GLU A C 1
ATOM 5453 O O . GLU A 1 672 ? 11.192 16.811 16.482 1.00 34.72 672 GLU A O 1
ATOM 5458 N N . LYS A 1 673 ? 9.292 17.445 15.475 1.00 39.69 673 LYS A N 1
ATOM 5459 C CA . LYS A 1 673 ? 8.482 17.816 16.629 1.00 39.69 673 LYS A CA 1
ATOM 5460 C C . LYS A 1 673 ? 7.670 16.661 17.271 1.00 39.69 673 LYS A C 1
ATOM 5462 O O . LYS A 1 673 ? 6.516 16.889 17.588 1.00 39.69 673 LYS A O 1
ATOM 5467 N N . ASP A 1 674 ? 8.153 15.427 17.428 1.00 42.25 674 ASP A N 1
ATOM 5468 C CA . ASP A 1 674 ? 7.375 14.364 18.133 1.00 42.25 674 ASP A CA 1
ATOM 5469 C C . ASP A 1 674 ? 8.257 13.387 18.938 1.00 42.25 674 ASP A C 1
ATOM 5471 O O . ASP A 1 674 ? 7.968 12.199 19.066 1.00 42.25 674 ASP A O 1
ATOM 5475 N N . VAL A 1 675 ? 9.403 13.855 19.443 1.00 43.44 675 VAL A N 1
ATOM 5476 C CA . VAL A 1 675 ? 10.370 13.002 20.158 1.00 43.44 675 VAL A CA 1
ATOM 5477 C C . VAL A 1 675 ? 9.864 12.631 21.557 1.00 43.44 675 VAL A C 1
ATOM 5479 O O . VAL A 1 675 ? 9.853 11.449 21.885 1.00 43.44 675 VAL A O 1
ATOM 5482 N N . LEU A 1 676 ? 9.378 13.594 22.352 1.00 47.16 676 LEU A N 1
ATOM 5483 C CA . LEU A 1 676 ? 8.896 13.332 23.716 1.00 47.16 676 LEU A CA 1
ATOM 5484 C C . LEU A 1 676 ? 7.539 12.613 23.748 1.00 47.16 676 LEU A C 1
ATOM 5486 O O . LEU A 1 676 ? 7.395 11.638 24.476 1.00 47.16 676 LEU A O 1
ATOM 5490 N N . ALA A 1 677 ? 6.558 13.016 22.933 1.00 46.97 677 ALA A N 1
ATOM 5491 C CA . ALA A 1 677 ? 5.308 12.258 22.803 1.00 46.97 677 ALA A CA 1
ATOM 5492 C C . ALA A 1 677 ? 5.546 10.879 22.154 1.00 46.97 677 ALA A C 1
ATOM 5494 O O . ALA A 1 677 ? 4.900 9.906 22.539 1.00 46.97 677 ALA A O 1
ATOM 5495 N N . GLY A 1 678 ? 6.558 10.745 21.290 1.00 49.78 678 GLY A N 1
ATOM 5496 C CA . GLY A 1 678 ? 7.123 9.458 20.881 1.00 49.78 678 GLY A CA 1
ATOM 5497 C C . GLY A 1 678 ? 7.664 8.624 22.051 1.00 49.78 678 GLY A C 1
ATOM 5498 O O . GLY A 1 678 ? 7.346 7.442 22.128 1.00 49.78 678 GLY A O 1
ATOM 5499 N N . ASN A 1 679 ? 8.401 9.222 22.993 1.00 50.41 679 ASN A N 1
ATOM 5500 C CA . ASN A 1 679 ? 8.883 8.542 24.204 1.00 50.41 679 ASN A CA 1
ATOM 5501 C C . ASN A 1 679 ? 7.722 8.136 25.135 1.00 50.41 679 ASN A C 1
ATOM 5503 O O . ASN A 1 679 ? 7.693 7.008 25.622 1.00 50.41 679 ASN A O 1
ATOM 5507 N N . PHE A 1 680 ? 6.704 8.991 25.310 1.00 55.34 680 PHE A N 1
ATOM 5508 C CA . PHE A 1 680 ? 5.481 8.638 26.045 1.00 55.34 680 PHE A CA 1
ATOM 5509 C C . PHE A 1 680 ? 4.658 7.553 25.340 1.00 55.34 680 PHE A C 1
ATOM 5511 O O . PHE A 1 680 ? 3.983 6.787 26.020 1.00 55.34 680 PHE A O 1
ATOM 5518 N N . ARG A 1 681 ? 4.703 7.446 24.006 1.00 58.00 681 ARG A N 1
ATOM 5519 C CA . ARG A 1 681 ? 4.085 6.350 23.230 1.00 58.00 681 ARG A CA 1
ATOM 5520 C C . ARG A 1 681 ? 4.922 5.067 23.219 1.00 58.00 681 ARG A C 1
ATOM 5522 O O . ARG A 1 681 ? 4.360 4.002 22.986 1.00 58.00 681 ARG A O 1
ATOM 5529 N N . TYR A 1 682 ? 6.227 5.163 23.483 1.00 55.53 682 TYR A N 1
ATOM 5530 C CA . TYR A 1 682 ? 7.165 4.037 23.483 1.00 55.53 682 TYR A CA 1
ATOM 5531 C C . TYR A 1 682 ? 6.968 3.096 24.678 1.00 55.53 682 TYR A C 1
ATOM 5533 O O . TYR A 1 682 ? 7.235 1.903 24.565 1.00 55.53 682 TYR A O 1
ATOM 5541 N N . GLY A 1 683 ? 6.461 3.605 25.807 1.00 66.94 683 GLY A N 1
ATOM 5542 C CA . GLY A 1 683 ? 6.123 2.753 26.945 1.00 66.94 683 GLY A CA 1
ATOM 5543 C C . GLY A 1 683 ? 5.053 1.714 26.590 1.00 66.94 683 GLY A C 1
ATOM 5544 O O . GLY A 1 683 ? 4.103 2.005 25.856 1.00 66.94 683 GLY A O 1
ATOM 5545 N N . LYS A 1 684 ? 5.153 0.503 27.130 1.00 78.81 684 LYS A N 1
ATOM 5546 C CA . LYS A 1 684 ? 4.182 -0.573 26.884 1.00 78.81 684 LYS A CA 1
ATOM 5547 C C . LYS A 1 684 ? 2.982 -0.408 27.821 1.00 78.81 684 LYS A C 1
ATOM 5549 O O . LYS A 1 684 ? 3.145 -0.319 29.034 1.00 78.81 684 LYS A O 1
ATOM 5554 N N . THR A 1 685 ? 1.763 -0.314 27.288 1.00 85.88 685 THR A N 1
ATOM 5555 C CA . THR A 1 685 ? 0.544 -0.364 28.123 1.00 85.88 685 THR A CA 1
ATOM 5556 C C . THR A 1 685 ? 0.024 -1.786 28.170 1.00 85.88 685 THR A C 1
ATOM 5558 O O . THR A 1 685 ? -0.193 -2.389 27.126 1.00 85.88 685 THR A O 1
ATOM 5561 N N . ILE A 1 686 ? -0.251 -2.305 29.360 1.00 89.38 686 ILE A N 1
ATOM 5562 C CA . ILE A 1 686 ? -0.979 -3.563 29.526 1.00 89.38 686 ILE A CA 1
ATOM 5563 C C . ILE A 1 686 ? -2.389 -3.206 29.969 1.00 89.38 686 ILE A C 1
ATOM 5565 O O . ILE A 1 686 ? -2.587 -2.636 31.042 1.00 89.38 686 ILE A O 1
ATOM 5569 N N . MET A 1 687 ? -3.353 -3.477 29.096 1.00 91.75 687 MET A N 1
ATOM 5570 C CA . MET A 1 687 ? -4.756 -3.133 29.284 1.00 91.75 687 MET A CA 1
ATOM 5571 C C . MET A 1 687 ? -5.561 -4.399 29.535 1.00 91.75 687 MET A C 1
ATOM 5573 O O . MET A 1 687 ? -5.652 -5.266 28.670 1.00 91.75 687 MET A O 1
ATOM 5577 N N . ILE A 1 688 ? -6.178 -4.474 30.704 1.00 93.62 688 ILE A N 1
ATOM 5578 C CA . ILE A 1 688 ? -7.076 -5.548 31.104 1.00 93.62 688 ILE A CA 1
ATOM 5579 C C . ILE A 1 688 ? -8.497 -5.034 30.935 1.00 93.62 688 ILE A C 1
ATOM 5581 O O . ILE A 1 688 ? -8.864 -4.028 31.546 1.00 93.62 688 ILE A O 1
ATOM 5585 N N . THR A 1 689 ? -9.287 -5.678 30.080 1.00 91.50 689 THR A N 1
ATOM 5586 C CA . THR A 1 689 ? -10.624 -5.176 29.750 1.00 91.50 689 THR A CA 1
ATOM 5587 C C . THR A 1 689 ? -11.591 -6.273 29.331 1.00 91.50 689 THR A C 1
ATOM 5589 O O . THR A 1 689 ? -11.188 -7.320 28.838 1.00 91.50 689 THR A O 1
ATOM 5592 N N . ASP A 1 690 ? -12.882 -6.020 29.510 1.00 85.81 690 ASP A N 1
ATOM 5593 C CA . ASP A 1 690 ? -13.991 -6.800 28.954 1.00 85.81 690 ASP A CA 1
ATOM 5594 C C . ASP A 1 690 ? -14.626 -6.125 27.719 1.00 85.81 690 ASP A C 1
ATOM 5596 O O . ASP A 1 690 ? -15.625 -6.615 27.187 1.00 85.81 690 ASP A O 1
ATOM 5600 N N . LEU A 1 691 ? -14.051 -5.009 27.246 1.00 81.69 691 LEU A N 1
ATOM 5601 C CA . LEU A 1 691 ? -14.493 -4.300 26.047 1.00 81.69 691 LEU A CA 1
ATOM 5602 C C . LEU A 1 691 ? -14.183 -5.084 24.767 1.00 81.69 691 LEU A C 1
ATOM 5604 O O . LEU A 1 691 ? -13.032 -5.400 24.470 1.00 81.69 691 LEU A O 1
ATOM 5608 N N . MET A 1 692 ? -15.205 -5.278 23.931 1.00 70.19 692 MET A N 1
ATOM 5609 C CA . MET A 1 692 ? -15.104 -6.032 22.679 1.00 70.19 692 MET A CA 1
ATOM 5610 C C . MET A 1 692 ? -15.483 -5.178 21.466 1.00 70.19 692 MET A C 1
ATOM 5612 O O . MET A 1 692 ? -16.524 -5.378 20.843 1.00 70.19 692 MET A O 1
ATOM 5616 N N . TYR A 1 693 ? -14.608 -4.241 21.081 1.00 69.25 693 TYR A N 1
ATOM 5617 C CA . TYR A 1 693 ? -14.770 -3.496 19.828 1.00 69.25 693 TYR A CA 1
ATOM 5618 C C . TYR A 1 693 ? -14.204 -4.260 18.631 1.00 69.25 693 TYR A C 1
ATOM 5620 O O . TYR A 1 693 ? -13.035 -4.651 18.595 1.00 69.25 693 TYR A O 1
ATOM 5628 N N . LYS A 1 694 ? -15.051 -4.422 17.614 1.00 63.56 694 LYS A N 1
ATOM 5629 C CA . LYS A 1 694 ? -14.724 -4.998 16.311 1.00 63.56 694 LYS A CA 1
ATOM 5630 C C . LYS A 1 694 ? -15.041 -3.956 15.241 1.00 63.56 694 LYS A C 1
ATOM 5632 O O . LYS A 1 694 ? -16.204 -3.662 14.993 1.00 63.56 694 LYS A O 1
ATOM 5637 N N . CYS A 1 695 ? -14.012 -3.375 14.627 1.00 62.91 695 CYS A N 1
ATOM 5638 C CA . CYS A 1 695 ? -14.170 -2.325 13.613 1.00 62.91 695 CYS A CA 1
ATOM 5639 C C . CYS A 1 695 ? -13.931 -2.874 12.199 1.00 62.91 695 CYS A C 1
ATOM 5641 O O . CYS A 1 695 ? -13.113 -3.779 11.999 1.00 62.91 695 CYS A O 1
ATOM 5643 N N . ASN A 1 696 ? -14.604 -2.288 11.204 1.00 56.38 696 ASN A N 1
ATOM 5644 C CA . ASN A 1 696 ? -14.365 -2.587 9.790 1.00 56.38 696 ASN A CA 1
ATOM 5645 C C . ASN A 1 696 ? -12.966 -2.108 9.367 1.00 56.38 696 ASN A C 1
ATOM 5647 O O . ASN A 1 696 ? -12.627 -0.934 9.532 1.00 56.38 696 ASN A O 1
ATOM 5651 N N . SER A 1 697 ? -12.159 -2.998 8.786 1.00 55.50 697 SER A N 1
ATOM 5652 C CA . SER A 1 697 ? -10.877 -2.636 8.175 1.00 55.50 697 SER A CA 1
ATOM 5653 C C . SER A 1 697 ? -11.014 -2.382 6.671 1.00 55.50 697 SER A C 1
ATOM 5655 O O . SER A 1 697 ? -11.783 -3.051 5.976 1.00 55.50 697 SER A O 1
ATOM 5657 N N . ASN A 1 698 ? -10.170 -1.494 6.132 1.00 46.81 698 ASN A N 1
ATOM 5658 C CA . ASN A 1 698 ? -10.050 -1.215 4.693 1.00 46.81 698 ASN A CA 1
ATOM 5659 C C . ASN A 1 698 ? -9.718 -2.470 3.854 1.00 46.81 698 ASN A C 1
ATOM 5661 O O . ASN A 1 698 ? -9.897 -2.475 2.637 1.00 46.81 698 ASN A O 1
ATOM 5665 N N . SER A 1 699 ? -9.247 -3.548 4.492 1.00 47.09 699 SER A N 1
ATOM 5666 C CA . SER A 1 699 ? -8.881 -4.825 3.866 1.00 47.09 699 SER A CA 1
ATOM 5667 C C . SER A 1 699 ? -9.956 -5.925 3.954 1.00 47.09 699 SER A C 1
ATOM 5669 O O . SER A 1 699 ? -9.650 -7.080 3.656 1.00 47.09 699 SER A O 1
ATOM 5671 N N . LYS A 1 700 ? -11.212 -5.597 4.310 1.00 43.22 700 LYS A N 1
ATOM 5672 C CA . LYS A 1 700 ? -12.317 -6.558 4.559 1.00 43.22 700 LYS A CA 1
ATOM 5673 C C . LYS A 1 700 ? -12.101 -7.491 5.768 1.00 43.22 700 LYS A C 1
ATOM 5675 O O . LYS A 1 700 ? -12.787 -8.502 5.881 1.00 43.22 700 LYS A O 1
ATOM 5680 N N . GLY A 1 701 ? -11.139 -7.178 6.639 1.00 53.41 701 GLY A N 1
ATOM 5681 C CA . GLY A 1 701 ? -10.922 -7.856 7.921 1.00 53.41 701 GLY A CA 1
ATOM 5682 C C . GLY A 1 701 ? -11.575 -7.115 9.090 1.00 53.41 701 GLY A C 1
ATOM 5683 O O . GLY A 1 701 ? -12.003 -5.970 8.945 1.00 53.41 701 GLY A O 1
ATOM 5684 N N . MET A 1 702 ? -11.617 -7.762 10.252 1.00 58.44 702 MET A N 1
ATOM 5685 C CA . MET A 1 702 ? -12.109 -7.179 11.499 1.00 58.44 702 MET A CA 1
ATOM 5686 C C . MET A 1 702 ? -10.914 -6.787 12.373 1.00 58.44 702 MET A C 1
ATOM 5688 O O . MET A 1 702 ? -10.054 -7.625 12.638 1.00 58.44 702 MET A O 1
ATOM 5692 N N . THR A 1 703 ? -10.840 -5.522 12.784 1.00 67.44 703 THR A N 1
ATOM 5693 C CA . THR A 1 703 ? -9.763 -5.010 13.645 1.00 67.44 703 THR A CA 1
ATOM 5694 C C . THR A 1 703 ? -10.244 -4.980 15.098 1.00 67.44 703 THR A C 1
ATOM 5696 O O . THR A 1 703 ? -11.271 -4.361 15.378 1.00 67.44 703 THR A O 1
ATOM 5699 N N . ASN A 1 704 ? -9.519 -5.644 16.005 1.00 78.25 704 ASN A N 1
ATOM 5700 C CA . ASN A 1 704 ? -9.741 -5.577 17.457 1.00 78.25 704 ASN A CA 1
ATOM 5701 C C . ASN A 1 704 ? -8.985 -4.385 18.084 1.00 78.25 704 ASN A C 1
ATOM 5703 O O . ASN A 1 704 ? -8.201 -3.726 17.402 1.00 78.25 704 ASN A O 1
ATOM 5707 N N . ILE A 1 705 ? -9.219 -4.108 19.373 1.00 81.12 705 ILE A N 1
ATOM 5708 C CA . ILE A 1 705 ? -8.608 -2.973 20.096 1.00 81.12 705 ILE A CA 1
ATOM 5709 C C . ILE A 1 705 ? -7.077 -2.998 19.991 1.00 81.12 705 ILE A C 1
ATOM 5711 O O . ILE A 1 705 ? -6.484 -1.987 19.627 1.00 81.12 705 ILE A O 1
ATOM 5715 N N . GLN A 1 706 ? -6.461 -4.162 20.222 1.00 83.44 706 GLN A N 1
ATOM 5716 C CA . GLN A 1 706 ? -5.016 -4.374 20.098 1.00 83.44 706 GLN A CA 1
ATOM 5717 C C . GLN A 1 706 ? -4.490 -3.901 18.737 1.00 83.44 706 GLN A C 1
ATOM 5719 O O . GLN A 1 706 ? -3.700 -2.966 18.655 1.00 83.44 706 GLN A O 1
ATOM 5724 N N . TYR A 1 707 ? -4.990 -4.498 17.652 1.00 77.00 707 TYR A N 1
ATOM 5725 C CA . TYR A 1 707 ? -4.515 -4.195 16.305 1.00 77.00 707 TYR A CA 1
ATOM 5726 C C . TYR A 1 707 ? -4.859 -2.760 15.882 1.00 77.00 707 TYR A C 1
ATOM 5728 O O . TYR A 1 707 ? -4.099 -2.133 15.149 1.00 77.00 707 TYR A O 1
ATOM 5736 N N . GLY A 1 708 ? -5.989 -2.220 16.348 1.00 75.44 708 GLY A N 1
ATOM 5737 C CA . GLY A 1 708 ? -6.404 -0.848 16.064 1.00 75.44 708 GLY A CA 1
ATOM 5738 C C . GLY A 1 708 ? -5.488 0.195 16.699 1.00 75.44 708 GLY A C 1
ATOM 5739 O O . GLY A 1 708 ? -5.155 1.184 16.044 1.00 75.44 708 GLY A O 1
ATOM 5740 N N . LEU A 1 709 ? -5.052 -0.050 17.936 1.00 77.81 709 LEU A N 1
ATOM 5741 C CA . LEU A 1 709 ? -4.112 0.802 18.663 1.00 77.81 709 LEU A CA 1
ATOM 5742 C C . LEU A 1 709 ? -2.674 0.655 18.140 1.00 77.81 709 LEU A C 1
ATOM 5744 O O . LEU A 1 709 ? -1.993 1.661 17.927 1.00 77.81 709 LEU A O 1
ATOM 5748 N N . ASP A 1 710 ? -2.259 -0.565 17.785 1.00 72.50 710 ASP A N 1
ATOM 5749 C CA . ASP A 1 710 ? -0.974 -0.817 17.114 1.00 72.50 710 ASP A CA 1
ATOM 5750 C C . ASP A 1 710 ? -0.889 -0.104 15.749 1.00 72.50 710 ASP A C 1
ATOM 5752 O O . ASP A 1 710 ? 0.169 0.378 15.330 1.00 72.50 710 ASP A O 1
ATOM 5756 N N . GLU A 1 711 ? -2.013 -0.010 15.030 1.00 67.69 711 GLU A N 1
ATOM 5757 C CA . GLU A 1 711 ? -2.109 0.699 13.754 1.00 67.69 711 GLU A CA 1
ATOM 5758 C C . GLU A 1 711 ? -1.978 2.221 13.894 1.00 67.69 711 GLU A C 1
ATOM 5760 O O . GLU A 1 711 ? -1.439 2.849 12.979 1.00 67.69 711 GLU A O 1
ATOM 5765 N N . VAL A 1 712 ? -2.429 2.809 15.010 1.00 66.56 712 VAL A N 1
ATOM 5766 C CA . VAL A 1 712 ? -2.233 4.242 15.319 1.00 66.56 712 VAL A CA 1
ATOM 5767 C C . VAL A 1 712 ? -0.910 4.523 16.044 1.00 66.56 712 VAL A C 1
ATOM 5769 O O . VAL A 1 712 ? -0.606 5.678 16.327 1.00 66.56 712 VAL A O 1
ATOM 5772 N N . GLY A 1 713 ? -0.084 3.494 16.265 1.00 64.94 713 GLY A N 1
ATOM 5773 C CA . GLY A 1 713 ? 1.271 3.628 16.802 1.00 64.94 713 GLY A CA 1
ATOM 5774 C C . GLY A 1 713 ? 1.352 3.699 18.326 1.00 64.94 713 GLY A C 1
ATOM 5775 O O . GLY A 1 713 ? 2.332 4.234 18.840 1.00 64.94 713 GLY A O 1
ATOM 5776 N N . TYR A 1 714 ? 0.351 3.182 19.041 1.00 73.56 714 TYR A N 1
ATOM 5777 C CA . TYR A 1 714 ? 0.346 3.113 20.501 1.00 73.56 714 TYR A CA 1
ATOM 5778 C C . TYR A 1 714 ? 0.672 1.686 20.963 1.00 73.56 714 TYR A C 1
ATOM 5780 O O . TYR A 1 714 ? -0.101 0.766 20.703 1.00 73.56 714 TYR A O 1
ATOM 5788 N N . ALA A 1 715 ? 1.814 1.495 21.634 1.00 78.25 715 ALA A N 1
ATOM 5789 C CA . ALA A 1 715 ? 2.269 0.177 22.076 1.00 78.25 715 ALA A CA 1
ATOM 5790 C C . ALA A 1 715 ? 1.403 -0.352 23.232 1.00 78.25 715 ALA A C 1
ATOM 5792 O O . ALA A 1 715 ? 1.483 0.132 24.368 1.00 78.25 715 ALA A O 1
ATOM 5793 N N . ILE A 1 716 ? 0.575 -1.359 22.949 1.00 85.25 716 ILE A N 1
ATOM 5794 C CA . ILE A 1 716 ? -0.353 -1.937 23.924 1.00 85.25 716 ILE A CA 1
ATOM 5795 C C . ILE A 1 716 ? -0.302 -3.467 23.928 1.00 85.25 716 ILE A C 1
ATOM 5797 O O . ILE A 1 716 ? 0.126 -4.097 22.969 1.00 85.25 716 ILE A O 1
ATOM 5801 N N . THR A 1 717 ? -0.722 -4.082 25.024 1.00 88.25 717 THR A N 1
ATOM 5802 C CA . THR A 1 717 ? -1.057 -5.501 25.133 1.00 88.25 717 THR A CA 1
ATOM 5803 C C . THR A 1 717 ? -2.417 -5.596 25.808 1.00 88.25 717 THR A C 1
ATOM 5805 O O . THR A 1 717 ? -2.560 -5.216 26.969 1.00 88.25 717 THR A O 1
ATOM 5808 N N . VAL A 1 718 ? -3.427 -6.046 25.068 1.00 89.38 718 VAL A N 1
ATOM 5809 C CA . VAL A 1 718 ? -4.803 -6.177 25.556 1.00 89.38 718 VAL A CA 1
ATOM 5810 C C . VAL A 1 718 ? -5.043 -7.600 26.053 1.00 89.38 718 VAL A C 1
ATOM 5812 O O . VAL A 1 718 ? -4.913 -8.556 25.289 1.00 89.38 718 VAL A O 1
ATOM 5815 N N . ILE A 1 719 ? -5.435 -7.727 27.318 1.00 90.50 719 ILE A N 1
ATOM 5816 C CA . ILE A 1 719 ? -5.871 -8.975 27.945 1.00 90.50 719 ILE A CA 1
ATOM 5817 C C . ILE A 1 719 ? -7.394 -8.911 28.080 1.00 90.50 719 ILE A C 1
ATOM 5819 O O . ILE A 1 719 ? -7.928 -8.143 28.882 1.00 90.50 719 ILE A O 1
ATOM 5823 N N . ASP A 1 720 ? -8.085 -9.693 27.247 1.00 89.62 720 ASP A N 1
ATOM 5824 C CA . ASP A 1 720 ? -9.549 -9.755 27.203 1.00 89.62 720 ASP A CA 1
ATOM 5825 C C . ASP A 1 720 ? -10.087 -10.714 28.271 1.00 89.62 720 ASP A C 1
ATOM 5827 O O . ASP A 1 720 ? -9.856 -11.926 28.200 1.00 89.62 720 ASP A O 1
ATOM 5831 N N . ILE A 1 721 ? -10.857 -10.183 29.223 1.00 89.44 721 ILE A N 1
ATOM 5832 C CA . ILE A 1 721 ? -11.487 -10.956 30.304 1.00 89.44 721 ILE A CA 1
ATOM 5833 C C . ILE A 1 721 ? -12.412 -12.046 29.737 1.00 89.44 721 ILE A C 1
ATOM 5835 O O . ILE A 1 721 ? -12.508 -13.142 30.290 1.00 89.44 721 ILE A O 1
ATOM 5839 N N . ASN A 1 722 ? -13.061 -11.800 28.594 1.00 84.25 722 ASN A N 1
ATOM 5840 C CA . ASN A 1 722 ? -13.992 -12.758 27.996 1.00 84.25 722 ASN A CA 1
ATOM 5841 C C . ASN A 1 722 ? -13.298 -13.987 27.392 1.00 84.25 722 ASN A C 1
ATOM 5843 O O . ASN A 1 722 ? -13.968 -15.001 27.174 1.00 84.25 722 ASN A O 1
ATOM 5847 N N . SER A 1 723 ? -11.987 -13.909 27.136 1.00 85.75 723 SER A N 1
ATOM 5848 C CA . SER A 1 723 ? -11.204 -14.985 26.517 1.00 85.75 723 SER A CA 1
ATOM 5849 C C . SER A 1 723 ? -10.894 -16.154 27.464 1.00 85.75 723 SER A C 1
ATOM 5851 O O . SER A 1 723 ? -10.575 -17.251 26.998 1.00 85.75 723 SER A O 1
ATOM 5853 N N . PHE A 1 724 ? -11.043 -15.956 28.778 1.00 85.25 724 PHE A N 1
ATOM 5854 C CA . PHE A 1 724 ? -10.789 -16.974 29.795 1.00 85.25 724 PHE A CA 1
ATOM 5855 C C . PHE A 1 724 ? -11.991 -17.918 29.952 1.00 85.25 724 PHE A C 1
ATOM 5857 O O . PHE A 1 724 ? -13.155 -17.500 30.004 1.00 85.25 724 PHE A O 1
ATOM 5864 N N . LYS A 1 725 ? -11.702 -19.224 30.001 1.00 83.31 725 LYS A N 1
ATOM 5865 C CA . LYS A 1 725 ? -12.687 -20.280 30.262 1.00 83.31 725 LYS A CA 1
ATOM 5866 C C . LYS A 1 725 ? -12.667 -20.606 31.754 1.00 83.31 725 LYS A C 1
ATOM 5868 O O . LYS A 1 725 ? -11.702 -21.202 32.217 1.00 83.31 725 LYS A O 1
ATOM 5873 N N . SER A 1 726 ? -13.740 -20.264 32.459 1.00 80.69 726 SER A N 1
ATOM 5874 C CA . SER A 1 726 ? -13.844 -20.397 33.918 1.00 80.69 726 SER A CA 1
ATOM 5875 C C . SER A 1 726 ? -15.183 -21.007 34.325 1.00 80.69 726 SER A C 1
ATOM 5877 O O . SER A 1 726 ? -16.121 -21.042 33.526 1.00 80.69 726 SER A O 1
ATOM 5879 N N . THR A 1 727 ? -15.273 -21.478 35.570 1.00 74.00 727 THR A N 1
ATOM 5880 C CA . THR A 1 727 ? -16.474 -22.115 36.140 1.00 74.00 727 THR A CA 1
ATOM 5881 C C . THR A 1 727 ? -17.670 -21.165 36.226 1.00 74.00 727 THR A C 1
ATOM 5883 O O . THR A 1 727 ? -18.794 -21.573 35.944 1.00 74.00 727 THR A O 1
ATOM 5886 N N . SER A 1 728 ? -17.438 -19.892 36.558 1.00 82.81 728 SER A N 1
ATOM 5887 C CA . SER A 1 728 ? -18.457 -18.837 36.580 1.00 82.81 728 SER A CA 1
ATOM 5888 C C . SER A 1 728 ? -18.005 -17.601 35.793 1.00 82.81 728 SER A C 1
ATOM 5890 O O . SER A 1 728 ? -16.817 -17.415 35.522 1.00 82.81 728 SER A O 1
ATOM 5892 N N . LYS A 1 729 ? -18.955 -16.730 35.413 1.00 82.44 729 LYS A N 1
ATOM 5893 C CA . LYS A 1 729 ? -18.641 -15.457 34.736 1.00 82.44 729 LYS A CA 1
ATOM 5894 C C . LYS A 1 729 ? -17.765 -14.555 35.615 1.00 82.44 729 LYS A C 1
ATOM 5896 O O . LYS A 1 729 ? -16.817 -13.979 35.097 1.00 82.44 729 LYS A O 1
ATOM 5901 N N . ALA A 1 730 ? -18.034 -14.499 36.922 1.00 85.50 730 ALA A N 1
ATOM 5902 C CA . ALA A 1 730 ? -17.226 -13.771 37.903 1.00 85.50 730 ALA A CA 1
ATOM 5903 C C . ALA A 1 730 ? -15.796 -14.332 38.013 1.00 85.50 730 ALA A C 1
ATOM 5905 O O . ALA A 1 730 ? -14.835 -13.565 38.008 1.00 85.50 730 ALA A O 1
ATOM 5906 N N . GLN A 1 731 ? -15.651 -15.665 37.994 1.00 88.69 731 GLN A N 1
ATOM 5907 C CA . GLN A 1 731 ? -14.354 -16.341 38.098 1.00 88.69 731 GLN A CA 1
ATOM 5908 C C . GLN A 1 731 ? -13.392 -15.984 36.957 1.00 88.69 731 GLN A C 1
ATOM 5910 O O . GLN A 1 731 ? -12.181 -15.962 37.165 1.00 88.69 731 GLN A O 1
ATOM 5915 N N . LYS A 1 732 ? -13.909 -15.612 35.777 1.00 89.75 732 LYS A N 1
ATOM 5916 C CA . LYS A 1 732 ? -13.076 -15.153 34.653 1.00 89.75 732 LYS A CA 1
ATOM 5917 C C . LYS A 1 732 ? -12.148 -14.007 35.037 1.00 89.75 732 LYS A C 1
ATOM 5919 O O . LYS A 1 732 ? -11.003 -13.986 34.602 1.00 89.75 732 LYS A O 1
ATOM 5924 N N . PHE A 1 733 ? -12.627 -13.063 35.848 1.00 91.75 733 PHE A N 1
ATOM 5925 C CA . PHE A 1 733 ? -11.806 -11.941 36.292 1.00 91.75 733 PHE A CA 1
ATOM 5926 C C . PHE A 1 733 ? -10.665 -12.402 37.206 1.00 91.75 733 PHE A C 1
ATOM 5928 O O . PHE A 1 733 ? -9.521 -11.992 37.019 1.00 91.75 733 PHE A O 1
ATOM 5935 N N . PHE A 1 734 ? -10.949 -13.292 38.156 1.00 93.31 734 PHE A N 1
ATOM 5936 C CA . PHE A 1 734 ? -9.934 -13.818 39.068 1.00 93.31 734 PHE A CA 1
ATOM 5937 C C . PHE A 1 734 ? -8.887 -14.665 38.340 1.00 93.31 734 PHE A C 1
ATOM 5939 O O . PHE A 1 734 ? -7.697 -14.523 38.612 1.00 93.31 734 PHE A O 1
ATOM 5946 N N . ASP A 1 735 ? -9.293 -15.454 37.345 1.00 91.94 735 ASP A N 1
ATOM 5947 C CA . ASP A 1 735 ? -8.365 -16.231 36.517 1.00 91.94 735 ASP A CA 1
ATOM 5948 C C . ASP A 1 735 ? -7.455 -15.322 35.672 1.00 91.94 735 ASP A C 1
ATOM 5950 O O . ASP A 1 735 ? -6.263 -15.602 35.517 1.00 91.94 735 ASP A O 1
ATOM 5954 N N . VAL A 1 736 ? -7.984 -14.195 35.172 1.00 93.06 736 VAL A N 1
ATOM 5955 C CA . VAL A 1 736 ? -7.186 -13.147 34.511 1.00 93.06 736 VAL A CA 1
ATOM 5956 C C . VAL A 1 736 ? -6.172 -12.552 35.486 1.00 93.06 736 VAL A C 1
ATOM 5958 O O . VAL A 1 736 ? -5.004 -12.403 35.132 1.00 93.06 736 VAL A O 1
ATOM 5961 N N . VAL A 1 737 ? -6.587 -12.226 36.713 1.00 92.38 737 VAL A N 1
ATOM 5962 C CA . VAL A 1 737 ? -5.693 -11.671 37.740 1.00 92.38 737 VAL A CA 1
ATOM 5963 C C . VAL A 1 737 ? -4.599 -12.668 38.133 1.00 92.38 737 VAL A C 1
ATOM 5965 O O . VAL A 1 737 ? -3.434 -12.286 38.237 1.00 92.38 737 VAL A O 1
ATOM 5968 N N . GLU A 1 738 ? -4.924 -13.948 38.288 1.00 92.50 738 GLU A N 1
ATOM 5969 C CA . GLU A 1 738 ? -3.927 -14.992 38.541 1.00 92.50 738 GLU A CA 1
ATOM 5970 C C . GLU A 1 738 ? -2.965 -15.158 37.359 1.00 92.50 738 GLU A C 1
ATOM 5972 O O . GLU A 1 738 ? -1.753 -15.288 37.555 1.00 92.50 738 GLU A O 1
ATOM 5977 N N . HIS A 1 739 ? -3.468 -15.084 36.124 1.00 91.25 739 HIS A N 1
ATOM 5978 C CA . HIS A 1 739 ? -2.622 -15.083 34.935 1.00 91.25 739 HIS A CA 1
ATOM 5979 C C . HIS A 1 739 ? -1.672 -13.880 34.909 1.00 91.25 739 HIS A C 1
ATOM 5981 O O . HIS A 1 739 ? -0.490 -14.073 34.616 1.00 91.25 739 HIS A O 1
ATOM 5987 N N . LEU A 1 740 ? -2.151 -12.678 35.260 1.00 90.69 740 LEU A N 1
ATOM 5988 C CA . LEU A 1 740 ? -1.317 -11.480 35.394 1.00 90.69 740 LEU A CA 1
ATOM 5989 C C . LEU A 1 740 ? -0.197 -11.720 36.403 1.00 90.69 740 LEU A C 1
ATOM 5991 O O . LEU A 1 740 ? 0.971 -11.580 36.050 1.00 90.69 740 LEU A O 1
ATOM 5995 N N . LYS A 1 741 ? -0.536 -12.132 37.630 1.00 90.12 741 LYS A N 1
ATOM 5996 C CA . LYS A 1 741 ? 0.438 -12.347 38.711 1.00 90.12 741 LYS A CA 1
ATOM 5997 C C . LYS A 1 741 ? 1.510 -13.373 38.345 1.00 90.12 741 LYS A C 1
ATOM 5999 O O . LYS A 1 741 ? 2.674 -13.164 38.669 1.00 90.12 741 LYS A O 1
ATOM 6004 N N . ARG A 1 742 ? 1.133 -14.469 37.675 1.00 89.06 742 ARG A N 1
ATOM 6005 C CA . ARG A 1 742 ? 2.051 -15.583 37.378 1.00 89.06 742 ARG A CA 1
ATOM 6006 C C . ARG A 1 742 ? 2.872 -15.393 36.110 1.00 89.06 742 ARG A C 1
ATOM 6008 O O . ARG A 1 742 ? 4.028 -15.791 36.097 1.00 89.06 742 ARG A O 1
ATOM 6015 N N . ASN A 1 743 ? 2.275 -14.844 35.052 1.00 86.19 743 ASN A N 1
ATOM 6016 C CA . ASN A 1 743 ? 2.870 -14.871 33.710 1.00 86.19 743 ASN A CA 1
ATOM 6017 C C . ASN A 1 743 ? 3.229 -13.490 33.168 1.00 86.19 743 ASN A C 1
ATOM 6019 O O . ASN A 1 743 ? 3.907 -13.418 32.154 1.00 86.19 743 ASN A O 1
ATOM 6023 N N . VAL A 1 744 ? 2.733 -12.408 33.776 1.00 85.00 744 VAL A N 1
ATOM 6024 C CA . VAL A 1 744 ? 2.917 -11.056 33.233 1.00 85.00 744 VAL A CA 1
ATOM 6025 C C . VAL A 1 744 ? 3.703 -10.178 34.206 1.00 85.00 744 VAL A C 1
ATOM 6027 O O . VAL A 1 744 ? 4.677 -9.549 33.810 1.00 85.00 744 VAL A O 1
ATOM 6030 N N . MET A 1 745 ? 3.340 -10.169 35.492 1.00 85.62 745 MET A N 1
ATOM 6031 C CA . MET A 1 745 ? 4.022 -9.369 36.516 1.00 85.62 745 MET A CA 1
ATOM 6032 C C . MET A 1 745 ? 5.525 -9.673 36.663 1.00 85.62 745 MET A C 1
ATOM 6034 O O . MET A 1 745 ? 6.272 -8.706 36.814 1.00 85.62 745 MET A O 1
ATOM 6038 N N . PRO A 1 746 ? 6.006 -10.934 36.573 1.00 82.50 746 PRO A N 1
ATOM 6039 C CA . PRO A 1 746 ? 7.441 -11.220 36.651 1.00 82.50 746 PRO A CA 1
ATOM 6040 C C . PRO A 1 746 ? 8.256 -10.548 35.539 1.00 82.50 746 PRO A C 1
ATOM 6042 O O . PRO A 1 746 ? 9.346 -10.048 35.802 1.00 82.50 746 PRO A O 1
ATOM 6045 N N . ASP A 1 747 ? 7.704 -10.475 34.325 1.00 74.56 747 ASP A N 1
ATOM 6046 C CA . ASP A 1 747 ? 8.369 -9.856 33.174 1.00 74.56 747 ASP A CA 1
ATOM 6047 C C . ASP A 1 747 ? 8.359 -8.322 33.291 1.00 74.56 747 ASP A C 1
ATOM 6049 O O . ASP A 1 747 ? 9.367 -7.658 33.048 1.00 74.56 747 ASP A O 1
ATOM 6053 N N . ILE A 1 748 ? 7.231 -7.746 33.730 1.00 73.12 748 ILE A N 1
ATOM 6054 C CA . ILE A 1 748 ? 7.055 -6.288 33.824 1.00 73.12 748 ILE A CA 1
ATOM 6055 C C . ILE A 1 748 ? 7.890 -5.669 34.950 1.00 73.12 748 ILE A C 1
ATOM 6057 O O . ILE A 1 748 ? 8.322 -4.526 34.820 1.00 73.12 748 ILE A O 1
ATOM 6061 N N . ALA A 1 749 ? 8.119 -6.387 36.053 1.00 61.47 749 ALA A N 1
ATOM 6062 C CA . ALA A 1 749 ? 8.827 -5.851 37.219 1.00 61.47 749 ALA A CA 1
ATOM 6063 C C . ALA A 1 749 ? 10.253 -5.352 36.897 1.00 61.47 749 ALA A C 1
ATOM 6065 O O . ALA A 1 749 ? 10.805 -4.554 37.651 1.00 61.47 749 ALA A O 1
ATOM 6066 N N . THR A 1 750 ? 10.828 -5.789 35.770 1.00 58.22 750 THR A N 1
ATOM 6067 C CA . THR A 1 750 ? 12.161 -5.388 35.289 1.00 58.22 750 THR A CA 1
ATOM 6068 C C . THR A 1 750 ? 12.142 -4.298 34.208 1.00 58.22 750 THR A C 1
ATOM 6070 O O . THR A 1 750 ? 13.188 -3.742 33.881 1.00 58.22 750 THR A O 1
ATOM 6073 N N . GLU A 1 751 ? 10.973 -3.963 33.652 1.00 66.50 751 GLU A N 1
ATOM 6074 C CA . GLU A 1 751 ? 10.839 -2.996 32.560 1.00 66.50 751 GLU A CA 1
ATOM 6075 C C . GLU A 1 751 ? 10.496 -1.589 33.091 1.00 66.50 751 GLU A C 1
ATOM 6077 O O . GLU A 1 751 ? 9.418 -1.347 33.635 1.00 66.50 751 GLU A O 1
ATOM 6082 N N . GLU A 1 752 ? 11.378 -0.609 32.865 1.00 58.25 752 GLU A N 1
ATOM 6083 C CA . GLU A 1 752 ? 11.209 0.750 33.407 1.00 58.25 752 GLU A CA 1
ATOM 6084 C C . GLU A 1 752 ? 9.996 1.515 32.849 1.00 58.25 752 GLU A C 1
ATOM 6086 O O . GLU A 1 752 ? 9.513 2.428 33.512 1.00 58.25 752 GLU A O 1
ATOM 6091 N N . ASN A 1 753 ? 9.476 1.175 31.662 1.00 70.94 753 ASN A N 1
ATOM 6092 C CA . ASN A 1 753 ? 8.477 1.975 30.932 1.00 70.94 753 ASN A CA 1
ATOM 6093 C C . ASN A 1 753 ? 7.169 1.220 30.630 1.00 70.94 753 ASN A C 1
ATOM 6095 O O . ASN A 1 753 ? 6.621 1.326 29.529 1.00 70.94 753 ASN A O 1
ATOM 6099 N N . VAL A 1 754 ? 6.636 0.480 31.604 1.00 76.75 754 VAL A N 1
ATOM 6100 C CA . VAL A 1 754 ? 5.358 -0.242 31.467 1.00 76.75 754 VAL A CA 1
ATOM 6101 C C . VAL A 1 754 ? 4.286 0.351 32.373 1.00 76.75 754 VAL A C 1
ATOM 6103 O O . VAL A 1 754 ? 4.539 0.693 33.524 1.00 76.75 754 VAL A O 1
ATOM 6106 N N . THR A 1 755 ? 3.059 0.469 31.865 1.00 81.12 755 THR A N 1
ATOM 6107 C CA . THR A 1 755 ? 1.899 0.930 32.644 1.00 81.12 755 THR A CA 1
ATOM 6108 C C . THR A 1 755 ? 0.767 -0.084 32.603 1.00 81.12 755 THR A C 1
ATOM 6110 O O . THR A 1 755 ? 0.366 -0.504 31.516 1.00 81.12 755 THR A O 1
ATOM 6113 N N . LEU A 1 756 ? 0.199 -0.410 33.765 1.00 86.88 756 LEU A N 1
ATOM 6114 C CA . LEU A 1 756 ? -0.922 -1.342 33.890 1.00 86.88 756 LEU A CA 1
ATOM 6115 C C . LEU A 1 756 ? -2.260 -0.587 34.015 1.00 86.88 756 LEU A C 1
ATOM 6117 O O . LEU A 1 756 ? -2.354 0.422 34.726 1.00 86.88 756 LEU A O 1
ATOM 6121 N N . ARG A 1 757 ? -3.287 -1.030 33.281 1.00 90.06 757 ARG A N 1
ATOM 6122 C CA . ARG A 1 757 ? -4.603 -0.373 33.189 1.00 90.06 757 ARG A CA 1
ATOM 6123 C C . ARG A 1 757 ? -5.730 -1.394 33.275 1.00 90.06 757 ARG A C 1
ATOM 6125 O O . ARG A 1 757 ? -5.790 -2.297 32.446 1.00 90.06 757 ARG A O 1
ATOM 6132 N N . PHE A 1 758 ? -6.659 -1.202 34.205 1.00 92.69 758 PHE A N 1
ATOM 6133 C CA . PHE A 1 758 ? -7.903 -1.972 34.272 1.00 92.69 758 PHE A CA 1
ATOM 6134 C C . PHE A 1 758 ? -9.053 -1.126 33.739 1.00 92.69 758 PHE A C 1
ATOM 6136 O O . PHE A 1 758 ? -9.364 -0.089 34.312 1.00 92.69 758 PHE A O 1
ATOM 6143 N N . TRP A 1 759 ? -9.678 -1.543 32.643 1.00 92.25 759 TRP A N 1
ATOM 6144 C CA . TRP A 1 759 ? -10.874 -0.909 32.083 1.00 92.25 759 TRP A CA 1
ATOM 6145 C C . TRP A 1 759 ? -12.015 -1.921 32.115 1.00 92.25 759 TRP A C 1
ATOM 6147 O O . TRP A 1 759 ? -12.137 -2.747 31.210 1.00 92.25 759 TRP A O 1
ATOM 6157 N N . VAL A 1 760 ? -12.838 -1.861 33.160 1.00 91.69 760 VAL A N 1
ATOM 6158 C CA . VAL A 1 760 ? -13.856 -2.879 33.451 1.00 91.69 760 VAL A CA 1
ATOM 6159 C C . VAL A 1 760 ? -15.249 -2.284 33.287 1.00 91.69 760 VAL A C 1
ATOM 6161 O O . VAL A 1 760 ? -15.666 -1.406 34.041 1.00 91.69 760 VAL A O 1
ATOM 6164 N N . SER A 1 761 ? -15.976 -2.770 32.283 1.00 85.88 761 SER A N 1
ATOM 6165 C CA . SER A 1 761 ? -17.358 -2.381 32.017 1.00 85.88 761 SER A CA 1
ATOM 6166 C C . SER A 1 761 ? -18.386 -3.220 32.777 1.00 85.88 761 SER A C 1
ATOM 6168 O O . SER A 1 761 ? -19.552 -2.850 32.805 1.00 85.88 761 SER A O 1
ATOM 6170 N N . PHE A 1 762 ? -17.969 -4.350 33.361 1.00 86.56 762 PHE A N 1
ATOM 6171 C CA . PHE A 1 762 ? -18.823 -5.374 33.981 1.00 86.56 762 PHE A CA 1
ATOM 6172 C C . PHE A 1 762 ? -19.827 -6.043 33.030 1.00 86.56 762 PHE A C 1
ATOM 6174 O O . PHE A 1 762 ? -20.673 -6.826 33.467 1.00 86.56 762 PHE A O 1
ATOM 6181 N N . ALA A 1 763 ? -19.719 -5.810 31.719 1.00 80.38 763 ALA A N 1
ATOM 6182 C CA . ALA A 1 763 ? -20.567 -6.457 30.724 1.00 80.38 763 ALA A CA 1
ATOM 6183 C C . ALA A 1 763 ? -20.388 -7.983 30.734 1.00 80.38 763 ALA A C 1
ATOM 6185 O O . ALA A 1 763 ? -21.351 -8.715 30.504 1.00 80.38 763 ALA A O 1
ATOM 6186 N N . PHE A 1 764 ? -19.188 -8.469 31.075 1.00 84.44 764 PHE A N 1
ATOM 6187 C CA . PHE A 1 764 ? -18.899 -9.902 31.178 1.00 84.44 764 PHE A CA 1
ATOM 6188 C C . PHE A 1 764 ? -19.716 -10.632 32.262 1.00 84.44 764 PHE A C 1
ATOM 6190 O O . PHE A 1 764 ? -19.817 -11.857 32.198 1.00 84.44 764 PHE A O 1
ATOM 6197 N N . LEU A 1 765 ? -20.307 -9.917 33.231 1.00 84.69 765 LEU A N 1
ATOM 6198 C CA . LEU A 1 765 ? -21.161 -10.489 34.282 1.00 84.69 765 LEU A CA 1
ATOM 6199 C C . LEU A 1 765 ? -22.625 -10.674 33.846 1.00 84.69 765 LEU A C 1
ATOM 6201 O O . LEU A 1 765 ? -23.378 -11.385 34.511 1.00 84.69 765 LEU A O 1
ATOM 6205 N N . ILE A 1 766 ? -23.044 -10.053 32.741 1.00 79.62 766 ILE A N 1
ATOM 6206 C CA . ILE A 1 766 ? -24.433 -10.086 32.264 1.00 79.62 766 ILE A CA 1
ATOM 6207 C C . ILE A 1 766 ? -24.712 -11.427 31.572 1.00 79.62 766 ILE A C 1
ATOM 6209 O O . ILE A 1 766 ? -23.890 -11.920 30.798 1.00 79.62 766 ILE A O 1
ATOM 6213 N N . ALA A 1 767 ? -25.876 -12.036 31.819 1.00 68.44 767 ALA A N 1
ATOM 6214 C CA . ALA A 1 767 ? -26.317 -13.231 31.092 1.00 68.44 767 ALA A CA 1
ATOM 6215 C C . ALA A 1 767 ? -26.404 -12.996 29.565 1.00 68.44 767 ALA A C 1
ATOM 6217 O O . ALA A 1 767 ? -26.790 -11.919 29.118 1.00 68.44 767 ALA A O 1
ATOM 6218 N N . ASP A 1 768 ? -26.081 -14.014 28.758 1.00 69.12 768 ASP A N 1
ATOM 6219 C CA . ASP A 1 768 ? -26.065 -13.898 27.283 1.00 69.12 768 ASP A CA 1
ATOM 6220 C C . ASP A 1 768 ? -27.477 -13.906 26.666 1.00 69.12 768 ASP A C 1
ATOM 6222 O O . ASP A 1 768 ? -27.661 -13.580 25.491 1.00 69.12 768 ASP A O 1
ATOM 6226 N N . HIS A 1 769 ? -28.489 -14.259 27.466 1.00 65.94 769 HIS A N 1
ATOM 6227 C CA . HIS A 1 769 ? -29.886 -14.370 27.060 1.00 65.94 769 HIS A CA 1
ATOM 6228 C C . HIS A 1 769 ? -30.816 -13.664 28.061 1.00 65.94 769 HIS A C 1
ATOM 6230 O O . HIS A 1 769 ? -30.501 -13.613 29.253 1.00 65.94 769 HIS A O 1
ATOM 6236 N N . PRO A 1 770 ? -31.968 -13.132 27.609 1.00 56.12 770 PRO A N 1
ATOM 6237 C CA . PRO A 1 770 ? -32.983 -12.580 28.501 1.00 56.12 770 PRO A CA 1
ATOM 6238 C C . PRO A 1 770 ? -33.550 -13.648 29.462 1.00 56.12 770 PRO A C 1
ATOM 6240 O O . PRO A 1 770 ? -33.770 -14.776 29.022 1.00 56.12 770 PRO A O 1
ATOM 6243 N N . PRO A 1 771 ? -33.872 -13.307 30.726 1.00 58.44 771 PRO A N 1
ATOM 6244 C CA . PRO A 1 771 ? -33.678 -12.010 31.367 1.00 58.44 771 PRO A CA 1
ATOM 6245 C C . PRO A 1 771 ? -32.203 -11.780 31.724 1.00 58.44 771 PRO A C 1
ATOM 6247 O O . PRO A 1 771 ? -31.540 -12.620 32.325 1.00 58.44 771 PRO A O 1
ATOM 6250 N N . TYR A 1 772 ? -31.696 -10.614 31.330 1.00 68.94 772 TYR A N 1
ATOM 6251 C CA . TYR A 1 772 ? -30.296 -10.215 31.446 1.00 68.94 772 TYR A CA 1
ATOM 6252 C C . TYR A 1 772 ? -29.908 -9.882 32.891 1.00 68.94 772 TYR A C 1
ATOM 6254 O O . TYR A 1 772 ? -29.742 -8.716 33.255 1.00 68.94 772 TYR A O 1
ATOM 6262 N N . ASN A 1 773 ? -29.818 -10.924 33.708 1.00 69.31 773 ASN A N 1
ATOM 6263 C CA . ASN A 1 773 ? -29.541 -10.842 35.133 1.00 69.31 773 ASN A CA 1
ATOM 6264 C C . ASN A 1 773 ? -28.032 -10.879 35.399 1.00 69.31 773 ASN A C 1
ATOM 6266 O O . ASN A 1 773 ? -27.251 -11.378 34.583 1.00 69.31 773 ASN A O 1
ATOM 6270 N N . VAL A 1 774 ? -27.650 -10.360 36.563 1.00 72.19 774 VAL A N 1
ATOM 6271 C CA . VAL A 1 774 ? -26.282 -10.370 37.086 1.00 72.19 774 VAL A CA 1
ATOM 6272 C C . VAL A 1 774 ? -26.330 -11.092 38.424 1.00 72.19 774 VAL A C 1
ATOM 6274 O O . VAL A 1 774 ? -27.076 -10.686 39.310 1.00 72.19 774 VAL A O 1
ATOM 6277 N N . TRP A 1 775 ? -25.565 -12.175 38.542 1.00 71.75 775 TRP A N 1
ATOM 6278 C CA . TRP A 1 775 ? -25.462 -12.977 39.758 1.00 71.75 775 TRP A CA 1
ATOM 6279 C C . TRP A 1 775 ? -24.007 -12.982 40.204 1.00 71.75 775 TRP A C 1
ATOM 6281 O O . TRP A 1 775 ? -23.154 -13.562 39.531 1.00 71.75 775 TRP A O 1
ATOM 6291 N N . VAL A 1 776 ? -23.735 -12.309 41.316 1.00 79.12 776 VAL A N 1
ATOM 6292 C CA . VAL A 1 776 ? -22.425 -12.280 41.969 1.00 79.12 776 VAL A CA 1
ATOM 6293 C C . VAL A 1 776 ? -22.594 -12.568 43.455 1.00 79.12 776 VAL A C 1
ATOM 6295 O O . VAL A 1 776 ? -23.672 -12.361 44.016 1.00 79.12 776 VAL A O 1
ATOM 6298 N N . GLU A 1 777 ? -21.541 -13.090 44.073 1.00 80.56 777 GLU A N 1
ATOM 6299 C CA . GLU A 1 777 ? -21.484 -13.304 45.519 1.00 80.56 777 GLU A CA 1
ATOM 6300 C C . GLU A 1 777 ? -21.546 -11.957 46.257 1.00 80.56 777 GLU A C 1
ATOM 6302 O O . GLU A 1 777 ? -21.201 -10.914 45.698 1.00 80.56 777 GLU A O 1
ATOM 6307 N N . ARG A 1 778 ? -22.030 -11.960 47.507 1.00 79.38 778 ARG A N 1
ATOM 6308 C CA . ARG A 1 778 ? -22.247 -10.717 48.275 1.00 79.38 778 ARG A CA 1
ATOM 6309 C C . ARG A 1 778 ? -20.954 -9.938 48.521 1.00 79.38 778 ARG A C 1
ATOM 6311 O O . ARG A 1 778 ? -20.986 -8.718 48.576 1.00 79.38 778 ARG A O 1
ATOM 6318 N N . ASP A 1 779 ? -19.847 -10.647 48.646 1.00 87.62 779 ASP A N 1
ATOM 6319 C CA . ASP A 1 779 ? -18.496 -10.145 48.880 1.00 87.62 779 ASP A CA 1
ATOM 6320 C C . ASP A 1 779 ? -17.698 -9.966 47.575 1.00 87.62 779 ASP A C 1
ATOM 6322 O O . ASP A 1 779 ? -16.498 -9.702 47.609 1.00 87.62 779 ASP A O 1
ATOM 6326 N N . PHE A 1 780 ? -18.339 -10.054 46.401 1.00 89.44 780 PHE A N 1
ATOM 6327 C CA . PHE A 1 780 ? -17.642 -9.935 45.118 1.00 89.44 780 PHE A CA 1
ATOM 6328 C C . PHE A 1 780 ? -16.867 -8.618 44.975 1.00 89.44 780 PHE A C 1
ATOM 6330 O O . PHE A 1 780 ? -15.763 -8.632 44.439 1.00 89.44 780 PHE A O 1
ATOM 6337 N N . ALA A 1 781 ? -17.404 -7.492 45.459 1.00 89.62 781 ALA A N 1
ATOM 6338 C CA . ALA A 1 781 ? -16.709 -6.202 45.417 1.00 89.62 781 ALA A CA 1
ATOM 6339 C C . ALA A 1 781 ? -15.412 -6.214 46.252 1.00 89.62 781 ALA A C 1
ATOM 6341 O O . ALA A 1 781 ? -14.379 -5.713 45.800 1.00 89.62 781 ALA A O 1
ATOM 6342 N N . GLU A 1 782 ? -15.442 -6.849 47.428 1.00 92.38 782 GLU A N 1
ATOM 6343 C CA . GLU A 1 782 ? -14.274 -7.031 48.297 1.00 92.38 782 GLU A CA 1
ATOM 6344 C C . GLU A 1 782 ? -13.244 -7.952 47.639 1.00 92.38 782 GLU A C 1
ATOM 6346 O O . GLU A 1 782 ? -12.074 -7.583 47.514 1.00 92.38 782 GLU A O 1
ATOM 6351 N N . GLN A 1 783 ? -13.681 -9.109 47.130 1.00 92.94 783 GLN A N 1
ATOM 6352 C CA . GLN A 1 783 ? -12.811 -10.051 46.423 1.00 92.94 783 GLN A CA 1
ATOM 6353 C C . GLN A 1 783 ? -12.180 -9.410 45.172 1.00 92.94 783 GLN A C 1
ATOM 6355 O O . GLN A 1 783 ? -10.982 -9.565 44.923 1.00 92.94 783 GLN A O 1
ATOM 6360 N N . PHE A 1 784 ? -12.962 -8.662 44.386 1.00 94.00 784 PHE A N 1
ATOM 6361 C CA . PHE A 1 784 ? -12.511 -7.950 43.188 1.00 94.00 784 PHE A CA 1
ATOM 6362 C C . PHE A 1 784 ? -11.435 -6.912 43.524 1.00 94.00 784 PHE A C 1
ATOM 6364 O O . PHE A 1 784 ? -10.372 -6.889 42.893 1.00 94.00 784 PHE A O 1
ATOM 6371 N N . ALA A 1 785 ? -11.685 -6.081 44.539 1.00 92.81 785 ALA A N 1
ATOM 6372 C CA . ALA A 1 785 ? -10.736 -5.069 44.980 1.00 92.81 785 ALA A CA 1
ATOM 6373 C C . ALA A 1 785 ? -9.454 -5.700 45.548 1.00 92.81 785 ALA A C 1
ATOM 6375 O O . ALA A 1 785 ? -8.352 -5.243 45.236 1.00 92.81 785 ALA A O 1
ATOM 6376 N N . GLU A 1 786 ? -9.573 -6.786 46.315 1.00 93.25 786 GLU A N 1
ATOM 6377 C CA . GLU A 1 786 ? -8.435 -7.522 46.872 1.00 93.25 786 GLU A CA 1
ATOM 6378 C C . GLU A 1 786 ? -7.572 -8.169 45.778 1.00 93.25 786 GLU A C 1
ATOM 6380 O O . GLU A 1 786 ? -6.338 -8.136 45.833 1.00 93.25 786 GLU A O 1
ATOM 6385 N N . ALA A 1 787 ? -8.206 -8.708 44.736 1.00 93.50 787 ALA A N 1
ATOM 6386 C CA . ALA A 1 787 ? -7.512 -9.281 43.591 1.00 93.50 787 ALA A CA 1
ATOM 6387 C C . ALA A 1 787 ? -6.647 -8.228 42.877 1.00 93.50 787 ALA A C 1
ATOM 6389 O O . ALA A 1 787 ? -5.464 -8.476 42.618 1.00 93.50 787 ALA A O 1
ATOM 6390 N N . ILE A 1 788 ? -7.206 -7.037 42.631 1.00 93.69 788 ILE A N 1
ATOM 6391 C CA . ILE A 1 788 ? -6.485 -5.897 42.046 1.00 93.69 788 ILE A CA 1
ATOM 6392 C C . ILE A 1 788 ? -5.375 -5.407 42.985 1.00 93.69 788 ILE A C 1
ATOM 6394 O O . ILE A 1 788 ? -4.254 -5.194 42.524 1.00 93.69 788 ILE A O 1
ATOM 6398 N N . ARG A 1 789 ? -5.635 -5.303 44.296 1.00 92.00 789 ARG A N 1
ATOM 6399 C CA . ARG A 1 789 ? -4.620 -4.957 45.307 1.00 92.00 789 ARG A CA 1
ATOM 6400 C C . ARG A 1 789 ? -3.435 -5.922 45.280 1.00 92.00 789 ARG A C 1
ATOM 6402 O O . ARG A 1 789 ? -2.291 -5.512 45.448 1.00 92.00 789 ARG A O 1
ATOM 6409 N N . GLY A 1 790 ? -3.691 -7.205 45.033 1.00 89.25 790 GLY A N 1
ATOM 6410 C CA . GLY A 1 790 ? -2.640 -8.202 44.850 1.00 89.25 790 GLY A CA 1
ATOM 6411 C C . GLY A 1 790 ? -1.738 -7.929 43.640 1.00 89.25 790 GLY A C 1
ATOM 6412 O O . GLY A 1 790 ? -0.555 -8.243 43.701 1.00 89.25 790 GLY A O 1
ATOM 6413 N N . VAL A 1 791 ? -2.273 -7.349 42.561 1.00 89.88 791 VAL A N 1
ATOM 6414 C CA . VAL A 1 791 ? -1.484 -6.923 41.389 1.00 89.88 791 VAL A CA 1
ATOM 6415 C C . VAL A 1 791 ? -0.741 -5.622 41.682 1.00 89.88 791 VAL A C 1
ATOM 6417 O O . VAL A 1 791 ? 0.437 -5.518 41.355 1.00 89.88 791 VAL A O 1
ATOM 6420 N N . ASP A 1 792 ? -1.403 -4.661 42.330 1.00 86.81 792 ASP A N 1
ATOM 6421 C CA . ASP A 1 792 ? -0.817 -3.372 42.720 1.00 86.81 792 ASP A CA 1
ATOM 6422 C C . ASP A 1 792 ? 0.446 -3.549 43.575 1.00 86.81 792 ASP A C 1
ATOM 6424 O O . ASP A 1 792 ? 1.491 -2.993 43.257 1.00 86.81 792 ASP A O 1
ATOM 6428 N N . LYS A 1 793 ? 0.406 -4.451 44.566 1.00 85.81 793 LYS A N 1
ATOM 6429 C CA . LYS A 1 793 ? 1.566 -4.804 45.408 1.00 85.81 793 LYS A CA 1
ATOM 6430 C C . LYS A 1 793 ? 2.774 -5.345 44.631 1.00 85.81 793 LYS A C 1
ATOM 6432 O O . LYS A 1 793 ? 3.883 -5.322 45.157 1.00 85.81 793 LYS A O 1
ATOM 6437 N N . MET A 1 794 ? 2.565 -5.883 43.429 1.00 83.94 794 MET A N 1
ATOM 6438 C CA . MET A 1 794 ? 3.628 -6.397 42.555 1.00 83.94 794 MET A CA 1
ATOM 6439 C C . MET A 1 794 ? 4.053 -5.381 41.488 1.00 83.94 794 MET A C 1
ATOM 6441 O O . MET A 1 794 ? 5.045 -5.601 40.794 1.00 83.94 794 MET A O 1
ATOM 6445 N N . ALA A 1 795 ? 3.288 -4.306 41.301 1.00 78.44 795 ALA A N 1
ATOM 6446 C CA . ALA A 1 795 ? 3.566 -3.298 40.297 1.00 78.44 795 ALA A CA 1
ATOM 6447 C C . ALA A 1 795 ? 4.604 -2.298 40.820 1.00 78.44 795 ALA A C 1
ATOM 6449 O O . ALA A 1 795 ? 4.528 -1.814 41.943 1.00 78.44 795 ALA A O 1
ATOM 6450 N N . THR A 1 796 ? 5.570 -1.944 39.975 1.00 70.88 796 THR A N 1
ATOM 6451 C CA . THR A 1 796 ? 6.579 -0.913 40.279 1.00 70.8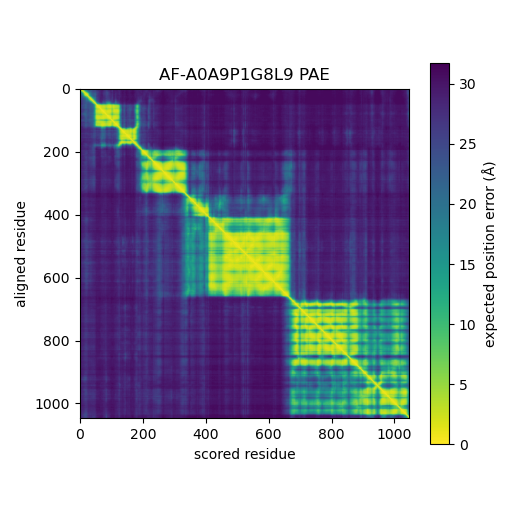8 796 THR A CA 1
ATOM 6452 C C . THR A 1 796 ? 6.052 0.508 40.071 1.00 70.88 796 THR A C 1
ATOM 6454 O O . THR A 1 796 ? 6.702 1.481 40.446 1.00 70.88 796 THR A O 1
ATOM 6457 N N . ARG A 1 797 ? 4.875 0.641 39.452 1.00 71.31 797 ARG A N 1
ATOM 6458 C CA . ARG A 1 797 ? 4.207 1.908 39.157 1.00 71.31 797 ARG A CA 1
ATOM 6459 C C . ARG A 1 797 ? 2.730 1.810 39.527 1.00 71.31 797 ARG A C 1
ATOM 6461 O O . ARG A 1 797 ? 2.152 0.737 39.346 1.00 71.31 797 ARG A O 1
ATOM 6468 N N . PRO A 1 798 ? 2.100 2.922 39.939 1.00 74.19 798 PRO A N 1
ATOM 6469 C CA . PRO A 1 798 ? 0.691 2.916 40.301 1.00 74.19 798 PRO A CA 1
ATOM 6470 C C . PRO A 1 798 ? -0.204 2.386 39.176 1.00 74.19 798 PRO A C 1
ATOM 6472 O O . PRO A 1 798 ? -0.063 2.769 38.004 1.00 74.19 798 PRO A O 1
ATOM 6475 N N . ILE A 1 799 ? -1.152 1.522 39.527 1.00 83.69 799 ILE A N 1
ATOM 6476 C CA . ILE A 1 799 ? -2.155 1.037 38.578 1.00 83.69 799 ILE A CA 1
ATOM 6477 C C . ILE A 1 799 ? -3.309 2.037 38.468 1.00 83.69 799 ILE A C 1
ATOM 6479 O O . ILE A 1 799 ? -3.638 2.746 39.416 1.00 83.69 799 ILE A O 1
ATOM 6483 N N . PHE A 1 800 ? -3.941 2.091 37.296 1.00 85.62 800 PHE A N 1
ATOM 6484 C CA . PHE A 1 800 ? -5.106 2.948 37.068 1.00 85.62 800 PHE A CA 1
ATOM 6485 C C . PHE A 1 800 ? -6.315 2.088 36.699 1.00 85.62 800 PHE A C 1
ATOM 6487 O O . PHE A 1 800 ? -6.253 1.308 35.739 1.00 85.62 800 PHE A O 1
ATOM 6494 N N . VAL A 1 801 ? -7.412 2.246 37.439 1.00 89.19 801 VAL A N 1
ATOM 6495 C CA . VAL A 1 801 ? -8.650 1.475 37.285 1.00 89.19 801 VAL A CA 1
ATOM 6496 C C . VAL A 1 801 ? -9.771 2.400 36.806 1.00 89.19 801 VAL A C 1
ATOM 6498 O O . VAL A 1 801 ? -10.072 3.426 37.405 1.00 89.19 801 VAL A O 1
ATOM 6501 N N . SER A 1 802 ? -10.389 2.060 35.683 1.00 89.25 802 SER A N 1
ATOM 6502 C CA . SER A 1 802 ? -11.547 2.746 35.110 1.00 89.25 802 SER A CA 1
ATOM 6503 C C . SER A 1 802 ? -12.727 1.785 35.107 1.00 89.25 802 SER A C 1
ATOM 6505 O O . SER A 1 802 ? -12.639 0.703 34.523 1.00 89.25 802 SER A O 1
ATOM 6507 N N . MET A 1 803 ? -13.824 2.174 35.753 1.00 88.44 803 MET A N 1
ATOM 6508 C CA . MET A 1 803 ? -14.991 1.315 35.966 1.00 88.44 803 MET A CA 1
ATOM 6509 C C . MET A 1 803 ? -16.234 1.958 35.351 1.00 88.44 803 MET A C 1
ATOM 6511 O O . MET A 1 803 ? -16.460 3.157 35.522 1.00 88.44 803 MET A O 1
ATOM 6515 N N . CYS A 1 804 ? -17.032 1.181 34.616 1.00 85.38 804 CYS A N 1
ATOM 6516 C CA . CYS A 1 804 ? -18.302 1.654 34.063 1.00 85.38 804 CYS A CA 1
ATOM 6517 C C . CYS A 1 804 ? -19.451 1.314 35.019 1.00 85.38 804 CYS A C 1
ATOM 6519 O O . CYS A 1 804 ? -19.673 0.141 35.318 1.00 85.38 804 CYS A O 1
ATOM 6521 N N . LYS A 1 805 ? -20.201 2.326 35.467 1.00 81.38 805 LYS A N 1
ATOM 6522 C CA . LYS A 1 805 ? -21.356 2.130 36.364 1.00 81.38 805 LYS A CA 1
ATOM 6523 C C . LYS A 1 805 ? -22.620 1.680 35.626 1.00 81.38 805 LYS A C 1
ATOM 6525 O O . LYS A 1 805 ? -23.516 1.099 36.231 1.00 81.38 805 LYS A O 1
ATOM 6530 N N . ASP A 1 806 ? -22.694 1.947 34.322 1.00 75.44 806 ASP A N 1
ATOM 6531 C CA . ASP A 1 806 ? -23.823 1.594 33.458 1.00 75.44 806 ASP A CA 1
ATOM 6532 C C . ASP A 1 806 ? -23.333 0.887 32.190 1.00 75.44 806 ASP A C 1
ATOM 6534 O O . ASP A 1 806 ? -23.218 1.471 31.112 1.00 75.44 806 ASP A O 1
ATOM 6538 N N . SER A 1 807 ? -23.074 -0.411 32.326 1.00 73.06 807 SER A N 1
ATOM 6539 C CA . SER A 1 807 ? -22.586 -1.291 31.258 1.00 73.06 807 SER A CA 1
ATOM 6540 C C . SER A 1 807 ? -23.479 -1.341 30.009 1.00 73.06 807 SER A C 1
ATOM 6542 O O . SER A 1 807 ? -23.013 -1.704 28.926 1.00 73.06 807 SER A O 1
ATOM 6544 N N . ARG A 1 808 ? -24.766 -0.980 30.132 1.00 67.06 808 ARG A N 1
ATOM 6545 C CA . ARG A 1 808 ? -25.733 -0.972 29.020 1.00 67.06 808 ARG A CA 1
ATOM 6546 C C . ARG A 1 808 ? -26.079 0.428 28.518 1.00 67.06 808 ARG A C 1
ATOM 6548 O O . ARG A 1 808 ? -26.735 0.533 27.486 1.00 67.06 808 ARG A O 1
ATOM 6555 N N . PHE A 1 809 ? -25.633 1.488 29.191 1.00 64.56 809 PHE A N 1
ATOM 6556 C CA . PHE A 1 809 ? -25.932 2.890 28.864 1.00 64.56 809 PHE A CA 1
ATOM 6557 C C . PHE A 1 809 ? -27.435 3.192 28.735 1.00 64.56 809 PHE A C 1
ATOM 6559 O O . PHE A 1 809 ? -27.837 4.115 28.022 1.00 64.56 809 PHE A O 1
ATOM 6566 N N . HIS A 1 810 ? -28.287 2.411 29.407 1.00 62.78 810 HIS A N 1
ATOM 6567 C CA . HIS A 1 810 ? -29.740 2.624 29.411 1.00 62.78 810 HIS A CA 1
ATOM 6568 C C . HIS A 1 810 ? -30.153 3.680 30.439 1.00 62.78 810 HIS A C 1
ATOM 6570 O O . HIS A 1 810 ? -31.286 4.165 30.429 1.00 62.78 810 HIS A O 1
ATOM 6576 N N . GLY A 1 811 ? -29.223 4.060 31.313 1.00 56.28 811 GLY A N 1
ATOM 6577 C CA . GLY A 1 811 ? -29.403 5.092 32.304 1.00 56.28 811 GLY A CA 1
ATOM 6578 C C . GLY A 1 811 ? -30.271 4.685 33.484 1.00 56.28 811 GLY A C 1
ATOM 6579 O O . GLY A 1 811 ? -30.825 5.579 34.120 1.00 56.28 811 GLY A O 1
ATOM 6580 N N . ILE A 1 812 ? -30.406 3.379 33.723 1.00 58.91 812 ILE A N 1
ATOM 6581 C CA . ILE A 1 812 ? -31.152 2.783 34.831 1.00 58.91 812 ILE A CA 1
ATOM 6582 C C . ILE A 1 812 ? -30.126 2.118 35.757 1.00 58.91 812 ILE A C 1
ATOM 6584 O O . ILE A 1 812 ? -29.375 1.268 35.268 1.00 58.91 812 ILE A O 1
ATOM 6588 N N . PRO A 1 813 ? -30.094 2.452 37.060 1.00 60.38 813 PRO A N 1
ATOM 6589 C CA . PRO A 1 813 ? -29.263 1.745 38.028 1.00 60.38 813 PRO A CA 1
ATOM 6590 C C . PRO A 1 813 ? -29.584 0.246 38.014 1.00 60.38 813 PRO A C 1
ATOM 6592 O O . PRO A 1 813 ? -30.743 -0.162 38.090 1.00 60.38 813 PRO A O 1
ATOM 6595 N N . THR A 1 814 ? -28.554 -0.581 37.865 1.00 69.88 814 THR A N 1
ATOM 6596 C CA . THR A 1 814 ? -28.652 -2.048 37.927 1.00 69.88 814 THR A CA 1
ATOM 6597 C C . THR A 1 814 ? -27.748 -2.551 39.044 1.00 69.88 814 THR A C 1
ATOM 6599 O O . THR A 1 814 ? -26.920 -1.787 39.517 1.00 69.88 814 THR A O 1
ATOM 6602 N N . GLY A 1 815 ? -27.804 -3.836 39.408 1.00 72.69 815 GLY A N 1
ATOM 6603 C CA . GLY A 1 815 ? -26.849 -4.395 40.379 1.00 72.69 815 GLY A CA 1
ATOM 6604 C C . GLY A 1 815 ? -25.368 -4.197 39.998 1.00 72.69 815 GLY A C 1
ATOM 6605 O O . GLY A 1 815 ? -24.509 -4.219 40.866 1.00 72.69 815 GLY A O 1
ATOM 6606 N N . ILE A 1 816 ? -25.054 -3.934 38.719 1.00 81.25 816 ILE A N 1
ATOM 6607 C CA . ILE A 1 816 ? -23.700 -3.545 38.278 1.00 81.25 816 ILE A CA 1
ATOM 6608 C C . ILE A 1 816 ? -23.291 -2.174 38.816 1.00 81.25 816 ILE A C 1
ATOM 6610 O O . ILE A 1 816 ? -22.117 -1.971 39.099 1.00 81.25 816 ILE A O 1
ATOM 6614 N N . HIS A 1 817 ? -24.235 -1.240 38.943 1.00 83.19 817 HIS A N 1
ATOM 6615 C CA . HIS A 1 817 ? -23.961 0.084 39.489 1.00 83.19 817 HIS A CA 1
ATOM 6616 C C . HIS A 1 817 ? -23.416 -0.040 40.913 1.00 83.19 817 HIS A C 1
ATOM 6618 O O . HIS A 1 817 ? -22.358 0.509 41.202 1.00 83.19 817 HIS A O 1
ATOM 6624 N N . ASP A 1 818 ? -24.101 -0.813 41.757 1.00 82.44 818 ASP A N 1
ATOM 6625 C CA . ASP A 1 818 ? -23.721 -1.004 43.158 1.00 82.44 818 ASP A CA 1
ATOM 6626 C C . ASP A 1 818 ? -22.369 -1.718 43.250 1.00 82.44 818 ASP A C 1
ATOM 6628 O O . ASP A 1 818 ? -21.438 -1.194 43.851 1.00 82.44 818 ASP A O 1
ATOM 6632 N N . VAL A 1 819 ? -22.188 -2.813 42.497 1.00 85.06 819 VAL A N 1
ATOM 6633 C CA . VAL A 1 819 ? -20.894 -3.514 42.400 1.00 85.06 819 VAL A CA 1
ATOM 6634 C C . VAL A 1 819 ? -19.762 -2.574 41.970 1.00 85.06 819 VAL A C 1
ATOM 6636 O O . VAL A 1 819 ? -18.665 -2.642 42.525 1.00 85.06 819 VAL A O 1
ATOM 6639 N N . ALA A 1 820 ? -19.994 -1.702 40.985 1.00 87.25 820 ALA A N 1
ATOM 6640 C CA . ALA A 1 820 ? -18.981 -0.783 40.480 1.00 87.25 820 ALA A CA 1
ATOM 6641 C C . ALA A 1 820 ? -18.625 0.318 41.491 1.00 87.25 820 ALA A C 1
ATOM 6643 O O . ALA A 1 820 ? -17.452 0.680 41.592 1.00 87.25 820 ALA A O 1
ATOM 6644 N N . VAL A 1 821 ? -19.614 0.854 42.212 1.00 85.00 821 VAL A N 1
ATOM 6645 C CA . VAL A 1 821 ? -19.415 1.895 43.231 1.00 85.00 821 VAL A CA 1
ATOM 6646 C C . VAL A 1 821 ? -18.727 1.313 44.464 1.00 85.00 821 VAL A C 1
ATOM 6648 O O . VAL A 1 821 ? -17.678 1.831 44.845 1.00 85.00 821 VAL A O 1
ATOM 6651 N N . ASP A 1 822 ? -19.224 0.194 44.993 1.00 88.06 822 ASP A N 1
ATOM 6652 C CA . ASP A 1 822 ? -18.653 -0.472 46.169 1.00 88.06 822 ASP A CA 1
ATOM 6653 C C . ASP A 1 822 ? -17.195 -0.876 45.911 1.00 88.06 822 ASP A C 1
ATOM 6655 O O . ASP A 1 822 ? -16.296 -0.559 46.691 1.00 88.06 822 ASP A O 1
ATOM 6659 N N . SER A 1 823 ? -16.922 -1.494 44.755 1.00 90.38 823 SER A N 1
ATOM 6660 C CA . SER A 1 823 ? -15.554 -1.861 44.363 1.00 90.38 823 SER A CA 1
ATOM 6661 C C . SER A 1 823 ? -14.641 -0.638 44.246 1.00 90.38 823 SER A C 1
ATOM 6663 O O . SER A 1 823 ? -13.473 -0.698 44.631 1.00 90.38 823 SER A O 1
ATOM 6665 N N . ALA A 1 824 ? -15.150 0.474 43.704 1.00 86.56 824 ALA A N 1
ATOM 6666 C CA . ALA A 1 824 ? -14.369 1.694 43.548 1.00 86.56 824 ALA A CA 1
ATOM 6667 C C . ALA A 1 824 ? -14.021 2.331 44.896 1.00 86.56 824 ALA A C 1
ATOM 6669 O O . ALA A 1 824 ? -12.892 2.789 45.067 1.00 86.56 824 ALA A O 1
ATOM 6670 N N . ASP A 1 825 ? -14.951 2.343 45.847 1.00 84.56 825 ASP A N 1
ATOM 6671 C CA . ASP A 1 825 ? -14.720 2.906 47.178 1.00 84.56 825 ASP A CA 1
ATOM 6672 C C . ASP A 1 825 ? -13.724 2.062 47.983 1.00 84.56 825 ASP A C 1
ATOM 6674 O O . ASP A 1 825 ? -12.798 2.614 48.587 1.00 84.56 825 ASP A O 1
ATOM 6678 N N . ILE A 1 826 ? -13.809 0.730 47.887 1.00 88.25 826 ILE A N 1
ATOM 6679 C CA . ILE A 1 826 ? -12.823 -0.176 48.494 1.00 88.25 826 ILE A CA 1
ATOM 6680 C C . ILE A 1 826 ? -11.435 0.042 47.871 1.00 88.25 826 ILE A C 1
ATOM 6682 O O . ILE A 1 826 ? -10.459 0.247 48.593 1.00 88.25 826 ILE A O 1
ATOM 6686 N N . LEU A 1 827 ? -11.323 0.070 46.541 1.00 85.38 827 LEU A N 1
ATOM 6687 C CA . LEU A 1 827 ? -10.046 0.313 45.858 1.00 85.38 827 LEU A CA 1
ATOM 6688 C C . LEU A 1 827 ? -9.445 1.685 46.208 1.00 85.38 827 LEU A C 1
ATOM 6690 O O . LEU A 1 827 ? -8.234 1.795 46.413 1.00 85.38 827 LEU A O 1
ATOM 6694 N N . ARG A 1 828 ? -10.278 2.726 46.334 1.00 81.38 828 ARG A N 1
ATOM 6695 C CA . ARG A 1 828 ? -9.829 4.053 46.780 1.00 81.38 828 ARG A CA 1
ATOM 6696 C C . ARG A 1 828 ? -9.270 4.020 48.197 1.00 81.38 828 ARG A C 1
ATOM 6698 O O . ARG A 1 828 ? -8.264 4.682 48.448 1.00 81.38 828 ARG A O 1
ATOM 6705 N N . SER A 1 829 ? -9.871 3.233 49.092 1.00 79.81 829 SER A N 1
ATOM 6706 C CA . SER A 1 829 ? -9.364 3.037 50.457 1.00 79.81 829 SER A CA 1
ATOM 6707 C C . SER A 1 829 ? -7.978 2.377 50.489 1.00 79.81 829 SER A C 1
ATOM 6709 O O . SER A 1 829 ? -7.207 2.612 51.415 1.00 79.81 829 SER A O 1
ATOM 6711 N N . PHE A 1 830 ? -7.623 1.614 49.449 1.00 81.81 830 PHE A N 1
ATOM 6712 C CA . PHE A 1 830 ? -6.286 1.037 49.276 1.00 81.81 830 PHE A CA 1
ATOM 6713 C C . PHE A 1 830 ? -5.258 2.016 48.694 1.00 81.81 830 PHE A C 1
ATOM 6715 O O . PHE A 1 830 ? -4.096 1.647 48.554 1.00 81.81 830 PHE A O 1
ATOM 6722 N N . GLY A 1 831 ? -5.656 3.243 48.343 1.00 72.19 831 GLY A N 1
ATOM 6723 C CA . GLY A 1 831 ? -4.779 4.207 47.671 1.00 72.19 831 GLY A CA 1
ATOM 6724 C C . GLY A 1 831 ? -4.595 3.942 46.172 1.00 72.19 831 GLY A C 1
ATOM 6725 O O . GLY A 1 831 ? -3.711 4.531 45.557 1.00 72.19 831 GLY A O 1
ATOM 6726 N N . ILE A 1 832 ? -5.418 3.071 45.575 1.00 80.50 832 ILE A N 1
ATOM 6727 C CA . ILE A 1 832 ? -5.379 2.773 44.138 1.00 80.50 832 ILE A CA 1
ATOM 6728 C C . ILE A 1 832 ? -6.172 3.834 43.376 1.00 80.50 832 ILE A C 1
ATOM 6730 O O . ILE A 1 832 ? -7.293 4.174 43.769 1.00 80.50 832 ILE A O 1
ATOM 6734 N N . MET A 1 833 ? -5.628 4.307 42.250 1.00 77.44 833 MET A N 1
ATOM 6735 C CA . MET A 1 833 ? -6.286 5.304 41.403 1.00 77.44 833 MET A CA 1
ATOM 6736 C C . MET A 1 833 ? -7.480 4.710 40.667 1.00 77.44 833 MET A C 1
ATOM 6738 O O . MET A 1 833 ? -7.323 3.881 39.765 1.00 77.44 833 MET A O 1
ATOM 6742 N N . VAL A 1 834 ? -8.678 5.187 41.013 1.00 81.81 834 VAL A N 1
ATOM 6743 C CA . VAL A 1 834 ? -9.943 4.707 40.445 1.00 81.81 834 VAL A CA 1
ATOM 6744 C C . VAL A 1 834 ? -10.806 5.852 39.931 1.00 81.81 834 VAL A C 1
ATOM 6746 O O . VAL A 1 834 ? -11.121 6.784 40.674 1.00 81.81 834 VAL A O 1
ATOM 6749 N N . THR A 1 835 ? -11.296 5.716 38.698 1.00 81.56 835 THR A N 1
ATOM 6750 C CA . THR A 1 835 ? -12.369 6.551 38.142 1.00 81.56 835 THR A CA 1
ATOM 6751 C C . THR A 1 835 ? -13.631 5.734 37.866 1.00 81.56 835 THR A C 1
ATOM 6753 O O . THR A 1 835 ? -13.578 4.634 37.311 1.00 81.56 835 THR A O 1
ATOM 6756 N N . THR A 1 836 ? -14.776 6.313 38.226 1.00 76.94 836 THR A N 1
ATOM 6757 C CA . THR A 1 836 ? -16.122 5.832 37.877 1.00 76.94 836 THR A CA 1
ATOM 6758 C C . THR A 1 836 ? -16.856 6.828 36.970 1.00 76.94 836 THR A C 1
ATOM 6760 O O . THR A 1 836 ? -18.086 6.843 36.916 1.00 76.94 836 THR A O 1
ATOM 6763 N N . ASP A 1 837 ? -16.113 7.715 36.299 1.00 73.12 837 ASP A N 1
ATOM 6764 C CA . ASP A 1 837 ? -16.674 8.703 35.379 1.00 73.12 837 ASP A CA 1
ATOM 6765 C C . ASP A 1 837 ? -17.156 8.047 34.076 1.00 73.12 837 ASP A C 1
ATOM 6767 O O . ASP A 1 837 ? -16.415 7.322 33.410 1.00 73.12 837 ASP A O 1
ATOM 6771 N N . ASP A 1 838 ? -18.400 8.333 33.684 1.00 67.94 838 ASP A N 1
ATOM 6772 C CA . ASP A 1 838 ? -19.020 7.756 32.488 1.00 67.94 838 ASP A CA 1
ATOM 6773 C C . ASP A 1 838 ? -18.611 8.468 31.186 1.00 67.94 838 ASP A C 1
ATOM 6775 O O . ASP A 1 838 ? -18.931 7.984 30.099 1.00 67.94 838 ASP A O 1
ATOM 6779 N N . GLY A 1 839 ? -17.960 9.632 31.246 1.00 68.56 839 GLY A N 1
ATOM 6780 C CA . GLY A 1 839 ? -17.686 10.487 30.091 1.00 68.56 839 GLY A CA 1
ATOM 6781 C C . GLY A 1 839 ? -16.841 9.786 29.031 1.00 68.56 839 GLY A C 1
ATOM 6782 O O . GLY A 1 839 ? -17.211 9.770 27.852 1.00 68.56 839 GLY A O 1
ATOM 6783 N N . MET A 1 840 ? -15.761 9.123 29.457 1.00 74.44 840 MET A N 1
ATOM 6784 C CA . MET A 1 840 ? -14.923 8.281 28.592 1.00 74.44 840 MET A CA 1
ATOM 6785 C C . MET A 1 840 ? -15.756 7.195 27.899 1.00 74.44 840 MET A C 1
ATOM 6787 O O . MET A 1 840 ? -15.716 7.037 26.675 1.00 74.44 840 MET A O 1
ATOM 6791 N N . TRP A 1 841 ? -16.545 6.470 28.688 1.00 76.25 841 TRP A N 1
ATOM 6792 C CA . TRP A 1 841 ? -17.363 5.352 28.237 1.00 76.25 841 TRP A CA 1
ATOM 6793 C C . TRP A 1 841 ? -18.449 5.790 27.242 1.00 76.25 841 TRP A C 1
ATOM 6795 O O . TRP A 1 841 ? -18.618 5.171 26.190 1.00 76.25 841 TRP A O 1
ATOM 6805 N N . ARG A 1 842 ? -19.117 6.918 27.511 1.00 71.31 842 ARG A N 1
ATOM 6806 C CA . ARG A 1 842 ? -20.145 7.519 26.645 1.00 71.31 842 ARG A CA 1
ATOM 6807 C C . ARG A 1 842 ? -19.571 8.068 25.339 1.00 71.31 842 ARG A C 1
ATOM 6809 O O . ARG A 1 842 ? -20.231 7.959 24.308 1.00 71.31 842 ARG A O 1
ATOM 6816 N N . LEU A 1 843 ? -18.361 8.630 25.347 1.00 70.69 843 LEU A N 1
ATOM 6817 C CA . LEU A 1 843 ? -17.683 9.084 24.124 1.00 70.69 843 LEU A CA 1
ATOM 6818 C C . LEU A 1 843 ? -17.339 7.905 23.209 1.00 70.69 843 LEU A C 1
ATOM 6820 O O . LEU A 1 843 ? -17.653 7.939 22.016 1.00 70.69 843 LEU A O 1
ATOM 6824 N N . MET A 1 844 ? -16.773 6.832 23.773 1.00 72.88 844 MET A N 1
ATOM 6825 C CA . MET A 1 844 ? -16.538 5.590 23.028 1.00 72.88 844 MET A CA 1
ATOM 6826 C C . MET A 1 844 ? -17.853 5.022 22.470 1.00 72.88 844 MET A C 1
ATOM 6828 O O . MET A 1 844 ? -17.920 4.665 21.291 1.00 72.88 844 MET A O 1
ATOM 6832 N N . TYR A 1 845 ? -18.926 5.038 23.269 1.00 67.62 845 TYR A N 1
ATOM 6833 C CA . TYR A 1 845 ? -20.266 4.614 22.856 1.00 67.62 845 TYR A CA 1
ATOM 6834 C C . TYR A 1 845 ? -20.853 5.466 21.721 1.00 67.62 845 TYR A C 1
ATOM 6836 O O . TYR A 1 845 ? -21.430 4.928 20.774 1.00 67.62 845 TYR A O 1
ATOM 6844 N N . GLY A 1 846 ? -20.693 6.792 21.783 1.00 65.62 846 GLY A N 1
ATOM 6845 C CA . GLY A 1 846 ? -21.184 7.725 20.765 1.00 65.62 846 GLY A CA 1
ATOM 6846 C C . GLY A 1 846 ? -20.589 7.453 19.382 1.00 65.62 846 GLY A C 1
ATOM 6847 O O . GLY A 1 846 ? -21.292 7.552 18.374 1.00 65.62 846 GLY A O 1
ATOM 6848 N N . HIS A 1 847 ? -19.323 7.028 19.335 1.00 66.50 847 HIS A N 1
ATOM 6849 C CA . HIS A 1 847 ? -18.683 6.553 18.108 1.00 66.50 847 HIS A CA 1
ATOM 6850 C C . HIS A 1 847 ? -19.133 5.137 17.701 1.00 66.50 847 HIS A C 1
ATOM 6852 O O . HIS A 1 847 ? -19.179 4.839 16.506 1.00 66.50 847 HIS A O 1
ATOM 6858 N N . ALA A 1 848 ? -19.491 4.281 18.663 1.00 58.44 848 ALA A N 1
ATOM 6859 C CA . ALA A 1 848 ? -19.840 2.877 18.441 1.00 58.44 848 ALA A CA 1
ATOM 6860 C C . ALA A 1 848 ? -21.323 2.591 18.100 1.00 58.44 848 ALA A C 1
ATOM 6862 O O . ALA A 1 848 ? -21.612 1.547 17.522 1.00 58.44 848 ALA A O 1
ATOM 6863 N N . ARG A 1 849 ? -22.255 3.508 18.406 1.00 52.75 849 ARG A N 1
ATOM 6864 C CA . ARG A 1 849 ? -23.708 3.428 18.103 1.00 52.75 849 ARG A CA 1
ATOM 6865 C C . ARG A 1 849 ? -24.456 2.181 18.635 1.00 52.75 849 ARG A C 1
ATOM 6867 O O . ARG A 1 849 ? -25.330 1.671 17.942 1.00 52.75 849 ARG A O 1
ATOM 6874 N N . ASN A 1 850 ? -24.198 1.799 19.892 1.00 52.38 850 ASN A N 1
ATOM 6875 C CA . ASN A 1 850 ? -24.835 0.738 20.712 1.00 52.38 850 ASN A CA 1
ATOM 6876 C C . ASN A 1 850 ? -23.963 -0.511 20.931 1.00 52.38 850 ASN A C 1
ATOM 6878 O O . ASN A 1 850 ? -23.734 -1.293 20.018 1.00 52.38 850 ASN A O 1
ATOM 6882 N N . HIS A 1 851 ? -23.562 -0.745 22.187 1.00 45.97 851 HIS A N 1
ATOM 6883 C CA . HIS A 1 851 ? -22.753 -1.899 22.611 1.00 45.97 851 HIS A CA 1
ATOM 6884 C C . HIS A 1 851 ? -23.583 -3.179 22.860 1.00 45.97 851 HIS A C 1
ATOM 6886 O O . HIS A 1 851 ? -23.027 -4.269 22.947 1.00 45.97 851 HIS A O 1
ATOM 6892 N N . TYR A 1 852 ? -24.913 -3.062 22.989 1.00 45.19 852 TYR A N 1
ATOM 6893 C CA . TYR A 1 852 ? -25.772 -4.160 23.458 1.00 45.19 852 TYR A CA 1
ATOM 6894 C C . TYR A 1 852 ? -26.657 -4.803 22.379 1.00 45.19 852 TYR A C 1
ATOM 6896 O O . TYR A 1 852 ? -27.126 -5.925 22.537 1.00 45.19 852 TYR A O 1
ATOM 6904 N N . MET A 1 853 ? -26.880 -4.116 21.255 1.00 37.94 853 MET A N 1
ATOM 6905 C CA . MET A 1 853 ? -27.752 -4.594 20.180 1.00 37.94 853 MET A CA 1
ATOM 6906 C C . MET A 1 853 ? -26.949 -4.730 18.885 1.00 37.94 853 MET A C 1
ATOM 6908 O O . MET A 1 853 ? -26.708 -3.767 18.162 1.00 37.94 853 MET A O 1
ATOM 6912 N N . SER A 1 854 ? -26.614 -5.985 18.588 1.00 34.66 854 SER A N 1
ATOM 6913 C CA . SER A 1 854 ? -26.047 -6.517 17.347 1.00 34.66 854 SER A CA 1
ATOM 6914 C C . SER A 1 854 ? -24.516 -6.485 17.201 1.00 34.66 854 SER A C 1
ATOM 6916 O O . SER A 1 854 ? -23.897 -5.467 16.916 1.00 34.66 854 SER A O 1
ATOM 6918 N N . ASN A 1 855 ? -23.934 -7.688 17.170 1.00 41.12 855 ASN A N 1
ATOM 6919 C CA . ASN A 1 855 ? -22.661 -8.014 16.507 1.00 41.12 855 ASN A CA 1
ATOM 6920 C C . ASN A 1 855 ? -22.649 -7.680 14.986 1.00 41.12 855 ASN A C 1
ATOM 6922 O O . ASN A 1 855 ? -21.764 -8.136 14.266 1.00 41.12 855 ASN A O 1
ATOM 6926 N N . ASN A 1 856 ? -23.629 -6.916 14.480 1.00 42.12 856 ASN A N 1
ATOM 6927 C CA . ASN A 1 856 ? -23.840 -6.630 13.061 1.00 42.12 856 ASN A CA 1
ATOM 6928 C C . ASN A 1 856 ? -23.497 -5.181 12.680 1.00 42.12 856 ASN A C 1
ATOM 6930 O O . ASN A 1 856 ? -23.454 -4.872 11.490 1.00 42.12 856 ASN A O 1
ATOM 6934 N N . HIS A 1 857 ? -23.253 -4.289 13.648 1.00 48.28 857 HIS A N 1
ATOM 6935 C CA . HIS A 1 857 ? -22.795 -2.924 13.383 1.00 48.28 857 HIS A CA 1
ATOM 6936 C C . HIS A 1 857 ? -21.293 -2.807 13.657 1.00 48.28 857 HIS A C 1
ATOM 6938 O O . HIS A 1 857 ? -20.831 -3.015 14.773 1.00 48.28 857 HIS A O 1
ATOM 6944 N N . LEU A 1 858 ? -20.525 -2.484 12.616 1.00 56.62 858 LEU A N 1
ATOM 6945 C CA . LEU A 1 858 ? -19.074 -2.314 12.683 1.00 56.62 858 LEU A CA 1
ATOM 6946 C C . LEU A 1 858 ? -18.769 -0.807 12.655 1.00 56.62 858 LEU A C 1
ATOM 6948 O O . LEU A 1 858 ? -18.868 -0.205 11.580 1.00 56.62 858 LEU A O 1
ATOM 6952 N N . PRO A 1 859 ? -18.454 -0.178 13.802 1.00 58.53 859 PRO A N 1
ATOM 6953 C CA . PRO A 1 859 ? -18.278 1.267 13.887 1.00 58.53 859 PRO A CA 1
ATOM 6954 C C . PRO A 1 859 ? -17.052 1.771 13.120 1.00 58.53 859 PRO A C 1
ATOM 6956 O O . PRO A 1 859 ? -16.158 1.010 12.732 1.00 58.53 859 PRO A O 1
ATOM 6959 N N . GLU A 1 860 ? -17.023 3.084 12.875 1.00 59.44 860 GLU A N 1
ATOM 6960 C CA . GLU A 1 860 ? -15.947 3.736 12.133 1.00 59.44 860 GLU A CA 1
ATOM 6961 C C . GLU A 1 860 ? -14.621 3.647 12.904 1.00 59.44 860 GLU A C 1
ATOM 6963 O O . GLU A 1 860 ? -14.463 4.197 13.997 1.00 59.44 860 GLU A O 1
ATOM 6968 N N . ARG A 1 861 ? -13.646 2.967 12.289 1.00 63.16 861 ARG A N 1
ATOM 6969 C CA . ARG A 1 861 ? -12.336 2.633 12.863 1.00 63.16 861 ARG A CA 1
ATOM 6970 C C . ARG A 1 861 ? -11.596 3.829 13.481 1.00 63.16 861 ARG A C 1
ATOM 6972 O O . ARG A 1 861 ? -10.952 3.665 14.512 1.00 63.16 861 ARG A O 1
ATOM 6979 N N . LEU A 1 862 ? -11.652 5.005 12.852 1.00 64.12 862 LEU A N 1
ATOM 6980 C CA . LEU A 1 862 ? -10.882 6.177 13.283 1.00 64.12 862 LEU A CA 1
ATOM 6981 C C . LEU A 1 862 ? -11.440 6.827 14.555 1.00 64.12 862 LEU A C 1
ATOM 6983 O O . LEU A 1 862 ? -10.654 7.320 15.353 1.00 64.12 862 LEU A O 1
ATOM 6987 N N . GLY A 1 863 ? -12.758 6.807 14.782 1.00 68.31 863 GLY A N 1
ATOM 6988 C CA . GLY A 1 863 ? -13.367 7.476 15.940 1.00 68.31 863 GLY A CA 1
ATOM 6989 C C . GLY A 1 863 ? -13.111 6.746 17.261 1.00 68.31 863 GLY A C 1
ATOM 6990 O O . GLY A 1 863 ? -12.621 7.337 18.224 1.00 68.31 863 GLY A O 1
ATOM 6991 N N . VAL A 1 864 ? -13.399 5.440 17.295 1.00 74.06 864 VAL A N 1
ATOM 6992 C CA . VAL A 1 864 ? -13.300 4.622 18.518 1.00 74.06 864 VAL A CA 1
ATOM 6993 C C . VAL A 1 864 ? -11.846 4.484 18.978 1.00 74.06 864 VAL A C 1
ATOM 6995 O O . VAL A 1 864 ? -11.537 4.797 20.126 1.00 74.06 864 VAL A O 1
ATOM 6998 N N . PHE A 1 865 ? -10.929 4.085 18.089 1.00 80.00 865 PHE A N 1
ATOM 6999 C CA . PHE A 1 865 ? -9.528 3.868 18.473 1.00 80.00 865 PHE A CA 1
ATOM 7000 C C . PHE A 1 865 ? -8.782 5.166 18.786 1.00 80.00 865 PHE A C 1
ATOM 7002 O O . PHE A 1 865 ? -7.977 5.172 19.712 1.00 80.00 865 PHE A O 1
ATOM 7009 N N . ALA A 1 866 ? -9.089 6.279 18.104 1.00 74.56 866 ALA A N 1
ATOM 7010 C CA . ALA A 1 866 ? -8.525 7.577 18.480 1.00 74.56 866 ALA A CA 1
ATOM 7011 C C . ALA A 1 866 ? -9.014 8.041 19.858 1.00 74.56 866 ALA A C 1
ATOM 7013 O O . ALA A 1 866 ? -8.281 8.716 20.569 1.00 74.56 866 ALA A O 1
ATOM 7014 N N . THR A 1 867 ? -10.241 7.689 20.252 1.00 75.94 867 THR A N 1
ATOM 7015 C CA . THR A 1 867 ? -10.748 8.011 21.594 1.00 75.94 867 THR A CA 1
ATOM 7016 C C . THR A 1 867 ? -10.000 7.201 22.652 1.00 75.94 867 THR A C 1
ATOM 7018 O O . THR A 1 867 ? -9.499 7.777 23.613 1.00 75.94 867 THR A O 1
ATOM 7021 N N . ILE A 1 868 ? -9.852 5.887 22.444 1.00 81.81 868 ILE A N 1
ATOM 7022 C CA . ILE A 1 868 ? -9.133 4.999 23.371 1.00 81.81 868 ILE A CA 1
ATOM 7023 C C . ILE A 1 868 ? -7.665 5.429 23.530 1.00 81.81 868 ILE A C 1
ATOM 7025 O O . ILE A 1 868 ? -7.195 5.577 24.657 1.00 81.81 868 ILE A O 1
ATOM 7029 N N . GLU A 1 869 ? -6.959 5.681 22.421 1.00 82.56 869 GLU A N 1
ATOM 7030 C CA . GLU A 1 869 ? -5.556 6.123 22.437 1.00 82.56 869 GLU A CA 1
ATOM 7031 C C . GLU A 1 869 ? -5.370 7.398 23.266 1.00 82.56 869 GLU A C 1
ATOM 7033 O O . GLU A 1 869 ? -4.506 7.438 24.142 1.00 82.56 869 GLU A O 1
ATOM 7038 N N . LYS A 1 870 ? -6.238 8.396 23.073 1.00 75.81 870 LYS A N 1
ATOM 7039 C CA . LYS A 1 870 ? -6.177 9.668 23.805 1.00 75.81 870 LYS A CA 1
ATOM 7040 C C . LYS A 1 870 ? -6.344 9.501 25.313 1.00 75.81 870 LYS A C 1
ATOM 7042 O O . LYS A 1 870 ? -5.600 10.116 26.078 1.00 75.81 870 LYS A O 1
ATOM 7047 N N . PHE A 1 871 ? -7.306 8.690 25.758 1.00 78.00 871 PHE A N 1
ATOM 7048 C CA . PHE A 1 871 ? -7.522 8.454 27.191 1.00 78.00 871 PHE A CA 1
ATOM 7049 C C . PHE A 1 871 ? -6.346 7.706 27.825 1.00 78.00 871 PHE A C 1
ATOM 7051 O O . PHE A 1 871 ? -5.865 8.114 28.884 1.00 78.00 871 PHE A O 1
ATOM 7058 N N . LEU A 1 872 ? -5.822 6.677 27.154 1.00 81.06 872 LEU A N 1
ATOM 7059 C CA . LEU A 1 872 ? -4.639 5.949 27.620 1.00 81.06 872 LEU A CA 1
ATOM 7060 C C . LEU A 1 872 ? -3.396 6.851 27.676 1.00 81.06 872 LEU A C 1
ATOM 7062 O O . LEU A 1 872 ? -2.629 6.784 28.639 1.00 81.06 872 LEU A O 1
ATOM 7066 N N . PHE A 1 873 ? -3.214 7.727 26.683 1.00 76.25 873 PHE A N 1
ATOM 7067 C CA . PHE A 1 873 ? -2.128 8.705 26.659 1.00 76.25 873 PHE A CA 1
ATOM 7068 C C . PHE A 1 873 ? -2.226 9.694 27.830 1.00 76.25 873 PHE A C 1
ATOM 7070 O O . PHE A 1 873 ? -1.252 9.865 28.560 1.00 76.25 873 PHE A O 1
ATOM 7077 N N . ARG A 1 874 ? -3.410 10.266 28.091 1.00 73.81 874 ARG A N 1
ATOM 7078 C CA . ARG A 1 874 ? -3.642 11.174 29.233 1.00 73.81 874 ARG A CA 1
ATOM 7079 C C . ARG A 1 874 ? -3.408 10.510 30.581 1.00 73.81 874 ARG A C 1
ATOM 7081 O O . ARG A 1 874 ? -2.709 11.074 31.414 1.00 73.81 874 ARG A O 1
ATOM 7088 N N . GLN A 1 875 ? -3.951 9.309 30.784 1.00 76.00 875 GLN A N 1
ATOM 7089 C CA . GLN A 1 875 ? -3.733 8.549 32.017 1.00 76.00 875 GLN A CA 1
ATOM 7090 C C . GLN A 1 875 ? -2.243 8.254 32.224 1.00 76.00 875 GLN A C 1
ATOM 7092 O O . GLN A 1 875 ? -1.754 8.284 33.347 1.00 76.00 875 GLN A O 1
ATOM 7097 N N . ARG A 1 876 ? -1.498 7.951 31.153 1.00 75.69 876 ARG A N 1
ATOM 7098 C CA . ARG A 1 876 ? -0.045 7.753 31.230 1.00 75.69 876 ARG A CA 1
ATOM 7099 C C . ARG A 1 876 ? 0.688 9.036 31.607 1.00 75.69 876 ARG A C 1
ATOM 7101 O O . ARG A 1 876 ? 1.541 8.971 32.482 1.00 75.69 876 ARG A O 1
ATOM 7108 N N . VAL A 1 877 ? 0.357 10.166 30.986 1.00 69.88 877 VAL A N 1
ATOM 7109 C CA . VAL A 1 877 ? 0.961 11.455 31.345 1.00 69.88 877 VAL A CA 1
ATOM 7110 C C . VAL A 1 877 ? 0.662 11.792 32.804 1.00 69.88 877 VAL A C 1
ATOM 7112 O O . VAL A 1 877 ? 1.603 12.067 33.530 1.00 69.88 877 VAL A O 1
ATOM 7115 N N . LEU A 1 878 ? -0.584 11.643 33.270 1.00 69.25 878 LEU A N 1
ATOM 7116 C CA . LEU A 1 878 ? -0.952 11.868 34.674 1.00 69.25 878 LEU A CA 1
ATOM 7117 C C . LEU A 1 878 ? -0.107 11.029 35.648 1.00 69.25 878 LEU A C 1
ATOM 7119 O O . LEU A 1 878 ? 0.399 11.570 36.625 1.00 69.25 878 LEU A O 1
ATOM 7123 N N . LEU A 1 879 ? 0.097 9.736 35.361 1.00 66.69 879 LEU A N 1
ATOM 7124 C CA . LEU A 1 879 ? 0.966 8.885 36.185 1.00 66.69 879 LEU A CA 1
ATOM 7125 C C . LEU A 1 879 ? 2.420 9.356 36.203 1.00 66.69 879 LEU A C 1
ATOM 7127 O O . LEU A 1 879 ? 3.111 9.225 37.208 1.00 66.69 879 LEU A O 1
ATOM 7131 N N . MET A 1 880 ? 2.903 9.874 35.079 1.00 62.59 880 MET A N 1
ATOM 7132 C CA . MET A 1 880 ? 4.253 10.420 34.995 1.00 62.59 880 MET A CA 1
ATOM 7133 C C . MET A 1 880 ? 4.344 11.748 35.761 1.00 62.59 880 MET A C 1
ATOM 7135 O O . MET A 1 880 ? 5.327 11.956 36.463 1.00 62.59 880 MET A O 1
ATOM 7139 N N . CYS A 1 881 ? 3.300 12.588 35.723 1.00 57.56 881 CYS A N 1
ATOM 7140 C CA . CYS A 1 881 ? 3.191 13.809 36.530 1.00 57.56 881 CYS A CA 1
ATOM 7141 C C . CYS A 1 881 ? 3.204 13.520 38.029 1.00 57.56 881 CYS A C 1
ATOM 7143 O O . CYS A 1 881 ? 3.860 14.239 38.773 1.00 57.56 881 CYS A O 1
ATOM 7145 N N . SER A 1 882 ? 2.512 12.467 38.478 1.00 54.50 882 SER A N 1
ATOM 7146 C CA . SER A 1 882 ? 2.507 12.091 39.898 1.00 54.50 882 SER A CA 1
ATOM 7147 C C . SER A 1 882 ? 3.873 11.624 40.409 1.00 54.50 882 SER A C 1
ATOM 7149 O O . SER A 1 882 ? 4.078 11.579 41.616 1.00 54.50 882 SER A O 1
ATOM 7151 N N . LEU A 1 883 ? 4.796 11.272 39.505 1.00 52.41 883 LEU A N 1
ATOM 7152 C CA . LEU A 1 883 ? 6.136 10.784 39.838 1.00 52.41 883 LEU A CA 1
ATOM 7153 C C . LEU A 1 883 ? 7.244 11.828 39.588 1.00 52.41 883 LEU A C 1
ATOM 7155 O O . LEU A 1 883 ? 8.301 11.710 40.195 1.00 52.41 883 LEU A O 1
ATOM 7159 N N . ASN A 1 884 ? 7.021 12.831 38.724 1.00 53.09 884 ASN A N 1
ATOM 7160 C CA . ASN A 1 884 ? 8.008 13.853 38.335 1.00 53.09 884 ASN A CA 1
ATOM 7161 C C . ASN A 1 884 ? 7.347 15.248 38.233 1.00 53.09 884 ASN A C 1
ATOM 7163 O O . ASN A 1 884 ? 6.901 15.674 37.164 1.00 53.09 884 ASN A O 1
ATOM 7167 N N . VAL A 1 885 ? 7.247 15.943 39.372 1.00 49.00 885 VAL A N 1
ATOM 7168 C CA . VAL A 1 885 ? 6.429 17.162 39.543 1.00 49.00 885 VAL A CA 1
ATOM 7169 C C . VAL A 1 885 ? 7.054 18.408 38.894 1.00 49.00 885 VAL A C 1
ATOM 7171 O O . VAL A 1 885 ? 6.328 19.221 38.315 1.00 49.00 885 VAL A O 1
ATOM 7174 N N . GLU A 1 886 ? 8.383 18.549 38.922 1.00 46.50 886 GLU A N 1
ATOM 7175 C CA . GLU A 1 886 ? 9.073 19.758 38.439 1.00 46.50 886 GLU A CA 1
ATOM 7176 C C . GLU A 1 886 ? 8.997 19.913 36.909 1.00 46.50 886 GLU A C 1
ATOM 7178 O O . GLU A 1 886 ? 8.529 20.939 36.413 1.00 46.50 886 GLU A O 1
ATOM 7183 N N . ASP A 1 887 ? 9.363 18.885 36.136 1.00 47.91 887 ASP A N 1
ATOM 7184 C CA . ASP A 1 887 ? 9.492 18.993 34.671 1.00 47.91 887 ASP A CA 1
ATOM 7185 C C . ASP A 1 887 ? 8.162 19.255 33.941 1.00 47.91 887 ASP A C 1
ATOM 7187 O O . ASP A 1 887 ? 8.133 19.887 32.879 1.00 47.91 887 ASP A O 1
ATOM 7191 N N . ILE A 1 888 ? 7.040 18.778 34.492 1.00 49.88 888 ILE A N 1
ATOM 7192 C CA . ILE A 1 888 ? 5.735 18.852 33.820 1.00 49.88 888 ILE A CA 1
ATOM 7193 C C . ILE A 1 888 ? 4.970 20.118 34.203 1.00 49.88 888 ILE A C 1
ATOM 7195 O O . ILE A 1 888 ? 4.319 20.704 33.337 1.00 49.88 888 ILE A O 1
ATOM 7199 N N . THR A 1 889 ? 5.119 20.620 35.431 1.00 49.06 889 THR A N 1
ATOM 7200 C CA . THR A 1 889 ? 4.535 21.910 35.836 1.00 49.06 889 THR A CA 1
ATOM 7201 C C . THR A 1 889 ? 5.038 23.043 34.928 1.00 49.06 889 THR A C 1
ATOM 7203 O O . THR A 1 889 ? 4.246 23.864 34.464 1.00 49.06 889 THR A O 1
ATOM 7206 N N . TYR A 1 890 ? 6.316 23.017 34.528 1.00 50.62 890 TYR A N 1
ATOM 7207 C CA . TYR A 1 890 ? 6.862 23.950 33.532 1.00 50.62 890 TYR A CA 1
ATOM 7208 C C . TYR A 1 890 ? 6.371 23.698 32.097 1.00 50.62 890 TYR A C 1
ATOM 7210 O O . TYR A 1 890 ? 6.203 24.651 31.331 1.00 50.62 890 TYR A O 1
ATOM 7218 N N . ALA A 1 891 ? 6.099 22.445 31.718 1.00 50.78 891 ALA A N 1
ATOM 7219 C CA . ALA A 1 891 ? 5.504 22.118 30.420 1.00 50.78 891 ALA A CA 1
ATOM 7220 C C . ALA A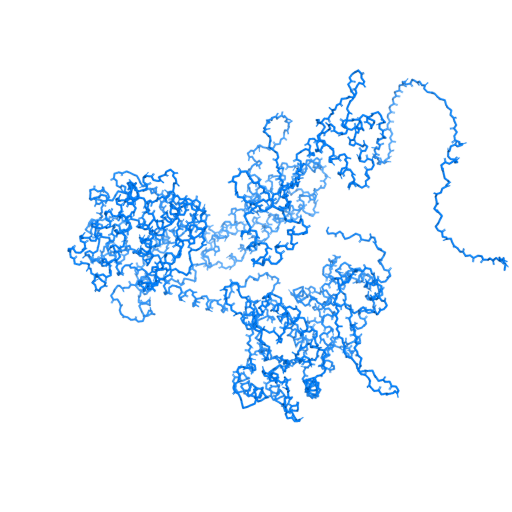 1 891 ? 4.031 22.565 30.312 1.00 50.78 891 ALA A C 1
ATOM 7222 O O . ALA A 1 891 ? 3.553 22.820 29.205 1.00 50.78 891 ALA A O 1
ATOM 7223 N N . MET A 1 892 ? 3.324 22.692 31.443 1.00 52.06 892 MET A N 1
ATOM 7224 C CA . MET A 1 892 ? 1.905 23.054 31.493 1.00 52.06 892 MET A CA 1
ATOM 7225 C C . MET A 1 892 ? 1.615 24.539 31.212 1.00 52.06 892 MET A C 1
ATOM 7227 O O . MET A 1 892 ? 0.514 24.868 30.777 1.00 52.06 892 MET A O 1
ATOM 7231 N N . VAL A 1 893 ? 2.597 25.428 31.401 1.00 53.72 893 VAL A N 1
ATOM 7232 C CA . VAL A 1 893 ? 2.433 26.895 31.275 1.00 53.72 893 VAL A CA 1
ATOM 7233 C C . VAL A 1 893 ? 3.006 27.435 29.950 1.00 53.72 893 VAL A C 1
ATOM 7235 O O . VAL A 1 893 ? 3.260 28.620 29.793 1.00 53.72 893 VAL A O 1
ATOM 7238 N N . GLY A 1 894 ? 3.199 26.575 28.944 1.00 53.81 894 GLY A N 1
ATOM 7239 C CA . GLY A 1 894 ? 3.611 27.008 27.600 1.00 53.81 894 GLY A CA 1
ATOM 7240 C C . GLY A 1 894 ? 5.108 27.272 27.410 1.00 53.81 894 GLY A C 1
ATOM 7241 O O . GLY A 1 894 ? 5.501 27.805 26.375 1.00 53.81 894 GLY A O 1
ATOM 7242 N N . ASN A 1 895 ? 5.951 26.873 28.365 1.00 50.72 895 ASN A N 1
ATOM 7243 C CA . ASN A 1 895 ? 7.357 27.270 28.410 1.00 50.72 895 ASN A CA 1
ATOM 7244 C C . ASN A 1 895 ? 8.228 26.600 27.322 1.00 50.72 895 ASN A C 1
ATOM 7246 O O . ASN A 1 895 ? 8.168 25.384 27.109 1.00 50.72 895 ASN A O 1
ATOM 7250 N N . LYS A 1 896 ? 9.104 27.388 26.685 1.00 48.44 896 LYS A N 1
ATOM 7251 C CA . LYS A 1 896 ? 10.101 26.969 25.682 1.00 48.44 896 LYS A CA 1
ATOM 7252 C C . LYS A 1 896 ? 11.328 26.267 26.293 1.00 48.44 896 LYS A C 1
ATOM 7254 O O . LYS A 1 896 ? 12.121 25.677 25.561 1.00 48.44 896 LYS A O 1
ATOM 7259 N N . LYS A 1 897 ? 11.488 26.316 27.624 1.00 46.81 897 LYS A N 1
ATOM 7260 C CA . LYS A 1 897 ? 12.596 25.680 28.370 1.00 46.81 897 LYS A CA 1
ATOM 7261 C C . LYS A 1 897 ? 12.525 24.153 28.415 1.00 46.81 897 LYS A C 1
ATOM 7263 O O . LYS A 1 897 ? 13.545 23.512 28.639 1.00 46.81 897 LYS A O 1
ATOM 7268 N N . CYS A 1 898 ? 11.351 23.568 28.183 1.00 49.91 898 CYS A N 1
ATOM 7269 C CA . CYS A 1 898 ? 11.209 22.126 28.033 1.00 49.91 898 CYS A CA 1
ATOM 7270 C C . CYS A 1 898 ? 11.220 21.801 26.534 1.00 49.91 898 CYS A C 1
ATOM 7272 O O . CYS A 1 898 ? 10.327 22.239 25.808 1.00 49.91 898 CYS A O 1
ATOM 7274 N N . GLU A 1 899 ? 12.218 21.039 26.068 1.00 44.16 899 GLU A N 1
ATOM 7275 C CA . GLU A 1 899 ? 12.573 20.852 24.643 1.00 44.16 899 GLU A CA 1
ATOM 7276 C C . GLU A 1 899 ? 11.427 20.286 23.760 1.00 44.16 899 GLU A C 1
ATOM 7278 O O . GLU A 1 899 ? 11.548 20.196 22.542 1.00 44.16 899 GLU A O 1
ATOM 7283 N N . HIS A 1 900 ? 10.269 19.942 24.336 1.00 52.31 900 HIS A N 1
ATOM 7284 C CA . HIS A 1 900 ? 9.150 19.311 23.634 1.00 52.31 900 HIS A CA 1
ATOM 7285 C C . HIS A 1 900 ? 7.747 19.693 24.165 1.00 52.31 900 HIS A C 1
ATOM 7287 O O . HIS A 1 900 ? 6.772 18.990 23.874 1.00 52.31 900 HIS A O 1
ATOM 7293 N N . SER A 1 901 ? 7.617 20.788 24.926 1.00 55.38 901 SER A N 1
ATOM 7294 C CA . SER A 1 901 ? 6.358 21.214 25.573 1.00 55.38 901 SER A CA 1
ATOM 7295 C C . SER A 1 901 ? 5.197 21.434 24.593 1.00 55.38 901 SER A C 1
ATOM 7297 O O . SER A 1 901 ? 4.105 20.926 24.825 1.00 55.38 901 SER A O 1
ATOM 7299 N N . GLU A 1 902 ? 5.422 22.093 23.449 1.00 56.28 902 GLU A N 1
ATOM 7300 C CA . GLU A 1 902 ? 4.376 22.365 22.438 1.00 56.28 902 GLU A CA 1
ATOM 7301 C C . GLU A 1 902 ? 3.668 21.099 21.928 1.00 56.28 902 GLU A C 1
ATOM 7303 O O . GLU A 1 902 ? 2.484 21.113 21.594 1.00 56.28 902 GLU A O 1
ATOM 7308 N N . ILE A 1 903 ? 4.398 19.991 21.867 1.00 56.34 903 ILE A N 1
ATOM 7309 C CA . ILE A 1 903 ? 3.920 18.715 21.334 1.00 56.34 903 ILE A CA 1
ATOM 7310 C C . ILE A 1 903 ? 3.062 18.016 22.381 1.00 56.34 903 ILE A C 1
ATOM 7312 O O . ILE A 1 903 ? 1.991 17.501 22.064 1.00 56.34 903 ILE A O 1
ATOM 7316 N N . LEU A 1 904 ? 3.535 18.032 23.631 1.00 57.22 904 LEU A N 1
ATOM 7317 C CA . LEU A 1 904 ? 2.805 17.511 24.778 1.00 57.22 904 LEU A CA 1
ATOM 7318 C C . LEU A 1 904 ? 1.498 18.294 24.975 1.00 57.22 904 LEU A C 1
ATOM 7320 O O . LEU A 1 904 ? 0.442 17.677 25.091 1.00 57.22 904 LEU A O 1
ATOM 7324 N N . MET A 1 905 ? 1.550 19.628 24.887 1.00 63.88 905 MET A N 1
ATOM 7325 C CA . MET A 1 905 ? 0.371 20.498 24.944 1.00 63.88 905 MET A CA 1
ATOM 7326 C C . MET A 1 905 ? -0.652 20.137 23.868 1.00 63.88 905 MET A C 1
ATOM 7328 O O . MET A 1 905 ? -1.803 19.858 24.192 1.00 63.88 905 MET A O 1
ATOM 7332 N N . LYS A 1 906 ? -0.228 20.036 22.602 1.00 61.12 906 LYS A N 1
ATOM 7333 C CA . LYS A 1 906 ? -1.129 19.690 21.492 1.00 61.12 906 LYS A CA 1
ATOM 7334 C C . LYS A 1 906 ? -1.692 18.269 21.592 1.00 61.12 906 LYS A C 1
ATOM 7336 O O . LYS A 1 906 ? -2.805 18.011 21.148 1.00 61.12 906 LYS A O 1
ATOM 7341 N N . ALA A 1 907 ? -0.944 17.325 22.160 1.00 57.34 907 ALA A N 1
ATOM 7342 C CA . ALA A 1 907 ? -1.429 15.963 22.376 1.00 57.34 907 ALA A CA 1
ATOM 7343 C C . ALA A 1 907 ? -2.470 15.880 23.512 1.00 57.34 907 ALA A C 1
ATOM 7345 O O . ALA A 1 907 ? -3.334 15.001 23.487 1.00 57.34 907 ALA A O 1
ATOM 7346 N N . LEU A 1 908 ? -2.409 16.794 24.487 1.00 58.22 908 LEU A N 1
ATOM 7347 C CA . LEU A 1 908 ? -3.276 16.809 25.667 1.00 58.22 908 LEU A CA 1
ATOM 7348 C C . LEU A 1 908 ? -4.487 17.748 25.539 1.00 58.22 908 LEU A C 1
ATOM 7350 O O . LEU A 1 908 ? -5.524 17.434 26.129 1.00 58.22 908 LEU A O 1
ATOM 7354 N N . SER A 1 909 ? -4.391 18.837 24.766 1.00 61.16 909 SER A N 1
ATOM 7355 C CA . SER A 1 909 ? -5.381 19.928 24.709 1.00 61.16 909 SER A CA 1
ATOM 7356 C C . SER A 1 909 ? -6.750 19.512 24.166 1.00 61.16 909 SER A C 1
ATOM 7358 O O . SER A 1 909 ? -7.776 19.859 24.742 1.00 61.16 909 SER A O 1
ATOM 7360 N N . HIS A 1 910 ? -6.806 18.662 23.140 1.00 56.34 910 HIS A N 1
ATOM 7361 C CA . HIS A 1 910 ? -8.062 18.282 22.483 1.00 56.34 910 HIS A CA 1
ATOM 7362 C C . HIS A 1 910 ? -9.089 17.656 23.452 1.00 56.34 910 HIS A C 1
ATOM 7364 O O . HIS A 1 910 ? -8.953 16.474 23.737 1.00 56.34 910 HIS A O 1
ATOM 7370 N N . PHE A 1 911 ? -10.112 18.401 23.906 1.00 55.50 911 PHE A N 1
ATOM 7371 C CA . PHE A 1 911 ? -11.286 18.034 24.752 1.00 55.50 911 PHE A CA 1
ATOM 7372 C C . PHE A 1 911 ? -11.427 18.817 26.077 1.00 55.50 911 PHE A C 1
ATOM 7374 O O . PHE A 1 911 ? -12.401 18.578 26.795 1.00 55.50 911 PHE A O 1
ATOM 7381 N N . GLY A 1 912 ? -10.543 19.767 26.399 1.00 64.25 912 GLY A N 1
ATOM 7382 C CA . GLY A 1 912 ? -10.814 20.714 27.486 1.00 64.25 912 GLY A CA 1
ATOM 7383 C C . GLY A 1 912 ? -12.058 21.548 27.173 1.00 64.25 912 GLY A C 1
ATOM 7384 O O . GLY A 1 912 ? -12.088 22.268 26.182 1.00 64.25 912 GLY A O 1
ATOM 7385 N N . THR A 1 913 ? -13.115 21.437 27.977 1.00 69.25 913 THR A N 1
ATOM 7386 C CA . THR A 1 913 ? -14.352 22.204 27.763 1.00 69.25 913 THR A CA 1
ATOM 7387 C C . THR A 1 913 ? -14.806 22.846 29.058 1.00 69.25 913 THR A C 1
ATOM 7389 O O . THR A 1 913 ? -14.557 22.323 30.137 1.00 69.25 913 THR A O 1
ATOM 7392 N N . VAL A 1 914 ? -15.472 23.993 28.951 1.00 75.12 914 VAL A N 1
ATOM 7393 C CA . VAL A 1 914 ? -15.908 24.769 30.115 1.00 75.12 914 VAL A CA 1
ATOM 7394 C C . VAL A 1 914 ? -17.360 24.433 30.433 1.00 75.12 914 VAL A C 1
ATOM 7396 O O . VAL A 1 914 ? -18.222 24.569 29.554 1.00 75.12 914 VAL A O 1
ATOM 7399 N N . ARG A 1 915 ? -17.654 24.041 31.678 1.00 77.56 915 ARG A N 1
ATOM 7400 C CA . ARG A 1 915 ? -19.026 23.844 32.174 1.00 77.56 915 ARG A CA 1
ATOM 7401 C C . ARG A 1 915 ? -19.820 25.149 32.116 1.00 77.56 915 ARG A C 1
ATOM 7403 O O . ARG A 1 915 ? -19.359 26.197 32.561 1.00 77.56 915 ARG A O 1
ATOM 7410 N N . VAL A 1 916 ? -21.035 25.093 31.574 1.00 74.25 916 VAL A N 1
ATOM 7411 C CA . VAL A 1 916 ? -21.899 26.258 31.335 1.00 74.25 916 VAL A CA 1
ATOM 7412 C C . VAL A 1 916 ? -23.040 26.312 32.368 1.00 74.25 916 VAL A C 1
ATOM 7414 O O . VAL A 1 916 ? -23.785 25.339 32.498 1.00 74.25 916 VAL A O 1
ATOM 7417 N N . PRO A 1 917 ? -23.263 27.453 33.054 1.00 69.88 917 PRO A N 1
ATOM 7418 C CA . PRO A 1 917 ? -24.355 27.611 34.020 1.00 69.88 917 PRO A CA 1
ATOM 7419 C C . PRO A 1 917 ? -25.763 27.470 33.414 1.00 69.88 917 PRO A C 1
ATOM 7421 O O . PRO A 1 917 ? -26.013 27.872 32.273 1.00 69.88 917 PRO A O 1
ATOM 7424 N N . ARG A 1 918 ? -26.726 26.986 34.213 1.00 64.19 918 ARG A N 1
ATOM 7425 C CA . ARG A 1 918 ? -28.121 26.696 33.806 1.00 64.19 918 ARG A CA 1
ATOM 7426 C C . ARG A 1 918 ? -28.813 27.842 33.056 1.00 64.19 918 ARG A C 1
ATOM 7428 O O . ARG A 1 918 ? -29.480 27.603 32.048 1.00 64.19 918 ARG A O 1
ATOM 7435 N N . ASP A 1 919 ? -28.666 29.077 33.525 1.00 65.38 919 ASP A N 1
ATOM 7436 C CA . ASP A 1 919 ? -29.359 30.232 32.934 1.00 65.38 919 ASP A CA 1
ATOM 7437 C C . ASP A 1 919 ? -28.835 30.567 31.534 1.00 65.38 919 ASP A C 1
ATOM 7439 O O . ASP A 1 919 ? -29.592 30.951 30.639 1.00 65.38 919 ASP A O 1
ATOM 7443 N N . ARG A 1 920 ? -27.544 30.313 31.304 1.00 65.06 920 ARG A N 1
ATOM 7444 C CA . ARG A 1 920 ? -26.886 30.477 30.004 1.00 65.06 920 ARG A CA 1
ATOM 7445 C C . ARG A 1 920 ? -27.326 29.385 29.039 1.00 65.06 920 ARG A C 1
ATOM 7447 O O . ARG A 1 920 ? -27.653 29.684 27.892 1.00 65.06 920 ARG A O 1
ATOM 7454 N N . VAL A 1 921 ? -27.413 28.141 29.515 1.00 65.06 921 VAL A N 1
ATOM 7455 C CA . VAL A 1 921 ? -27.919 27.000 28.734 1.00 65.06 921 VAL A CA 1
ATOM 7456 C C . VAL A 1 921 ? -29.310 27.308 28.165 1.00 65.06 921 VAL A C 1
ATOM 7458 O O . VAL A 1 921 ? -29.523 27.164 26.960 1.00 65.06 921 VAL A O 1
ATOM 7461 N N . LYS A 1 922 ? -30.237 27.829 28.982 1.00 64.44 922 LYS A N 1
ATOM 7462 C CA . LYS A 1 922 ? -31.588 28.211 28.523 1.00 64.44 922 LYS A CA 1
ATOM 7463 C C . LYS A 1 922 ? -31.561 29.244 27.391 1.00 64.44 922 LYS A C 1
ATOM 7465 O O . LYS A 1 922 ? -32.241 29.058 26.381 1.00 64.44 922 LYS A O 1
ATOM 7470 N N . GLN A 1 923 ? -30.758 30.302 27.517 1.00 61.59 923 GLN A N 1
ATOM 7471 C CA . GLN A 1 923 ? -30.621 31.309 26.456 1.00 61.59 923 GLN A CA 1
ATOM 7472 C C . GLN A 1 923 ? -30.085 30.689 25.158 1.00 61.59 923 GLN A C 1
ATOM 7474 O O . GLN A 1 923 ? -30.610 30.951 24.080 1.00 61.59 923 GLN A O 1
ATOM 7479 N N . ILE A 1 924 ? -29.084 29.816 25.249 1.00 57.44 924 ILE A N 1
ATOM 7480 C CA . ILE A 1 924 ? -28.397 29.217 24.096 1.00 57.44 924 ILE A CA 1
ATOM 7481 C C . ILE A 1 924 ? -29.316 28.292 23.281 1.00 57.44 924 ILE A C 1
ATOM 7483 O O . ILE A 1 924 ? -29.344 28.379 22.047 1.00 57.44 924 ILE A O 1
ATOM 7487 N N . PHE A 1 925 ? -30.088 27.429 23.948 1.00 58.38 925 PHE A N 1
ATOM 7488 C CA . PHE A 1 925 ? -31.003 26.502 23.271 1.00 58.38 925 PHE A CA 1
ATOM 7489 C C . PHE A 1 925 ? -32.207 27.213 22.635 1.00 58.38 925 PHE A C 1
ATOM 7491 O O . PHE A 1 925 ? -32.677 26.782 21.581 1.00 58.38 925 PHE A O 1
ATOM 7498 N N . THR A 1 926 ? -32.629 28.355 23.187 1.00 58.25 926 THR A N 1
ATOM 7499 C CA . THR A 1 926 ? -33.715 29.184 22.632 1.00 58.25 926 THR A CA 1
ATOM 7500 C C . THR A 1 926 ? -33.386 29.717 21.225 1.00 58.25 926 THR A C 1
ATOM 7502 O O . THR A 1 926 ? -34.271 29.839 20.383 1.00 58.25 926 THR A O 1
ATOM 7505 N N . TRP A 1 927 ? -32.104 29.947 20.908 1.00 52.56 927 TRP A N 1
ATOM 7506 C CA . TRP A 1 927 ? -31.653 30.501 19.617 1.00 52.56 927 TRP A CA 1
ATOM 7507 C C . TRP A 1 927 ? -31.197 29.454 18.581 1.00 52.56 927 TRP A C 1
ATOM 7509 O O . TRP A 1 927 ? -30.505 29.800 17.623 1.00 52.56 927 TRP A O 1
ATOM 7519 N N . LYS A 1 928 ? -31.542 28.167 18.752 1.00 53.47 928 LYS A N 1
ATOM 7520 C CA . LYS A 1 928 ? -31.133 27.055 17.857 1.00 53.47 928 LYS A CA 1
ATOM 7521 C C . LYS A 1 928 ? -29.605 26.908 17.663 1.00 53.47 928 LYS A C 1
ATOM 7523 O O . LYS A 1 928 ? -29.160 26.328 16.675 1.00 53.47 928 LYS A O 1
ATOM 7528 N N . ARG A 1 929 ? -28.784 27.377 18.615 1.00 52.88 929 ARG A N 1
ATOM 7529 C CA . ARG A 1 929 ? -27.302 27.293 18.580 1.00 52.88 929 ARG A CA 1
ATOM 7530 C C . ARG A 1 929 ? -26.720 26.023 19.232 1.00 52.88 929 ARG A C 1
ATOM 7532 O O . ARG A 1 929 ? -25.519 25.943 19.460 1.00 52.88 929 ARG A O 1
ATOM 7539 N N . GLY A 1 930 ? -27.544 25.007 19.502 1.00 51.72 930 GLY A N 1
ATOM 7540 C CA . GLY A 1 930 ? -27.166 23.813 20.280 1.00 51.72 930 GLY A CA 1
ATOM 7541 C C . GLY A 1 930 ? -26.166 22.842 19.631 1.00 51.72 930 GLY A C 1
ATOM 7542 O O . GLY A 1 930 ? -25.708 21.931 20.304 1.00 51.72 930 GLY A O 1
ATOM 7543 N N . LYS A 1 931 ? -25.790 23.015 18.353 1.00 47.72 931 LYS A N 1
ATOM 7544 C CA . LYS A 1 931 ? -24.856 22.103 17.651 1.00 47.72 931 LYS A CA 1
ATOM 7545 C C . LYS A 1 931 ? -23.378 22.256 18.056 1.00 47.72 931 LYS A C 1
ATOM 7547 O O . LYS A 1 931 ? -22.562 21.462 17.612 1.00 47.72 931 LYS A O 1
ATOM 7552 N N . GLN A 1 932 ? -23.033 23.279 18.841 1.00 50.78 932 GLN A N 1
ATOM 7553 C CA . GLN A 1 932 ? -21.653 23.615 19.239 1.00 50.78 932 GLN A CA 1
ATOM 7554 C C . GLN A 1 932 ? -21.325 23.236 20.698 1.00 50.78 932 GLN A C 1
ATOM 7556 O O . GLN A 1 932 ? -20.364 23.753 21.258 1.00 50.78 932 GLN A O 1
ATOM 7561 N N . TYR A 1 933 ? -22.146 22.399 21.338 1.00 62.69 933 TYR A N 1
ATOM 7562 C CA . TYR A 1 933 ? -22.071 22.119 22.774 1.00 62.69 933 TYR A CA 1
ATOM 7563 C C . TYR A 1 933 ? -22.100 20.617 23.047 1.00 62.69 933 TYR A C 1
ATOM 7565 O O . TYR A 1 933 ? -22.822 19.876 22.377 1.00 62.69 933 TYR A O 1
ATOM 7573 N N . THR A 1 934 ? -21.362 20.194 24.070 1.00 60.25 934 THR A N 1
ATOM 7574 C CA . THR A 1 934 ? -21.377 18.819 24.577 1.00 60.25 934 THR A CA 1
ATOM 7575 C C . THR A 1 934 ? -22.342 18.747 25.753 1.00 60.25 934 THR A C 1
ATOM 7577 O O . THR A 1 934 ? -22.261 19.564 26.668 1.00 60.25 934 THR A O 1
ATOM 7580 N N . VAL A 1 935 ? -23.271 17.790 25.736 1.00 60.50 935 VAL A N 1
ATOM 7581 C CA . VAL A 1 935 ? -24.223 17.565 26.833 1.00 60.50 935 VAL A CA 1
ATOM 7582 C C . VAL A 1 935 ? -23.924 16.214 27.466 1.00 60.50 935 VAL A C 1
ATOM 7584 O O . VAL A 1 935 ? -23.973 15.187 26.793 1.00 60.50 935 VAL A O 1
ATOM 7587 N N . ILE A 1 936 ? -23.626 16.224 28.759 1.00 59.16 936 ILE A N 1
ATOM 7588 C CA . ILE A 1 936 ? -23.313 15.051 29.571 1.00 59.16 936 ILE A CA 1
ATOM 7589 C C . ILE A 1 936 ? -24.398 14.943 30.641 1.00 59.16 936 ILE A C 1
ATOM 7591 O O . ILE A 1 936 ? -24.723 15.926 31.300 1.00 59.16 936 ILE A O 1
ATOM 7595 N N . ARG A 1 937 ? -25.002 13.765 30.799 1.00 55.38 937 ARG A N 1
ATOM 7596 C CA . ARG A 1 937 ? -25.951 13.513 31.889 1.00 55.38 937 ARG A CA 1
ATOM 7597 C C . ARG A 1 937 ? -25.173 13.053 33.114 1.00 55.38 937 ARG A C 1
ATOM 7599 O O . ARG A 1 937 ? -24.381 12.125 33.003 1.00 55.38 937 ARG A O 1
ATOM 7606 N N . GLU A 1 938 ? -25.435 13.676 34.249 1.00 52.78 938 GLU A N 1
ATOM 7607 C CA . GLU A 1 938 ? -24.814 13.376 35.534 1.00 52.78 938 GLU A CA 1
ATOM 7608 C C . GLU A 1 938 ? -25.872 12.973 36.550 1.00 52.78 938 GLU A C 1
ATOM 7610 O O . GLU A 1 938 ? -27.005 13.458 36.517 1.00 52.78 938 GLU A O 1
ATOM 7615 N N . GLU A 1 939 ? -25.488 12.088 37.456 1.00 49.25 939 GLU A N 1
ATOM 7616 C CA . GLU A 1 939 ? -26.321 11.610 38.553 1.00 49.25 939 GLU A CA 1
ATOM 7617 C C . GLU A 1 939 ? -25.687 12.053 39.862 1.00 49.25 939 GLU A C 1
ATOM 7619 O O . GLU A 1 939 ? -24.484 11.874 40.063 1.00 49.25 939 GLU A O 1
ATOM 7624 N N . PHE A 1 940 ? -26.484 12.657 40.738 1.00 50.44 940 PHE A N 1
ATOM 7625 C CA . PHE A 1 940 ? -26.036 13.010 42.078 1.00 50.44 940 PHE A CA 1
ATOM 7626 C C . PHE A 1 940 ? -27.135 12.775 43.108 1.00 50.44 940 PHE A C 1
ATOM 7628 O O . PHE A 1 940 ? -28.333 12.818 42.810 1.00 50.44 940 PHE A O 1
ATOM 7635 N N . GLN A 1 941 ? -26.695 12.525 44.337 1.00 50.31 941 GLN A N 1
ATOM 7636 C CA . GLN A 1 941 ? -27.564 12.423 45.497 1.00 50.31 941 GLN A CA 1
ATOM 7637 C C . GLN A 1 941 ? -27.751 13.812 46.101 1.00 50.31 941 GLN A C 1
ATOM 7639 O O . GLN A 1 941 ? -26.783 14.528 46.349 1.00 50.31 941 GLN A O 1
ATOM 7644 N N . LEU A 1 942 ? -29.007 14.209 46.277 1.00 54.75 942 LEU A N 1
ATOM 7645 C CA . LEU A 1 942 ? -29.367 15.435 46.968 1.00 54.75 942 LEU A CA 1
ATOM 7646 C C . LEU A 1 942 ? -29.836 15.056 48.370 1.00 54.75 942 LEU A C 1
ATOM 7648 O O . LEU A 1 942 ? -30.868 14.396 48.514 1.00 54.75 942 LEU A O 1
ATOM 7652 N N . GLU A 1 943 ? -29.084 15.473 49.381 1.00 55.72 943 GLU A N 1
ATOM 7653 C CA . GLU A 1 943 ? -29.546 15.412 50.762 1.00 55.72 943 GLU A CA 1
ATOM 7654 C C . GLU A 1 943 ? -30.510 16.569 51.009 1.00 55.72 943 GLU A C 1
ATOM 7656 O O . GLU A 1 943 ? -30.210 17.736 50.752 1.00 55.72 943 GLU A O 1
ATOM 7661 N N . THR A 1 944 ? -31.710 16.229 51.458 1.00 68.12 944 THR A N 1
ATOM 7662 C CA . THR A 1 944 ? -32.721 17.192 51.890 1.00 68.12 944 THR A CA 1
ATOM 7663 C C . THR A 1 944 ? -33.160 16.842 53.301 1.00 68.12 944 THR A C 1
ATOM 7665 O O . THR A 1 944 ? -32.966 15.715 53.750 1.00 68.12 944 THR A O 1
ATOM 7668 N N . GLU A 1 945 ? -33.828 17.771 53.983 1.00 61.31 945 GLU A N 1
ATOM 7669 C CA . GLU A 1 945 ? -34.443 17.514 55.295 1.00 61.31 945 GLU A CA 1
ATOM 7670 C C . GLU A 1 945 ? -35.437 16.328 55.275 1.00 61.31 945 GLU A C 1
ATOM 7672 O O . GLU A 1 945 ? -35.767 15.781 56.321 1.00 61.31 945 GLU A O 1
ATOM 7677 N N . GLN A 1 946 ? -35.891 15.900 54.089 1.00 55.28 946 GLN A N 1
ATOM 7678 C CA . GLN A 1 946 ? -36.810 14.775 53.872 1.00 55.28 946 GLN A CA 1
ATOM 7679 C C . GLN A 1 946 ? -36.109 13.470 53.441 1.00 55.28 946 GLN A C 1
ATOM 7681 O O . GLN A 1 946 ? -36.784 12.486 53.137 1.00 55.28 946 GLN A O 1
ATOM 7686 N N . GLY A 1 947 ? -34.772 13.445 53.428 1.00 60.12 947 GLY A N 1
ATOM 7687 C CA . GLY A 1 947 ? -33.955 12.289 53.059 1.00 60.12 947 GLY A CA 1
ATOM 7688 C C . GLY A 1 947 ? -33.124 12.494 51.790 1.00 60.12 947 GLY A C 1
ATOM 7689 O O . GLY A 1 947 ? -33.067 13.583 51.206 1.00 60.12 947 GLY A O 1
ATOM 7690 N N . THR A 1 948 ? -32.451 11.420 51.377 1.00 52.41 948 THR A N 1
ATOM 7691 C CA . THR A 1 948 ? -31.527 11.404 50.238 1.00 52.41 948 THR A CA 1
ATOM 7692 C C . THR A 1 948 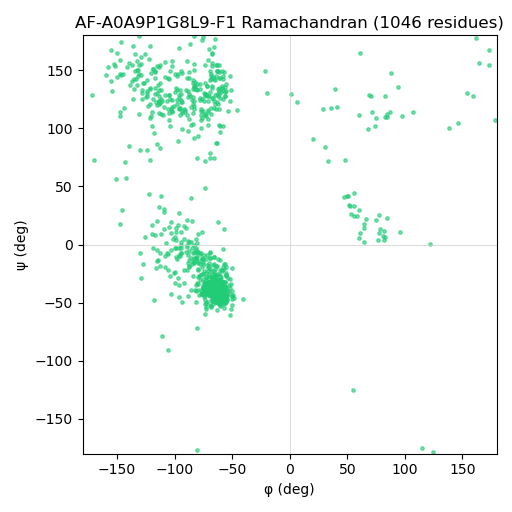? -32.264 11.010 48.960 1.00 52.41 948 THR A C 1
ATOM 7694 O O . THR A 1 948 ? -32.771 9.896 48.834 1.00 52.41 948 THR A O 1
ATOM 7697 N N . HIS A 1 949 ? -32.320 11.913 47.980 1.00 56.50 949 HIS A N 1
ATOM 7698 C CA . HIS A 1 949 ? -32.998 11.678 46.703 1.00 56.50 949 HIS A CA 1
ATOM 7699 C C . HIS A 1 949 ? -32.001 11.639 45.541 1.00 56.50 949 HIS A C 1
ATOM 7701 O O . HIS A 1 949 ? -31.181 12.545 45.389 1.00 56.50 949 HIS A O 1
ATOM 7707 N N . GLN A 1 950 ? -32.110 10.638 44.660 1.00 45.78 950 GLN A N 1
ATOM 7708 C CA . GLN A 1 950 ? -31.351 10.625 43.406 1.00 45.78 950 GLN A CA 1
ATOM 7709 C C . GLN A 1 950 ? -31.936 11.635 42.410 1.00 45.78 950 GLN A C 1
ATOM 7711 O O . GLN A 1 950 ? -33.136 11.634 42.116 1.00 45.78 950 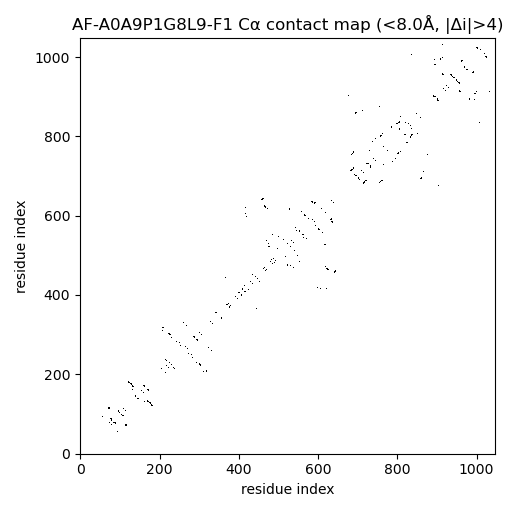GLN A O 1
ATOM 7716 N N . ARG A 1 951 ? -31.084 12.511 41.875 1.00 58.53 951 ARG A N 1
ATOM 7717 C CA . ARG A 1 951 ? -31.439 13.497 40.851 1.00 58.53 951 ARG A CA 1
ATOM 7718 C C . ARG A 1 951 ? -30.535 13.324 39.636 1.00 58.53 951 ARG A C 1
ATOM 7720 O O . ARG A 1 951 ? -29.332 13.110 39.753 1.00 58.53 951 ARG A O 1
ATOM 7727 N N . TYR A 1 952 ? -31.131 13.494 38.461 1.00 50.66 952 TYR A N 1
ATOM 7728 C CA . TYR A 1 952 ? -30.407 13.603 37.200 1.00 50.66 952 TYR A CA 1
ATOM 7729 C C . TYR A 1 952 ? -30.204 15.079 36.863 1.00 50.66 952 TYR A C 1
ATOM 7731 O O . TYR A 1 952 ? -31.158 15.864 36.884 1.00 50.66 952 TYR A O 1
ATOM 7739 N N . ALA A 1 953 ? -28.988 15.450 36.486 1.00 54.66 953 ALA A N 1
ATOM 7740 C CA . ALA A 1 953 ? -28.689 16.733 35.873 1.00 54.66 953 ALA A CA 1
ATOM 7741 C C . ALA A 1 953 ? -28.043 16.553 34.505 1.00 54.66 953 ALA A C 1
ATOM 7743 O O . ALA A 1 953 ? -27.512 15.503 34.163 1.00 54.66 953 ALA A O 1
ATOM 7744 N N . TYR A 1 954 ? -28.109 17.607 33.701 1.00 57.84 954 TYR A N 1
ATOM 7745 C CA . TYR A 1 954 ? -27.393 17.683 32.439 1.00 57.84 954 TYR A CA 1
ATOM 7746 C C . TYR A 1 954 ? -26.314 18.749 32.581 1.00 57.84 954 TYR A C 1
ATOM 7748 O O . TYR A 1 954 ? -26.619 19.938 32.702 1.00 57.84 954 TYR A O 1
ATOM 7756 N N . ARG A 1 955 ? -25.058 18.314 32.572 1.00 66.06 955 ARG A N 1
ATOM 7757 C CA . ARG A 1 955 ? -23.892 19.172 32.407 1.00 66.06 955 ARG A CA 1
ATOM 7758 C C . ARG A 1 955 ? -23.795 19.548 30.934 1.00 66.06 955 ARG A C 1
ATOM 7760 O O . ARG A 1 955 ? -23.784 18.689 30.057 1.00 66.06 955 ARG A O 1
ATOM 7767 N N . VAL A 1 956 ? -23.742 20.842 30.653 1.00 68.06 956 VAL A N 1
ATOM 7768 C CA . VAL A 1 956 ? -23.499 21.354 29.303 1.00 68.06 956 VAL A CA 1
ATOM 7769 C C . VAL A 1 956 ? -22.128 21.994 29.308 1.00 68.06 956 VAL A C 1
ATOM 7771 O O . VAL A 1 956 ? -21.899 22.906 30.096 1.00 68.06 956 VAL A O 1
ATOM 7774 N N . SER A 1 957 ? -21.244 21.542 28.431 1.00 72.19 957 SER A N 1
ATOM 7775 C CA . SER A 1 957 ? -19.903 22.100 28.290 1.00 72.19 957 SER A CA 1
ATOM 7776 C C . SER A 1 957 ? -19.709 22.705 26.904 1.00 72.19 957 SER A C 1
ATOM 7778 O O . SER A 1 957 ? -20.325 22.274 25.920 1.00 72.19 957 SER A O 1
ATOM 7780 N N . LYS A 1 958 ? -18.874 23.743 26.830 1.00 71.62 958 LYS A N 1
ATOM 7781 C CA . LYS A 1 958 ? -18.603 24.491 25.601 1.00 71.62 958 LYS A CA 1
ATOM 7782 C C . LYS A 1 958 ? -17.106 24.702 25.404 1.00 71.62 958 LYS A C 1
ATOM 7784 O O . LYS A 1 958 ? -16.410 25.094 26.336 1.00 71.62 958 LYS A O 1
ATOM 7789 N N . ASP A 1 959 ? -16.663 24.524 24.167 1.00 73.38 959 ASP A N 1
ATOM 7790 C CA . ASP A 1 959 ? -15.420 25.106 23.668 1.00 73.38 959 ASP A CA 1
ATOM 7791 C C . ASP A 1 959 ? -15.703 26.541 23.169 1.00 73.38 959 ASP A C 1
ATOM 7793 O O . ASP A 1 959 ? -16.546 26.778 22.292 1.00 73.38 959 ASP A O 1
ATOM 7797 N N . TYR A 1 960 ? -15.057 27.526 23.795 1.00 73.50 960 TYR A N 1
ATOM 7798 C CA . TYR A 1 960 ? -15.235 28.941 23.456 1.00 73.50 960 TYR A CA 1
ATOM 7799 C C . TYR A 1 960 ? -14.366 29.398 22.267 1.00 73.50 960 TYR A C 1
ATOM 7801 O O . TYR A 1 960 ? -14.655 30.456 21.682 1.00 73.50 960 TYR A O 1
ATOM 7809 N N . GLY A 1 961 ? -13.380 28.585 21.880 1.00 73.94 961 GLY A N 1
ATOM 7810 C CA . GLY A 1 961 ? -12.478 28.764 20.752 1.00 73.94 961 GLY A CA 1
ATOM 7811 C C . GLY A 1 961 ? -11.215 29.573 21.066 1.00 73.94 961 GLY A C 1
ATOM 7812 O O . GLY A 1 961 ? -11.232 30.547 21.813 1.00 73.94 961 GLY A O 1
ATOM 7813 N N . ASN A 1 962 ? -10.132 29.225 20.376 1.00 80.69 962 ASN A N 1
ATOM 7814 C CA . ASN A 1 962 ? -8.775 29.778 20.487 1.00 80.69 962 ASN A CA 1
ATOM 7815 C C . ASN A 1 962 ? -8.668 31.306 20.661 1.00 80.69 962 ASN A C 1
ATOM 7817 O O . ASN A 1 962 ? -7.946 31.790 21.530 1.00 80.69 962 ASN A O 1
ATOM 7821 N N . VAL A 1 963 ? -9.402 32.093 19.862 1.00 79.38 963 VAL A N 1
ATOM 7822 C CA . VAL A 1 963 ? -9.364 33.570 19.949 1.00 79.38 963 VAL A CA 1
ATOM 7823 C C . VAL A 1 963 ? -9.915 34.062 21.287 1.00 79.38 963 VAL A C 1
ATOM 7825 O O . VAL A 1 963 ? -9.337 34.950 21.901 1.00 79.38 963 VAL A O 1
ATOM 7828 N N . PHE A 1 964 ? -10.992 33.440 21.774 1.00 84.19 964 PHE A N 1
ATOM 7829 C CA . PHE A 1 964 ? -11.573 33.785 23.068 1.00 84.19 964 PHE A CA 1
ATOM 7830 C C . PHE A 1 964 ? -10.595 33.510 24.213 1.00 84.19 964 PHE A C 1
ATOM 7832 O O . PHE A 1 964 ? -10.457 34.338 25.109 1.00 84.19 964 PHE A O 1
ATOM 7839 N N . TYR A 1 965 ? -9.899 32.373 24.164 1.00 85.31 965 TYR A N 1
ATOM 7840 C CA . TYR A 1 965 ? -8.901 32.015 25.168 1.00 85.31 965 TYR A CA 1
ATOM 7841 C C . TYR A 1 965 ? -7.702 32.973 25.161 1.00 85.31 965 TYR A C 1
ATOM 7843 O O . TYR A 1 965 ? -7.256 33.383 26.230 1.00 85.31 965 TYR A O 1
ATOM 7851 N N . LYS A 1 966 ? -7.234 33.416 23.983 1.00 84.25 966 LYS A N 1
ATOM 7852 C CA . LYS A 1 966 ? -6.195 34.457 23.874 1.00 84.25 966 LYS A CA 1
ATOM 7853 C C . LYS A 1 966 ? -6.635 35.778 24.504 1.00 84.25 966 LYS A C 1
ATOM 7855 O O . LYS A 1 966 ? -5.878 36.347 25.284 1.00 84.25 966 LYS A O 1
ATOM 7860 N N . ASP A 1 967 ? -7.841 36.249 24.193 1.00 83.06 967 ASP A N 1
ATOM 7861 C CA . ASP A 1 967 ? -8.362 37.508 24.740 1.00 83.06 967 ASP A CA 1
ATOM 7862 C C . ASP A 1 967 ? -8.543 37.430 26.264 1.00 83.06 967 ASP A C 1
ATOM 7864 O O . ASP A 1 967 ? -8.220 38.379 26.979 1.00 83.06 967 ASP A O 1
ATOM 7868 N N . TYR A 1 968 ? -9.007 36.281 26.767 1.00 84.62 968 TYR A N 1
ATOM 7869 C CA . TYR A 1 968 ? -9.127 36.019 28.199 1.00 84.62 968 TYR A CA 1
ATOM 7870 C C . TYR A 1 968 ? -7.763 36.067 28.894 1.00 84.62 968 TYR A C 1
ATOM 7872 O O . TYR A 1 968 ? -7.604 36.802 29.865 1.00 84.62 968 TYR A O 1
ATOM 7880 N N . LEU A 1 969 ? -6.766 35.341 28.377 1.00 81.69 969 LEU A N 1
ATOM 7881 C CA . LEU A 1 969 ? -5.423 35.331 28.959 1.00 81.69 969 LEU A CA 1
ATOM 7882 C C . LEU A 1 969 ? -4.759 36.712 28.891 1.00 81.69 969 LEU A C 1
ATOM 7884 O O . LEU A 1 969 ? -4.132 37.113 29.864 1.00 81.69 969 LEU A O 1
ATOM 7888 N N . LYS A 1 970 ? -4.943 37.477 27.805 1.00 81.56 970 LYS A N 1
ATOM 7889 C CA . LYS A 1 970 ? -4.471 38.872 27.722 1.00 81.56 970 LYS A CA 1
ATOM 7890 C C . LYS A 1 970 ? -5.098 39.761 28.792 1.00 81.56 970 LYS A C 1
ATOM 7892 O O . LYS A 1 970 ? -4.416 40.610 29.351 1.00 81.56 970 LYS A O 1
ATOM 7897 N N . MET A 1 971 ? -6.387 39.576 29.077 1.00 82.31 971 MET A N 1
ATOM 7898 C CA . MET A 1 971 ? -7.072 40.341 30.118 1.00 82.31 971 MET A CA 1
ATOM 7899 C C . MET A 1 971 ? -6.595 39.949 31.522 1.00 82.31 971 MET A C 1
ATOM 7901 O O . MET A 1 971 ? -6.396 40.828 32.352 1.00 82.31 971 MET A O 1
ATOM 7905 N N . VAL A 1 972 ? -6.441 38.649 31.795 1.00 80.12 972 VAL A N 1
ATOM 7906 C CA . VAL A 1 972 ? -6.088 38.142 33.132 1.00 80.12 972 VAL A CA 1
ATOM 7907 C C . VAL A 1 972 ? -4.614 38.361 33.457 1.00 80.12 972 VAL A C 1
ATOM 7909 O O . VAL A 1 972 ? -4.302 38.762 34.572 1.00 80.12 972 VAL A O 1
ATOM 7912 N N . LEU A 1 973 ? -3.721 38.111 32.498 1.00 79.75 973 LEU A N 1
ATOM 7913 C CA . LEU A 1 973 ? -2.273 38.220 32.692 1.00 79.75 973 LEU A CA 1
ATOM 7914 C C . LEU A 1 973 ? -1.743 39.635 32.414 1.00 79.75 973 LEU A C 1
ATOM 7916 O O . LEU A 1 973 ? -0.632 39.959 32.811 1.00 79.75 973 LEU A O 1
ATOM 7920 N N . GLY A 1 974 ? -2.522 40.493 31.746 1.00 81.06 974 GLY A N 1
ATOM 7921 C CA . GLY A 1 974 ? -2.173 41.898 31.534 1.00 81.06 974 GLY A CA 1
ATOM 7922 C C . GLY A 1 974 ? -0.804 42.084 30.873 1.00 81.06 974 GLY A C 1
ATOM 7923 O O . GLY A 1 974 ? -0.543 41.538 29.799 1.00 81.06 974 GLY A O 1
ATOM 7924 N N . ASN A 1 975 ? 0.065 42.866 31.519 1.00 77.69 975 ASN A N 1
ATOM 7925 C CA . ASN A 1 975 ? 1.421 43.150 31.034 1.00 77.69 975 ASN A CA 1
ATOM 7926 C C . ASN A 1 975 ? 2.335 41.917 31.083 1.00 77.69 975 ASN A C 1
ATOM 7928 O O . ASN A 1 975 ? 3.224 41.784 30.243 1.00 77.69 975 ASN A O 1
ATOM 7932 N N . ASP A 1 976 ? 2.050 40.985 31.990 1.00 76.25 976 ASP A N 1
ATOM 7933 C CA . ASP A 1 976 ? 2.845 39.777 32.203 1.00 76.25 976 ASP A CA 1
ATOM 7934 C C . ASP A 1 976 ? 2.484 38.690 31.179 1.00 76.25 976 ASP A C 1
ATOM 7936 O O . ASP A 1 976 ? 3.126 37.648 31.110 1.00 76.25 976 ASP A O 1
ATOM 7940 N N . PHE A 1 977 ? 1.473 38.919 30.330 1.00 78.38 977 PHE A N 1
ATOM 7941 C CA . PHE A 1 977 ? 1.029 37.960 29.317 1.00 78.38 977 PHE A CA 1
ATOM 7942 C C . PHE A 1 977 ? 2.163 37.496 28.395 1.00 78.38 977 PHE A C 1
ATOM 7944 O O . PHE A 1 977 ? 2.271 36.307 28.108 1.00 78.38 977 PHE A O 1
ATOM 7951 N N . ALA A 1 978 ? 3.003 38.417 27.914 1.00 70.69 978 ALA A N 1
ATOM 7952 C CA . ALA A 1 978 ? 4.108 38.072 27.020 1.00 70.69 978 ALA A CA 1
ATOM 7953 C C . ALA A 1 978 ? 5.253 37.358 27.757 1.00 70.69 978 ALA A C 1
ATOM 7955 O O . ALA A 1 978 ? 5.893 36.486 27.174 1.00 70.69 978 ALA A O 1
ATOM 7956 N N . GLU A 1 979 ? 5.475 37.708 29.026 1.00 72.94 979 GLU A N 1
ATOM 7957 C CA . GLU A 1 979 ? 6.498 37.113 29.888 1.00 72.94 979 GLU A CA 1
ATOM 7958 C C . GLU A 1 979 ? 6.114 35.691 30.310 1.00 72.94 979 GLU A C 1
ATOM 7960 O O . GLU A 1 979 ? 6.882 34.756 30.103 1.00 72.94 979 GLU A O 1
ATOM 7965 N N . ILE A 1 980 ? 4.891 35.503 30.811 1.00 69.12 980 ILE A N 1
ATOM 7966 C CA . ILE A 1 980 ? 4.364 34.206 31.258 1.00 69.12 980 ILE A CA 1
ATOM 7967 C C . ILE A 1 980 ? 4.240 33.234 30.086 1.00 69.12 980 ILE A C 1
ATOM 7969 O O . ILE A 1 980 ? 4.536 32.051 30.232 1.00 69.12 980 ILE A O 1
ATOM 7973 N N . MET A 1 981 ? 3.821 33.723 28.915 1.00 71.25 981 MET A N 1
ATOM 7974 C CA . MET A 1 981 ? 3.747 32.889 27.718 1.00 71.25 981 MET A CA 1
ATOM 7975 C C . MET A 1 981 ? 5.122 32.665 27.070 1.00 71.25 981 MET A C 1
ATOM 7977 O O . MET A 1 981 ? 5.223 31.767 26.246 1.00 71.25 981 MET A O 1
ATOM 7981 N N . ASP A 1 982 ? 6.155 33.455 27.393 1.00 67.94 982 ASP A N 1
ATOM 7982 C CA . ASP A 1 982 ? 7.505 33.406 26.793 1.00 67.94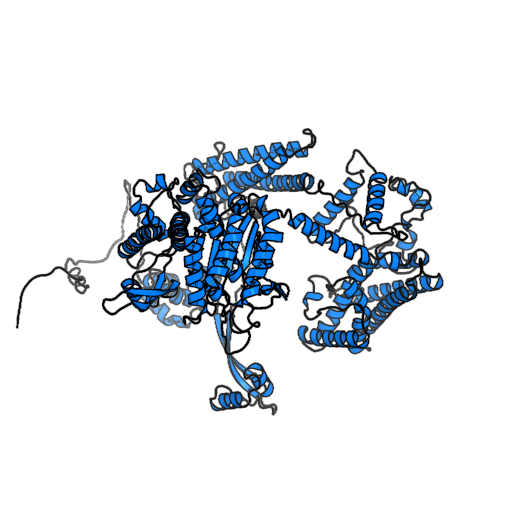 982 ASP A CA 1
ATOM 7983 C C . ASP A 1 982 ? 7.504 33.481 25.243 1.00 67.94 982 ASP A C 1
ATOM 7985 O O . ASP A 1 982 ? 8.331 32.893 24.538 1.00 67.94 982 ASP A O 1
ATOM 7989 N N . TYR A 1 983 ? 6.535 34.216 24.680 1.00 65.44 983 TYR A N 1
ATOM 7990 C CA . TYR A 1 983 ? 6.430 34.507 23.245 1.00 65.44 983 TYR A CA 1
ATOM 7991 C C . TYR A 1 983 ? 6.010 35.970 23.020 1.00 65.44 983 TYR A C 1
ATOM 7993 O O . TYR A 1 983 ? 5.046 36.433 23.634 1.00 65.44 983 TYR A O 1
ATOM 8001 N N . PRO A 1 984 ? 6.628 36.688 22.062 1.00 59.47 984 PRO A N 1
ATOM 8002 C CA . PRO A 1 984 ? 6.093 37.961 21.592 1.00 59.47 984 PRO A CA 1
ATOM 8003 C C . PRO A 1 984 ? 4.783 37.716 20.817 1.00 59.47 984 PRO A C 1
ATOM 8005 O O . PRO A 1 984 ? 4.789 37.097 19.756 1.00 59.47 984 PRO A O 1
ATOM 8008 N N . ASP A 1 985 ? 3.659 38.165 21.387 1.00 69.38 985 ASP A N 1
ATOM 8009 C CA . ASP A 1 985 ? 2.276 37.989 20.898 1.00 69.38 985 ASP A CA 1
ATOM 8010 C C . ASP A 1 985 ? 1.909 36.541 20.481 1.00 69.38 985 ASP A C 1
ATOM 8012 O O . ASP A 1 985 ? 1.726 36.247 19.295 1.00 69.38 985 ASP A O 1
ATOM 8016 N N . PRO A 1 986 ? 1.738 35.606 21.438 1.00 71.31 986 PRO A N 1
ATOM 8017 C CA . PRO A 1 986 ? 1.402 34.212 21.144 1.00 71.31 986 PRO A CA 1
ATOM 8018 C C . PRO A 1 986 ? 0.137 34.082 20.283 1.00 71.31 986 PRO A C 1
ATOM 8020 O O . PRO A 1 986 ? -0.868 34.774 20.479 1.00 71.31 986 PRO A O 1
ATOM 8023 N N . ALA A 1 987 ? 0.177 33.177 19.301 1.00 80.00 987 ALA A N 1
ATOM 8024 C CA . ALA A 1 987 ? -0.956 32.904 18.421 1.00 80.00 987 ALA A CA 1
ATOM 8025 C C . ALA A 1 987 ? -2.165 32.380 19.212 1.00 80.00 987 ALA A C 1
ATOM 8027 O O . ALA A 1 987 ? -2.009 31.660 20.197 1.00 80.00 987 ALA A O 1
ATOM 8028 N N . ALA A 1 988 ? -3.376 32.688 18.738 1.00 79.50 988 ALA A N 1
ATOM 8029 C CA . ALA A 1 988 ? -4.608 32.271 19.406 1.00 79.50 988 ALA A CA 1
ATOM 8030 C C . ALA A 1 988 ? -4.698 30.748 19.598 1.00 79.50 988 ALA A C 1
ATOM 8032 O O . ALA A 1 988 ? -5.190 30.296 20.625 1.00 79.50 988 ALA A O 1
ATOM 8033 N N . GLU A 1 989 ? -4.192 29.966 18.636 1.00 77.25 989 GLU A N 1
ATOM 8034 C CA . GLU A 1 989 ? -4.121 28.500 18.729 1.00 77.25 989 GLU A CA 1
ATOM 8035 C C . GLU A 1 989 ? -3.333 28.042 19.961 1.00 77.25 989 GLU A C 1
ATOM 8037 O O . GLU A 1 989 ? -3.837 27.229 20.725 1.00 77.25 989 GLU A O 1
ATOM 8042 N N . LYS A 1 990 ? -2.164 28.641 20.225 1.00 74.50 990 LYS A N 1
ATOM 8043 C CA . LYS A 1 990 ? -1.343 28.284 21.391 1.00 74.50 990 LYS A CA 1
ATOM 8044 C C . LYS A 1 990 ? -2.045 28.612 22.705 1.00 74.50 990 LYS A C 1
ATOM 8046 O O . LYS A 1 990 ? -2.055 27.798 23.615 1.00 74.50 990 LYS A O 1
ATOM 8051 N N . CYS A 1 991 ? -2.645 29.797 22.799 1.00 76.62 991 CYS A N 1
ATOM 8052 C CA . CYS A 1 991 ? -3.404 30.201 23.983 1.00 76.62 991 CYS A CA 1
ATOM 8053 C C . CYS A 1 991 ? -4.598 29.272 24.249 1.00 76.62 991 CYS A C 1
ATOM 8055 O O . CYS A 1 991 ? -4.885 28.969 25.404 1.00 76.62 991 CYS A O 1
ATOM 8057 N N . GLY A 1 992 ? -5.276 28.815 23.191 1.00 77.69 992 GLY A N 1
ATOM 8058 C CA . GLY A 1 992 ? -6.321 27.798 23.293 1.00 77.69 992 GLY A CA 1
ATOM 8059 C C . GLY A 1 992 ? -5.784 26.472 23.821 1.00 77.69 992 GLY A C 1
ATOM 8060 O O . GLY A 1 992 ? -6.306 25.968 24.811 1.00 77.69 992 GLY A O 1
ATOM 8061 N N . ASP A 1 993 ? -4.685 25.974 23.247 1.00 75.44 993 ASP A N 1
ATOM 8062 C CA . ASP A 1 993 ? -4.057 24.716 23.666 1.00 75.44 993 ASP A CA 1
ATOM 8063 C C . ASP A 1 993 ? -3.689 24.708 25.165 1.00 75.44 993 ASP A C 1
ATOM 8065 O O . ASP A 1 993 ? -3.941 23.712 25.847 1.00 75.44 993 ASP A O 1
ATOM 8069 N N . VAL A 1 994 ? -3.161 25.817 25.706 1.00 75.31 994 VAL A N 1
ATOM 8070 C CA . VAL A 1 994 ? -2.822 25.940 27.142 1.00 75.31 994 VAL A CA 1
ATOM 8071 C C . VAL A 1 994 ? -4.064 25.835 28.033 1.00 75.31 994 VAL A C 1
ATOM 8073 O O . VAL A 1 994 ? -4.070 25.087 29.017 1.00 75.31 994 VAL A O 1
ATOM 8076 N N . VAL A 1 995 ? -5.131 26.568 27.698 1.00 77.38 995 VAL A N 1
ATOM 8077 C CA . VAL A 1 995 ? -6.365 26.578 28.501 1.00 77.38 995 VAL A CA 1
ATOM 8078 C C . VAL A 1 995 ? -7.074 25.228 28.421 1.00 77.38 995 VAL A C 1
ATOM 8080 O O . VAL A 1 995 ? -7.483 24.687 29.448 1.00 77.38 995 VAL A O 1
ATOM 8083 N N . GLU A 1 996 ? -7.190 24.648 27.226 1.00 77.31 996 GLU A N 1
ATOM 8084 C CA . GLU A 1 996 ? -7.844 23.353 27.033 1.00 77.31 996 GLU A CA 1
ATOM 8085 C C . GLU A 1 996 ? -7.079 22.209 27.711 1.00 77.31 996 GLU A C 1
ATOM 8087 O O . GLU A 1 996 ? -7.693 21.345 28.343 1.00 77.31 996 GLU A O 1
ATOM 8092 N N . MET A 1 997 ? -5.743 22.216 27.653 1.00 74.12 997 MET A N 1
ATOM 8093 C CA . MET A 1 997 ? -4.924 21.248 28.385 1.00 74.12 997 MET A CA 1
ATOM 8094 C C . MET A 1 997 ? -5.126 21.383 29.898 1.00 74.12 997 MET A C 1
ATOM 8096 O O . MET A 1 997 ? -5.297 20.369 30.573 1.00 74.12 997 MET A O 1
ATOM 8100 N N . SER A 1 998 ? -5.144 22.612 30.424 1.00 74.19 998 SER A N 1
ATOM 8101 C CA . SER A 1 998 ? -5.345 22.869 31.857 1.00 74.19 998 SER A CA 1
ATOM 8102 C C . SER A 1 998 ? -6.704 22.355 32.333 1.00 74.19 998 SER A C 1
ATOM 8104 O O . SER A 1 998 ? -6.777 21.623 33.318 1.00 74.19 998 SER A O 1
ATOM 8106 N N . LEU A 1 999 ? -7.771 22.654 31.582 1.00 75.44 999 LEU A N 1
ATOM 8107 C CA . LEU A 1 999 ? -9.117 22.135 31.844 1.00 75.44 999 LEU A CA 1
ATOM 8108 C C . LEU A 1 999 ? -9.148 20.602 31.792 1.00 75.44 999 LEU A C 1
ATOM 8110 O O . LEU A 1 999 ? -9.692 19.971 32.692 1.00 75.44 999 LEU A O 1
ATOM 8114 N N . GLY A 1 1000 ? -8.543 19.994 30.767 1.00 71.94 1000 GLY A N 1
ATOM 8115 C CA . GLY A 1 1000 ? -8.530 18.541 30.598 1.00 71.94 1000 GLY A CA 1
ATOM 8116 C C . GLY A 1 1000 ? -7.725 17.800 31.669 1.00 71.94 1000 GLY A C 1
ATOM 8117 O O . GLY A 1 1000 ? -8.132 16.723 32.098 1.00 71.94 1000 GLY A O 1
ATOM 8118 N N . MET A 1 1001 ? -6.599 18.358 32.120 1.00 69.62 1001 MET A N 1
ATOM 8119 C CA . MET A 1 1001 ? -5.782 17.751 33.176 1.00 69.62 1001 MET A CA 1
ATOM 8120 C C . MET A 1 1001 ? -6.419 17.884 34.554 1.00 69.62 1001 MET A C 1
ATOM 8122 O O . MET A 1 1001 ? -6.426 16.908 35.300 1.00 69.62 1001 MET A O 1
ATOM 8126 N N . LEU A 1 1002 ? -7.018 19.038 34.859 1.00 72.62 1002 LEU A N 1
ATOM 8127 C CA . LEU A 1 1002 ? -7.776 19.230 36.095 1.00 72.62 1002 LEU A CA 1
ATOM 8128 C C . LEU A 1 1002 ? -9.029 18.346 36.141 1.00 72.62 1002 LEU A C 1
ATOM 8130 O O . LEU A 1 1002 ? -9.333 17.793 37.192 1.00 72.62 1002 LEU A O 1
ATOM 8134 N N . ASP A 1 1003 ? -9.716 18.147 35.013 1.00 70.62 1003 ASP A N 1
ATOM 8135 C CA . ASP A 1 1003 ? -10.869 17.240 34.934 1.00 70.62 1003 ASP A CA 1
ATOM 8136 C C . ASP A 1 1003 ? -10.454 15.783 35.200 1.00 70.62 1003 ASP A C 1
ATOM 8138 O O . ASP A 1 1003 ? -11.069 15.108 36.021 1.00 70.62 1003 ASP A O 1
ATOM 8142 N N . VAL A 1 1004 ? -9.344 15.317 34.609 1.00 67.00 1004 VAL A N 1
ATOM 8143 C CA . VAL A 1 1004 ? -8.794 13.974 34.879 1.00 67.00 1004 VAL A CA 1
ATOM 8144 C C . VAL A 1 1004 ? -8.308 13.830 36.329 1.00 67.00 1004 VAL A C 1
ATOM 8146 O O . VAL A 1 1004 ? -8.567 12.800 36.947 1.00 67.00 1004 VAL A O 1
ATOM 8149 N N . ALA A 1 1005 ? -7.641 14.838 36.897 1.00 66.81 1005 ALA A N 1
ATOM 8150 C CA . ALA A 1 1005 ? -7.202 14.816 38.296 1.00 66.81 1005 ALA A CA 1
ATOM 8151 C C . ALA A 1 1005 ? -8.392 14.813 39.275 1.00 66.81 1005 ALA A C 1
ATOM 8153 O O . ALA A 1 1005 ? -8.382 14.102 40.281 1.00 66.81 1005 ALA A O 1
ATOM 8154 N N . ASN A 1 1006 ? -9.461 15.544 38.951 1.00 67.94 1006 ASN A N 1
ATOM 8155 C CA . ASN A 1 1006 ? -10.712 15.542 39.708 1.00 67.94 1006 ASN A CA 1
ATOM 8156 C C . ASN A 1 1006 ? -11.426 14.173 39.660 1.00 67.94 1006 ASN A C 1
ATOM 8158 O O . ASN A 1 1006 ? -12.131 13.810 40.601 1.00 67.94 1006 ASN A O 1
ATOM 8162 N N . MET A 1 1007 ? -11.215 13.367 38.610 1.00 66.06 1007 MET A N 1
ATOM 8163 C CA . MET A 1 1007 ? -11.744 11.995 38.537 1.00 66.06 1007 MET A CA 1
ATOM 8164 C C . MET A 1 1007 ? -11.078 11.032 39.534 1.00 66.06 1007 MET A C 1
ATOM 8166 O O . MET A 1 1007 ? -11.678 10.011 39.870 1.00 66.06 1007 MET A O 1
ATOM 8170 N N . THR A 1 1008 ? -9.872 11.342 40.023 1.00 60.22 1008 THR A N 1
ATOM 8171 C CA . THR A 1 1008 ? -9.080 10.504 40.944 1.00 60.22 1008 THR A CA 1
ATOM 8172 C C . THR A 1 1008 ? -9.005 11.084 42.359 1.00 60.22 1008 THR A C 1
ATOM 8174 O O . THR A 1 1008 ? -7.983 10.918 43.021 1.00 60.22 1008 THR A O 1
ATOM 8177 N N . LYS A 1 1009 ? -10.051 11.813 42.784 1.00 58.75 1009 LYS A N 1
ATOM 8178 C CA . LYS A 1 1009 ? -10.180 12.547 44.062 1.00 58.75 1009 LYS A CA 1
ATOM 8179 C C . LYS A 1 1009 ? -9.214 12.091 45.166 1.00 58.75 1009 LYS A C 1
ATOM 8181 O O . LYS A 1 1009 ? -9.164 10.910 45.509 1.00 58.75 1009 LYS A O 1
ATOM 8186 N N . SER A 1 1010 ? -8.527 13.049 45.793 1.00 53.97 1010 SER A N 1
ATOM 8187 C CA . SER A 1 1010 ? -7.700 12.876 47.006 1.00 53.97 1010 SER A CA 1
ATOM 8188 C C . SER A 1 1010 ? -6.454 11.972 46.920 1.00 53.97 1010 SER A C 1
ATOM 8190 O O . SER A 1 1010 ? -5.765 11.835 47.926 1.00 53.97 1010 SER A O 1
ATOM 8192 N N . GLN A 1 1011 ? -6.110 11.403 45.758 1.00 54.19 1011 GLN A N 1
ATOM 8193 C CA . GLN A 1 1011 ? -4.936 10.519 45.626 1.00 54.19 1011 GLN A CA 1
ATOM 8194 C C . GLN A 1 1011 ? -3.730 11.116 44.884 1.00 54.19 1011 GLN A C 1
ATOM 8196 O O . GLN A 1 1011 ? -2.670 10.498 44.856 1.00 54.19 1011 GLN A O 1
ATOM 8201 N N . ILE A 1 1012 ? -3.864 12.303 44.284 1.00 53.97 1012 ILE A N 1
ATOM 8202 C CA . ILE A 1 1012 ? -2.781 12.955 43.535 1.00 53.97 1012 ILE A CA 1
ATOM 8203 C C . ILE A 1 1012 ? -2.605 14.386 44.041 1.00 53.97 1012 ILE A C 1
ATOM 8205 O O . ILE A 1 1012 ? -3.552 15.171 44.024 1.00 53.97 1012 ILE A O 1
ATOM 8209 N N . THR A 1 1013 ? -1.384 14.739 44.441 1.00 52.09 1013 THR A N 1
ATOM 8210 C CA . THR A 1 1013 ? -0.967 16.129 44.665 1.00 52.09 1013 THR A CA 1
ATOM 8211 C C . THR A 1 1013 ? -0.704 16.775 43.306 1.00 52.09 1013 THR A C 1
ATOM 8213 O O . THR A 1 1013 ? 0.195 16.351 42.580 1.00 52.09 1013 THR A O 1
ATOM 8216 N N . PHE A 1 1014 ? -1.499 17.775 42.925 1.00 50.78 1014 PHE A N 1
ATOM 8217 C CA . PHE A 1 1014 ? -1.376 18.441 41.626 1.00 50.78 1014 PHE A CA 1
ATOM 8218 C C . PHE A 1 1014 ? -0.714 19.818 41.782 1.00 50.78 1014 PHE A C 1
ATOM 8220 O O . PHE A 1 1014 ? -1.181 20.647 42.566 1.00 50.78 1014 PHE A O 1
ATOM 8227 N N . MET A 1 1015 ? 0.377 20.050 41.038 1.00 51.62 1015 MET A N 1
ATOM 8228 C CA . MET A 1 1015 ? 1.180 21.286 41.072 1.00 51.62 1015 MET A CA 1
ATOM 8229 C C . MET A 1 1015 ? 1.592 21.725 42.490 1.00 51.62 1015 MET A C 1
ATOM 8231 O O . MET A 1 1015 ? 1.477 22.895 42.833 1.00 51.62 1015 MET A O 1
ATOM 8235 N N . GLU A 1 1016 ? 2.002 20.781 43.344 1.00 51.78 1016 GLU A N 1
ATOM 8236 C CA . GLU A 1 1016 ? 2.426 21.045 44.737 1.00 51.78 1016 GLU A CA 1
ATOM 8237 C C . GLU A 1 1016 ? 1.350 21.682 45.645 1.00 51.78 1016 GLU A C 1
ATOM 8239 O O . GLU A 1 1016 ? 1.611 22.002 46.806 1.00 51.78 1016 GLU A O 1
ATOM 8244 N N . THR A 1 1017 ? 0.110 21.833 45.165 1.00 52.31 1017 THR A N 1
ATOM 8245 C CA . THR A 1 1017 ? -0.976 22.445 45.936 1.00 52.31 1017 THR A CA 1
ATOM 8246 C C . THR A 1 1017 ? -1.744 21.407 46.756 1.00 52.31 1017 THR A C 1
ATOM 8248 O O . THR A 1 1017 ? -1.990 20.287 46.310 1.00 52.31 1017 THR A O 1
ATOM 8251 N N . LYS A 1 1018 ? -2.174 21.797 47.965 1.00 51.81 1018 LYS A N 1
ATOM 8252 C CA . LYS A 1 1018 ? -3.164 21.051 48.771 1.00 51.81 1018 LYS A CA 1
ATOM 8253 C C . LYS A 1 1018 ? -4.614 21.307 48.325 1.00 51.81 1018 LYS A C 1
ATOM 8255 O O . LYS A 1 1018 ? -5.533 20.826 48.979 1.00 51.81 1018 LYS A O 1
ATOM 8260 N N . ALA A 1 1019 ? -4.817 22.118 47.285 1.00 56.41 1019 ALA A N 1
ATOM 8261 C CA . ALA A 1 1019 ? -6.140 22.505 46.812 1.00 56.41 1019 ALA A CA 1
ATOM 8262 C C . ALA A 1 1019 ? -6.802 21.334 46.078 1.00 56.41 1019 ALA A C 1
ATOM 8264 O O . ALA A 1 1019 ? -6.146 20.629 45.307 1.00 56.41 1019 ALA A O 1
ATOM 8265 N N . ASP A 1 1020 ? -8.098 21.130 46.310 1.00 66.12 1020 ASP A N 1
ATOM 8266 C CA . ASP A 1 1020 ? -8.852 20.091 45.614 1.00 66.12 1020 ASP A CA 1
ATOM 8267 C C . ASP A 1 1020 ? -8.856 20.388 44.099 1.00 66.12 1020 ASP A C 1
ATOM 8269 O O . ASP A 1 1020 ? -9.225 21.498 43.694 1.00 66.12 1020 ASP A O 1
ATOM 8273 N N . PRO A 1 1021 ? -8.471 19.437 43.224 1.00 66.56 1021 PRO A N 1
ATOM 8274 C CA . PRO A 1 1021 ? -8.501 19.646 41.776 1.00 66.56 1021 PRO A CA 1
ATOM 8275 C C . PRO A 1 1021 ? -9.871 20.106 41.254 1.00 66.56 1021 PRO A C 1
ATOM 8277 O O . PRO A 1 1021 ? -9.940 20.838 40.264 1.00 66.56 1021 PRO A O 1
ATOM 8280 N N . GLY A 1 1022 ? -10.959 19.725 41.933 1.00 67.94 1022 GLY A N 1
ATOM 8281 C CA . GLY A 1 1022 ? -12.312 20.194 41.643 1.00 67.94 1022 GLY A CA 1
ATOM 8282 C C . GLY A 1 1022 ? -12.512 21.694 41.894 1.00 67.94 1022 GLY A C 1
ATOM 8283 O O . GLY A 1 1022 ? -13.160 22.364 41.081 1.00 67.94 1022 GLY A O 1
ATOM 8284 N N . GLU A 1 1023 ? -11.927 22.239 42.962 1.00 72.31 1023 GLU A N 1
ATOM 8285 C CA . GLU A 1 1023 ? -11.935 23.677 43.267 1.00 72.31 1023 GLU A CA 1
ATOM 8286 C C . GLU A 1 1023 ? -11.113 24.472 42.251 1.00 72.31 1023 GLU A C 1
ATOM 8288 O O . GLU A 1 1023 ? -11.581 25.497 41.752 1.00 72.31 1023 GLU A O 1
ATOM 8293 N N . LEU A 1 1024 ? -9.931 23.972 41.874 1.00 72.75 1024 LEU A N 1
ATOM 8294 C CA . LEU A 1 1024 ? -9.091 24.588 40.839 1.00 72.75 1024 LEU A CA 1
ATOM 8295 C C . LEU A 1 1024 ? -9.797 24.608 39.476 1.00 72.75 1024 LEU A C 1
ATOM 8297 O O . LEU A 1 1024 ? -9.794 25.629 38.784 1.00 72.75 1024 LEU A O 1
ATOM 8301 N N . LEU A 1 1025 ? -10.459 23.504 39.112 1.00 74.81 1025 LEU A N 1
ATOM 8302 C CA . LEU A 1 1025 ? -11.259 23.421 37.891 1.00 74.81 1025 LEU A CA 1
ATOM 8303 C C . LEU A 1 1025 ? -12.401 24.447 37.905 1.00 74.81 1025 LEU A C 1
ATOM 8305 O O . LEU A 1 1025 ? -12.573 25.196 36.942 1.00 74.81 1025 LEU A O 1
ATOM 8309 N N . ALA A 1 1026 ? -13.155 24.532 39.005 1.00 75.75 1026 ALA A N 1
ATOM 8310 C CA . ALA A 1 1026 ? -14.231 25.513 39.152 1.00 75.75 1026 ALA A CA 1
ATOM 8311 C C . ALA A 1 1026 ? -13.709 26.963 39.115 1.00 75.75 1026 ALA A C 1
ATOM 8313 O O . ALA A 1 1026 ? -14.327 27.829 38.484 1.00 75.75 1026 ALA A O 1
ATOM 8314 N N . GLY A 1 1027 ? -12.555 27.211 39.738 1.00 76.19 1027 GLY A N 1
ATOM 8315 C CA . GLY A 1 1027 ? -11.862 28.498 39.754 1.00 76.19 1027 GLY A CA 1
ATOM 8316 C C . GLY A 1 1027 ? -11.391 28.958 38.374 1.00 76.19 1027 GLY A C 1
ATOM 8317 O O . GLY A 1 1027 ? -11.378 30.159 38.116 1.00 76.19 1027 GLY A O 1
ATOM 8318 N N . LEU A 1 1028 ? -11.086 28.033 37.459 1.00 78.88 1028 LEU A N 1
ATOM 8319 C CA . LEU A 1 1028 ? -10.754 28.349 36.067 1.00 78.88 1028 LEU A CA 1
ATOM 8320 C C . LEU A 1 1028 ? -12.008 28.562 35.198 1.00 78.88 1028 LEU A C 1
ATOM 8322 O O . LEU A 1 1028 ? -12.061 29.464 34.359 1.00 78.88 1028 LEU A O 1
ATOM 8326 N N . GLU A 1 1029 ? -13.055 27.763 35.403 1.00 80.31 1029 GLU A N 1
ATOM 8327 C CA . GLU A 1 1029 ? -14.278 27.825 34.593 1.00 80.31 1029 GLU A CA 1
ATOM 8328 C C . GLU A 1 1029 ? -15.156 29.049 34.885 1.00 80.31 1029 GLU A C 1
ATOM 8330 O O . GLU A 1 1029 ? -15.788 29.594 33.970 1.00 80.31 1029 GLU A O 1
ATOM 8335 N N . ALA A 1 1030 ? -15.233 29.493 36.142 1.00 80.25 1030 ALA A N 1
ATOM 8336 C CA . ALA A 1 1030 ? -16.082 30.620 36.522 1.00 80.25 1030 ALA A CA 1
ATOM 8337 C C . ALA A 1 1030 ? -15.662 31.941 35.834 1.00 80.25 1030 ALA A C 1
ATOM 8339 O O . ALA A 1 1030 ? -16.517 32.562 35.189 1.00 80.25 1030 ALA A O 1
ATOM 8340 N N . PRO A 1 1031 ? -14.379 32.354 35.844 1.00 77.69 1031 PRO A N 1
ATOM 8341 C CA . PRO A 1 1031 ? -13.916 33.540 35.124 1.00 77.69 1031 PRO A CA 1
ATOM 8342 C C . PRO A 1 1031 ? -14.104 33.452 33.606 1.00 77.69 1031 PRO A C 1
ATOM 8344 O O . PRO A 1 1031 ? -14.508 34.439 32.990 1.00 77.69 1031 PRO A O 1
ATOM 8347 N N . LEU A 1 1032 ? -13.883 32.281 32.993 1.00 81.00 1032 LEU A N 1
ATOM 8348 C CA . LEU A 1 1032 ? -14.124 32.069 31.558 1.00 81.00 1032 LEU A CA 1
ATOM 8349 C C . LEU A 1 1032 ? -15.602 32.301 31.204 1.00 81.00 1032 LEU A C 1
ATOM 8351 O O . LEU A 1 1032 ? -15.930 32.971 30.220 1.00 81.00 1032 LEU A O 1
ATOM 8355 N N . ASN A 1 1033 ? -16.515 31.810 32.043 1.00 75.88 1033 ASN A N 1
ATOM 8356 C CA . ASN A 1 1033 ? -17.945 32.047 31.870 1.00 75.88 1033 ASN A CA 1
ATOM 8357 C C . ASN A 1 1033 ? -18.333 33.522 32.050 1.00 75.88 1033 ASN A C 1
ATOM 8359 O O . ASN A 1 1033 ? -19.211 33.995 31.319 1.00 75.88 1033 ASN A O 1
ATOM 8363 N N . ILE A 1 1034 ? -17.696 34.243 32.979 1.00 76.38 1034 ILE A N 1
ATOM 8364 C CA . ILE A 1 1034 ? -17.916 35.681 33.204 1.00 76.38 1034 ILE A CA 1
ATOM 8365 C C . ILE A 1 1034 ? -17.402 36.491 32.011 1.00 76.38 1034 ILE A C 1
ATOM 8367 O O . ILE A 1 1034 ? -18.156 37.291 31.454 1.00 76.38 1034 ILE A O 1
ATOM 8371 N N . PHE A 1 1035 ? -16.174 36.228 31.557 1.00 76.44 1035 PHE A N 1
ATOM 8372 C CA . PHE A 1 1035 ? -15.544 36.934 30.441 1.00 76.44 1035 PHE A CA 1
ATOM 8373 C C . PHE A 1 1035 ? -16.363 36.819 29.150 1.00 76.44 1035 PHE A C 1
ATOM 8375 O O . PHE A 1 1035 ? -16.580 37.805 28.451 1.00 76.44 1035 PHE A O 1
ATOM 8382 N N . HIS A 1 1036 ? -16.948 35.649 28.872 1.00 68.88 1036 HIS A N 1
ATOM 8383 C CA . HIS A 1 1036 ? -17.871 35.503 27.742 1.00 68.88 1036 HIS A CA 1
ATOM 8384 C C . HIS A 1 1036 ? -19.105 36.410 27.836 1.00 68.88 1036 HIS A C 1
ATOM 8386 O O . HIS A 1 1036 ? -19.682 36.788 26.817 1.00 68.88 1036 HIS A O 1
ATOM 8392 N N . GLY A 1 1037 ? -19.560 36.722 29.052 1.00 59.72 1037 GLY A N 1
ATOM 8393 C CA . GLY A 1 1037 ? -20.711 37.591 29.285 1.00 59.72 1037 GLY A CA 1
ATOM 8394 C C . GLY A 1 1037 ? -20.421 39.072 29.064 1.00 59.72 1037 GLY A C 1
ATOM 8395 O O . GLY A 1 1037 ? -21.352 39.804 28.742 1.00 59.72 1037 GLY A O 1
ATOM 8396 N N . THR A 1 1038 ? -19.165 39.502 29.199 1.00 55.47 1038 THR A N 1
ATOM 8397 C CA . THR A 1 1038 ? -18.785 40.920 29.207 1.00 55.47 1038 THR A CA 1
ATOM 8398 C C . THR A 1 1038 ? -18.237 41.433 27.871 1.00 55.47 1038 THR A C 1
ATOM 8400 O O . THR A 1 1038 ? -18.361 42.625 27.608 1.00 55.47 1038 THR A O 1
ATOM 8403 N N . THR A 1 1039 ? -17.690 40.577 26.994 1.00 48.59 1039 THR A N 1
ATOM 8404 C CA . THR A 1 1039 ? -16.917 41.030 25.812 1.00 48.59 1039 THR A CA 1
ATOM 8405 C C . THR A 1 1039 ? -17.497 40.710 24.426 1.00 48.59 1039 THR A C 1
ATOM 8407 O O . THR A 1 1039 ? -16.962 41.196 23.431 1.00 48.59 1039 THR A O 1
ATOM 8410 N N . ARG A 1 1040 ? -18.605 39.962 24.287 1.00 42.88 1040 ARG A N 1
ATOM 8411 C CA . ARG A 1 1040 ? -19.182 39.638 22.957 1.00 42.88 1040 ARG A CA 1
ATOM 8412 C C . ARG A 1 1040 ? -20.572 40.233 22.712 1.00 42.88 1040 ARG A C 1
ATOM 8414 O O . ARG A 1 1040 ? -21.589 39.556 22.844 1.00 42.88 1040 ARG A O 1
ATOM 8421 N N . SER A 1 1041 ? -20.592 41.475 22.223 1.00 35.66 1041 SER A N 1
ATOM 8422 C CA . SER A 1 1041 ? -21.631 41.939 21.291 1.00 35.66 1041 SER A CA 1
ATOM 8423 C C . SER A 1 1041 ? -21.507 41.154 19.974 1.00 35.66 1041 SER A C 1
ATOM 8425 O O . SER A 1 1041 ? -20.408 40.835 19.529 1.00 35.66 1041 SER A O 1
ATOM 8427 N N . THR A 1 1042 ? -22.633 40.802 19.359 1.00 35.12 1042 THR A N 1
ATOM 8428 C CA . THR A 1 1042 ? -22.822 39.874 18.223 1.00 35.12 1042 THR A CA 1
ATOM 8429 C C . THR A 1 1042 ? -22.152 40.241 16.881 1.00 35.12 1042 THR A C 1
ATOM 8431 O O . THR A 1 1042 ? -22.556 39.712 15.848 1.00 35.12 1042 THR A O 1
ATOM 8434 N N . THR A 1 1043 ? -21.140 41.107 16.852 1.00 31.44 1043 THR A N 1
ATOM 8435 C CA . THR A 1 1043 ? -20.585 41.700 15.619 1.00 31.44 1043 THR A CA 1
ATOM 8436 C C . THR A 1 1043 ? -19.111 41.416 15.336 1.00 31.44 1043 THR A C 1
ATOM 8438 O O . THR A 1 1043 ? -18.578 41.977 14.384 1.00 31.44 1043 THR A O 1
ATOM 8441 N N . THR A 1 1044 ? -18.433 40.530 16.066 1.00 29.67 1044 THR A N 1
ATOM 8442 C CA . THR A 1 1044 ? -17.048 40.178 15.705 1.00 29.67 1044 THR A CA 1
ATOM 8443 C C . THR A 1 1044 ? -17.038 39.095 14.626 1.00 29.67 1044 THR A C 1
ATOM 8445 O O . THR A 1 1044 ? -17.322 37.923 14.880 1.00 29.67 1044 THR A O 1
ATOM 8448 N N . SER A 1 1045 ? -16.758 39.512 13.392 1.00 27.28 1045 SER A N 1
ATOM 8449 C CA . SER A 1 1045 ? -16.547 38.644 12.238 1.00 27.28 1045 SER A CA 1
ATOM 8450 C C . SER A 1 1045 ? -15.367 37.703 12.476 1.00 27.28 1045 SER A C 1
ATOM 8452 O O . SER A 1 1045 ? -14.261 38.157 12.755 1.00 27.28 1045 SER A O 1
ATOM 8454 N N . ASN A 1 1046 ? -15.598 36.400 12.307 1.00 26.50 1046 ASN A N 1
ATOM 8455 C CA . ASN A 1 1046 ? -14.543 35.402 12.149 1.00 26.50 1046 ASN A CA 1
ATOM 8456 C C . ASN A 1 1046 ? -13.716 35.739 10.898 1.00 26.50 1046 ASN A C 1
ATOM 8458 O O . ASN A 1 1046 ? -14.105 35.374 9.787 1.00 26.50 1046 ASN A O 1
ATOM 8462 N N . THR A 1 1047 ? -12.586 36.417 11.062 1.00 26.08 1047 THR A N 1
ATOM 8463 C CA . THR A 1 1047 ? -11.521 36.427 10.058 1.00 26.08 1047 THR A CA 1
ATOM 8464 C C . THR A 1 1047 ? -10.780 35.098 10.162 1.00 26.08 1047 THR A C 1
ATOM 8466 O O . THR A 1 1047 ? -10.016 34.876 11.100 1.00 26.08 1047 THR A O 1
ATOM 8469 N N . LYS A 1 1048 ? -11.116 34.187 9.242 1.00 26.12 1048 LYS A N 1
ATOM 8470 C CA . LYS A 1 1048 ? -10.208 33.125 8.804 1.00 26.12 1048 LYS A CA 1
ATOM 8471 C C . LYS A 1 1048 ? -9.048 33.726 8.031 1.00 26.12 1048 LYS A C 1
ATOM 8473 O O . LYS A 1 1048 ? -9.310 34.729 7.328 1.00 26.12 1048 LYS A O 1
#

Mean predicted aligned error: 23.89 Å

Radius of gyration: 40.74 Å; Cα contacts (8 Å, |Δi|>4): 1149; chains: 1; bounding box: 94×118×96 Å

Secondary structure (DSSP, 8-state):
----------------STTTGGGS--------------------------PPP-HHHHHHHHHHGGGS-HHHHIIIIIIGGGSSSHHHHHHHHHHHHEEE-TTS-EEE-TTSHHHHHHHHH--EEEEEEEEEEE-HHHHHHHHSTT-HHHHHHHHHTTSSEEEE-SSS-EEEEEEEEEEEEE----------------HHHHHHHHHHHHHHT------HHHHTT--TT-PPPHHHHHHHHHHHHHHHHHHHHHHHHHHT--S-TT-HHHHHHHHHHHHHHHHHHHHHHHHHHSS-STT----HHHHHHHHHHHHHHHHHHHHHHHHHHHHHHHSSS---------TT--S-HHHHHHHHHHHHHHH----SSTTTSHHHHHHHHHHHHHHHHHHTS--SB-TTS-B----STT-TT--STT-GGGGGPPPHHHHHH-TTS---GGGTSTT--GGGSPPPHIIIIIIIIIHHHHHHHHHHIIIIISSS-HHHHHHHHHHHHHHHHHHTT-SS--S----GGGT--SSS------HHHHHTTHHHHHHHHHHH--TT-HHHHHHHHHHHHHHHHHHHHHHTTT-SS--HHHHHHHHHHHHHHHHHHHHHHHHTTTTT-----HHHHHHHHHHHTTTTS-TTTT--HHHHHHHHHHHHHHHHHTTTT------TT-HHHHHHHHSEEEEEE-----EE-TTSPEEPHHHHHHHTT--EEEEEGGG---SSTTHHHHHHHHHIIIIIHHHHTT-TTEEEEEEE--GGGB-SSSS--B---TTHHHHHHHHHHHHHTT-SS--EEEE-S-TT-SS---HHHHHHHHHHHHHHHTT-EEE--SHHHHHHHHHHT-SSS-TT----HHHHHHHHHHHHHHHHHHHHHTT-HHHHHHHHTT-TTSTTHHHHHHHHHTT--EE--HHHHHHHHHTT-GGGEEEEEEEEEEEETTEEEEEEEEEEEE---HHHHHHHHHHHHGGGHHHHHTSSS--HHHHHHHHHHHHHHHHHHHHTTTS--BTTB-S-HHHHHHHHHHHHHHHHHHH--TT-----

Sequence (1048 aa):
MKKPGMKRPASSSGLCIQKTISKMQRGVSKADLVQNKKETPDSTETDTEVTGRDKAKGQKYAKMKDSLPEHVLDLVEKQSAKASSPRDYKTMVINKLFTRDSKGKLQLNLNDHLFQEHKRIYQERFAKEQDNAMPESILKGLYFHNDDQAFKLAVKKGEVQAVDCGDGQTMYSFTTYKKGKKHATVEEQIVKSSSKISKEQCRMLAAAFEHVGWSWTYKDKDVTKFLPGATIPPAIQDLIKEATDSQAKLAKEASMIIKAWAGDKSDERFKKLKTGHGVCNTNIAKLNHMKEFHELPDNMESTKENLDQAMLSMATHTSEYNELVEVTRGLIKAWCALMATFSMCSMVAKGETRDMQFMIYGVFEHLRVKDPDPKKDTLGVFFSILGWSLRWLYLGQWPDRDWKGQKCKGHGPVSWTDFRTGAGWRNVQWTAHEWRLWDGRSKCPLFQDPDFSPWLVSMDWMHAKYLGHDQQTYGSVLSLLVHFVLPGQPESNLEIIWKDIQSYYKRNQTPVRYKYLNRLSMFQRKTYPKLRGKAAEVKYLAGPLLHVWQKYHNPRLSIHRDILLYLKLNLQIEEQIVDNKDSLAFPEEEAVRFEESVTSMLLLLTRIAEHFLEENLFNITQKAHFMQHVALLARCISPRLLWCFMGEDMQKRMSTLAKSCVRGQRPLVRKEKDVLAGNFRYGKTIMITDLMYKCNSNSKGMTNIQYGLDEVGYAITVIDINSFKSTSKAQKFFDVVEHLKRNVMPDIATEENVTLRFWVSFAFLIADHPPYNVWVERDFAEQFAEAIRGVDKMATRPIFVSMCKDSRFHGIPTGIHDVAVDSADILRSFGIMVTTDDGMWRLMYGHARNHYMSNNHLPERLGVFATIEKFLFRQRVLLMCSLNVEDITYAMVGNKKCEHSEILMKALSHFGTVRVPRDRVKQIFTWKRGKQYTVIREEFQLETEQGTHQRYAYRVSKDYGNVFYKDYLKMVLGNDFAEIMDYPDPAAEKCGDVVEMSLGMLDVANMTKSQITFMETKADPGELLAGLEAPLNIFHGTTRSTTTSNTK

Organism: NCBI:txid2562237

Foldseek 3Di:
DDDDDDDDDDDDDDDDDVPPVVVPDDDDDDDDDDDDDDDDDDDDDDDDDQDDADVVLVVVCVVCVVVDDVLLNCQLPPVLVVDPNSVSSNRVSSVQQWDAPPVRDTDGDCVPPVNVVSLQVDKDKDKDKDKDWAAPVVCCVPPVVVPPVVSVVCCVVVQKDWDDPPPPGIIIIHIDIDIDIDHDDDDDDDDDDDDDDDPVLVVLLVVLCVLLVADDDDDPVQQVQQDFPGFHDPSVLSRLVSLLVLLVVLLVLLVVLLVLDPDDCVDPLNVVSVVLSVVSVVSNVQSVCCVPVRDGPPPDRSHPVVVSVSVSVSSVSSNVSVVSSVVSCCVSPVPVPDPVQPPDADLPDDDDPVVRSVVVVVVCVLQWDDDPPLCLTPVSVVVLQVVVVVVCVVVVHDDCAHSVRHGPDCDDQQHLLDLDPPRNVVVVDDDQVNQLVDPPHRPGPQNPDSVDGCLVVADAPLCLPQVNALQQLLLLLLCCQQPPQDPDHSQVSQVVLVVQLVVCCVVVVQPDEDPDRRDNVQQDDPFETGHDDHSSRSLSCLVSSLSSLVVGFDPVDPLSVLSNLLSVLSVVLSVLCVVCVPPQADDPVSLVVNLVSLSSSSVSLSVNCVVCVVVSHGDDDSSSSSVNVVSNCRRVGRSNSSHCPVVVVVVVVVVVVVVVVCLVPPPPPPPVQCVVVLVLQPFEEEEEEQDFAWAQDPVRHTDTLCRLLVVVSRHYHYDHLLPDDDPALLVSLLVSLVCCVPPPLVVQLPPPRYAYEYAYLVPSQFDPDPVGDGDDDPCSLVVNLVSVVVSCVSDPFAHAYEYELCSFPPPDGDVSNVSRVSNQVSNVVVLHQYFHDCPLVVQLCVQQVGPPPDPPGRGDSCRNNVSVNLVVSLVSVQRVCLVPVPLVVCLLQQDVVNVNSLVVLVSQQPPQWFWADPVVVVVCVVVVNPPQKDKDKDWDWDQDPVGTDIDIDITITGDPALVLLLVLLCVVCPPCSCVSNVHDSDDSVSSSSSLSNLSRNLVSQLSRWPSGCHNVDPDTSVVVNCVSNVSSNVSVVPPDDPDDDPDD